Protein AF-0000000067831465 (afdb_homodimer)

InterPro domains:
  IPR004843 Calcineurin-like, phosphoesterase domain [PF00149] (32-230)
  IPR006179 5'-Nucleotidase/apyrase [PR01607] (195-212)
  IPR006179 5'-Nucleotidase/apyrase [PR01607] (361-384)
  IPR006179 5'-Nucleotidase/apyrase [PR01607] (434-453)
  IPR006179 5'-Nucleotidase/apyrase [PTHR11575] (29-497)
  IPR008334 5'-Nucleotidase, C-terminal [PF02872] (304-460)
  IPR029052 Metallo-dependent phosphatase-like [G3DSA:3.60.21.10] (28-299)
  IPR029052 Metallo-dependent phosphatase-like [SSF56300] (26-295)
  IPR036907 5'-Nucleotidase, C-terminal domain superfamily [G3DSA:3.90.780.10] (303-498)
  IPR036907 5'-Nucleotidase, C-terminal domain superfamily [SSF55816] (301-499)

Radius of gyration: 34.37 Å; Cα contacts (8 Å, |Δi|>4): 2474; chains: 2; bounding box: 62×120×132 Å

Organism: Methylorubrum extorquens (strain ATCC 14718 / DSM 1338 / JCM 2805 / NCIMB 9133 / AM1) (NCBI:txid272630)

Solvent-accessible surface area (backbone atoms only — not comparable to full-atom values): 49327 Å² total; per-residue (Å²): 136,79,80,79,82,78,70,81,74,77,77,76,76,76,75,78,75,74,75,71,77,73,67,71,71,56,77,77,47,40,24,36,42,36,37,35,14,35,34,37,50,61,58,52,59,94,63,29,14,10,49,19,22,44,44,28,52,51,53,53,52,59,69,69,70,46,42,71,48,37,37,32,15,18,24,37,35,29,54,38,80,59,25,71,73,57,68,18,48,68,45,42,58,58,41,54,76,61,49,41,68,33,32,16,56,23,43,34,43,18,57,75,21,55,68,50,35,52,52,48,52,71,70,34,80,44,49,37,25,28,55,29,46,22,34,73,84,66,43,76,42,88,83,46,37,40,62,48,79,42,77,51,57,88,37,39,35,20,39,38,18,29,35,35,45,61,26,69,72,47,32,36,35,79,63,52,39,50,40,61,51,69,65,45,48,43,52,52,42,53,52,33,44,76,72,58,32,35,42,36,38,34,33,26,15,42,52,64,73,55,52,52,50,42,56,73,66,57,53,39,41,33,37,39,32,16,70,72,56,29,31,35,41,35,37,67,85,68,37,35,40,37,27,22,21,34,28,31,41,27,41,32,34,40,32,33,36,73,76,42,84,63,100,47,67,52,42,66,50,75,42,52,46,54,42,48,22,63,56,43,66,58,27,68,71,49,41,52,51,45,51,52,51,48,51,52,46,55,55,57,27,65,39,71,46,32,34,27,62,25,56,35,33,35,27,52,85,33,25,11,52,43,82,22,46,38,33,34,49,48,4,39,19,43,10,61,73,68,68,32,60,26,9,43,33,45,20,56,61,46,62,54,49,38,77,42,54,54,65,37,72,40,30,45,47,57,46,40,51,24,36,71,81,74,41,15,30,24,31,21,40,30,35,27,49,53,50,48,51,49,51,24,53,21,50,42,50,66,89,41,78,30,46,33,16,59,19,56,22,55,44,35,37,34,30,34,83,84,44,56,68,71,60,23,66,74,44,44,26,45,87,80,37,68,70,44,52,79,43,76,40,42,39,14,34,38,27,55,33,45,72,25,43,76,72,30,41,62,58,54,75,36,49,71,63,26,41,55,83,49,29,50,41,39,49,51,39,37,52,52,42,40,48,74,46,43,61,31,70,54,69,83,74,71,40,66,38,70,56,134,137,83,81,80,80,80,75,78,77,78,78,76,76,76,75,78,74,76,75,72,77,75,66,71,73,56,76,76,48,39,24,34,40,34,38,36,15,35,36,38,51,60,58,52,58,94,63,28,15,9,49,18,23,42,43,28,53,52,53,54,54,61,68,69,70,46,42,71,45,38,37,31,14,18,25,37,36,30,53,38,82,59,23,69,73,56,70,18,49,69,47,42,57,58,41,54,77,60,48,43,68,33,32,20,54,23,43,35,43,19,56,75,21,55,68,50,35,53,52,48,53,70,70,35,78,45,50,36,26,27,53,30,47,24,35,74,84,64,42,74,42,89,81,46,37,41,62,47,81,43,77,51,58,89,38,39,36,20,37,38,19,29,34,35,47,62,24,69,72,45,30,37,34,79,64,53,38,50,41,62,53,68,64,46,49,44,53,53,42,52,53,34,43,74,72,58,32,35,42,37,37,34,34,26,14,42,53,64,74,55,51,52,48,42,55,74,64,57,52,41,41,32,37,38,31,16,71,72,56,28,31,35,40,36,38,66,86,69,36,36,42,37,27,23,21,34,28,32,40,28,40,33,33,40,33,32,35,71,77,40,86,63,100,47,68,51,41,65,50,76,43,54,48,55,41,46,22,63,55,44,66,56,26,66,72,47,41,52,50,46,51,51,50,48,53,52,44,56,56,55,28,66,38,69,48,34,34,26,62,25,56,35,32,35,26,51,85,34,24,12,51,42,82,21,45,39,33,34,49,49,2,39,19,44,10,62,73,66,70,32,59,28,8,42,31,46,21,56,62,45,62,53,51,40,74,42,53,54,65,38,73,40,29,46,46,57,47,39,51,23,35,71,82,73,42,16,29,24,32,24,40,33,35,28,49,51,51,49,50,50,51,23,53,21,48,42,52,65,87,40,77,31,47,33,16,59,17,55,23,56,42,35,35,33,30,34,81,83,42,58,68,71,60,22,68,73,44,43,25,45,88,80,39,68,71,43,53,80,43,75,41,42,38,14,33,38,27,56,34,46,72,24,43,77,73,31,40,63,58,55,74,37,49,72,63,26,42,56,83,49,28,50,40,40,49,51,39,36,52,52,41,40,48,73,46,43,62,30,70,55,70,84,73,71,40,65,37,70,56,134

Sequence (1000 aa):
MRPSRRETVVGLGAGLLAAGSSGALAGTPTFTLLLVNDIYAMDAVEGRGGFARLNAVVKAERARGVPLLYAHAGDSFSPSLMSGFDRGAHIVELLNLAPPDVFVPGNHEFDFGPAVFAERRREARFPFLAANLRGADGRQLPGIEDTRLIELGGIRVGLVGIALQATPEKSQSGTLRFGPEIETLAREADALRKAGAQMIVGIAHTARVTDDAIVRARLVDILLSGHDHDLVVRDDGQTVMVESSHDAHYVTAVDVFVTGTGDGPVRWRAAFRIHDTAEVTPDPDTLAVVRRLGGELSRELDVVIGTTQGALDSRIASVRVREASFGDLVADAVRVGTEAEIGLMNGGGIRGDRLYPAGTSLTRRDILSELPFGNTTVLVAIDGATLREALENGFRDLGRPSGRFLQLSGMVVTLDPNAPPGRRVVSATIDGAPLDDARIYRVAANDFMLRGGNDYGMLAKGHVLIGGTDGRLLANEVMAYIRTHAPLPAETGGRIRLLPMRPSRRETVVGLGAGLLAAGSSGALAGTPTFTLLLVNDIYAMDAVEGRGGFARLNAVVKAERARGVPLLYAHAGDSFSPSLMSGFDRGAHIVELLNLAPPDVFVPGNHEFDFGPAVFAERRREARFPFLAANLRGADGRQLPGIEDTRLIELGGIRVGLVGIALQATPEKSQSGTLRFGPEIETLAREADALRKAGAQMIVGIAHTARVTDDAIVRARLVDILLSGHDHDLVVRDDGQTVMVESSHDAHYVTAVDVFVTGTGDGPVRWRAAFRIHDTAEVTPDPDTLAVVRRLGGELSRELDVVIGTTQGALDSRIASVRVREASFGDLVADAVRVGTEAEIGLMNGGGIRGDRLYPAGTSLTRRDILSELPFGNTTVLVAIDGATLREALENGFRDLGRPSGRFLQLSGMVVTLDPNAPPGRRVVSATIDGAPLDDARIYRVAANDFMLRGGNDYGMLAKGHVLIGGTDGRLLANEVMAYIRTHAPLPAETGGRIRLLP

Foldseek 3Di:
DDDDPDPPPPPPPPPPPPPPPPPPPPDAFLAKEKEAEAAADQDDDPLFFHLQLVLLVLVVRVVVVAFYAYEYLEHYQDDDLLCLPVVRLLVQVSCQVPPGQEYEYELSCAQPEPVVNVVSLVSHPHAYEALQKAALVRHDDPRYHAKDFDAGSNFTEIEGEHYEQLSVLQHHHDSMHGHDGQVSLLVSLVVVQVVQHLFYEYRYAYDPVVVVVCVVVLSGQEYEYYQPQDFDWDDPLRHTYTHQHHSPQKMKMKRKHFDADDSHHTRIDIDIDIDGSSPGDGNPVSVVSSVVSVVVSVVQQQDFQFFAQAKFFLALQDLQAHATRVLQLLQVLLCVVSVFLKGKEFSLQFAQRDIGGGGDGDGLNSLCSGHVPQWFKWKFKDFLQLVLQLQLLLCQPHPDGDRSNIHMDQKAWEFEPPDHRPPTTPWMDGVRHTRDRGDIGIYMYIQCLCVQNSHNVSRVVGGTSHHRSSGHGSSSSSSVSNNVCHVHYDDPDRRYHYDD/DDDDPPPPPPPPPPPPPPPPPPPPPPDAFLAKEKEAEAAADQDDDPLFFHLQLVLLVLVVRVVVVAFYAYEYLEHYQDDDLLCLPVVRLLVQVSCQVPPGQEYEYELSCAQPHPVVNVVSLVSHPHAYEALQKAALVRHDDPRYHAKDFDAGSNFTEIEGEHYEQLSVLQHHHDSMHGHDGQVSLLVSLVVSQVVQHLFYEYRYAYDPVVVVVCVVVLSGQEYEYYQPQDFDWDDPLRHTYTHQHHSPQKMKMKRKHFDADDSHHTRIDIDIDIDGSSPGDGNPVSVVSSVVSVVVSVVQQADFQFFAQAKFFLALQDLQAHATRVLQLLQVLLCVVSVFLKGKEFSLQFALRDIGGGGDGDGLNSLCSRHVPQWFKWKFKDFLQLVLQLQLLLCQPHPDGDRSNIHMDQKAWEFEPPDHRPPGTPWMDGVRHTRDRGDIGIYMYIQCLCVQNSHNVSRVVGGTSHHRSSGHGSSSSSSVSNNVCHVHYHDPDRSYHYDD

pLDDT: mean 91.89, std 15.06, range [23.14, 98.94]

Secondary structure (DSSP, 8-state):
--------------------------PPPSEEEEEE-----SS-BTTB-SHHHHHHHHHHHHHT-S-EEEEE-S--SSSSTTHHHHTTHHHHHHHTTS--SEE---GGGGTT-HHHHHHHHHH-SS-EE-TTEE-TTSPBPTTEESEEEEEETTEEEEEEEE--TTHHHHS--TT-EE--HHHHHHHHHHHHHHTT-SEEEEEEE--HHHHHHHHHTT--SEEEEESS-SEEEEE-SS-EEEEE-STTSEEEEEEEEEEE--SSPPEEEEEEEEEEGGGSPPPHHHHHHHHHHHHHHHHHHTSEEEEBSS-EE--HHHHTTS--HHHHHHHHHHHHHTT-SEEEEEGGG-----EE-TT-EEEHHHHHHH-TT--BEEEEEEEHHHHHHHHHHHTTTTTS--TTPEEEES-EEEE-TTSPTT--EEEEEETTEEPPTTSEEEEEEEHHHHTTGGG-GGGGSSEEEE-TTTSPBHHHHHHHHHHHHPSBPPP---SEEE--/--------------------------PPPSEEEEEE-----SS-BTTB-SHHHHHHHHHHHHHT-S-EEEEE-S--SSSSTTHHHHTTHHHHHHHTTS--SEE---GGGGTT-HHHHHHHHHH-SS-EE-TTEE-TTSPBPTTEESEEEEEETTEEEEEEEE--TTHHHHS--TT-EE--HHHHHHHHHHHHHHTT-SEEEEEEE--HHHHHHHHHTT--SEEEEESS-SEEEEE-SS-EEEEE-STTSEEEEEEEEEEE--SSPPEEEEEEEEEEGGGSPPPHHHHHHHHHHHHHHHHHHTSEEEEBSS-EE--HHHHTTS--HHHHHHHHHHHHHTT-SEEEEEGGG-----EE-TT-EEEHHHHHHH-TT--BEEEEEEEHHHHHHHHHHHTTTTTS--TTPEEEES-EEEE-TTSPTT--EEEEEETTEEPPTTSEEEEEEEHHHHTTGGG-GGGGSSEEEE-TTTSPBHHHHHHHHHHHHPSBPPP---SEEE--

Nearest PDB structures (foldseek):
  2z1a-assembly1_A  TM=5.876E-01  e=2.083E-44  Thermus thermophilus HB8
  6ye2-assembly1_A  TM=5.876E-01  e=1.910E-43  Homo sapiens
  6xug-assembly1_A  TM=5.907E-01  e=1.222E-42  Homo sapiens
  6xuq-assembly1_A  TM=5.946E-01  e=5.145E-42  Homo sapiens
  6xue-assembly1_A  TM=5.791E-01  e=1.084E-42  Homo sapiens

Structure (mmCIF, N/CA/C/O backbone):
data_AF-0000000067831465-model_v1
#
loop_
_entity.id
_entity.type
_entity.pdbx_description
1 polymer "5'-nucleotidase, 2'3'-cyclic-nucleotide 2'-phosphodiesterase"
#
loop_
_atom_site.group_PDB
_atom_site.id
_atom_site.type_symbol
_atom_site.label_atom_id
_atom_site.label_alt_id
_atom_site.label_comp_id
_atom_site.label_asym_id
_atom_site.label_entity_id
_atom_site.label_seq_id
_atom_site.pdbx_PDB_ins_code
_atom_site.Cartn_x
_atom_site.Cartn_y
_atom_site.Cartn_z
_atom_site.occupancy
_atom_site.B_iso_or_equiv
_atom_site.auth_seq_id
_atom_site.auth_comp_id
_atom_site.auth_asym_id
_atom_site.auth_atom_id
_atom_site.pdbx_PDB_model_num
ATOM 1 N N . MET A 1 1 ? 26.688 0.378 88.562 1 24.28 1 MET A N 1
ATOM 2 C CA . MET A 1 1 ? 25.875 -0.799 88.25 1 24.28 1 MET A CA 1
ATOM 3 C C . MET A 1 1 ? 25.016 -0.567 87.062 1 24.28 1 MET A C 1
ATOM 5 O O . MET A 1 1 ? 24.125 0.283 87.062 1 24.28 1 MET A O 1
ATOM 9 N N . ARG A 1 2 ? 25.641 -0.663 85.875 1 27.41 2 ARG A N 1
ATOM 10 C CA . ARG A 1 2 ? 25.609 -0.023 84.562 1 27.41 2 ARG A CA 1
ATOM 11 C C . ARG A 1 2 ? 24.484 -0.593 83.688 1 27.41 2 ARG A C 1
ATOM 13 O O . ARG A 1 2 ? 24.422 -1.801 83.438 1 27.41 2 ARG A O 1
ATOM 20 N N . PRO A 1 3 ? 23.25 0.035 83.875 1 27.27 3 PRO A N 1
ATOM 21 C CA . PRO A 1 3 ? 21.984 -0.48 83.375 1 27.27 3 PRO A CA 1
ATOM 22 C C . PRO A 1 3 ? 22.047 -0.851 81.938 1 27.27 3 PRO A C 1
ATOM 24 O O . PRO A 1 3 ? 22.875 -0.316 81.188 1 27.27 3 PRO A O 1
ATOM 27 N N . SER A 1 4 ? 21.734 -2.154 81.688 1 24.89 4 SER A N 1
ATOM 28 C CA . SER A 1 4 ? 21.703 -3.064 80.562 1 24.89 4 SER A CA 1
ATOM 29 C C . SER A 1 4 ? 20.734 -2.574 79.5 1 24.89 4 SER A C 1
ATOM 31 O O . SER A 1 4 ? 19.562 -2.318 79.75 1 24.89 4 SER A O 1
ATOM 33 N N . ARG A 1 5 ? 21.234 -1.821 78.438 1 26.69 5 ARG A N 1
ATOM 34 C CA . ARG A 1 5 ? 20.703 -1.094 77.25 1 26.69 5 ARG A CA 1
ATOM 35 C C . ARG A 1 5 ? 19.953 -2.025 76.312 1 26.69 5 ARG A C 1
ATOM 37 O O . ARG A 1 5 ? 20.547 -2.846 75.625 1 26.69 5 ARG A O 1
ATOM 44 N N . ARG A 1 6 ? 18.734 -2.574 76.875 1 23.39 6 ARG A N 1
ATOM 45 C CA . ARG A 1 6 ? 17.953 -3.555 76.125 1 23.39 6 ARG A CA 1
ATOM 46 C C . ARG A 1 6 ? 17.656 -3.076 74.75 1 23.39 6 ARG A C 1
ATOM 48 O O . ARG A 1 6 ? 17.422 -1.887 74.5 1 23.39 6 ARG A O 1
ATOM 55 N N . GLU A 1 7 ? 17.984 -3.949 73.688 1 23.14 7 GLU A N 1
ATOM 56 C CA . GLU A 1 7 ? 18.125 -4.176 72.25 1 23.14 7 GLU A CA 1
ATOM 57 C C . GLU A 1 7 ? 16.766 -4.184 71.562 1 23.14 7 GLU A C 1
ATOM 59 O O . GLU A 1 7 ? 16.656 -4.551 70.438 1 23.14 7 GLU A O 1
ATOM 64 N N . THR A 1 8 ? 15.742 -3.469 72.062 1 24.7 8 THR A N 1
ATOM 65 C CA . THR A 1 8 ? 14.484 -3.83 71.438 1 24.7 8 THR A CA 1
ATOM 66 C C . THR A 1 8 ? 14.539 -3.535 69.938 1 24.7 8 THR A C 1
ATOM 68 O O . THR A 1 8 ? 14.688 -2.381 69.562 1 24.7 8 THR A O 1
ATOM 71 N N . VAL A 1 9 ? 15.094 -4.504 69.188 1 25.42 9 VAL A N 1
ATOM 72 C CA . VAL A 1 9 ? 15.18 -4.434 67.75 1 25.42 9 VAL A CA 1
ATOM 73 C C . VAL A 1 9 ? 13.773 -4.355 67.125 1 25.42 9 VAL A C 1
ATOM 75 O O . VAL A 1 9 ? 12.961 -5.27 67.312 1 25.42 9 VAL A O 1
ATOM 78 N N . VAL A 1 10 ? 13.148 -3.166 67.188 1 27.16 10 VAL A N 1
ATOM 79 C CA . VAL A 1 10 ? 11.891 -2.883 66.5 1 27.16 10 VAL A CA 1
ATOM 80 C C . VAL A 1 10 ? 11.992 -3.297 65 1 27.16 10 VAL A C 1
ATOM 82 O O . VAL A 1 10 ? 12.852 -2.807 64.312 1 27.16 10 VAL A O 1
ATOM 85 N N . GLY A 1 11 ? 11.734 -4.625 64.75 1 25.2 11 GLY A N 1
ATOM 86 C CA . GLY A 1 11 ? 11.602 -5.227 63.438 1 25.2 11 GLY A CA 1
ATOM 87 C C . GLY A 1 11 ? 10.648 -4.469 62.531 1 25.2 11 GLY A C 1
ATOM 88 O O . GLY A 1 11 ? 9.445 -4.395 62.812 1 25.2 11 GLY A O 1
ATOM 89 N N . LEU A 1 12 ? 11.102 -3.232 62.031 1 27.89 12 LEU A N 1
ATOM 90 C CA . LEU A 1 12 ? 10.336 -2.482 61.062 1 27.89 12 LEU A CA 1
ATOM 91 C C . LEU A 1 12 ? 9.984 -3.363 59.875 1 27.89 12 LEU A C 1
ATOM 93 O O . LEU A 1 12 ? 10.867 -3.873 59.188 1 27.89 12 LEU A O 1
ATOM 97 N N . GLY A 1 13 ? 8.891 -4.133 59.969 1 25.44 13 GLY A N 1
ATOM 98 C CA . GLY A 1 13 ? 8.25 -4.809 58.875 1 25.44 13 GLY A CA 1
ATOM 99 C C . GLY A 1 13 ? 8.055 -3.912 57.656 1 25.44 13 GLY A C 1
ATOM 100 O O . GLY A 1 13 ? 7.352 -2.902 57.719 1 25.44 13 GLY A O 1
ATOM 101 N N . ALA A 1 14 ? 9.094 -3.74 56.812 1 28.98 14 ALA A N 1
ATOM 102 C CA . ALA A 1 14 ? 9 -3.082 55.5 1 28.98 14 ALA A CA 1
ATOM 103 C C . ALA A 1 14 ? 7.875 -3.676 54.656 1 28.98 14 ALA A C 1
ATOM 105 O O . ALA A 1 14 ? 7.891 -4.867 54.344 1 28.98 14 ALA A O 1
ATOM 106 N N . GLY A 1 15 ? 6.691 -3.162 54.812 1 26.91 15 GLY A N 1
ATOM 107 C CA . GLY A 1 15 ? 5.59 -3.479 53.938 1 26.91 15 GLY A CA 1
ATOM 108 C C . GLY A 1 15 ? 5.957 -3.352 52.469 1 26.91 15 GLY A C 1
ATOM 109 O O . GLY A 1 15 ? 6.512 -2.336 52.031 1 26.91 15 GLY A O 1
ATOM 110 N N . LEU A 1 16 ? 6.25 -4.453 51.781 1 32.62 16 LEU A N 1
ATOM 111 C CA . LEU A 1 16 ? 6.379 -4.617 50.344 1 32.62 16 LEU A CA 1
ATOM 112 C C . LEU A 1 16 ? 5.215 -3.959 49.625 1 32.62 16 LEU A C 1
ATOM 114 O O . LEU A 1 16 ? 4.082 -4.445 49.688 1 32.62 16 LEU A O 1
ATOM 118 N N . LEU A 1 17 ? 5.195 -2.619 49.562 1 30.14 17 LEU A N 1
ATOM 119 C CA . LEU A 1 17 ? 4.258 -2.035 48.594 1 30.14 17 LEU A CA 1
ATOM 120 C C . LEU A 1 17 ? 4.453 -2.623 47.219 1 30.14 17 LEU A C 1
ATOM 122 O O . LEU A 1 17 ? 5.527 -2.49 46.625 1 30.14 17 LEU A O 1
ATOM 126 N N . ALA A 1 18 ? 3.822 -3.691 46.938 1 30.61 18 ALA A N 1
ATOM 127 C CA . ALA A 1 18 ? 3.641 -4.141 45.562 1 30.61 18 ALA A CA 1
ATOM 128 C C . ALA A 1 18 ? 3.113 -3.01 44.656 1 30.61 18 ALA A C 1
ATOM 130 O O . ALA A 1 18 ? 1.967 -2.582 44.812 1 30.61 18 ALA A O 1
ATOM 131 N N . ALA A 1 19 ? 4.008 -2.172 44.188 1 33 19 ALA A N 1
ATOM 132 C CA . ALA A 1 19 ? 3.664 -1.301 43.062 1 33 19 ALA A CA 1
ATOM 133 C C . ALA A 1 19 ? 2.971 -2.086 41.969 1 33 19 ALA A C 1
ATOM 135 O O . ALA A 1 19 ? 3.58 -2.953 41.344 1 33 19 ALA A O 1
ATOM 136 N N . GLY A 1 20 ? 1.625 -2.199 42.094 1 30.33 20 GLY A N 1
ATOM 137 C CA . GLY A 1 20 ? 0.827 -2.674 41 1 30.33 20 GLY A CA 1
ATOM 138 C C . GLY A 1 20 ? 1.216 -2.037 39.656 1 30.33 20 GLY A C 1
ATOM 139 O O . GLY A 1 20 ? 1.216 -0.811 39.531 1 30.33 20 GLY A O 1
ATOM 140 N N . SER A 1 21 ? 2.057 -2.633 38.906 1 32.25 21 SER A N 1
ATOM 141 C CA . SER A 1 21 ? 2.285 -2.297 37.5 1 32.25 21 SER A CA 1
ATOM 142 C C . SER A 1 21 ? 0.968 -2.055 36.781 1 32.25 21 SER A C 1
ATOM 144 O O . SER A 1 21 ? 0.197 -2.99 36.562 1 32.25 21 SER A O 1
ATOM 146 N N . SER A 1 22 ? 0.293 -0.974 37.062 1 31.83 22 SER A N 1
ATOM 147 C CA . SER A 1 22 ? -0.829 -0.625 36.188 1 31.83 22 SER A CA 1
ATOM 148 C C . SER A 1 22 ? -0.444 -0.727 34.719 1 31.83 22 SER A C 1
ATOM 150 O O . SER A 1 22 ? 0.299 0.113 34.219 1 31.83 22 SER A O 1
ATOM 152 N N . GLY A 1 23 ? -0.206 -1.856 34.188 1 36.5 23 GLY A N 1
ATOM 153 C CA . GLY A 1 23 ? -0.152 -1.996 32.75 1 36.5 23 GLY A CA 1
ATOM 154 C C . GLY A 1 23 ? -1.131 -1.092 32.031 1 36.5 23 GLY A C 1
ATOM 155 O O . GLY A 1 23 ? -2.318 -1.061 32.375 1 36.5 23 GLY A O 1
ATOM 156 N N . ALA A 1 24 ? -0.792 -0.003 31.688 1 40.31 24 ALA A N 1
ATOM 157 C CA . ALA A 1 24 ? -1.606 0.804 30.781 1 40.31 24 ALA A CA 1
ATOM 158 C C . ALA A 1 24 ? -2.467 -0.079 29.875 1 40.31 24 ALA A C 1
ATOM 160 O O . ALA A 1 24 ? -1.944 -0.882 29.094 1 40.31 24 ALA A O 1
ATOM 161 N N . LEU A 1 25 ? -3.668 -0.594 30.094 1 44.16 25 LEU A N 1
ATOM 162 C CA . LEU A 1 25 ? -4.668 -1.44 29.453 1 44.16 25 LEU A CA 1
ATOM 163 C C . LEU A 1 25 ? -4.867 -1.033 28 1 44.16 25 LEU A C 1
ATOM 165 O O . LEU A 1 25 ? -5.27 0.096 27.719 1 44.16 25 LEU A O 1
ATOM 169 N N . ALA A 1 26 ? -4.047 -1.521 27.109 1 57.03 26 ALA A N 1
ATOM 170 C CA . ALA A 1 26 ? -4.41 -1.515 25.703 1 57.03 26 ALA A CA 1
ATOM 171 C C . ALA A 1 26 ? -5.922 -1.607 25.516 1 57.03 26 ALA A C 1
ATOM 173 O O . ALA A 1 26 ? -6.566 -2.49 26.094 1 57.03 26 ALA A O 1
ATOM 174 N N . GLY A 1 27 ? -6.555 -0.447 25.047 1 77.56 27 GLY A N 1
ATOM 175 C CA . GLY A 1 27 ? -8 -0.502 24.906 1 77.56 27 GLY A CA 1
ATOM 176 C C . GLY A 1 27 ? -8.477 -1.671 24.062 1 77.56 27 GLY A C 1
ATOM 177 O O . GLY A 1 27 ? -7.719 -2.197 23.234 1 77.56 27 GLY A O 1
ATOM 178 N N . THR A 1 28 ? -9.383 -2.434 24.5 1 91.31 28 THR A N 1
ATOM 179 C CA . THR A 1 28 ? -10.047 -3.484 23.734 1 91.31 28 THR A CA 1
ATOM 180 C C . THR A 1 28 ? -10.719 -2.912 22.484 1 91.31 28 THR A C 1
ATOM 182 O O . THR A 1 28 ? -11.484 -1.949 22.578 1 91.31 28 THR A O 1
ATOM 185 N N . PRO A 1 29 ? -10.289 -3.463 21.297 1 97 29 PRO A N 1
ATOM 186 C CA . PRO A 1 29 ? -10.969 -2.977 20.094 1 97 29 PRO A CA 1
ATOM 187 C C . PRO A 1 29 ? -12.484 -3.162 20.156 1 97 29 PRO A C 1
ATOM 189 O O . PRO A 1 29 ? -12.969 -4.098 20.797 1 97 29 PRO A O 1
ATOM 192 N N . THR A 1 30 ? -13.219 -2.244 19.5 1 97.56 30 THR A N 1
ATOM 193 C CA . THR A 1 30 ? -14.664 -2.387 19.344 1 97.56 30 THR A CA 1
ATOM 194 C C . THR A 1 30 ? -15 -3.664 18.594 1 97.56 30 THR A C 1
ATOM 196 O O . THR A 1 30 ? -15.898 -4.41 18.984 1 97.56 30 THR A O 1
ATOM 199 N N . PHE A 1 31 ? -14.312 -3.922 17.516 1 98.38 31 PHE A N 1
ATOM 200 C CA . PHE A 1 31 ? -14.383 -5.188 16.797 1 98.38 31 PHE A CA 1
ATOM 201 C C . PHE A 1 31 ? -13.125 -5.406 15.961 1 98.38 31 PHE A C 1
ATOM 203 O O . PHE A 1 31 ? -12.297 -4.504 15.82 1 98.38 31 PHE A O 1
ATOM 210 N N . THR A 1 32 ? -12.938 -6.645 15.508 1 98.75 32 THR A N 1
ATOM 211 C CA . THR A 1 32 ? -11.812 -7.02 14.664 1 98.75 32 THR A CA 1
ATOM 212 C C . THR A 1 32 ? -12.305 -7.602 13.336 1 98.75 32 THR A C 1
ATOM 214 O O . THR A 1 32 ? -13.266 -8.367 13.305 1 98.75 32 THR A O 1
ATOM 217 N N . LEU A 1 33 ? -11.719 -7.16 12.234 1 98.94 33 LEU A N 1
ATOM 218 C CA . LEU A 1 33 ? -11.859 -7.809 10.93 1 98.94 33 LEU A CA 1
ATOM 219 C C . LEU A 1 33 ? -10.641 -8.68 10.625 1 98.94 33 LEU A C 1
ATOM 221 O O . LEU A 1 33 ? -9.5 -8.219 10.734 1 98.94 33 LEU A O 1
ATOM 225 N N . LEU A 1 34 ? -10.828 -9.914 10.352 1 98.94 34 LEU A N 1
ATOM 226 C CA . LEU A 1 34 ? -9.766 -10.844 9.984 1 98.94 34 LEU A CA 1
ATOM 227 C C . LEU A 1 34 ? -9.852 -11.203 8.5 1 98.94 34 LEU A C 1
ATOM 229 O O . LEU A 1 34 ? -10.922 -11.57 8.008 1 98.94 34 LEU A O 1
ATOM 233 N N . LEU A 1 35 ? -8.711 -11.016 7.797 1 98.94 35 LEU A N 1
ATOM 234 C CA . LEU A 1 35 ? -8.75 -11.203 6.348 1 98.94 35 LEU A CA 1
ATOM 235 C C . LEU A 1 35 ? -7.754 -12.273 5.91 1 98.94 35 LEU A C 1
ATOM 237 O O . LEU A 1 35 ? -6.602 -12.273 6.348 1 98.94 35 LEU A O 1
ATOM 241 N N . VAL A 1 36 ? -8.234 -13.164 5.059 1 98.75 36 VAL A N 1
ATOM 242 C CA . VAL A 1 36 ? -7.391 -13.984 4.195 1 98.75 36 VAL A CA 1
ATOM 243 C C . VAL A 1 36 ? -7.926 -13.945 2.764 1 98.75 36 VAL A C 1
ATOM 245 O O . VAL A 1 36 ? -9.086 -13.594 2.537 1 98.75 36 VAL A O 1
ATOM 248 N N . ASN A 1 37 ? -7.105 -14.188 1.84 1 98.25 37 ASN A N 1
ATOM 249 C CA . ASN A 1 37 ? -7.449 -14.281 0.425 1 98.25 37 ASN A CA 1
ATOM 250 C C . ASN A 1 37 ? -6.48 -15.188 -0.33 1 98.25 37 ASN A C 1
ATOM 252 O O . ASN A 1 37 ? -5.359 -15.414 0.125 1 98.25 37 ASN A O 1
ATOM 256 N N . ASP A 1 38 ? -6.895 -15.758 -1.449 1 96.62 38 ASP A N 1
ATOM 257 C CA . ASP A 1 38 ? -6.062 -16.453 -2.426 1 96.62 38 ASP A CA 1
ATOM 258 C C . ASP A 1 38 ? -5.254 -17.562 -1.766 1 96.62 38 ASP A C 1
ATOM 260 O O . ASP A 1 38 ? -4.023 -17.578 -1.847 1 96.62 38 ASP A O 1
ATOM 264 N N . ILE A 1 39 ? -5.918 -18.516 -1.165 1 97.44 39 ILE A N 1
ATOM 265 C CA . ILE A 1 39 ? -5.227 -19.672 -0.59 1 97.44 39 ILE A CA 1
ATOM 266 C C . ILE A 1 39 ? -5.523 -20.906 -1.419 1 97.44 39 ILE A C 1
ATOM 268 O O . ILE A 1 39 ? -6.68 -21.328 -1.547 1 97.44 39 ILE A O 1
ATOM 272 N N . TYR A 1 40 ? -4.508 -21.516 -1.931 1 92.56 40 TYR A N 1
ATOM 273 C CA . TYR A 1 40 ? -4.629 -22.641 -2.865 1 92.56 40 TYR A CA 1
ATOM 274 C C . TYR A 1 40 ? -4.051 -23.906 -2.271 1 92.56 40 TYR A C 1
ATOM 276 O O . TYR A 1 40 ? -4.633 -24.984 -2.416 1 92.56 40 TYR A O 1
ATOM 284 N N . ALA A 1 41 ? -2.914 -23.766 -1.59 1 92.25 41 ALA A N 1
ATOM 285 C CA . ALA A 1 41 ? -2.213 -24.922 -1.027 1 92.25 41 ALA A CA 1
ATOM 286 C C . ALA A 1 41 ? -2.863 -25.375 0.275 1 92.25 41 ALA A C 1
ATOM 288 O O . ALA A 1 41 ? -3.051 -24.578 1.196 1 92.25 41 ALA A O 1
ATOM 289 N N . MET A 1 42 ? -3.195 -26.641 0.322 1 96.06 42 MET A N 1
ATOM 290 C CA . MET A 1 42 ? -3.84 -27.125 1.537 1 96.06 42 MET A CA 1
ATOM 291 C C . MET A 1 42 ? -2.828 -27.281 2.668 1 96.06 42 MET A C 1
ATOM 293 O O . MET A 1 42 ? -3.16 -27.062 3.836 1 96.06 42 MET A O 1
ATOM 297 N N . ASP A 1 43 ? -1.571 -27.594 2.271 1 95.06 43 ASP A N 1
ATOM 298 C CA . ASP A 1 43 ? -0.521 -27.797 3.262 1 95.06 43 ASP A CA 1
ATOM 299 C C . ASP A 1 43 ? 0.495 -26.672 3.24 1 95.06 43 ASP A C 1
ATOM 301 O O . ASP A 1 43 ? 0.539 -25.875 2.289 1 95.06 43 ASP A O 1
ATOM 305 N N . ALA A 1 44 ? 1.227 -26.562 4.367 1 94.88 44 ALA A N 1
ATOM 306 C CA . ALA A 1 44 ? 2.305 -25.594 4.465 1 94.88 44 ALA A CA 1
ATOM 307 C C . ALA A 1 44 ? 3.461 -25.953 3.539 1 94.88 44 ALA A C 1
ATOM 309 O O . ALA A 1 44 ? 3.699 -27.125 3.262 1 94.88 44 ALA A O 1
ATOM 310 N N . VAL A 1 45 ? 4.074 -24.969 2.988 1 88.94 45 VAL A N 1
ATOM 311 C CA . VAL A 1 45 ? 5.316 -25.109 2.242 1 88.94 45 VAL A CA 1
ATOM 312 C C . VAL A 1 45 ? 6.469 -24.5 3.031 1 88.94 45 VAL A C 1
ATOM 314 O O . VAL A 1 45 ? 6.426 -23.312 3.373 1 88.94 45 VAL A O 1
ATOM 317 N N . GLU A 1 46 ? 7.422 -25.25 3.361 1 87.31 46 GLU A N 1
ATOM 318 C CA . GLU A 1 46 ? 8.57 -24.828 4.16 1 87.31 46 GLU A CA 1
ATOM 319 C C . GLU A 1 46 ? 8.117 -24.188 5.469 1 87.31 46 GLU A C 1
ATOM 321 O O . GLU A 1 46 ? 8.594 -23.094 5.824 1 87.31 46 GLU A O 1
ATOM 326 N N . GLY A 1 47 ? 7.078 -24.766 6.031 1 91.56 47 GLY A N 1
ATOM 327 C CA . GLY A 1 47 ? 6.637 -24.375 7.359 1 91.56 47 GLY A CA 1
ATOM 328 C C . GLY A 1 47 ? 5.801 -23.109 7.355 1 91.56 47 GLY A C 1
ATOM 329 O O . GLY A 1 47 ? 5.641 -22.453 8.398 1 91.56 47 GLY A O 1
ATOM 330 N N . ARG A 1 48 ? 5.309 -22.734 6.254 1 95.12 48 ARG A N 1
ATOM 331 C CA . ARG A 1 48 ? 4.566 -21.484 6.145 1 95.12 48 ARG A CA 1
ATOM 332 C C . ARG A 1 48 ? 3.328 -21.672 5.27 1 95.12 48 ARG A C 1
ATOM 334 O O . ARG A 1 48 ? 3.375 -22.344 4.246 1 95.12 48 ARG A O 1
ATOM 341 N N . GLY A 1 49 ? 2.209 -21.062 5.742 1 97.31 49 GLY A N 1
ATOM 342 C CA . GLY A 1 49 ? 0.97 -21.141 4.984 1 97.31 49 GLY A CA 1
ATOM 343 C C . GLY A 1 49 ? 0.166 -22.391 5.281 1 97.31 49 GLY A C 1
ATOM 344 O O . GLY A 1 49 ? 0.386 -23.047 6.301 1 97.31 49 GLY A O 1
ATOM 345 N N . GLY A 1 50 ? -0.887 -22.641 4.438 1 97.5 50 GLY A N 1
ATOM 346 C CA . GLY A 1 50 ? -1.747 -23.797 4.551 1 97.5 50 GLY A CA 1
ATOM 347 C C . GLY A 1 50 ? -2.916 -23.594 5.496 1 97.5 50 GLY A C 1
ATOM 348 O O . GLY A 1 50 ? -2.922 -22.641 6.281 1 97.5 50 GLY A O 1
ATOM 349 N N . PHE A 1 51 ? -3.805 -24.469 5.457 1 98.75 51 PHE A N 1
ATOM 350 C CA . PHE A 1 51 ? -5.078 -24.297 6.145 1 98.75 51 PHE A CA 1
ATOM 351 C C . PHE A 1 51 ? -4.93 -24.594 7.633 1 98.75 51 PHE A C 1
ATOM 353 O O . PHE A 1 51 ? -5.652 -24.031 8.461 1 98.75 51 PHE A O 1
ATOM 360 N N . ALA A 1 52 ? -3.977 -25.516 8 1 98.81 52 ALA A N 1
ATOM 361 C CA . ALA A 1 52 ? -3.818 -25.828 9.414 1 98.81 52 ALA A CA 1
ATOM 362 C C . ALA A 1 52 ? -3.348 -24.609 10.195 1 98.81 52 ALA A C 1
ATOM 364 O O . ALA A 1 52 ? -3.842 -24.328 11.297 1 98.81 52 ALA A O 1
ATOM 365 N N . ARG A 1 53 ? -2.43 -23.891 9.641 1 98.69 53 ARG A N 1
ATOM 366 C CA . ARG A 1 53 ? -1.925 -22.703 10.305 1 98.69 53 ARG A CA 1
ATOM 367 C C . ARG A 1 53 ? -2.92 -21.547 10.195 1 98.69 53 ARG A C 1
ATOM 369 O O . ARG A 1 53 ? -3.08 -20.766 11.133 1 98.69 53 ARG A O 1
ATOM 376 N N . LEU A 1 54 ? -3.631 -21.406 9.078 1 98.81 54 LEU A N 1
ATOM 377 C CA . LEU A 1 54 ? -4.711 -20.438 8.938 1 98.81 54 LEU A CA 1
ATOM 378 C C . LEU A 1 54 ? -5.758 -20.641 10.031 1 98.81 54 LEU A C 1
ATOM 380 O O . LEU A 1 54 ? -6.098 -19.688 10.75 1 98.81 54 LEU A O 1
ATOM 384 N N . ASN A 1 55 ? -6.234 -21.875 10.109 1 98.88 55 ASN A N 1
ATOM 385 C CA . ASN A 1 55 ? -7.316 -22.141 11.055 1 98.88 55 ASN A CA 1
ATOM 386 C C . ASN A 1 55 ? -6.855 -21.969 12.5 1 98.88 55 ASN A C 1
ATOM 388 O O . ASN A 1 55 ? -7.652 -21.625 13.375 1 98.88 55 ASN A O 1
ATOM 392 N N . ALA A 1 56 ? -5.531 -22.188 12.75 1 98.81 56 ALA A N 1
ATOM 393 C CA . ALA A 1 56 ? -4.988 -21.859 14.062 1 98.81 56 ALA A CA 1
ATOM 394 C C . ALA A 1 56 ? -5.145 -20.375 14.375 1 98.81 56 ALA A C 1
ATOM 396 O O . ALA A 1 56 ? -5.551 -20 15.477 1 98.81 56 ALA A O 1
ATOM 397 N N . VAL A 1 57 ? -4.828 -19.5 13.445 1 98.81 57 VAL A N 1
ATOM 398 C CA . VAL A 1 57 ? -4.961 -18.047 13.625 1 98.81 57 VAL A CA 1
ATOM 399 C C . VAL A 1 57 ? -6.426 -17.688 13.844 1 98.81 57 VAL A C 1
ATOM 401 O O . VAL A 1 57 ? -6.75 -16.906 14.75 1 98.81 57 VAL A O 1
ATOM 404 N N . VAL A 1 58 ? -7.324 -18.25 13.023 1 98.88 58 VAL A N 1
ATOM 405 C CA . VAL A 1 58 ? -8.75 -17.953 13.117 1 98.88 58 VAL A CA 1
ATOM 406 C C . VAL A 1 58 ? -9.266 -18.328 14.508 1 98.88 58 VAL A C 1
ATOM 408 O O . VAL A 1 58 ? -9.953 -17.516 15.148 1 98.88 58 VAL A O 1
ATOM 411 N N . LYS A 1 59 ? -8.977 -19.516 14.938 1 98.75 59 LYS A N 1
ATOM 412 C CA . LYS A 1 59 ? -9.438 -19.984 16.25 1 98.75 59 LYS A CA 1
ATOM 413 C C . LYS A 1 59 ? -8.867 -19.125 17.375 1 98.75 59 LYS A C 1
ATOM 415 O O . LYS A 1 59 ? -9.562 -18.797 18.328 1 98.75 59 LYS A O 1
ATOM 420 N N . ALA A 1 60 ? -7.59 -18.797 17.281 1 98.62 60 ALA A N 1
ATOM 421 C CA . ALA A 1 60 ? -6.973 -17.922 18.266 1 98.62 60 ALA A CA 1
ATOM 422 C C . ALA A 1 60 ? -7.664 -16.562 18.312 1 98.62 60 ALA A C 1
ATOM 424 O O . ALA A 1 60 ? -7.906 -16.016 19.391 1 98.62 60 ALA A O 1
ATOM 425 N N . GLU A 1 61 ? -7.957 -15.977 17.188 1 98.56 61 GLU A N 1
ATOM 426 C CA . GLU A 1 61 ? -8.633 -14.688 17.109 1 98.56 61 GLU A CA 1
ATOM 427 C C . GLU A 1 61 ? -10.031 -14.758 17.703 1 98.56 61 GLU A C 1
ATOM 429 O O . GLU A 1 61 ? -10.469 -13.836 18.391 1 98.56 61 GLU A O 1
ATOM 434 N N . ARG A 1 62 ? -10.758 -15.812 17.391 1 98.5 62 ARG A N 1
ATOM 435 C CA . ARG A 1 62 ? -12.086 -16 17.969 1 98.5 62 ARG A CA 1
ATOM 436 C C . ARG A 1 62 ? -12.008 -16.125 19.484 1 98.5 62 ARG A C 1
ATOM 438 O O . ARG A 1 62 ? -12.875 -15.617 20.203 1 98.5 62 ARG A O 1
ATOM 445 N N . ALA A 1 63 ? -10.984 -16.688 20 1 98.06 63 ALA A N 1
ATOM 446 C CA . ALA A 1 63 ? -10.812 -16.938 21.438 1 98.06 63 ALA A CA 1
ATOM 447 C C . ALA A 1 63 ? -10.516 -15.656 22.188 1 98.06 63 ALA A C 1
ATOM 449 O O . ALA A 1 63 ? -10.641 -15.602 23.422 1 98.06 63 ALA A O 1
ATOM 450 N N . ARG A 1 64 ? -10.133 -14.586 21.516 1 96.62 64 ARG A N 1
ATOM 451 C CA . ARG A 1 64 ? -9.82 -13.312 22.141 1 96.62 64 ARG A CA 1
ATOM 452 C C . ARG A 1 64 ? -11.062 -12.703 22.781 1 96.62 64 ARG A C 1
ATOM 454 O O . ARG A 1 64 ? -10.961 -11.844 23.672 1 96.62 64 ARG A O 1
ATOM 461 N N . GLY A 1 65 ? -12.25 -13.055 22.266 1 96.5 65 GLY A N 1
ATOM 462 C CA . GLY A 1 65 ? -13.492 -12.539 22.812 1 96.5 65 GLY A CA 1
ATOM 463 C C . GLY A 1 65 ? -13.891 -11.195 22.234 1 96.5 65 GLY A C 1
ATOM 464 O O . GLY A 1 65 ? -14.891 -10.609 22.656 1 96.5 65 GLY A O 1
ATOM 465 N N . VAL A 1 66 ? -13.125 -10.609 21.391 1 97.81 66 VAL A N 1
ATOM 466 C CA . VAL A 1 66 ? -13.477 -9.406 20.641 1 97.81 66 VAL A CA 1
ATOM 467 C C . VAL A 1 66 ? -14.445 -9.758 19.516 1 97.81 66 VAL A C 1
ATOM 469 O O . VAL A 1 66 ? -14.258 -10.766 18.828 1 97.81 66 VAL A O 1
ATOM 472 N N . PRO A 1 67 ? -15.609 -9.023 19.391 1 98.38 67 PRO A N 1
ATOM 473 C CA . PRO A 1 67 ? -16.438 -9.281 18.219 1 98.38 67 PRO A CA 1
ATOM 474 C C . PRO A 1 67 ? -15.617 -9.367 16.922 1 98.38 67 PRO A C 1
ATOM 476 O O . PRO A 1 67 ? -14.789 -8.492 16.656 1 98.38 67 PRO A O 1
ATOM 479 N N . LEU A 1 68 ? -15.82 -10.477 16.188 1 98.62 68 LEU A N 1
ATOM 480 C CA . LEU A 1 68 ? -14.938 -10.773 15.062 1 98.62 68 LEU A CA 1
ATOM 481 C C . LEU A 1 68 ? -15.742 -11.039 13.797 1 98.62 68 LEU A C 1
ATOM 483 O O . LEU A 1 68 ? -16.781 -11.703 13.844 1 98.62 68 LEU A O 1
ATOM 487 N N . LEU A 1 69 ? -15.312 -10.43 12.695 1 98.81 69 LEU A N 1
ATOM 488 C CA . LEU A 1 69 ? -15.758 -10.828 11.359 1 98.81 69 LEU A CA 1
ATOM 489 C C . LEU A 1 69 ? -14.594 -11.406 10.555 1 98.81 69 LEU A C 1
ATOM 491 O O . LEU A 1 69 ? -13.633 -10.703 10.258 1 98.81 69 LEU A O 1
ATOM 495 N N . TYR A 1 70 ? -14.633 -12.68 10.305 1 98.88 70 TYR A N 1
ATOM 496 C CA . TYR A 1 70 ? -13.648 -13.367 9.477 1 98.88 70 TYR A CA 1
ATOM 497 C C . TYR A 1 70 ? -14.086 -13.398 8.023 1 98.88 70 TYR A C 1
ATOM 499 O O . TYR A 1 70 ? -15.062 -14.07 7.672 1 98.88 70 TYR A O 1
ATOM 507 N N . ALA A 1 71 ? -13.336 -12.617 7.168 1 98.88 71 ALA A N 1
ATOM 508 C CA . ALA A 1 71 ? -13.672 -12.5 5.75 1 98.88 71 ALA A CA 1
ATOM 509 C C . ALA A 1 71 ? -12.648 -13.227 4.887 1 98.88 71 ALA A C 1
ATOM 511 O O . ALA A 1 71 ? -11.445 -13.148 5.137 1 98.88 71 ALA A O 1
ATOM 512 N N . HIS A 1 72 ? -13.07 -13.984 3.947 1 98.88 72 HIS A N 1
ATOM 513 C CA . HIS A 1 72 ? -12.266 -14.547 2.869 1 98.88 72 HIS A CA 1
ATOM 514 C C . HIS A 1 72 ? -12.547 -13.836 1.547 1 98.88 72 HIS A C 1
ATOM 516 O O . HIS A 1 72 ? -13.648 -13.953 1 1 98.88 72 HIS A O 1
ATOM 522 N N . ALA A 1 73 ? -11.57 -13.172 1.005 1 98.69 73 ALA A N 1
ATOM 523 C CA . ALA A 1 73 ? -11.789 -12.312 -0.156 1 98.69 73 ALA A CA 1
ATOM 524 C C . ALA A 1 73 ? -11.539 -13.07 -1.455 1 98.69 73 ALA A C 1
ATOM 526 O O . ALA A 1 73 ? -11.07 -12.5 -2.438 1 98.69 73 ALA A O 1
ATOM 527 N N . GLY A 1 74 ? -11.734 -14.352 -1.43 1 97.44 74 GLY A N 1
ATOM 528 C CA . GLY A 1 74 ? -11.906 -15.125 -2.65 1 97.44 74 GLY A CA 1
ATOM 529 C C . GLY A 1 74 ? -10.633 -15.82 -3.102 1 97.44 74 GLY A C 1
ATOM 530 O O . GLY A 1 74 ? -9.555 -15.547 -2.572 1 97.44 74 GLY A O 1
ATOM 531 N N . ASP A 1 75 ? -10.781 -16.734 -4.109 1 95.69 75 ASP A N 1
ATOM 532 C CA . ASP A 1 75 ? -9.766 -17.562 -4.762 1 95.69 75 ASP A CA 1
ATOM 533 C C . ASP A 1 75 ? -9.195 -18.609 -3.795 1 95.69 75 ASP A C 1
ATOM 535 O O . ASP A 1 75 ? -8.156 -18.375 -3.174 1 95.69 75 ASP A O 1
ATOM 539 N N . SER A 1 76 ? -9.828 -19.734 -3.82 1 96.69 76 SER A N 1
ATOM 540 C CA . SER A 1 76 ? -9.336 -20.812 -2.975 1 96.69 76 SER A CA 1
ATOM 541 C C . SER A 1 76 ? -9.688 -22.172 -3.557 1 96.69 76 SER A C 1
ATOM 543 O O . SER A 1 76 ? -9.016 -23.172 -3.266 1 96.69 76 SER A O 1
ATOM 545 N N . PHE A 1 77 ? -10.688 -22.312 -4.422 1 95.62 77 PHE A N 1
ATOM 546 C CA . PHE A 1 77 ? -11.125 -23.609 -4.938 1 95.62 77 PHE A CA 1
ATOM 547 C C . PHE A 1 77 ? -10.078 -24.203 -5.863 1 95.62 77 PHE A C 1
ATOM 549 O O . PHE A 1 77 ? -9.945 -25.422 -5.953 1 95.62 77 PHE A O 1
ATOM 556 N N . SER A 1 78 ? -9.445 -23.391 -6.516 1 92 78 SER A N 1
ATOM 557 C CA . SER A 1 78 ? -8.383 -23.672 -7.469 1 92 78 SER A CA 1
ATOM 558 C C . SER A 1 78 ? -7.438 -22.484 -7.617 1 92 78 SER A C 1
ATOM 560 O O . SER A 1 78 ? -7.738 -21.375 -7.156 1 92 78 SER A O 1
ATOM 562 N N . PRO A 1 79 ? -6.242 -22.688 -8.078 1 88.5 79 PRO A N 1
ATOM 563 C CA . PRO A 1 79 ? -5.648 -23.922 -8.602 1 88.5 79 PRO A CA 1
ATOM 564 C C . PRO A 1 79 ? -4.848 -24.688 -7.551 1 88.5 79 PRO A C 1
ATOM 566 O O . PRO A 1 79 ? -4.191 -24.062 -6.703 1 88.5 79 PRO A O 1
ATOM 569 N N . SER A 1 80 ? -4.918 -25.906 -7.48 1 88.62 80 SER A N 1
ATOM 570 C CA . SER A 1 80 ? -4.062 -26.828 -6.75 1 88.62 80 SER A CA 1
ATOM 571 C C . SER A 1 80 ? -4.07 -28.219 -7.391 1 88.62 80 SER A C 1
ATOM 573 O O . SER A 1 80 ? -4.918 -28.5 -8.242 1 88.62 80 SER A O 1
ATOM 575 N N . LEU A 1 81 ? -3.031 -29.031 -7.055 1 85.62 81 LEU A N 1
ATOM 576 C CA . LEU A 1 81 ? -3.027 -30.391 -7.59 1 85.62 81 LEU A CA 1
ATOM 577 C C . LEU A 1 81 ? -4.324 -31.109 -7.246 1 85.62 81 LEU A C 1
ATOM 579 O O . LEU A 1 81 ? -4.953 -31.719 -8.117 1 85.62 81 LEU A O 1
ATOM 583 N N . MET A 1 82 ? -4.77 -30.969 -6.051 1 90.5 82 MET A N 1
ATOM 584 C CA . MET A 1 82 ? -5.961 -31.672 -5.57 1 90.5 82 MET A CA 1
ATOM 585 C C . MET A 1 82 ? -7.211 -31.156 -6.273 1 90.5 82 MET A C 1
ATOM 587 O O . MET A 1 82 ? -8.148 -31.922 -6.523 1 90.5 82 MET A O 1
ATOM 591 N N . SER A 1 83 ? -7.352 -29.891 -6.566 1 91.62 83 SER A N 1
ATOM 592 C CA . SER A 1 83 ? -8.539 -29.312 -7.199 1 91.62 83 SER A CA 1
ATOM 593 C C . SER A 1 83 ? -8.758 -29.906 -8.586 1 91.62 83 SER A C 1
ATOM 595 O O . SER A 1 83 ? -9.883 -29.922 -9.094 1 91.62 83 SER A O 1
ATOM 597 N N . GLY A 1 84 ? -7.707 -30.391 -9.195 1 86.25 84 GLY A N 1
ATOM 598 C CA . GLY A 1 84 ? -7.848 -31.062 -10.469 1 86.25 84 GLY A CA 1
ATOM 599 C C . GLY A 1 84 ? -8.617 -32.375 -10.367 1 86.25 84 GLY A C 1
ATOM 600 O O . GLY A 1 84 ? -9.102 -32.906 -11.367 1 86.25 84 GLY A O 1
ATOM 601 N N . PHE A 1 85 ? -8.719 -32.844 -9.133 1 88.06 85 PHE A N 1
ATOM 602 C CA . PHE A 1 85 ? -9.367 -34.125 -8.914 1 88.06 85 PHE A CA 1
ATOM 603 C C . PHE A 1 85 ? -10.742 -33.938 -8.273 1 88.06 85 PHE A C 1
ATOM 605 O O . PHE A 1 85 ? -11.734 -34.5 -8.734 1 88.06 85 PHE A O 1
ATOM 612 N N . ASP A 1 86 ? -10.773 -33.156 -7.27 1 92.69 86 ASP A N 1
ATOM 613 C CA . ASP A 1 86 ? -12.023 -33.062 -6.523 1 92.69 86 ASP A CA 1
ATOM 614 C C . ASP A 1 86 ? -12.734 -31.75 -6.789 1 92.69 86 ASP A C 1
ATOM 616 O O . ASP A 1 86 ? -13.758 -31.453 -6.164 1 92.69 86 ASP A O 1
ATOM 620 N N . ARG A 1 87 ? -12.117 -30.875 -7.68 1 93.75 87 ARG A N 1
ATOM 621 C CA . ARG A 1 87 ? -12.695 -29.625 -8.156 1 93.75 87 ARG A CA 1
ATOM 622 C C . ARG A 1 87 ? -13.016 -28.688 -7 1 93.75 87 ARG A C 1
ATOM 624 O O . ARG A 1 87 ? -14.094 -28.094 -6.953 1 93.75 87 ARG A O 1
ATOM 631 N N . GLY A 1 88 ? -12.211 -28.703 -5.973 1 96.12 88 GLY A N 1
ATOM 632 C CA . GLY A 1 88 ? -12.305 -27.719 -4.902 1 96.12 88 GLY A CA 1
ATOM 633 C C . GLY A 1 88 ? -13 -28.25 -3.664 1 96.12 88 GLY A C 1
ATOM 634 O O . GLY A 1 88 ? -13.086 -27.562 -2.645 1 96.12 88 GLY A O 1
ATOM 635 N N . ALA A 1 89 ? -13.492 -29.484 -3.645 1 97.75 89 ALA A N 1
ATOM 636 C CA . ALA A 1 89 ? -14.227 -30.047 -2.51 1 97.75 89 ALA A CA 1
ATOM 637 C C . ALA A 1 89 ? -13.352 -30.062 -1.255 1 97.75 89 ALA A C 1
ATOM 639 O O . ALA A 1 89 ? -13.852 -29.828 -0.148 1 97.75 89 ALA A O 1
ATOM 640 N N . HIS A 1 90 ? -12.062 -30.344 -1.388 1 97.62 90 HIS A N 1
ATOM 641 C CA . HIS A 1 90 ? -11.164 -30.406 -0.235 1 97.62 90 HIS A CA 1
ATOM 642 C C . HIS A 1 90 ? -11.055 -29.031 0.435 1 97.62 90 HIS A C 1
ATOM 644 O O . HIS A 1 90 ? -10.945 -28.953 1.66 1 97.62 90 HIS A O 1
ATOM 650 N N . ILE A 1 91 ? -11.109 -27.953 -0.335 1 98.44 91 ILE A N 1
ATOM 651 C CA . ILE A 1 91 ? -11.023 -26.594 0.195 1 98.44 91 ILE A CA 1
ATOM 652 C C . ILE A 1 91 ? -12.25 -26.297 1.064 1 98.44 91 ILE A C 1
ATOM 654 O O . ILE A 1 91 ? -12.117 -25.75 2.166 1 98.44 91 ILE A O 1
ATOM 658 N N . VAL A 1 92 ? -13.422 -26.641 0.54 1 98.62 92 VAL A N 1
ATOM 659 C CA . VAL A 1 92 ? -14.648 -26.422 1.288 1 98.62 92 VAL A CA 1
ATOM 660 C C . VAL A 1 92 ? -14.594 -27.172 2.613 1 98.62 92 VAL A C 1
ATOM 662 O O . VAL A 1 92 ? -14.961 -26.641 3.66 1 98.62 92 VAL A O 1
ATOM 665 N N . GLU A 1 93 ? -14.141 -28.438 2.529 1 98.44 93 GLU A N 1
ATOM 666 C CA . GLU A 1 93 ? -14 -29.234 3.742 1 98.44 93 GLU A CA 1
ATOM 667 C C . GLU A 1 93 ? -13.102 -28.531 4.758 1 98.44 93 GLU A C 1
ATOM 669 O O . GLU A 1 93 ? -13.422 -28.484 5.945 1 98.44 93 GLU A O 1
ATOM 674 N N . LEU A 1 94 ? -12.008 -28.016 4.336 1 98.75 94 LEU A N 1
ATOM 675 C CA . LEU A 1 94 ? -11.016 -27.391 5.207 1 98.75 94 LEU A CA 1
ATOM 676 C C . LEU A 1 94 ? -11.547 -26.078 5.766 1 98.75 94 LEU A C 1
ATOM 678 O O . LEU A 1 94 ? -11.375 -25.781 6.953 1 98.75 94 LEU A O 1
ATOM 682 N N . LEU A 1 95 ? -12.211 -25.203 4.934 1 98.75 95 LEU A N 1
ATOM 683 C CA . LEU A 1 95 ? -12.789 -23.953 5.387 1 98.75 95 LEU A CA 1
ATOM 684 C C . LEU A 1 95 ? -13.914 -24.188 6.383 1 98.75 95 LEU A C 1
ATOM 686 O O . LEU A 1 95 ? -14.117 -23.406 7.309 1 98.75 95 LEU A O 1
ATOM 690 N N . ASN A 1 96 ? -14.648 -25.328 6.254 1 98.75 96 ASN A N 1
ATOM 691 C CA . ASN A 1 96 ? -15.758 -25.656 7.137 1 98.75 96 ASN A CA 1
ATOM 692 C C . ASN A 1 96 ? -15.281 -25.922 8.562 1 98.75 96 ASN A C 1
ATOM 694 O O . ASN A 1 96 ? -16.078 -25.891 9.5 1 98.75 96 ASN A O 1
ATOM 698 N N . LEU A 1 97 ? -14.008 -26.219 8.766 1 98.62 97 LEU A N 1
ATOM 699 C CA . LEU A 1 97 ? -13.477 -26.484 10.094 1 98.62 97 LEU A CA 1
ATOM 700 C C . LEU A 1 97 ? -13.375 -25.219 10.922 1 98.62 97 LEU A C 1
ATOM 702 O O . LEU A 1 97 ? -13.445 -25.25 12.148 1 98.62 97 LEU A O 1
ATOM 706 N N . ALA A 1 98 ? -13.172 -24.109 10.305 1 98.69 98 ALA A N 1
ATOM 707 C CA . ALA A 1 98 ? -13.219 -22.734 10.836 1 98.69 98 ALA A CA 1
ATOM 708 C C . ALA A 1 98 ? -13.781 -21.766 9.797 1 98.69 98 ALA A C 1
ATOM 710 O O . ALA A 1 98 ? -13.047 -20.938 9.25 1 98.69 98 ALA A O 1
ATOM 711 N N . PRO A 1 99 ? -15.055 -21.812 9.633 1 98.81 99 PRO A N 1
ATOM 712 C CA . PRO A 1 99 ? -15.68 -21.156 8.484 1 98.81 99 PRO A CA 1
ATOM 713 C C . PRO A 1 99 ? -15.578 -19.641 8.547 1 98.81 99 PRO A C 1
ATOM 715 O O . PRO A 1 99 ? -15.703 -19.047 9.625 1 98.81 99 PRO A O 1
ATOM 718 N N . PRO A 1 100 ? -15.289 -19 7.402 1 98.81 100 PRO A N 1
ATOM 719 C CA . PRO A 1 100 ? -15.422 -17.547 7.371 1 98.81 100 PRO A CA 1
ATOM 720 C C . PRO A 1 100 ? -16.859 -17.078 7.598 1 98.81 100 PRO A C 1
ATOM 722 O O . PRO A 1 100 ? -17.797 -17.812 7.328 1 98.81 100 PRO A O 1
ATOM 725 N N . ASP A 1 101 ? -16.984 -15.875 8.109 1 98.69 101 ASP A N 1
ATOM 726 C CA . ASP A 1 101 ? -18.297 -15.258 8.281 1 98.69 101 ASP A CA 1
ATOM 727 C C . ASP A 1 101 ? -18.828 -14.719 6.953 1 98.69 101 ASP A C 1
ATOM 729 O O . ASP A 1 101 ? -20.031 -14.523 6.797 1 98.69 101 ASP A O 1
ATOM 733 N N . VAL A 1 102 ? -17.906 -14.453 6.027 1 98.56 102 VAL A N 1
ATOM 734 C CA . VAL A 1 102 ? -18.266 -14.016 4.68 1 98.56 102 VAL A CA 1
ATOM 735 C C . VAL A 1 102 ? -17.219 -14.5 3.686 1 98.56 102 VAL A C 1
ATOM 737 O O . VAL A 1 102 ? -16.016 -14.445 3.971 1 98.56 102 VAL A O 1
ATOM 740 N N . PHE A 1 103 ? -17.656 -15.023 2.576 1 98.75 103 PHE A N 1
ATOM 741 C CA . PHE A 1 103 ? -16.797 -15.43 1.467 1 98.75 103 PHE A CA 1
ATOM 742 C C . PHE A 1 103 ? -17.219 -14.734 0.176 1 98.75 103 PHE A C 1
ATOM 744 O O . PHE A 1 103 ? -18.391 -14.766 -0.203 1 98.75 103 PHE A O 1
ATOM 751 N N . VAL A 1 104 ? -16.312 -14.07 -0.432 1 98.75 104 VAL A N 1
ATOM 752 C CA . VAL A 1 104 ? -16.531 -13.484 -1.75 1 98.75 104 VAL A CA 1
ATOM 753 C C . VAL A 1 104 ? -15.805 -14.312 -2.811 1 98.75 104 VAL A C 1
ATOM 755 O O . VAL A 1 104 ? -14.578 -14.453 -2.762 1 98.75 104 VAL A O 1
ATOM 758 N N . PRO A 1 105 ? -16.531 -14.859 -3.77 1 98.38 105 PRO A N 1
ATOM 759 C CA . PRO A 1 105 ? -15.852 -15.688 -4.77 1 98.38 105 PRO A CA 1
ATOM 760 C C . PRO A 1 105 ? -14.93 -14.867 -5.676 1 98.38 105 PRO A C 1
ATOM 762 O O . PRO A 1 105 ? -15.289 -13.773 -6.102 1 98.38 105 PRO A O 1
ATOM 765 N N . GLY A 1 106 ? -13.734 -15.336 -5.848 1 97.38 106 GLY A N 1
ATOM 766 C CA . GLY A 1 106 ? -12.867 -14.844 -6.902 1 97.38 106 GLY A CA 1
ATOM 767 C C . GLY A 1 106 ? -13.039 -15.586 -8.219 1 97.38 106 GLY A C 1
ATOM 768 O O . GLY A 1 106 ? -14 -16.344 -8.383 1 97.38 106 GLY A O 1
ATOM 769 N N . ASN A 1 107 ? -12.203 -15.336 -9.203 1 94 107 ASN A N 1
ATOM 770 C CA . ASN A 1 107 ? -12.336 -15.961 -10.523 1 94 107 ASN A CA 1
ATOM 771 C C . ASN A 1 107 ? -12.062 -17.453 -10.461 1 94 107 ASN A C 1
ATOM 773 O O . ASN A 1 107 ? -12.695 -18.234 -11.18 1 94 107 ASN A O 1
ATOM 777 N N . HIS A 1 108 ? -11.258 -17.922 -9.531 1 94.19 108 HIS A N 1
ATOM 778 C CA . HIS A 1 108 ? -10.844 -19.328 -9.492 1 94.19 108 HIS A CA 1
ATOM 779 C C . HIS A 1 108 ? -11.938 -20.203 -8.914 1 94.19 108 HIS A C 1
ATOM 781 O O . HIS A 1 108 ? -11.883 -21.438 -9.039 1 94.19 108 HIS A O 1
ATOM 787 N N . GLU A 1 109 ? -12.938 -19.625 -8.312 1 97.56 109 GLU A N 1
ATOM 788 C CA . GLU A 1 109 ? -14.094 -20.391 -7.859 1 97.56 109 GLU A CA 1
ATOM 789 C C . GLU A 1 109 ? -14.906 -20.906 -9.039 1 97.56 109 GLU A C 1
ATOM 791 O O . GLU A 1 109 ? -15.711 -21.828 -8.891 1 97.56 109 GLU A O 1
ATOM 796 N N . PHE A 1 110 ? -14.625 -20.375 -10.266 1 95.12 110 PHE A N 1
ATOM 797 C CA . PHE A 1 110 ? -15.43 -20.719 -11.43 1 95.12 110 PHE A CA 1
ATOM 798 C C . PHE A 1 110 ? -14.609 -21.531 -12.43 1 95.12 110 PHE A C 1
ATOM 800 O O . PHE A 1 110 ? -15.062 -21.781 -13.555 1 95.12 110 PHE A O 1
ATOM 807 N N . ASP A 1 111 ? -13.461 -21.953 -12.039 1 90.38 111 ASP A N 1
ATOM 808 C CA . ASP A 1 111 ? -12.539 -22.641 -12.938 1 90.38 111 ASP A CA 1
ATOM 809 C C . ASP A 1 111 ? -13.164 -23.922 -13.477 1 90.38 111 ASP A C 1
ATOM 811 O O . ASP A 1 111 ? -12.852 -24.344 -14.594 1 90.38 111 ASP A O 1
ATOM 815 N N . PHE A 1 112 ? -14.102 -24.531 -12.703 1 91.88 112 PHE A N 1
ATOM 816 C CA . PHE A 1 112 ? -14.664 -25.828 -13.086 1 91.88 112 PHE A CA 1
ATOM 817 C C . PHE A 1 112 ? -16.125 -25.672 -13.5 1 91.88 112 PHE A C 1
ATOM 819 O O . PHE A 1 112 ? -16.875 -26.656 -13.523 1 91.88 112 PHE A O 1
ATOM 826 N N . GLY A 1 113 ? -16.594 -24.422 -13.648 1 92.94 113 GLY A N 1
ATOM 827 C CA . GLY A 1 113 ? -17.922 -24.141 -14.188 1 92.94 113 GLY A CA 1
ATOM 828 C C . GLY A 1 113 ? -18.938 -23.781 -13.125 1 92.94 113 GLY A C 1
ATOM 829 O O . GLY A 1 113 ? -18.703 -24.016 -11.938 1 92.94 113 GLY A O 1
ATOM 830 N N . PRO A 1 114 ? -20.078 -23.234 -13.555 1 94.88 114 PRO A N 1
ATOM 831 C CA . PRO A 1 114 ? -21.078 -22.75 -12.609 1 94.88 114 PRO A CA 1
ATOM 832 C C . PRO A 1 114 ? -21.75 -23.875 -11.82 1 94.88 114 PRO A C 1
ATOM 834 O O . PRO A 1 114 ? -22.141 -23.688 -10.664 1 94.88 114 PRO A O 1
ATOM 837 N N . ALA A 1 115 ? -21.859 -25.031 -12.469 1 95.44 115 ALA A N 1
ATOM 838 C CA . ALA A 1 115 ? -22.484 -26.156 -11.781 1 95.44 115 ALA A CA 1
ATOM 839 C C . ALA A 1 115 ? -21.641 -26.609 -10.594 1 95.44 115 ALA A C 1
ATOM 841 O O . ALA A 1 115 ? -22.172 -26.891 -9.516 1 95.44 115 ALA A O 1
ATOM 842 N N . VAL A 1 116 ? -20.344 -26.719 -10.82 1 96.69 116 VAL A N 1
ATOM 843 C CA . VAL A 1 116 ? -19.422 -27.109 -9.758 1 96.69 116 VAL A CA 1
ATOM 844 C C . VAL A 1 116 ? -19.406 -26.047 -8.664 1 96.69 116 VAL A C 1
ATOM 846 O O . VAL A 1 116 ? -19.406 -26.375 -7.473 1 96.69 116 VAL A O 1
ATOM 849 N N . PHE A 1 117 ? -19.422 -24.797 -9.008 1 97.25 117 PHE A N 1
ATOM 850 C CA . PHE A 1 117 ? -19.5 -23.719 -8.039 1 97.25 117 PHE A CA 1
ATOM 851 C C . PHE A 1 117 ? -20.734 -23.859 -7.152 1 97.25 117 PHE A C 1
ATOM 853 O O . PHE A 1 117 ? -20.641 -23.734 -5.93 1 97.25 117 PHE A O 1
ATOM 860 N N . ALA A 1 118 ? -21.844 -24.109 -7.793 1 96.81 118 ALA A N 1
ATOM 861 C CA . ALA A 1 118 ? -23.078 -24.281 -7.043 1 96.81 118 ALA A CA 1
ATOM 862 C C . ALA A 1 118 ? -22.984 -25.453 -6.082 1 96.81 118 ALA A C 1
ATOM 864 O O . ALA A 1 118 ? -23.484 -25.406 -4.961 1 96.81 118 ALA A O 1
ATOM 865 N N . GLU A 1 119 ? -22.375 -26.5 -6.566 1 97.56 119 GLU A N 1
ATOM 866 C CA . GLU A 1 119 ? -22.188 -27.672 -5.734 1 97.56 119 GLU A CA 1
ATOM 867 C C . GLU A 1 119 ? -21.328 -27.359 -4.516 1 97.56 119 GLU A C 1
ATOM 869 O O . GLU A 1 119 ? -21.672 -27.734 -3.391 1 97.56 119 GLU A O 1
ATOM 874 N N . ARG A 1 120 ? -20.141 -26.672 -4.703 1 98.06 120 ARG A N 1
ATOM 875 C CA . ARG A 1 120 ? -19.25 -26.297 -3.609 1 98.06 120 ARG A CA 1
ATOM 876 C C . ARG A 1 120 ? -19.969 -25.359 -2.635 1 98.06 120 ARG A C 1
ATOM 878 O O . ARG A 1 120 ? -19.797 -25.469 -1.42 1 98.06 120 ARG A O 1
ATOM 885 N N . ARG A 1 121 ? -20.734 -24.453 -3.137 1 97.56 121 ARG A N 1
ATOM 886 C CA . ARG A 1 121 ? -21.484 -23.516 -2.297 1 97.56 121 ARG A CA 1
ATOM 887 C C . ARG A 1 121 ? -22.453 -24.266 -1.383 1 97.56 121 ARG A C 1
ATOM 889 O O . ARG A 1 121 ? -22.594 -23.922 -0.208 1 97.56 121 ARG A O 1
ATOM 896 N N . ARG A 1 122 ? -23.156 -25.234 -1.918 1 97.25 122 ARG A N 1
ATOM 897 C CA . ARG A 1 122 ? -24.109 -26 -1.127 1 97.25 122 ARG A CA 1
ATOM 898 C C . ARG A 1 122 ? -23.391 -26.766 -0.011 1 97.25 122 ARG A C 1
ATOM 900 O O . ARG A 1 122 ? -23.953 -26.969 1.068 1 97.25 122 ARG A O 1
ATOM 907 N N . GLU A 1 123 ? -22.172 -27.156 -0.265 1 98.19 123 GLU A N 1
ATOM 908 C CA . GLU A 1 123 ? -21.391 -27.906 0.71 1 98.19 123 GLU A CA 1
ATOM 909 C C . GLU A 1 123 ? -20.812 -26.984 1.782 1 98.19 123 GLU A C 1
ATOM 911 O O . GLU A 1 123 ? -20.484 -27.422 2.885 1 98.19 123 GLU A O 1
ATOM 916 N N . ALA A 1 124 ? -20.688 -25.719 1.453 1 98.44 124 ALA A N 1
ATOM 917 C CA . ALA A 1 124 ? -20.078 -24.734 2.336 1 98.44 124 ALA A CA 1
ATOM 918 C C . ALA A 1 124 ? -21 -24.375 3.498 1 98.44 124 ALA A C 1
ATOM 920 O O . ALA A 1 124 ? -22.219 -24.266 3.318 1 98.44 124 ALA A O 1
ATOM 921 N N . ARG A 1 125 ? -20.453 -24.219 4.637 1 98.19 125 ARG A N 1
ATOM 922 C CA . ARG A 1 125 ? -21.203 -23.812 5.82 1 98.19 125 ARG A CA 1
ATOM 923 C C . ARG A 1 125 ? -20.953 -22.344 6.145 1 98.19 125 ARG A C 1
ATOM 925 O O . ARG A 1 125 ? -20.891 -21.953 7.312 1 98.19 125 ARG A O 1
ATOM 932 N N . PHE A 1 126 ? -20.656 -21.594 5.211 1 98 126 PHE A N 1
ATOM 933 C CA . PHE A 1 126 ? -20.422 -20.156 5.328 1 98 126 PHE A CA 1
ATOM 934 C C . PHE A 1 126 ? -21.109 -19.406 4.191 1 98 126 PHE A C 1
ATOM 936 O O . PHE A 1 126 ? -21.312 -19.969 3.107 1 98 126 PHE A O 1
ATOM 943 N N . PRO A 1 127 ? -21.5 -18.188 4.406 1 98.06 127 PRO A N 1
ATOM 944 C CA . PRO A 1 127 ? -22.266 -17.438 3.406 1 98.06 127 PRO A CA 1
ATOM 945 C C . PRO A 1 127 ? -21.375 -16.812 2.332 1 98.06 127 PRO A C 1
ATOM 947 O O . PRO A 1 127 ? -20.203 -16.516 2.594 1 98.06 127 PRO A O 1
ATOM 950 N N . PHE A 1 128 ? -21.953 -16.609 1.132 1 98.5 128 PHE A N 1
ATOM 951 C CA . PHE A 1 128 ? -21.312 -15.977 -0.012 1 98.5 128 PHE A CA 1
ATOM 952 C C . PHE A 1 128 ? -21.938 -14.609 -0.29 1 98.5 128 PHE A C 1
ATOM 954 O O . PHE A 1 128 ? -23.156 -14.453 -0.236 1 98.5 128 PHE A O 1
ATOM 961 N N . LEU A 1 129 ? -21.125 -13.633 -0.469 1 98.5 129 LEU A N 1
ATOM 962 C CA . LEU A 1 129 ? -21.562 -12.305 -0.877 1 98.5 129 LEU A CA 1
ATOM 963 C C . LEU A 1 129 ? -20.938 -11.914 -2.213 1 98.5 129 LEU A C 1
ATOM 965 O O . LEU 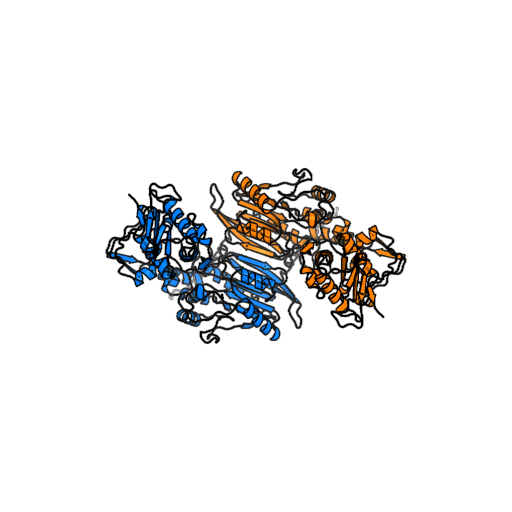A 1 129 ? -19.734 -12.094 -2.42 1 98.5 129 LEU A O 1
ATOM 969 N N . ALA A 1 130 ? -21.688 -11.406 -3.17 1 98.69 130 ALA A N 1
ATOM 970 C CA . ALA A 1 130 ? -21.234 -10.852 -4.445 1 98.69 130 ALA A CA 1
ATOM 971 C C . ALA A 1 130 ? -22.328 -10.023 -5.098 1 98.69 130 ALA A C 1
ATOM 973 O O . ALA A 1 130 ? -23.141 -10.547 -5.871 1 98.69 130 ALA A O 1
ATOM 974 N N . ALA A 1 131 ? -22.266 -8.766 -4.902 1 98.75 131 ALA A N 1
ATOM 975 C CA . ALA A 1 131 ? -23.359 -7.879 -5.297 1 98.75 131 ALA A CA 1
ATOM 976 C C . ALA A 1 131 ? -23.406 -7.711 -6.812 1 98.75 131 ALA A C 1
ATOM 978 O O . ALA A 1 131 ? -24.453 -7.363 -7.367 1 98.75 131 ALA A O 1
ATOM 979 N N . ASN A 1 132 ? -22.266 -7.977 -7.469 1 98.69 132 ASN A N 1
ATOM 980 C CA . ASN A 1 132 ? -22.219 -7.766 -8.914 1 98.69 132 ASN A CA 1
ATOM 981 C C . ASN A 1 132 ? -22.312 -9.086 -9.672 1 98.69 132 ASN A C 1
ATOM 983 O O . ASN A 1 132 ? -22.094 -9.125 -10.891 1 98.69 132 ASN A O 1
ATOM 987 N N . LEU A 1 133 ? -22.547 -10.195 -9.016 1 98.62 133 LEU A N 1
ATOM 988 C CA . LEU A 1 133 ? -22.703 -11.508 -9.641 1 98.62 133 LEU A CA 1
ATOM 989 C C . LEU A 1 133 ? -24.172 -11.844 -9.859 1 98.62 133 LEU A C 1
ATOM 991 O O . LEU A 1 133 ? -24.969 -11.805 -8.922 1 98.62 133 LEU A O 1
ATOM 995 N N . ARG A 1 134 ? -24.531 -12.164 -11.133 1 98.25 134 ARG A N 1
ATOM 996 C CA . ARG A 1 134 ? -25.906 -12.484 -11.508 1 98.25 134 ARG A CA 1
ATOM 997 C C . ARG A 1 134 ? -25.953 -13.703 -12.414 1 98.25 134 ARG A C 1
ATOM 999 O O . ARG A 1 134 ? -24.953 -14.062 -13.039 1 98.25 134 ARG A O 1
ATOM 1006 N N . GLY A 1 135 ? -27.141 -14.359 -12.422 1 96.44 135 GLY A N 1
ATOM 1007 C CA . GLY A 1 135 ? -27.391 -15.398 -13.414 1 96.44 135 GLY A CA 1
ATOM 1008 C C . GLY A 1 135 ? -27.531 -14.859 -14.82 1 96.44 135 GLY A C 1
ATOM 1009 O O . GLY A 1 135 ? -27.484 -13.641 -15.031 1 96.44 135 GLY A O 1
ATOM 1010 N N . ALA A 1 136 ? -27.672 -15.797 -15.727 1 93.44 136 ALA A N 1
ATOM 1011 C CA . ALA A 1 136 ? -27.844 -15.445 -17.141 1 93.44 136 ALA A CA 1
ATOM 1012 C C . ALA A 1 136 ? -29.047 -14.523 -17.328 1 93.44 136 ALA A C 1
ATOM 1014 O O . ALA A 1 136 ? -29.031 -13.648 -18.203 1 93.44 136 ALA A O 1
ATOM 1015 N N . ASP A 1 137 ? -29.969 -14.609 -16.469 1 94.75 137 ASP A N 1
ATOM 1016 C CA . ASP A 1 137 ? -31.203 -13.836 -16.578 1 94.75 137 ASP A CA 1
ATOM 1017 C C . ASP A 1 137 ? -31.062 -12.492 -15.859 1 94.75 137 ASP A C 1
ATOM 1019 O O . ASP A 1 137 ? -32.031 -11.711 -15.82 1 94.75 137 ASP A O 1
ATOM 1023 N N . GLY A 1 138 ? -29.953 -12.266 -15.266 1 94.75 138 GLY A N 1
ATOM 1024 C CA . GLY A 1 138 ? -29.719 -11.008 -14.586 1 94.75 138 GLY A CA 1
ATOM 1025 C C . GLY A 1 138 ? -30.188 -11 -13.148 1 94.75 138 GLY A C 1
ATOM 1026 O O . GLY A 1 138 ? -30.078 -9.984 -12.453 1 94.75 138 GLY A O 1
ATOM 1027 N N . ARG A 1 139 ? -30.703 -12.125 -12.703 1 94.44 139 ARG A N 1
ATOM 1028 C CA . ARG A 1 139 ? -31.234 -12.211 -11.352 1 94.44 139 ARG A CA 1
ATOM 1029 C C . ARG A 1 139 ? -30.172 -12.695 -10.375 1 94.44 139 ARG A C 1
ATOM 1031 O O . ARG A 1 139 ? -29.156 -13.266 -10.781 1 94.44 139 ARG A O 1
ATOM 1038 N N . GLN A 1 140 ? -30.328 -12.367 -9.07 1 95.88 140 GLN A N 1
ATOM 1039 C CA . GLN A 1 140 ? -29.453 -12.836 -8.008 1 95.88 140 GLN A CA 1
ATOM 1040 C C . GLN A 1 140 ? -29.391 -14.359 -7.969 1 95.88 140 GLN A C 1
ATOM 1042 O O . GLN A 1 140 ? -30.422 -15.031 -8.148 1 95.88 140 GLN A O 1
ATOM 1047 N N . LEU A 1 141 ? -28.203 -14.891 -7.75 1 95.19 141 LEU A N 1
ATOM 1048 C CA . LEU A 1 141 ? -28.062 -16.328 -7.648 1 95.19 141 LEU A CA 1
ATOM 1049 C C . LEU A 1 141 ? -28.547 -16.844 -6.297 1 95.19 141 LEU A C 1
ATOM 1051 O O . LEU A 1 141 ? -28.328 -16.188 -5.273 1 95.19 141 LEU A O 1
ATOM 1055 N N . PRO A 1 142 ? -29.172 -18.031 -6.336 1 93.19 142 PRO A N 1
ATOM 1056 C CA . PRO A 1 142 ? -29.578 -18.609 -5.051 1 93.19 142 PRO A CA 1
ATOM 1057 C C . PRO A 1 142 ? -28.391 -18.812 -4.105 1 93.19 142 PRO A C 1
ATOM 1059 O O . PRO A 1 142 ? -27.344 -19.328 -4.52 1 93.19 142 PRO A O 1
ATOM 1062 N N . GLY A 1 143 ? -28.562 -18.375 -2.893 1 94.38 143 GLY A N 1
ATOM 1063 C CA . GLY A 1 143 ? -27.562 -18.625 -1.872 1 94.38 143 GLY A CA 1
ATOM 1064 C C . GLY A 1 143 ? -26.453 -17.578 -1.854 1 94.38 143 GLY A C 1
ATOM 1065 O O . GLY A 1 143 ? -25.531 -17.672 -1.049 1 94.38 143 GLY A O 1
ATOM 1066 N N . ILE A 1 144 ? -26.484 -16.625 -2.705 1 97.38 144 ILE A N 1
ATOM 1067 C CA . ILE A 1 144 ? -25.484 -15.547 -2.729 1 97.38 144 ILE A CA 1
ATOM 1068 C C . ILE A 1 144 ? -26.156 -14.219 -2.381 1 97.38 144 ILE A C 1
ATOM 1070 O O . ILE A 1 144 ? -27.125 -13.82 -3.029 1 97.38 144 ILE A O 1
ATOM 1074 N N . GLU A 1 145 ? -25.734 -13.578 -1.366 1 97.56 145 GLU A N 1
ATOM 1075 C CA . GLU A 1 145 ? -26.25 -12.281 -0.95 1 97.56 145 GLU A CA 1
ATOM 1076 C C . GLU A 1 145 ? -25.453 -11.133 -1.576 1 97.56 145 GLU A C 1
ATOM 1078 O O . GLU A 1 145 ? -24.281 -11.297 -1.907 1 97.56 145 GLU A O 1
ATOM 1083 N N . ASP A 1 146 ? -26.172 -10.031 -1.747 1 97.19 146 ASP A N 1
ATOM 1084 C CA . ASP A 1 146 ? -25.484 -8.844 -2.24 1 97.19 146 ASP A CA 1
ATOM 1085 C C . ASP A 1 146 ? -24.766 -8.109 -1.107 1 97.19 146 ASP A C 1
ATOM 1087 O O . ASP A 1 146 ? -23.562 -7.84 -1.2 1 97.19 146 ASP A O 1
ATOM 1091 N N . THR A 1 147 ? -25.578 -7.836 -0.118 1 98 147 THR A N 1
ATOM 1092 C CA . THR A 1 147 ? -25.125 -7.047 1.024 1 98 147 THR A CA 1
ATOM 1093 C C . THR A 1 147 ? -25.656 -7.633 2.328 1 98 147 THR A C 1
ATOM 1095 O O . THR A 1 147 ? -26.547 -8.492 2.314 1 98 147 THR A O 1
ATOM 1098 N N . ARG A 1 148 ? -25.031 -7.199 3.381 1 97.81 148 ARG A N 1
ATOM 1099 C CA . ARG A 1 148 ? -25.516 -7.5 4.727 1 97.81 148 ARG A CA 1
ATOM 1100 C C . ARG A 1 148 ? -25.328 -6.301 5.652 1 97.81 148 ARG A C 1
ATOM 1102 O O . ARG A 1 148 ? -24.328 -5.59 5.566 1 97.81 148 ARG A O 1
ATOM 1109 N N . LEU A 1 149 ? -26.312 -6.051 6.457 1 98.06 149 LEU A N 1
ATOM 1110 C CA . LEU A 1 149 ? -26.203 -5.121 7.578 1 98.06 149 LEU A CA 1
ATOM 1111 C C . LEU A 1 149 ? -26.156 -5.875 8.906 1 98.06 149 LEU A C 1
ATOM 1113 O O . LEU A 1 149 ? -27.109 -6.551 9.281 1 98.06 149 LEU A O 1
ATOM 1117 N N . ILE A 1 150 ? -25.031 -5.754 9.594 1 98.12 150 ILE A N 1
ATOM 1118 C CA . ILE A 1 150 ? -24.859 -6.543 10.805 1 98.12 150 ILE A CA 1
ATOM 1119 C C . ILE A 1 150 ? -24.484 -5.625 11.969 1 98.12 150 ILE A C 1
ATOM 1121 O O . ILE A 1 150 ? -24.094 -4.473 11.758 1 98.12 150 ILE A O 1
ATOM 1125 N N . GLU A 1 151 ? -24.672 -6.148 13.125 1 97.25 151 GLU A N 1
ATOM 1126 C CA . GLU A 1 151 ? -24.156 -5.496 14.32 1 97.25 151 GLU A CA 1
ATOM 1127 C C . GLU A 1 151 ? -22.828 -6.125 14.773 1 97.25 151 GLU A C 1
ATOM 1129 O O . GLU A 1 151 ? -22.766 -7.336 14.992 1 97.25 151 GLU A O 1
ATOM 1134 N N . LEU A 1 152 ? -21.828 -5.375 14.867 1 97.19 152 LEU A N 1
ATOM 1135 C CA . LEU A 1 152 ? -20.5 -5.812 15.273 1 97.19 152 LEU A CA 1
ATOM 1136 C C . LEU A 1 152 ? -19.922 -4.887 16.344 1 97.19 152 LEU A C 1
ATOM 1138 O O . LEU A 1 152 ? -19.562 -3.746 16.047 1 97.19 152 LEU A O 1
ATOM 1142 N N . GLY A 1 153 ? -19.812 -5.348 17.578 1 96.06 153 GLY A N 1
ATOM 1143 C CA . GLY A 1 153 ? -19.328 -4.512 18.672 1 96.06 153 GLY A CA 1
ATOM 1144 C C . GLY A 1 153 ? -20.234 -3.33 18.953 1 96.06 153 GLY A C 1
ATOM 1145 O O . GLY A 1 153 ? -19.766 -2.232 19.25 1 96.06 153 GLY A O 1
ATOM 1146 N N . GLY A 1 154 ? -21.5 -3.512 18.672 1 95 154 GLY A N 1
ATOM 1147 C CA . GLY A 1 154 ? -22.453 -2.451 18.938 1 95 154 GLY A CA 1
ATOM 1148 C C . GLY A 1 154 ? -22.578 -1.464 17.797 1 95 154 GLY A C 1
ATOM 1149 O O . GLY A 1 154 ? -23.328 -0.489 17.891 1 95 154 GLY A O 1
ATOM 1150 N N . ILE A 1 155 ? -21.828 -1.681 16.719 1 95.69 155 ILE A N 1
ATOM 1151 C CA . ILE A 1 155 ? -21.828 -0.809 15.547 1 95.69 155 ILE A CA 1
ATOM 1152 C C . ILE A 1 155 ? -22.578 -1.489 14.398 1 95.69 155 ILE A C 1
ATOM 1154 O O . ILE A 1 155 ? -22.391 -2.684 14.156 1 95.69 155 ILE A O 1
ATOM 1158 N N . ARG A 1 156 ? -23.422 -0.73 13.727 1 97.06 156 ARG A N 1
ATOM 1159 C CA . ARG A 1 156 ? -24.047 -1.251 12.516 1 97.06 156 ARG A CA 1
ATOM 1160 C C . ARG A 1 156 ? -23.109 -1.176 11.328 1 97.06 156 ARG A C 1
ATOM 1162 O O . ARG A 1 156 ? -22.828 -0.089 10.812 1 97.06 156 ARG A O 1
ATOM 1169 N N . VAL A 1 157 ? -22.688 -2.305 10.898 1 98.12 157 VAL A N 1
ATOM 1170 C CA . VAL A 1 157 ? -21.703 -2.395 9.828 1 98.12 157 VAL A CA 1
ATOM 1171 C C . VAL A 1 157 ? -22.344 -2.957 8.562 1 98.12 157 VAL A C 1
ATOM 1173 O O . VAL A 1 157 ? -22.953 -4.027 8.602 1 98.12 157 VAL A O 1
ATOM 1176 N N . GLY A 1 158 ? -22.281 -2.168 7.465 1 98.75 158 GLY A N 1
ATOM 1177 C CA . GLY A 1 158 ? -22.703 -2.666 6.168 1 98.75 158 GLY A CA 1
ATOM 1178 C C . GLY A 1 158 ? -21.609 -3.393 5.418 1 98.75 158 GLY A C 1
ATOM 1179 O O . GLY A 1 158 ? -20.484 -2.881 5.297 1 98.75 158 GLY A O 1
ATOM 1180 N N . LEU A 1 159 ? -21.906 -4.594 4.957 1 98.88 159 LEU A N 1
ATOM 1181 C CA . LEU A 1 159 ? -20.984 -5.41 4.18 1 98.88 159 LEU A CA 1
ATOM 1182 C C . LEU A 1 159 ? -21.422 -5.48 2.719 1 98.88 159 LEU A C 1
ATOM 1184 O O . LEU A 1 159 ? -22.594 -5.66 2.428 1 98.88 159 LEU A O 1
ATOM 1188 N N . VAL A 1 160 ? -20.469 -5.246 1.806 1 98.88 160 VAL A N 1
ATOM 1189 C CA . VAL A 1 160 ? -20.734 -5.402 0.378 1 98.88 160 VAL A CA 1
ATOM 1190 C C . VAL A 1 160 ? -19.703 -6.344 -0.235 1 98.88 160 VAL A C 1
ATOM 1192 O O . VAL A 1 160 ? -18.5 -6.148 -0.065 1 98.88 160 VAL A O 1
ATOM 1195 N N . GLY A 1 161 ? -20.141 -7.391 -0.915 1 98.75 161 GLY A N 1
ATOM 1196 C CA . GLY A 1 161 ? -19.25 -8.273 -1.647 1 98.75 161 GLY A CA 1
ATOM 1197 C C . GLY A 1 161 ? -19.156 -7.941 -3.123 1 98.75 161 GLY A C 1
ATOM 1198 O O . GLY A 1 161 ? -20.172 -7.664 -3.77 1 98.75 161 GLY A O 1
ATOM 1199 N N . ILE A 1 162 ? -17.906 -7.91 -3.668 1 98.88 162 ILE A N 1
ATOM 1200 C CA . ILE A 1 162 ? -17.703 -7.633 -5.086 1 98.88 162 ILE A CA 1
ATOM 1201 C C . ILE A 1 162 ? -16.781 -8.688 -5.691 1 98.88 162 ILE A C 1
ATOM 1203 O O . ILE A 1 162 ? -15.648 -8.875 -5.234 1 98.88 162 ILE A O 1
ATOM 1207 N N . ALA A 1 163 ? -17.266 -9.367 -6.688 1 98.5 163 ALA A N 1
ATOM 1208 C CA . ALA A 1 163 ? -16.469 -10.328 -7.438 1 98.5 163 ALA A CA 1
ATOM 1209 C C . ALA A 1 163 ? -15.727 -9.648 -8.586 1 98.5 163 ALA A C 1
ATOM 1211 O O . ALA A 1 163 ? -16.062 -8.523 -8.961 1 98.5 163 ALA A O 1
ATOM 1212 N N . LEU A 1 164 ? -14.766 -10.297 -9.117 1 96.69 164 LEU A N 1
ATOM 1213 C CA . LEU A 1 164 ? -13.945 -9.766 -10.203 1 96.69 164 LEU A CA 1
ATOM 1214 C C . LEU A 1 164 ? -14.742 -9.688 -11.5 1 96.69 164 LEU A C 1
ATOM 1216 O O . LEU A 1 164 ? -15.172 -10.719 -12.031 1 96.69 164 LEU A O 1
ATOM 1220 N N . GLN A 1 165 ? -14.898 -8.539 -12.023 1 95.69 165 GLN A N 1
ATOM 1221 C CA . GLN A 1 165 ? -15.688 -8.312 -13.227 1 95.69 165 GLN A CA 1
ATOM 1222 C C . GLN A 1 165 ? -15.117 -9.094 -14.414 1 95.69 165 GLN A C 1
ATOM 1224 O O . GLN A 1 165 ? -15.867 -9.57 -15.266 1 95.69 165 GLN A O 1
ATOM 1229 N N . ALA A 1 166 ? -13.859 -9.328 -14.477 1 90.75 166 ALA A N 1
ATOM 1230 C CA . ALA A 1 166 ? -13.18 -9.922 -15.625 1 90.75 166 ALA A CA 1
ATOM 1231 C C . ALA A 1 166 ? -13.203 -11.445 -15.555 1 90.75 166 ALA A C 1
ATOM 1233 O O . ALA A 1 166 ? -12.602 -12.117 -16.391 1 90.75 166 ALA A O 1
ATOM 1234 N N . THR A 1 167 ? -13.938 -12.023 -14.602 1 91.81 167 THR A N 1
ATOM 1235 C CA . THR A 1 167 ? -13.961 -13.461 -14.359 1 91.81 167 THR A CA 1
ATOM 1236 C C . THR A 1 167 ? -14.305 -14.211 -15.641 1 91.81 167 THR A C 1
ATOM 1238 O O . THR A 1 167 ? -13.664 -15.211 -15.977 1 91.81 167 THR A O 1
ATOM 1241 N N . PRO A 1 168 ? -15.289 -13.773 -16.531 1 90.19 168 PRO A N 1
ATOM 1242 C CA . PRO A 1 168 ? -15.633 -14.531 -17.75 1 90.19 168 PRO A CA 1
ATOM 1243 C C . PRO A 1 168 ? -14.445 -14.672 -18.703 1 90.19 168 PRO A C 1
ATOM 1245 O O . PRO A 1 168 ? -14.375 -15.641 -19.453 1 90.19 168 PRO A O 1
ATOM 1248 N N . GLU A 1 169 ? -13.484 -13.773 -18.609 1 81.62 169 GLU A N 1
ATOM 1249 C CA . GLU A 1 169 ? -12.32 -13.805 -19.484 1 81.62 169 GLU A CA 1
ATOM 1250 C C . GLU A 1 169 ? -11.203 -14.664 -18.891 1 81.62 169 GLU A C 1
ATOM 1252 O O . GLU A 1 169 ? -10.273 -15.062 -19.594 1 81.62 169 GLU A O 1
ATOM 1257 N N . LYS A 1 170 ? -11.312 -14.961 -17.594 1 81.12 170 LYS A N 1
ATOM 1258 C CA . LYS A 1 170 ? -10.18 -15.547 -16.875 1 81.12 170 LYS A CA 1
ATOM 1259 C C . LYS A 1 170 ? -10.484 -16.984 -16.453 1 81.12 170 LYS A C 1
ATOM 1261 O O . LYS A 1 170 ? -9.57 -17.75 -16.141 1 81.12 170 LYS A O 1
ATOM 1266 N N . SER A 1 171 ? -11.781 -17.281 -16.422 1 87.38 171 SER A N 1
ATOM 1267 C CA . SER A 1 171 ? -12.227 -18.578 -15.898 1 87.38 171 SER A CA 1
ATOM 1268 C C . SER A 1 171 ? -13.375 -19.141 -16.734 1 87.38 171 SER A C 1
ATOM 1270 O O . SER A 1 171 ? -13.625 -18.672 -17.844 1 87.38 171 SER A O 1
ATOM 1272 N N . GLN A 1 172 ? -13.945 -20.281 -16.25 1 87.25 172 GLN A N 1
ATOM 1273 C CA . GLN A 1 172 ? -15.07 -20.938 -16.922 1 87.25 172 GLN A CA 1
ATOM 1274 C C . GLN A 1 172 ? -16.391 -20.609 -16.219 1 87.25 172 GLN A C 1
ATOM 1276 O O . GLN A 1 172 ? -17.031 -21.5 -15.672 1 87.25 172 GLN A O 1
ATOM 1281 N N . SER A 1 173 ? -16.859 -19.359 -16.375 1 92.06 173 SER A N 1
ATOM 1282 C CA . SER A 1 173 ? -18.016 -18.906 -15.609 1 92.06 173 SER A CA 1
ATOM 1283 C C . SER A 1 173 ? -19.312 -19.125 -16.375 1 92.06 173 SER A C 1
ATOM 1285 O O . SER A 1 173 ? -20.406 -18.859 -15.867 1 92.06 173 SER A O 1
ATOM 1287 N N . GLY A 1 174 ? -19.219 -19.656 -17.609 1 92.69 174 GLY A N 1
ATOM 1288 C CA . GLY A 1 174 ? -20.422 -19.938 -18.391 1 92.69 174 GLY A CA 1
ATOM 1289 C C . GLY A 1 174 ? -21.219 -18.688 -18.719 1 92.69 174 GLY A C 1
ATOM 1290 O O . GLY A 1 174 ? -20.672 -17.703 -19.219 1 92.69 174 GLY A O 1
ATOM 1291 N N . THR A 1 175 ? -22.531 -18.734 -18.297 1 93.25 175 THR A N 1
ATOM 1292 C CA . THR A 1 175 ? -23.438 -17.641 -18.672 1 93.25 175 THR A CA 1
ATOM 1293 C C . THR A 1 175 ? -23.625 -16.672 -17.516 1 93.25 175 THR A C 1
ATOM 1295 O O . THR A 1 175 ? -24.453 -15.773 -17.578 1 93.25 175 THR A O 1
ATOM 1298 N N . LEU A 1 176 ? -22.891 -16.875 -16.453 1 97 176 LEU A N 1
ATOM 1299 C CA . LEU A 1 176 ? -22.984 -15.969 -15.32 1 97 176 LEU A CA 1
ATOM 1300 C C . LEU A 1 176 ? -22.531 -14.562 -15.711 1 97 176 LEU A C 1
ATOM 1302 O O . LEU A 1 176 ? -21.672 -14.414 -16.594 1 97 176 LEU A O 1
ATOM 1306 N N . ARG A 1 177 ? -23.094 -13.578 -15.078 1 97.19 177 ARG A N 1
ATOM 1307 C CA . ARG A 1 177 ? -22.766 -12.188 -15.375 1 97.19 177 ARG A CA 1
ATOM 1308 C C . ARG A 1 177 ? -22.094 -11.523 -14.188 1 97.19 177 ARG A C 1
ATOM 1310 O O . ARG A 1 177 ? -22.469 -11.75 -13.031 1 97.19 177 ARG A O 1
ATOM 1317 N N . PHE A 1 178 ? -21.125 -10.797 -14.477 1 97.88 178 PHE A N 1
ATOM 1318 C CA . PHE A 1 178 ? -20.375 -10.023 -13.5 1 97.88 178 PHE A CA 1
ATOM 1319 C C . PHE A 1 178 ? -20.438 -8.531 -13.82 1 97.88 178 PHE A C 1
ATOM 1321 O O . PHE A 1 178 ? -19.766 -8.062 -14.742 1 97.88 178 PHE A O 1
ATOM 1328 N N . GLY A 1 179 ? -21.172 -7.781 -13.094 1 97.81 179 GLY A N 1
ATOM 1329 C CA . GLY A 1 179 ? -21.391 -6.367 -13.359 1 97.81 179 GLY A CA 1
ATOM 1330 C C . GLY A 1 179 ? -20.219 -5.496 -12.977 1 97.81 179 GLY A C 1
ATOM 1331 O O . GLY A 1 179 ? -19.203 -5.996 -12.477 1 97.81 179 GLY A O 1
ATOM 1332 N N . PRO A 1 180 ? -20.359 -4.188 -13.211 1 97.94 180 PRO A N 1
ATOM 1333 C CA . PRO A 1 180 ? -19.25 -3.268 -12.914 1 97.94 180 PRO A CA 1
ATOM 1334 C C . PRO A 1 180 ? -18.938 -3.193 -11.43 1 97.94 180 PRO A C 1
ATOM 1336 O O . PRO A 1 180 ? -19.844 -3.102 -10.594 1 97.94 180 PRO A O 1
ATOM 1339 N N . GLU A 1 181 ? -17.688 -3.227 -11.109 1 98.38 181 GLU A N 1
ATOM 1340 C CA . GLU A 1 181 ? -17.219 -3.354 -9.734 1 98.38 181 GLU A CA 1
ATOM 1341 C C . GLU A 1 181 ? -17.453 -2.064 -8.953 1 98.38 181 GLU A C 1
ATOM 1343 O O . GLU A 1 181 ? -18.125 -2.07 -7.922 1 98.38 181 GLU A O 1
ATOM 1348 N N . ILE A 1 182 ? -16.938 -0.915 -9.414 1 98.06 182 ILE A N 1
ATOM 1349 C CA . ILE A 1 182 ? -16.938 0.358 -8.703 1 98.06 182 ILE A CA 1
ATOM 1350 C C . ILE A 1 182 ? -18.359 0.884 -8.57 1 98.06 182 ILE A C 1
ATOM 1352 O O . ILE A 1 182 ? -18.797 1.256 -7.477 1 98.06 182 ILE A O 1
ATOM 1356 N N . GLU A 1 183 ? -19.141 0.869 -9.656 1 98.06 183 GLU A N 1
ATOM 1357 C CA . GLU A 1 183 ? -20.5 1.395 -9.664 1 98.06 183 GLU A CA 1
ATOM 1358 C C . GLU A 1 183 ? -21.406 0.584 -8.742 1 98.06 183 GLU A C 1
ATOM 1360 O O . GLU A 1 183 ? -22.219 1.15 -8.016 1 98.06 183 GLU A O 1
ATOM 1365 N N . THR A 1 184 ? -21.266 -0.712 -8.812 1 98.56 184 THR A N 1
ATOM 1366 C CA . THR A 1 184 ? -22.062 -1.574 -7.961 1 98.56 184 THR A CA 1
ATOM 1367 C C . THR A 1 184 ? -21.75 -1.332 -6.488 1 98.56 184 THR A C 1
ATOM 1369 O O . THR A 1 184 ? -22.656 -1.203 -5.664 1 98.56 184 THR A O 1
ATOM 1372 N N . LEU A 1 185 ? -20.469 -1.288 -6.164 1 98.81 185 LEU A N 1
ATOM 1373 C CA . LEU A 1 185 ? -20.047 -1.033 -4.789 1 98.81 185 LEU A CA 1
ATOM 1374 C C . LEU A 1 185 ? -20.594 0.298 -4.293 1 98.81 185 LEU A C 1
ATOM 1376 O O . LEU A 1 185 ? -21.109 0.384 -3.172 1 98.81 185 LEU A O 1
ATOM 1380 N N . ALA A 1 186 ? -20.453 1.342 -5.086 1 98.38 186 ALA A N 1
ATOM 1381 C CA . ALA A 1 186 ? -20.938 2.672 -4.719 1 98.38 186 ALA A CA 1
ATOM 1382 C C . ALA A 1 186 ? -22.438 2.652 -4.43 1 98.38 186 ALA A C 1
ATOM 1384 O O . ALA A 1 186 ? -22.875 3.203 -3.422 1 98.38 186 ALA A O 1
ATOM 1385 N N . ARG A 1 187 ? -23.172 2.027 -5.316 1 98.44 187 ARG A N 1
ATOM 1386 C CA . ARG A 1 187 ? -24.625 1.949 -5.184 1 98.44 187 ARG A CA 1
ATOM 1387 C C . ARG A 1 187 ? -25.016 1.216 -3.906 1 98.44 187 ARG A C 1
ATOM 1389 O O . ARG A 1 187 ? -25.859 1.692 -3.146 1 98.44 187 ARG A O 1
ATOM 1396 N N . GLU A 1 188 ? -24.422 0.059 -3.705 1 98.69 188 GLU A N 1
ATOM 1397 C CA . GLU A 1 188 ? -24.766 -0.75 -2.541 1 98.69 188 GLU A CA 1
ATOM 1398 C C . GLU A 1 188 ? -24.359 -0.057 -1.245 1 98.69 188 GLU A C 1
ATOM 1400 O O . GLU A 1 188 ? -25.062 -0.133 -0.241 1 98.69 188 GLU A O 1
ATOM 1405 N N . ALA A 1 189 ? -23.188 0.545 -1.195 1 98.5 189 ALA A N 1
ATOM 1406 C CA . ALA A 1 189 ? -22.719 1.289 -0.026 1 98.5 189 ALA A CA 1
ATOM 1407 C C . ALA A 1 189 ? -23.703 2.406 0.332 1 98.5 189 ALA A C 1
ATOM 1409 O O . ALA A 1 189 ? -24.047 2.588 1.503 1 98.5 189 ALA A O 1
ATOM 1410 N N . ASP A 1 190 ? -24.125 3.162 -0.634 1 97.81 190 ASP A N 1
ATOM 1411 C CA . ASP A 1 190 ? -25.094 4.242 -0.42 1 97.81 190 ASP A CA 1
ATOM 1412 C C . ASP A 1 190 ? -26.391 3.711 0.169 1 97.81 190 ASP A C 1
ATOM 1414 O O . ASP A 1 190 ? -26.953 4.312 1.086 1 97.81 190 ASP A O 1
ATOM 1418 N N . ALA A 1 191 ? -26.859 2.611 -0.417 1 98.19 191 ALA A N 1
ATOM 1419 C CA . ALA A 1 191 ? -28.094 2.002 0.07 1 98.19 191 ALA A CA 1
ATOM 1420 C C . ALA A 1 191 ? -27.953 1.578 1.53 1 98.19 191 ALA A C 1
ATOM 1422 O O . ALA A 1 191 ? -28.891 1.737 2.318 1 98.19 191 ALA A O 1
ATOM 1423 N N . LEU A 1 192 ? -26.844 1.035 1.881 1 98.19 192 LEU A N 1
ATOM 1424 C CA . LEU A 1 192 ? -26.609 0.59 3.248 1 98.19 192 LEU A CA 1
ATOM 1425 C C . LEU A 1 192 ? -26.547 1.776 4.203 1 98.19 192 LEU A C 1
ATOM 1427 O O . LEU A 1 192 ? -27.031 1.698 5.332 1 98.19 192 LEU A O 1
ATOM 1431 N N . ARG A 1 193 ? -25.891 2.842 3.809 1 96.81 193 ARG A N 1
ATOM 1432 C CA . ARG A 1 193 ? -25.859 4.043 4.633 1 96.81 193 ARG A CA 1
ATOM 1433 C C . ARG A 1 193 ? -27.266 4.578 4.883 1 96.81 193 ARG A C 1
ATOM 1435 O O . ARG A 1 193 ? -27.594 4.949 6.012 1 96.81 193 ARG A O 1
ATOM 1442 N N . LYS A 1 194 ? -28.078 4.609 3.877 1 96.75 194 LYS A N 1
ATOM 1443 C CA . LYS A 1 194 ? -29.469 5.043 4.012 1 96.75 194 LYS A CA 1
ATOM 1444 C C . LYS A 1 194 ? -30.25 4.113 4.941 1 96.75 194 LYS A C 1
ATOM 1446 O O . LYS A 1 194 ? -31.156 4.555 5.645 1 96.75 194 LYS A O 1
ATOM 1451 N N . ALA A 1 195 ? -29.797 2.91 4.938 1 96.88 195 ALA A N 1
ATOM 1452 C CA . ALA A 1 195 ? -30.469 1.917 5.781 1 96.88 195 ALA A CA 1
ATOM 1453 C C . ALA A 1 195 ? -29.953 1.981 7.215 1 96.88 195 ALA A C 1
ATOM 1455 O O . ALA A 1 195 ? -30.391 1.226 8.078 1 96.88 195 ALA A O 1
ATOM 1456 N N . GLY A 1 196 ? -28.938 2.828 7.434 1 95.5 196 GLY A N 1
ATOM 1457 C CA . GLY A 1 196 ? -28.531 3.084 8.805 1 95.5 196 GLY A CA 1
ATOM 1458 C C . GLY A 1 196 ? -27.156 2.551 9.133 1 95.5 196 GLY A C 1
ATOM 1459 O O . GLY A 1 196 ? -26.734 2.553 10.297 1 95.5 196 GLY A O 1
ATOM 1460 N N . ALA A 1 197 ? -26.391 2.078 8.195 1 97.25 197 ALA A N 1
ATOM 1461 C CA . ALA A 1 197 ? -25.031 1.635 8.461 1 97.25 197 ALA A CA 1
ATOM 1462 C C . ALA A 1 197 ? -24.172 2.783 8.984 1 97.25 197 ALA A C 1
ATOM 1464 O O . ALA A 1 197 ? -24.234 3.898 8.461 1 97.25 197 ALA A O 1
ATOM 1465 N N . GLN A 1 198 ? -23.453 2.518 10.023 1 97.12 198 GLN A N 1
ATOM 1466 C CA . GLN A 1 198 ? -22.562 3.512 10.617 1 97.12 198 GLN A CA 1
ATOM 1467 C C . GLN A 1 198 ? -21.141 3.391 10.055 1 97.12 198 GLN A C 1
ATOM 1469 O O . GLN A 1 198 ? -20.344 4.309 10.195 1 97.12 198 GLN A O 1
ATOM 1474 N N . MET A 1 199 ? -20.859 2.25 9.461 1 97.31 199 MET A N 1
ATOM 1475 C CA . MET A 1 199 ? -19.609 1.948 8.766 1 97.31 199 MET A CA 1
ATOM 1476 C C . MET A 1 199 ? -19.859 1.011 7.59 1 97.31 199 MET A C 1
ATOM 1478 O O . MET A 1 199 ? -20.734 0.153 7.648 1 97.31 199 MET A O 1
ATOM 1482 N N . ILE A 1 200 ? -19.094 1.168 6.52 1 98.62 200 ILE A N 1
ATOM 1483 C CA . ILE A 1 200 ? -19.172 0.286 5.359 1 98.62 200 ILE A CA 1
ATOM 1484 C C . ILE A 1 200 ? -17.875 -0.482 5.195 1 98.62 200 ILE A C 1
ATOM 1486 O O . ILE A 1 200 ? -16.797 0.116 5.164 1 98.62 200 ILE A O 1
ATOM 1490 N N . VAL A 1 201 ? -17.953 -1.782 5.156 1 98.88 201 VAL A N 1
ATOM 1491 C CA . VAL A 1 201 ? -16.828 -2.66 4.84 1 98.88 201 VAL A CA 1
ATOM 1492 C C . VAL A 1 201 ? -17.062 -3.326 3.484 1 98.88 201 VAL A C 1
ATOM 1494 O O . VAL A 1 201 ? -18.047 -4.055 3.301 1 98.88 201 VAL A O 1
ATOM 1497 N N . GLY A 1 202 ? -16.203 -2.992 2.525 1 98.88 202 GLY A N 1
ATOM 1498 C CA . GLY A 1 202 ? -16.203 -3.711 1.262 1 98.88 202 GLY A CA 1
ATOM 1499 C C . GLY A 1 202 ? -15.289 -4.926 1.274 1 98.88 202 GLY A C 1
ATOM 1500 O O . GLY A 1 202 ? -14.148 -4.848 1.722 1 98.88 202 GLY A O 1
ATOM 1501 N N . ILE A 1 203 ? -15.766 -6.039 0.917 1 98.88 203 ILE A N 1
ATOM 1502 C CA . ILE A 1 203 ? -14.984 -7.242 0.667 1 98.88 203 ILE A CA 1
ATOM 1503 C C . ILE A 1 203 ? -14.953 -7.535 -0.831 1 98.88 203 ILE A C 1
ATOM 1505 O O . ILE A 1 203 ? -15.961 -7.934 -1.413 1 98.88 203 ILE A O 1
ATOM 1509 N N . ALA A 1 204 ? -13.766 -7.328 -1.433 1 98.75 204 ALA A N 1
ATOM 1510 C CA . ALA A 1 204 ? -13.734 -7.316 -2.893 1 98.75 204 ALA A CA 1
ATOM 1511 C C . ALA A 1 204 ? -12.594 -8.172 -3.43 1 98.75 204 ALA A C 1
ATOM 1513 O O . ALA A 1 204 ? -11.484 -8.148 -2.891 1 98.75 204 ALA A O 1
ATOM 1514 N N . HIS A 1 205 ? -12.883 -9.047 -4.355 1 98.56 205 HIS A N 1
ATOM 1515 C CA . HIS A 1 205 ? -11.859 -9.68 -5.176 1 98.56 205 HIS A CA 1
ATOM 1516 C C . HIS A 1 205 ? -11.602 -8.883 -6.449 1 98.56 205 HIS A C 1
ATOM 1518 O O . HIS A 1 205 ? -12.211 -9.148 -7.488 1 98.56 205 HIS A O 1
ATOM 1524 N N . THR A 1 206 ? -10.727 -7.875 -6.379 1 97.31 206 THR A N 1
ATOM 1525 C CA . THR A 1 206 ? -10.516 -6.895 -7.438 1 97.31 206 THR A CA 1
ATOM 1526 C C . THR A 1 206 ? -9.031 -6.613 -7.633 1 97.31 206 THR A C 1
ATOM 1528 O O . THR A 1 206 ? -8.227 -6.82 -6.719 1 97.31 206 THR A O 1
ATOM 1531 N N . ALA A 1 207 ? -8.734 -6.18 -8.828 1 92.94 207 ALA A N 1
ATOM 1532 C CA . ALA A 1 207 ? -7.359 -5.805 -9.141 1 92.94 207 ALA A CA 1
ATOM 1533 C C . ALA A 1 207 ? -6.949 -4.543 -8.391 1 92.94 207 ALA A C 1
ATOM 1535 O O . ALA A 1 207 ? -7.797 -3.715 -8.047 1 92.94 207 ALA A O 1
ATOM 1536 N N . ARG A 1 208 ? -5.699 -4.309 -8.211 1 94.19 208 ARG A N 1
ATOM 1537 C CA . ARG A 1 208 ? -5.141 -3.219 -7.422 1 94.19 208 ARG A CA 1
ATOM 1538 C C . ARG A 1 208 ? -5.609 -1.865 -7.945 1 94.19 208 ARG A C 1
ATOM 1540 O O . ARG A 1 208 ? -5.91 -0.961 -7.164 1 94.19 208 ARG A O 1
ATOM 1547 N N . VAL A 1 209 ? -5.621 -1.708 -9.258 1 92.56 209 VAL A N 1
ATOM 1548 C CA . VAL A 1 209 ? -6.039 -0.438 -9.844 1 92.56 209 VAL A CA 1
ATOM 1549 C C . VAL A 1 209 ? -7.465 -0.109 -9.398 1 92.56 209 VAL A C 1
ATOM 1551 O O . VAL A 1 209 ? -7.797 1.057 -9.172 1 92.56 209 VAL A O 1
ATOM 1554 N N . THR A 1 210 ? -8.289 -1.118 -9.328 1 95.88 210 THR A N 1
ATOM 1555 C CA . THR A 1 210 ? -9.664 -0.944 -8.875 1 95.88 210 THR A CA 1
ATOM 1556 C C . THR A 1 210 ? -9.703 -0.646 -7.375 1 95.88 210 THR A C 1
ATOM 1558 O O . THR A 1 210 ? -10.461 0.216 -6.93 1 95.88 210 THR A O 1
ATOM 1561 N N . ASP A 1 211 ? -8.898 -1.36 -6.586 1 97.56 211 ASP A N 1
ATOM 1562 C CA . ASP A 1 211 ? -8.797 -1.078 -5.156 1 97.56 211 ASP A CA 1
ATOM 1563 C C . ASP A 1 211 ? -8.453 0.389 -4.91 1 97.56 211 ASP A C 1
ATOM 1565 O O . ASP A 1 211 ? -9.086 1.05 -4.086 1 97.56 211 ASP A O 1
ATOM 1569 N N . ASP A 1 212 ? -7.43 0.834 -5.629 1 94.56 212 ASP A N 1
ATOM 1570 C CA . ASP A 1 212 ? -6.973 2.213 -5.48 1 94.56 212 ASP A CA 1
ATOM 1571 C C . ASP A 1 212 ? -8.094 3.199 -5.812 1 94.56 212 ASP A C 1
ATOM 1573 O O . ASP A 1 212 ? -8.234 4.227 -5.148 1 94.56 212 ASP A O 1
ATOM 1577 N N . ALA A 1 213 ? -8.82 2.891 -6.836 1 94.38 213 ALA A N 1
ATOM 1578 C CA . ALA A 1 213 ? -9.93 3.75 -7.238 1 94.38 213 ALA A CA 1
ATOM 1579 C C . ALA A 1 213 ? -11.008 3.789 -6.16 1 94.38 213 ALA A C 1
ATOM 1581 O O . ALA A 1 213 ? -11.594 4.844 -5.891 1 94.38 213 ALA A O 1
ATOM 1582 N N . ILE A 1 214 ? -11.297 2.68 -5.562 1 97.38 214 ILE A N 1
ATOM 1583 C CA . ILE A 1 214 ? -12.289 2.582 -4.496 1 97.38 214 ILE A CA 1
ATOM 1584 C C . ILE A 1 214 ? -11.867 3.449 -3.314 1 97.38 214 ILE A C 1
ATOM 1586 O O . ILE A 1 214 ? -12.672 4.203 -2.768 1 97.38 214 ILE A O 1
ATOM 1590 N N . VAL A 1 215 ? -10.602 3.359 -2.967 1 94.88 215 VAL A N 1
ATOM 1591 C CA . VAL A 1 215 ? -10.062 4.109 -1.839 1 94.88 215 VAL A CA 1
ATOM 1592 C C . VAL A 1 215 ? -10.094 5.605 -2.15 1 94.88 215 VAL A C 1
ATOM 1594 O O . VAL A 1 215 ? -10.523 6.41 -1.32 1 94.88 215 VAL A O 1
ATOM 1597 N N . ARG A 1 216 ? -9.648 5.945 -3.301 1 90.75 216 ARG A N 1
ATOM 1598 C CA . ARG A 1 216 ? -9.594 7.344 -3.711 1 90.75 216 ARG A CA 1
ATOM 1599 C C . ARG A 1 216 ? -10.984 7.973 -3.693 1 90.75 216 ARG A C 1
ATOM 1601 O O . ARG A 1 216 ? -11.141 9.141 -3.322 1 90.75 216 ARG A O 1
ATOM 1608 N N . ALA A 1 217 ? -11.977 7.176 -4.094 1 92.56 217 ALA A N 1
ATOM 1609 C CA . ALA A 1 217 ? -13.352 7.672 -4.184 1 92.56 217 ALA A CA 1
ATOM 1610 C C . ALA A 1 217 ? -14.047 7.605 -2.824 1 92.56 217 ALA A C 1
ATOM 1612 O O . ALA A 1 217 ? -15.188 8.039 -2.684 1 92.56 217 ALA A O 1
ATOM 1613 N N . ARG A 1 218 ? -13.422 7.07 -1.849 1 94.38 218 ARG A N 1
ATOM 1614 C CA . ARG A 1 218 ? -13.945 6.961 -0.491 1 94.38 218 ARG A CA 1
ATOM 1615 C C . ARG A 1 218 ? -15.289 6.238 -0.479 1 94.38 218 ARG A C 1
ATOM 1617 O O . ARG A 1 218 ? -16.234 6.695 0.162 1 94.38 218 ARG A O 1
ATOM 1624 N N . LEU A 1 219 ? -15.352 5.148 -1.239 1 97.19 219 LEU A N 1
ATOM 1625 C CA . LEU A 1 219 ? -16.609 4.438 -1.393 1 97.19 219 LEU A CA 1
ATOM 1626 C C . LEU A 1 219 ? -16.953 3.654 -0.129 1 97.19 219 LEU A C 1
ATOM 1628 O O . LEU A 1 219 ? -18.125 3.426 0.168 1 97.19 219 LEU A O 1
ATOM 1632 N N . VAL A 1 220 ? -15.922 3.232 0.598 1 98.5 220 VAL A N 1
ATOM 1633 C CA . VAL A 1 220 ? -16.109 2.451 1.816 1 98.5 220 VAL A CA 1
ATOM 1634 C C . VAL A 1 220 ? -15.156 2.957 2.898 1 98.5 220 VAL A C 1
ATOM 1636 O O . VAL A 1 220 ? -14.242 3.734 2.617 1 98.5 220 VAL A O 1
ATOM 1639 N N . ASP A 1 221 ? -15.398 2.564 4.129 1 98.06 221 ASP A N 1
ATOM 1640 C CA . ASP A 1 221 ? -14.508 2.893 5.234 1 98.06 221 ASP A CA 1
ATOM 1641 C C . ASP A 1 221 ? -13.32 1.937 5.281 1 98.06 221 ASP A C 1
ATOM 1643 O O . ASP A 1 221 ? -12.188 2.357 5.531 1 98.06 221 ASP A O 1
ATOM 1647 N N . ILE A 1 222 ? -13.586 0.659 5.082 1 98.81 222 ILE A N 1
ATOM 1648 C CA . ILE A 1 222 ? -12.555 -0.372 5.07 1 98.81 222 ILE A CA 1
ATOM 1649 C C . ILE A 1 222 ? -12.758 -1.29 3.867 1 98.81 222 ILE A C 1
ATOM 1651 O O . ILE A 1 222 ? -13.875 -1.762 3.619 1 98.81 222 ILE A O 1
ATOM 1655 N N . LEU A 1 223 ? -11.711 -1.467 3.092 1 98.94 223 LEU A N 1
ATOM 1656 C CA . LEU A 1 223 ? -11.711 -2.393 1.965 1 98.94 223 LEU A CA 1
ATOM 1657 C C . LEU A 1 223 ? -10.836 -3.604 2.254 1 98.94 223 LEU A C 1
ATOM 1659 O O . LEU A 1 223 ? -9.633 -3.461 2.484 1 98.94 223 LEU A O 1
ATOM 1663 N N . LEU A 1 224 ? -11.406 -4.762 2.33 1 98.94 224 LEU A N 1
ATOM 1664 C CA . LEU A 1 224 ? -10.711 -6.043 2.389 1 98.94 224 LEU A CA 1
ATOM 1665 C C . LEU A 1 224 ? -10.633 -6.684 1.008 1 98.94 224 LEU A C 1
ATOM 1667 O O . LEU A 1 224 ? -11.656 -7.082 0.446 1 98.94 224 LEU A O 1
ATOM 1671 N N . SER A 1 225 ? -9.43 -6.801 0.462 1 98.56 225 SER A N 1
ATOM 1672 C CA . SER A 1 225 ? -9.297 -7.16 -0.945 1 98.56 225 SER A CA 1
ATOM 1673 C C . SER A 1 225 ? -8.523 -8.469 -1.112 1 98.56 225 SER A C 1
ATOM 1675 O O . SER A 1 225 ? -8.031 -9.031 -0.134 1 98.56 225 SER A O 1
ATOM 1677 N N . GLY A 1 226 ? -8.578 -9.062 -2.291 1 97.5 226 GLY A N 1
ATOM 1678 C CA . GLY A 1 226 ? -7.793 -10.188 -2.777 1 97.5 226 GLY A CA 1
ATOM 1679 C C . GLY A 1 226 ? -7.43 -10.07 -4.246 1 97.5 226 GLY A C 1
ATOM 1680 O O . GLY A 1 226 ? -7.543 -8.992 -4.836 1 97.5 226 GLY A O 1
ATOM 1681 N N . HIS A 1 227 ? -6.84 -11.07 -4.77 1 94 227 HIS A N 1
ATOM 1682 C CA . HIS A 1 227 ? -6.609 -11.203 -6.203 1 94 227 HIS A CA 1
ATOM 1683 C C . HIS A 1 227 ? -5.145 -10.961 -6.555 1 94 227 HIS A C 1
ATOM 1685 O O . HIS A 1 227 ? -4.598 -11.625 -7.441 1 94 227 HIS A O 1
ATOM 1691 N N . ASP A 1 228 ? -4.473 -10.047 -5.906 1 91.44 228 ASP A N 1
ATOM 1692 C CA . ASP A 1 228 ? -3.182 -9.562 -6.383 1 91.44 228 ASP A CA 1
ATOM 1693 C C . ASP A 1 228 ? -2.033 -10.359 -5.77 1 91.44 228 ASP A C 1
ATOM 1695 O O . ASP A 1 228 ? -0.896 -10.281 -6.242 1 91.44 228 ASP A O 1
ATOM 1699 N N . HIS A 1 229 ? -2.207 -11.094 -4.762 1 93.06 229 HIS A N 1
ATOM 1700 C CA . HIS A 1 229 ? -1.278 -12.055 -4.176 1 93.06 229 HIS A CA 1
ATOM 1701 C C . HIS A 1 229 ? -0.137 -11.352 -3.453 1 93.06 229 HIS A C 1
ATOM 1703 O O . HIS A 1 229 ? 0.958 -11.898 -3.326 1 93.06 229 HIS A O 1
ATOM 1709 N N . ASP A 1 230 ? -0.208 -10.078 -3.078 1 93.88 230 ASP A N 1
ATOM 1710 C CA . ASP A 1 230 ? 0.776 -9.375 -2.256 1 93.88 230 ASP A CA 1
ATOM 1711 C C . ASP A 1 230 ? 0.155 -8.898 -0.947 1 93.88 230 ASP A C 1
ATOM 1713 O O . ASP A 1 230 ? -1.068 -8.898 -0.795 1 93.88 230 ASP A O 1
ATOM 1717 N N . LEU A 1 231 ? 1.02 -8.648 0.028 1 98.12 231 LEU A N 1
ATOM 1718 C CA . LEU A 1 231 ? 0.562 -8.016 1.264 1 98.12 231 LEU A CA 1
ATOM 1719 C C . LEU A 1 231 ? 0.477 -6.504 1.104 1 98.12 231 LEU A C 1
ATOM 1721 O O . LEU A 1 231 ? 1.439 -5.863 0.676 1 98.12 231 LEU A O 1
ATOM 1725 N N . VAL A 1 232 ? -0.622 -5.957 1.443 1 98.25 232 VAL A N 1
ATOM 1726 C CA . VAL A 1 232 ? -0.8 -4.508 1.454 1 98.25 232 VAL A CA 1
ATOM 1727 C C . VAL A 1 232 ? -1.637 -4.098 2.664 1 98.25 232 VAL A C 1
ATOM 1729 O O . VAL A 1 232 ? -2.701 -4.668 2.912 1 98.25 232 VAL A O 1
ATOM 1732 N N . VAL A 1 233 ? -1.18 -3.209 3.422 1 98.56 233 VAL A N 1
ATOM 1733 C CA . VAL A 1 233 ? -1.918 -2.488 4.453 1 98.56 233 VAL A CA 1
ATOM 1734 C C . VAL A 1 233 ? -1.783 -0.983 4.23 1 98.56 233 VAL A C 1
ATOM 1736 O O . VAL A 1 233 ? -0.671 -0.455 4.172 1 98.56 233 VAL A O 1
ATOM 1739 N N . ARG A 1 234 ? -2.879 -0.354 4.09 1 97.88 234 ARG A N 1
ATOM 1740 C CA . ARG A 1 234 ? -2.891 1.091 3.883 1 97.88 234 ARG A CA 1
ATOM 1741 C C . ARG A 1 234 ? -3.934 1.762 4.77 1 97.88 234 ARG A C 1
ATOM 1743 O O . ARG A 1 234 ? -5.047 1.254 4.922 1 97.88 234 ARG A O 1
ATOM 1750 N N . ASP A 1 235 ? -3.594 2.799 5.418 1 97.88 235 ASP A N 1
ATOM 1751 C CA . ASP A 1 235 ? -4.484 3.65 6.207 1 97.88 235 ASP A CA 1
ATOM 1752 C C . ASP A 1 235 ? -4.141 5.125 6.016 1 97.88 235 ASP A C 1
ATOM 1754 O O . ASP A 1 235 ? -3.109 5.594 6.504 1 97.88 235 ASP A O 1
ATOM 1758 N N . ASP A 1 236 ? -4.973 5.84 5.383 1 91.56 236 ASP A N 1
ATOM 1759 C CA . ASP A 1 236 ? -4.711 7.258 5.152 1 91.56 236 ASP A CA 1
ATOM 1760 C C . ASP A 1 236 ? -5.516 8.125 6.113 1 91.56 236 ASP A C 1
ATOM 1762 O O . ASP A 1 236 ? -5.707 9.32 5.863 1 91.56 236 ASP A O 1
ATOM 1766 N N . GLY A 1 237 ? -6.098 7.469 7.121 1 89.06 237 GLY A N 1
ATOM 1767 C CA . GLY A 1 237 ? -6.871 8.188 8.125 1 89.06 237 GLY A CA 1
ATOM 1768 C C . GLY A 1 237 ? -8.352 8.25 7.797 1 89.06 237 GLY A C 1
ATOM 1769 O O . GLY A 1 237 ? -9.172 8.57 8.664 1 89.06 237 GLY A O 1
ATOM 1770 N N . GLN A 1 238 ? -8.656 7.977 6.543 1 88.44 238 GLN A N 1
ATOM 1771 C CA . GLN A 1 238 ? -10.047 8.008 6.117 1 88.44 238 GLN A CA 1
ATOM 1772 C C . GLN A 1 238 ? -10.523 6.633 5.672 1 88.44 238 GLN A C 1
ATOM 1774 O O . GLN A 1 238 ? -11.641 6.219 5.996 1 88.44 238 GLN A O 1
ATOM 1779 N N . THR A 1 239 ? -9.742 5.961 4.918 1 95.81 239 THR A N 1
ATOM 1780 C CA . THR A 1 239 ? -10.07 4.637 4.395 1 95.81 239 THR A CA 1
ATOM 1781 C C . THR A 1 239 ? -8.93 3.656 4.664 1 95.81 239 THR A C 1
ATOM 1783 O O . THR A 1 239 ? -7.758 4.004 4.512 1 95.81 239 THR A O 1
ATOM 1786 N N . VAL A 1 240 ? -9.328 2.484 5.094 1 98.31 240 VAL A N 1
ATOM 1787 C CA . VAL A 1 240 ? -8.383 1.392 5.266 1 98.31 240 VAL A CA 1
ATOM 1788 C C . VAL A 1 240 ? -8.508 0.41 4.102 1 98.31 240 VAL A C 1
ATOM 1790 O O . VAL A 1 240 ? -9.617 0.096 3.664 1 98.31 240 VAL A O 1
ATOM 1793 N N . MET A 1 241 ? -7.359 -0.006 3.564 1 98.69 241 MET A N 1
ATOM 1794 C CA . MET A 1 241 ? -7.332 -1.059 2.553 1 98.69 241 MET A CA 1
ATOM 1795 C C . MET A 1 241 ? -6.328 -2.145 2.924 1 98.69 241 MET A C 1
ATOM 1797 O O . MET A 1 241 ? -5.188 -1.843 3.289 1 98.69 241 MET A O 1
ATOM 1801 N N . VAL A 1 242 ? -6.77 -3.424 2.861 1 98.81 242 VAL A N 1
ATOM 1802 C CA . VAL A 1 242 ? -5.895 -4.527 3.238 1 98.81 242 VAL A CA 1
ATOM 1803 C C . VAL A 1 242 ? -5.996 -5.645 2.205 1 98.81 242 VAL A C 1
ATOM 1805 O O . VAL A 1 242 ? -7.09 -5.953 1.719 1 98.81 242 VAL A O 1
ATOM 1808 N N . GLU A 1 243 ? -4.914 -6.203 1.786 1 98.5 243 GLU A N 1
ATOM 1809 C CA . GLU A 1 243 ? -4.773 -7.504 1.138 1 98.5 243 GLU A CA 1
ATOM 1810 C C . GLU A 1 243 ? -3.754 -8.375 1.863 1 98.5 243 GLU A C 1
ATOM 1812 O O . GLU A 1 243 ? -2.715 -7.887 2.309 1 98.5 243 GLU A O 1
ATOM 1817 N N . SER A 1 244 ? -4.059 -9.609 1.997 1 98.31 244 SER A N 1
ATOM 1818 C CA . SER A 1 244 ? -3.297 -10.445 2.92 1 98.31 244 SER A CA 1
ATOM 1819 C C . SER A 1 244 ? -2.443 -11.461 2.17 1 98.31 244 SER A C 1
ATOM 1821 O O . SER A 1 244 ? -2.41 -12.641 2.531 1 98.31 244 SER A O 1
ATOM 1823 N N . SER A 1 245 ? -1.793 -11.008 1.141 1 96.94 245 SER A N 1
ATOM 1824 C CA . SER A 1 245 ? -0.91 -11.867 0.363 1 96.94 245 SER A CA 1
ATOM 1825 C C . SER A 1 245 ? -1.666 -13.062 -0.207 1 96.94 245 SER A C 1
ATOM 1827 O O . SER A 1 245 ? -2.73 -12.906 -0.809 1 96.94 245 SER A O 1
ATOM 1829 N N . HIS A 1 246 ? -1.074 -14.281 -0.133 1 95.62 246 HIS A N 1
ATOM 1830 C CA . HIS A 1 246 ? -1.686 -15.5 -0.656 1 95.62 246 HIS A CA 1
ATOM 1831 C C . HIS A 1 246 ? -1.227 -16.719 0.126 1 95.62 246 HIS A C 1
ATOM 1833 O O . HIS A 1 246 ? -0.283 -16.641 0.916 1 95.62 246 HIS A O 1
ATOM 1839 N N . ASP A 1 247 ? -2.014 -17.781 0.067 1 96.06 247 ASP A N 1
ATOM 1840 C CA . ASP A 1 247 ? -1.732 -19.094 0.624 1 96.06 247 ASP A CA 1
ATOM 1841 C C . ASP A 1 247 ? -1.549 -19.031 2.139 1 96.06 247 ASP A C 1
ATOM 1843 O O . ASP A 1 247 ? -0.771 -19.797 2.711 1 96.06 247 ASP A O 1
ATOM 1847 N N . ALA A 1 248 ? -2.15 -17.953 2.701 1 98.19 248 ALA A N 1
ATOM 1848 C CA . ALA A 1 248 ? -2.135 -17.75 4.148 1 98.19 248 ALA A CA 1
ATOM 1849 C C . ALA A 1 248 ? -0.708 -17.562 4.66 1 98.19 248 ALA A C 1
ATOM 1851 O O . ALA A 1 248 ? -0.392 -17.969 5.785 1 98.19 248 ALA A O 1
ATOM 1852 N N . HIS A 1 249 ? 0.172 -17.094 3.801 1 97.19 249 HIS A N 1
ATOM 1853 C CA . HIS A 1 249 ? 1.46 -16.672 4.344 1 97.19 249 HIS A CA 1
ATOM 1854 C C . HIS A 1 249 ? 1.282 -15.664 5.469 1 97.19 249 HIS A C 1
ATOM 1856 O O . HIS A 1 249 ? 1.972 -15.734 6.488 1 97.19 249 HIS A O 1
ATOM 1862 N N . TYR A 1 250 ? 0.372 -14.742 5.223 1 98.31 250 TYR A N 1
ATOM 1863 C CA . TYR A 1 250 ? -0.095 -13.797 6.23 1 98.31 250 TYR A CA 1
ATOM 1864 C C . TYR A 1 250 ? -1.601 -13.914 6.434 1 98.31 250 TYR A C 1
ATOM 1866 O O . TYR A 1 250 ? -2.33 -14.289 5.508 1 98.31 250 TYR A O 1
ATOM 1874 N N . VAL A 1 251 ? -2.018 -13.719 7.629 1 98.81 251 VAL A N 1
ATOM 1875 C CA . VAL A 1 251 ? -3.404 -13.461 8.008 1 98.81 251 VAL A CA 1
ATOM 1876 C C . VAL A 1 251 ? -3.504 -12.125 8.742 1 98.81 251 VAL A C 1
ATOM 1878 O O . VAL A 1 251 ? -2.887 -11.938 9.789 1 98.81 251 VAL A O 1
ATOM 1881 N N . THR A 1 252 ? -4.281 -11.203 8.195 1 98.88 252 THR A N 1
ATOM 1882 C CA . THR A 1 252 ? -4.203 -9.828 8.68 1 98.88 252 THR A CA 1
ATOM 1883 C C . THR A 1 252 ? -5.434 -9.469 9.508 1 98.88 252 THR A C 1
ATOM 1885 O O . THR A 1 252 ? -6.566 -9.672 9.062 1 98.88 252 THR A O 1
ATOM 1888 N N . ALA A 1 253 ? -5.238 -8.961 10.672 1 98.88 253 ALA A N 1
ATOM 1889 C CA . ALA A 1 253 ? -6.297 -8.477 11.555 1 98.88 253 ALA A CA 1
ATOM 1890 C C . ALA A 1 253 ? -6.32 -6.957 11.586 1 98.88 253 ALA A C 1
ATOM 1892 O O . ALA A 1 253 ? -5.281 -6.312 11.758 1 98.88 253 ALA A O 1
ATOM 1893 N N . VAL A 1 254 ? -7.449 -6.418 11.383 1 98.75 254 VAL A N 1
ATOM 1894 C CA . VAL A 1 254 ? -7.711 -4.992 11.547 1 98.75 254 VAL A CA 1
ATOM 1895 C C . VAL A 1 254 ? -8.531 -4.762 12.82 1 98.75 254 VAL A C 1
ATOM 1897 O O . VAL A 1 254 ? -9.711 -5.094 12.867 1 98.75 254 VAL A O 1
ATOM 1900 N N . ASP A 1 255 ? -7.93 -4.203 13.828 1 98.44 255 ASP A N 1
ATOM 1901 C CA . ASP A 1 255 ? -8.633 -3.824 15.047 1 98.44 255 ASP A CA 1
ATOM 1902 C C . ASP A 1 255 ? -9.234 -2.428 14.93 1 98.44 255 ASP A C 1
ATOM 1904 O O . ASP A 1 255 ? -8.516 -1.446 14.742 1 98.44 255 ASP A O 1
ATOM 1908 N N . VAL A 1 256 ? -10.523 -2.352 15.07 1 98 256 VAL A N 1
ATOM 1909 C CA . VAL A 1 256 ? -11.234 -1.087 14.922 1 98 256 VAL A CA 1
ATOM 1910 C C . VAL A 1 256 ? -11.617 -0.548 16.297 1 98 256 VAL A C 1
ATOM 1912 O O . VAL A 1 256 ? -12.234 -1.256 17.094 1 98 256 VAL A O 1
ATOM 1915 N N . PHE A 1 257 ? -11.242 0.648 16.562 1 95.75 257 PHE A N 1
ATOM 1916 C CA . PHE A 1 257 ? -11.609 1.373 17.766 1 95.75 257 PHE A CA 1
ATOM 1917 C C . PHE A 1 257 ? -12.547 2.531 17.438 1 95.75 257 PHE A C 1
ATOM 1919 O O . PHE A 1 257 ? -12.125 3.518 16.828 1 95.75 257 PHE A O 1
ATOM 1926 N N . VAL A 1 258 ? -13.766 2.434 17.828 1 93.69 258 VAL A N 1
ATOM 1927 C CA . VAL A 1 258 ? -14.703 3.533 17.656 1 93.69 258 VAL A CA 1
ATOM 1928 C C . VAL A 1 258 ? -14.508 4.566 18.766 1 93.69 258 VAL A C 1
ATOM 1930 O O . VAL A 1 258 ? -14.562 4.234 19.953 1 93.69 258 VAL A O 1
ATOM 1933 N N . THR A 1 259 ? -14.242 5.758 18.406 1 87.25 259 THR A N 1
ATOM 1934 C CA . THR A 1 259 ? -13.875 6.805 19.359 1 87.25 259 THR A CA 1
ATOM 1935 C C . THR A 1 259 ? -15.016 7.805 19.516 1 87.25 259 THR A C 1
ATOM 1937 O O . THR A 1 259 ? -15 8.625 20.438 1 87.25 259 THR A O 1
ATOM 1940 N N . GLY A 1 260 ? -15.961 7.801 18.703 1 85.06 260 GLY A N 1
ATOM 1941 C CA . GLY A 1 260 ? -17.109 8.672 18.781 1 85.06 260 GLY A CA 1
ATOM 1942 C C . GLY A 1 260 ? -18.328 8.141 18.047 1 85.06 260 GLY A C 1
ATOM 1943 O O . GLY A 1 260 ? -18.203 7.625 16.938 1 85.06 260 GLY A O 1
ATOM 1944 N N . THR A 1 261 ? -19.453 8.148 18.859 1 79.19 261 THR A N 1
ATOM 1945 C CA . THR A 1 261 ? -20.688 7.652 18.266 1 79.19 261 THR A CA 1
ATOM 1946 C C . THR A 1 261 ? -21.734 8.766 18.188 1 79.19 261 THR A C 1
ATOM 1948 O O . THR A 1 261 ? -21.766 9.664 19.031 1 79.19 261 THR A O 1
ATOM 1951 N N . GLY A 1 262 ? -22.344 8.977 17.016 1 74.81 262 GLY A N 1
ATOM 1952 C CA . GLY A 1 262 ? -23.5 9.82 16.797 1 74.81 262 GLY A CA 1
ATOM 1953 C C . GLY A 1 262 ? -24.547 9.188 15.898 1 74.81 262 GLY A C 1
ATOM 1954 O O . GLY A 1 262 ? -24.625 7.961 15.805 1 74.81 262 GLY A O 1
ATOM 1955 N N . ASP A 1 263 ? -25.453 9.945 15.406 1 73.06 263 ASP A N 1
ATOM 1956 C CA . ASP A 1 263 ? -26.531 9.445 14.555 1 73.06 263 ASP A CA 1
ATOM 1957 C C . ASP A 1 263 ? -26.016 9.141 13.148 1 73.06 263 ASP A C 1
ATOM 1959 O O . ASP A 1 263 ? -26.688 8.461 12.367 1 73.06 263 ASP A O 1
ATOM 1963 N N . GLY A 1 264 ? -24.797 9.375 13.023 1 81.94 264 GLY A N 1
ATOM 1964 C CA . GLY A 1 264 ? -24.219 9.227 11.703 1 81.94 264 GLY A CA 1
ATOM 1965 C C . GLY A 1 264 ? -22.938 8.398 11.703 1 81.94 264 GLY A C 1
ATOM 1966 O O . GLY A 1 264 ? -22.797 7.477 12.508 1 81.94 264 GLY A O 1
ATOM 1967 N N . PRO A 1 265 ? -22.172 8.555 10.695 1 86 265 PRO A N 1
ATOM 1968 C CA . PRO A 1 265 ? -20.906 7.844 10.641 1 86 265 PRO A CA 1
ATOM 1969 C C . PRO A 1 265 ? -20.078 7.992 11.922 1 86 265 PRO A C 1
ATOM 1971 O O . PRO A 1 265 ? -20.094 9.062 12.547 1 86 265 PRO A O 1
ATOM 1974 N N . VAL A 1 266 ? -19.5 6.906 12.312 1 89.88 266 VAL A N 1
ATOM 1975 C CA . VAL A 1 266 ? -18.719 6.906 13.547 1 89.88 266 VAL A CA 1
ATOM 1976 C C . VAL A 1 266 ? -17.328 7.465 13.273 1 89.88 266 VAL A C 1
ATOM 1978 O O . VAL A 1 266 ? -16.828 7.395 12.141 1 89.88 266 VAL A O 1
ATOM 1981 N N . ARG A 1 267 ? -16.75 8.055 14.297 1 91.5 267 ARG A N 1
ATOM 1982 C CA . ARG A 1 267 ? -15.32 8.312 14.297 1 91.5 267 ARG A CA 1
ATOM 1983 C C . ARG A 1 267 ? -14.547 7.086 14.781 1 91.5 267 ARG A C 1
ATOM 1985 O O . ARG A 1 267 ? -14.961 6.418 15.734 1 91.5 267 ARG A O 1
ATOM 1992 N N . TRP A 1 268 ? -13.477 6.715 14.094 1 93.62 268 TRP A N 1
ATOM 1993 C CA . TRP A 1 268 ? -12.789 5.473 14.414 1 93.62 268 TRP A CA 1
ATOM 1994 C C . TRP A 1 268 ? -11.32 5.543 14.008 1 93.62 268 TRP A C 1
ATOM 1996 O O . TRP A 1 268 ? -10.914 6.449 13.281 1 93.62 268 TRP A O 1
ATOM 2006 N N . ARG A 1 269 ? -10.555 4.699 14.641 1 94.12 269 ARG A N 1
ATOM 2007 C CA . ARG A 1 269 ? -9.172 4.441 14.242 1 94.12 269 ARG A CA 1
ATOM 2008 C C . ARG A 1 269 ? -8.906 2.943 14.125 1 94.12 269 ARG A C 1
ATOM 2010 O O . ARG A 1 269 ? -9.617 2.133 14.727 1 94.12 269 ARG A O 1
ATOM 2017 N N . ALA A 1 270 ? -7.906 2.607 13.344 1 96.94 270 ALA A N 1
ATOM 2018 C CA . ALA A 1 270 ? -7.566 1.196 13.172 1 96.94 270 ALA A CA 1
ATOM 2019 C C . ALA A 1 270 ? -6.176 0.896 13.727 1 96.94 270 ALA A C 1
ATOM 2021 O O . ALA A 1 270 ? -5.305 1.77 13.742 1 96.94 270 ALA A O 1
ATOM 2022 N N . ALA A 1 271 ? -6.008 -0.248 14.281 1 97.5 271 ALA A N 1
ATOM 2023 C CA . ALA A 1 271 ? -4.719 -0.889 14.531 1 97.5 271 ALA A CA 1
ATOM 2024 C C . ALA A 1 271 ? -4.598 -2.193 13.75 1 97.5 271 ALA A C 1
ATOM 2026 O O . ALA A 1 271 ? -5.602 -2.77 13.328 1 97.5 271 ALA A O 1
ATOM 2027 N N . PHE A 1 272 ? -3.357 -2.631 13.508 1 98.31 272 PHE A N 1
ATOM 2028 C CA . PHE A 1 272 ? -3.15 -3.748 12.594 1 98.31 272 PHE A CA 1
ATOM 2029 C C . PHE A 1 272 ? -2.258 -4.809 13.219 1 98.31 272 PHE A C 1
ATOM 2031 O O . PHE A 1 272 ? -1.27 -4.484 13.883 1 98.31 272 PHE A O 1
ATOM 2038 N N . ARG A 1 273 ? -2.654 -6.008 13.094 1 97.69 273 ARG A N 1
ATOM 2039 C CA . ARG A 1 273 ? -1.836 -7.176 13.406 1 97.69 273 ARG A CA 1
ATOM 2040 C C . ARG A 1 273 ? -1.702 -8.094 12.195 1 97.69 273 ARG A C 1
ATOM 2042 O O . ARG A 1 273 ? -2.695 -8.648 11.711 1 97.69 273 ARG A O 1
ATOM 2049 N N . ILE A 1 274 ? -0.484 -8.25 11.711 1 98.56 274 ILE A N 1
ATOM 2050 C CA . ILE A 1 274 ? -0.198 -9.117 10.578 1 98.56 274 ILE A CA 1
ATOM 2051 C C . ILE A 1 274 ? 0.406 -10.43 11.078 1 98.56 274 ILE A C 1
ATOM 2053 O O . ILE A 1 274 ? 1.576 -10.477 11.469 1 98.56 274 ILE A O 1
ATOM 2057 N N . HIS A 1 275 ? -0.364 -11.469 11.047 1 98.44 275 HIS A N 1
ATOM 2058 C CA . HIS A 1 275 ? 0.114 -12.773 11.484 1 98.44 275 HIS A CA 1
ATOM 2059 C C . HIS A 1 275 ? 0.93 -13.453 10.391 1 98.44 275 HIS A C 1
ATOM 2061 O O . HIS A 1 275 ? 0.402 -13.773 9.32 1 98.44 275 HIS A O 1
ATOM 2067 N N . ASP A 1 276 ? 2.184 -13.68 10.609 1 97.62 276 ASP A N 1
ATOM 2068 C CA . ASP A 1 276 ? 3.008 -14.547 9.773 1 97.62 276 ASP A CA 1
ATOM 2069 C C . ASP A 1 276 ? 2.854 -16.016 10.188 1 97.62 276 ASP A C 1
ATOM 2071 O O . ASP A 1 276 ? 3.295 -16.406 11.266 1 97.62 276 ASP A O 1
ATOM 2075 N N . THR A 1 277 ? 2.377 -16.766 9.312 1 97.19 277 THR A N 1
ATOM 2076 C CA . THR A 1 277 ? 1.996 -18.109 9.711 1 97.19 277 THR A CA 1
ATOM 2077 C C . THR A 1 277 ? 3.232 -18.984 9.922 1 97.19 277 THR A C 1
ATOM 2079 O O . THR A 1 277 ? 3.139 -20.078 10.484 1 97.19 277 THR A O 1
ATOM 2082 N N . ALA A 1 278 ? 4.363 -18.547 9.438 1 95.19 278 ALA A N 1
ATOM 2083 C CA . ALA A 1 278 ? 5.598 -19.25 9.766 1 95.19 278 ALA A CA 1
ATOM 2084 C C . ALA A 1 278 ? 5.793 -19.359 11.273 1 95.19 278 ALA A C 1
ATOM 2086 O O . ALA A 1 278 ? 6.496 -20.25 11.758 1 95.19 278 ALA A O 1
ATOM 2087 N N . GLU A 1 279 ? 5.117 -18.422 12 1 94.81 279 GLU A N 1
ATOM 2088 C CA . GLU A 1 279 ? 5.289 -18.344 13.453 1 94.81 279 GLU A CA 1
ATOM 2089 C C . GLU A 1 279 ? 4.094 -18.969 14.172 1 94.81 279 GLU A C 1
ATOM 2091 O O . GLU A 1 279 ? 3.932 -18.781 15.383 1 94.81 279 GLU A O 1
ATOM 2096 N N . VAL A 1 280 ? 3.25 -19.672 13.508 1 97.5 280 VAL A N 1
ATOM 2097 C CA . VAL A 1 280 ? 1.995 -20.172 14.055 1 97.5 280 VAL A CA 1
ATOM 2098 C C . VAL A 1 280 ? 2.045 -21.703 14.133 1 97.5 280 VAL A C 1
ATOM 2100 O O . VAL A 1 280 ? 2.42 -22.359 13.164 1 97.5 280 VAL A O 1
ATOM 2103 N N . THR A 1 281 ? 1.779 -22.25 15.281 1 97.38 281 THR A N 1
ATOM 2104 C CA . THR A 1 281 ? 1.621 -23.703 15.422 1 97.38 281 THR A CA 1
ATOM 2105 C C . THR A 1 281 ? 0.338 -24.172 14.742 1 97.38 281 THR A C 1
ATOM 2107 O O . THR A 1 281 ? -0.737 -23.609 14.984 1 97.38 281 THR A O 1
ATOM 2110 N N . PRO A 1 282 ? 0.462 -25.141 13.867 1 98.38 282 PRO A N 1
ATOM 2111 C CA . PRO A 1 282 ? -0.726 -25.578 13.141 1 98.38 282 PRO A CA 1
ATOM 2112 C C . PRO A 1 282 ? -1.827 -26.094 14.062 1 98.38 282 PRO A C 1
ATOM 2114 O O . PRO A 1 282 ? -1.536 -26.719 15.094 1 98.38 282 PRO A O 1
ATOM 2117 N N . ASP A 1 283 ? -3.08 -25.859 13.734 1 98.62 283 ASP A N 1
ATOM 2118 C CA . ASP A 1 283 ? -4.234 -26.453 14.406 1 98.62 283 ASP A CA 1
ATOM 2119 C C . ASP A 1 283 ? -4.27 -27.969 14.227 1 98.62 283 ASP A C 1
ATOM 2121 O O . ASP A 1 283 ? -4.34 -28.453 13.094 1 98.62 283 ASP A O 1
ATOM 2125 N N . PR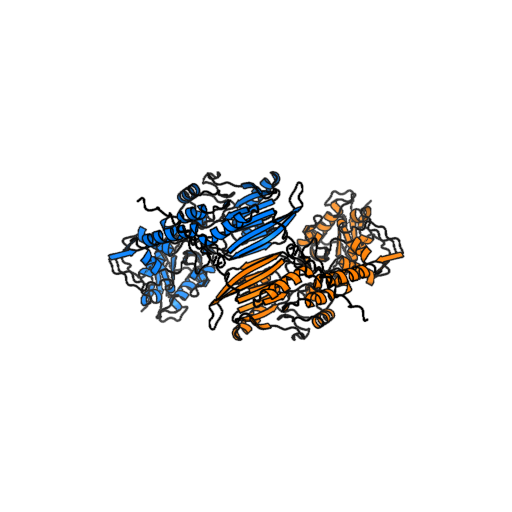O A 1 284 ? -4.273 -28.703 15.273 1 98.19 284 PRO A N 1
ATOM 2126 C CA . PRO A 1 284 ? -4.117 -30.156 15.148 1 98.19 284 PRO A CA 1
ATOM 2127 C C . PRO A 1 284 ? -5.293 -30.812 14.43 1 98.19 284 PRO A C 1
ATOM 2129 O O . PRO A 1 284 ? -5.102 -31.781 13.688 1 98.19 284 PRO A O 1
ATOM 2132 N N . ASP A 1 285 ? -6.512 -30.344 14.625 1 98.38 285 ASP A N 1
ATOM 2133 C CA . ASP A 1 285 ? -7.672 -30.906 13.945 1 98.38 285 ASP A CA 1
ATOM 2134 C C . ASP A 1 285 ? -7.586 -30.703 12.438 1 98.38 285 ASP A C 1
ATOM 2136 O O . ASP A 1 285 ? -7.844 -31.625 11.664 1 98.38 285 ASP A O 1
ATOM 2140 N N . THR A 1 286 ? -7.25 -29.516 12.07 1 98.69 286 THR A N 1
ATOM 2141 C CA . THR A 1 286 ? -7.113 -29.203 10.648 1 98.69 286 THR A CA 1
ATOM 2142 C C . THR A 1 286 ? -5.953 -29.984 10.039 1 98.69 286 THR A C 1
ATOM 2144 O O . THR A 1 286 ? -6.047 -30.469 8.906 1 98.69 286 THR A O 1
ATOM 2147 N N . LEU A 1 287 ? -4.863 -30.078 10.758 1 98.5 287 LEU A N 1
ATOM 2148 C CA . LEU A 1 287 ? -3.688 -30.797 10.281 1 98.5 287 LEU A CA 1
ATOM 2149 C C . LEU A 1 287 ? -4.02 -32.25 9.992 1 98.5 287 LEU A C 1
ATOM 2151 O O . LEU A 1 287 ? -3.518 -32.844 9.023 1 98.5 287 LEU A O 1
ATOM 2155 N N . ALA A 1 288 ? -4.828 -32.844 10.805 1 98.38 288 ALA A N 1
ATOM 2156 C CA . ALA A 1 288 ? -5.246 -34.219 10.594 1 98.38 288 ALA A CA 1
ATOM 2157 C C . ALA A 1 288 ? -5.996 -34.375 9.273 1 98.38 288 ALA A C 1
ATOM 2159 O O . ALA A 1 288 ? -5.801 -35.344 8.539 1 98.38 288 ALA A O 1
ATOM 2160 N N . VAL A 1 289 ? -6.879 -33.406 8.984 1 98.56 289 VAL A N 1
ATOM 2161 C CA . VAL A 1 289 ? -7.629 -33.469 7.734 1 98.56 289 VAL A CA 1
ATOM 2162 C C . VAL A 1 289 ? -6.68 -33.25 6.555 1 98.56 289 VAL A C 1
ATOM 2164 O O . VAL A 1 289 ? -6.789 -33.938 5.531 1 98.56 289 VAL A O 1
ATOM 2167 N N . VAL A 1 290 ? -5.754 -32.312 6.703 1 98.44 290 VAL A N 1
ATOM 2168 C CA . VAL A 1 290 ? -4.773 -32.062 5.656 1 98.44 290 VAL A CA 1
ATOM 2169 C C . VAL A 1 290 ? -3.979 -33.312 5.359 1 98.44 290 VAL A C 1
ATOM 2171 O O . VAL A 1 290 ? -3.73 -33.656 4.199 1 98.44 290 VAL A O 1
ATOM 2174 N N . ARG A 1 291 ? -3.59 -34.094 6.379 1 97.56 291 ARG A N 1
ATOM 2175 C CA . ARG A 1 291 ? -2.836 -35.312 6.207 1 97.56 291 ARG A CA 1
ATOM 2176 C C . ARG A 1 291 ? -3.672 -36.375 5.492 1 97.56 291 ARG A C 1
ATOM 2178 O O . ARG A 1 291 ? -3.172 -37.094 4.613 1 97.56 291 ARG A O 1
ATOM 2185 N N . ARG A 1 292 ? -4.926 -36.469 5.898 1 97.88 292 ARG A N 1
ATOM 2186 C CA . ARG A 1 292 ? -5.82 -37.406 5.227 1 97.88 292 ARG A CA 1
ATOM 2187 C C . ARG A 1 292 ? -5.957 -37.062 3.746 1 97.88 292 ARG A C 1
ATOM 2189 O O . ARG A 1 292 ? -5.832 -37.938 2.889 1 97.88 292 ARG A O 1
ATOM 2196 N N . LEU A 1 293 ? -6.191 -35.812 3.498 1 97.62 293 LEU A N 1
ATOM 2197 C CA . LEU A 1 293 ? -6.324 -35.344 2.123 1 97.62 293 LEU A CA 1
ATOM 2198 C C . LEU A 1 293 ? -5.031 -35.562 1.345 1 97.62 293 LEU A C 1
ATOM 2200 O O . LEU A 1 293 ? -5.066 -35.875 0.151 1 97.62 293 LEU A O 1
ATOM 2204 N N . GLY A 1 294 ? -3.902 -35.375 2.031 1 95.88 294 GLY A N 1
ATOM 2205 C CA . GLY A 1 294 ? -2.619 -35.688 1.422 1 95.88 294 GLY A CA 1
ATOM 2206 C C . GLY A 1 294 ? -2.494 -37.156 1.002 1 95.88 294 GLY A C 1
ATOM 2207 O O . GLY A 1 294 ? -1.942 -37.438 -0.06 1 95.88 294 GLY A O 1
ATOM 2208 N N . GLY A 1 295 ? -2.945 -38.031 1.836 1 94.56 295 GLY A N 1
ATOM 2209 C CA . GLY A 1 295 ? -2.988 -39.438 1.475 1 94.56 295 GLY A CA 1
ATOM 2210 C C . GLY A 1 295 ? -3.869 -39.719 0.272 1 94.56 295 GLY A C 1
ATOM 2211 O O . GLY A 1 295 ? -3.5 -40.5 -0.606 1 94.56 295 GLY A O 1
ATOM 2212 N N . GLU A 1 296 ? -5.027 -39.094 0.241 1 94.12 296 GLU A N 1
ATOM 2213 C CA . GLU A 1 296 ? -5.926 -39.219 -0.902 1 94.12 296 GLU A CA 1
ATOM 2214 C C . GLU A 1 296 ? -5.27 -38.719 -2.182 1 94.12 296 GLU A C 1
ATOM 2216 O O . GLU A 1 296 ? -5.391 -39.344 -3.238 1 94.12 296 GLU A O 1
ATOM 2221 N N . LEU A 1 297 ? -4.66 -37.594 -2.041 1 92.81 297 LEU A N 1
ATOM 2222 C CA . LEU A 1 297 ? -3.945 -37.031 -3.184 1 92.81 297 LEU A CA 1
ATOM 2223 C C . LEU A 1 297 ? -2.881 -38 -3.688 1 92.81 297 LEU A C 1
ATOM 2225 O O . LEU A 1 297 ? -2.754 -38.219 -4.895 1 92.81 297 LEU A O 1
ATOM 2229 N N . SER A 1 298 ? -2.133 -38.594 -2.773 1 92.06 298 SER A N 1
ATOM 2230 C CA . SER A 1 298 ? -1.089 -39.531 -3.141 1 92.06 298 SER A CA 1
ATOM 2231 C C . SER A 1 298 ? -1.663 -40.719 -3.92 1 92.06 298 SER A C 1
ATOM 2233 O O . SER A 1 298 ? -1.077 -41.156 -4.91 1 92.06 298 SER A O 1
ATOM 2235 N N . ARG A 1 299 ? -2.77 -41.188 -3.539 1 92.81 299 ARG A N 1
ATOM 2236 C CA . ARG A 1 299 ? -3.428 -42.281 -4.238 1 92.81 299 ARG A CA 1
ATOM 2237 C C . ARG A 1 299 ? -3.893 -41.844 -5.625 1 92.81 299 ARG A C 1
ATOM 2239 O O . ARG A 1 299 ? -3.74 -42.594 -6.598 1 92.81 299 ARG A O 1
ATOM 2246 N N . GLU A 1 300 ? -4.445 -40.656 -5.609 1 91.38 300 GLU A N 1
ATOM 2247 C CA . GLU A 1 300 ? -4.93 -40.125 -6.883 1 91.38 300 GLU A CA 1
ATOM 2248 C C . GLU A 1 300 ? -3.781 -39.938 -7.875 1 91.38 300 GLU A C 1
ATOM 2250 O O . GLU A 1 300 ? -3.969 -40.094 -9.086 1 91.38 300 GLU A O 1
ATOM 2255 N N . LEU A 1 301 ? -2.607 -39.625 -7.363 1 91.69 301 LEU A N 1
ATOM 2256 C CA . LEU A 1 301 ? -1.456 -39.375 -8.227 1 91.69 301 LEU A CA 1
ATOM 2257 C C . LEU A 1 301 ? -0.993 -40.688 -8.883 1 91.69 301 LEU A C 1
ATOM 2259 O O . LEU A 1 301 ? -0.317 -40.656 -9.914 1 91.69 301 LEU A O 1
ATOM 2263 N N . ASP A 1 302 ? -1.378 -41.812 -8.352 1 92.44 302 ASP A N 1
ATOM 2264 C CA . ASP A 1 302 ? -0.941 -43.094 -8.875 1 92.44 302 ASP A CA 1
ATOM 2265 C C . ASP A 1 302 ? -1.915 -43.625 -9.93 1 92.44 302 ASP A C 1
ATOM 2267 O O . ASP A 1 302 ? -1.663 -44.656 -10.562 1 92.44 302 ASP A O 1
ATOM 2271 N N . VAL A 1 303 ? -2.926 -42.906 -10.172 1 92.94 303 VAL A N 1
ATOM 2272 C CA . VAL A 1 303 ? -3.941 -43.312 -11.141 1 92.94 303 VAL A CA 1
ATOM 2273 C C . VAL A 1 303 ? -3.398 -43.156 -12.555 1 92.94 303 VAL A C 1
ATOM 2275 O O . VAL A 1 303 ? -2.758 -42.156 -12.867 1 92.94 303 VAL A O 1
ATOM 2278 N N . VAL A 1 304 ? -3.609 -44.125 -13.453 1 95.25 304 VAL A N 1
ATOM 2279 C CA . VAL A 1 304 ? -3.244 -44.062 -14.867 1 95.25 304 VAL A CA 1
ATOM 2280 C C . VAL A 1 304 ? -4.211 -43.156 -15.617 1 95.25 304 VAL A C 1
ATOM 2282 O O . VAL A 1 304 ? -5.43 -43.312 -15.5 1 95.25 304 VAL A O 1
ATOM 2285 N N . ILE A 1 305 ? -3.678 -42.219 -16.328 1 95.25 305 ILE A N 1
ATOM 2286 C CA . ILE A 1 305 ? -4.547 -41.219 -16.969 1 95.25 305 ILE A CA 1
ATOM 2287 C C . ILE A 1 305 ? -4.551 -41.438 -18.484 1 95.25 305 ILE A C 1
ATOM 2289 O O . ILE A 1 305 ? -5.352 -40.844 -19.203 1 95.25 305 ILE A O 1
ATOM 2293 N N . GLY A 1 306 ? -3.707 -42.281 -19 1 95.75 306 GLY A N 1
ATOM 2294 C CA . GLY A 1 306 ? -3.652 -42.625 -20.422 1 95.75 306 GLY A CA 1
ATOM 2295 C C . GLY A 1 306 ? -2.412 -43.406 -20.812 1 95.75 306 GLY A C 1
ATOM 2296 O O . GLY A 1 306 ? -1.516 -43.594 -19.984 1 95.75 306 GLY A O 1
ATOM 2297 N N . THR A 1 307 ? -2.535 -43.906 -22.047 1 95.75 307 THR A N 1
ATOM 2298 C CA . THR A 1 307 ? -1.386 -44.594 -22.609 1 95.75 307 THR A CA 1
ATOM 2299 C C . THR A 1 307 ? -0.824 -43.844 -23.812 1 95.75 307 THR A C 1
ATOM 2301 O O . THR A 1 307 ? -1.491 -42.969 -24.375 1 95.75 307 THR A O 1
ATOM 2304 N N . THR A 1 308 ? 0.371 -44.094 -24.078 1 94.5 308 THR A N 1
ATOM 2305 C CA . THR A 1 308 ? 0.988 -43.469 -25.25 1 94.5 308 THR A CA 1
ATOM 2306 C C . THR A 1 308 ? 1.218 -44.531 -26.344 1 94.5 308 THR A C 1
ATOM 2308 O O . THR A 1 308 ? 1.689 -45.625 -26.062 1 94.5 308 THR A O 1
ATOM 2311 N N . GLN A 1 309 ? 0.88 -44.156 -27.609 1 94.12 309 GLN A N 1
ATOM 2312 C CA . GLN A 1 309 ? 1.096 -45.062 -28.734 1 94.12 309 GLN A CA 1
ATOM 2313 C C . GLN A 1 309 ? 2.547 -45 -29.219 1 94.12 309 GLN A C 1
ATOM 2315 O O . GLN A 1 309 ? 3.076 -46 -29.703 1 94.12 309 GLN A O 1
ATOM 2320 N N . GLY A 1 310 ? 3.109 -43.875 -29.156 1 93 310 GLY A N 1
ATOM 2321 C CA . GLY A 1 310 ? 4.527 -43.719 -29.422 1 93 310 GLY A CA 1
ATOM 2322 C C . GLY A 1 310 ? 5.34 -43.375 -28.188 1 93 310 GLY A C 1
ATOM 2323 O O . GLY A 1 310 ? 4.781 -43.094 -27.141 1 93 310 GLY A O 1
ATOM 2324 N N . ALA A 1 311 ? 6.59 -43.406 -28.375 1 94.5 311 ALA A N 1
ATOM 2325 C CA . ALA A 1 311 ? 7.469 -43.062 -27.266 1 94.5 311 ALA A CA 1
ATOM 2326 C C . ALA A 1 311 ? 7.332 -41.562 -26.906 1 94.5 311 ALA A C 1
ATOM 2328 O O . ALA A 1 311 ? 7.152 -40.75 -27.797 1 94.5 311 ALA A O 1
ATOM 2329 N N . LEU A 1 312 ? 7.336 -41.281 -25.656 1 95.5 312 LEU A N 1
ATOM 2330 C CA . LEU A 1 312 ? 7.387 -39.906 -25.156 1 95.5 312 LEU A CA 1
ATOM 2331 C C . LEU A 1 312 ? 8.758 -39.594 -24.562 1 95.5 312 LEU A C 1
ATOM 2333 O O . LEU A 1 312 ? 9.203 -40.281 -23.625 1 95.5 312 LEU A O 1
ATOM 2337 N N . ASP A 1 313 ? 9.422 -38.594 -25.078 1 95.56 313 ASP A N 1
ATOM 2338 C CA . ASP A 1 313 ? 10.789 -38.25 -24.703 1 95.56 313 ASP A CA 1
ATOM 2339 C C . ASP A 1 313 ? 10.836 -36.938 -23.906 1 95.56 313 ASP A C 1
ATOM 2341 O O . ASP A 1 313 ? 10.594 -35.875 -24.469 1 95.56 313 ASP A O 1
ATOM 2345 N N . SER A 1 314 ? 11.117 -37.062 -22.625 1 95.88 314 SER A N 1
ATOM 2346 C CA . SER A 1 314 ? 11.258 -35.906 -21.781 1 95.88 314 SER A CA 1
ATOM 2347 C C . SER A 1 314 ? 12.703 -35.719 -21.312 1 95.88 314 SER A C 1
ATOM 2349 O O . SER A 1 314 ? 12.969 -34.969 -20.391 1 95.88 314 SER A O 1
ATOM 2351 N N . ARG A 1 315 ? 13.633 -36.469 -21.875 1 93.38 315 ARG A N 1
ATOM 2352 C CA . ARG A 1 315 ? 15.023 -36.375 -21.469 1 93.38 315 ARG A CA 1
ATOM 2353 C C . ARG A 1 315 ? 15.547 -34.938 -21.594 1 93.38 315 ARG A C 1
ATOM 2355 O O . ARG A 1 315 ? 15.281 -34.281 -22.594 1 93.38 315 ARG A O 1
ATOM 2362 N N . ILE A 1 316 ? 16.234 -34.531 -20.688 1 89.88 316 ILE A N 1
ATOM 2363 C CA . ILE A 1 316 ? 16.797 -33.188 -20.641 1 89.88 316 ILE A CA 1
ATOM 2364 C C . ILE A 1 316 ? 17.656 -32.938 -21.875 1 89.88 316 ILE A C 1
ATOM 2366 O O . ILE A 1 316 ? 17.625 -31.844 -22.453 1 89.88 316 ILE A O 1
ATOM 2370 N N . ALA A 1 317 ? 18.391 -33.938 -22.297 1 90.62 317 ALA A N 1
ATOM 2371 C CA . ALA A 1 317 ? 19.219 -33.875 -23.5 1 90.62 317 ALA A CA 1
ATOM 2372 C C . ALA A 1 317 ? 18.375 -33.688 -24.75 1 90.62 317 ALA A C 1
ATOM 2374 O O . ALA A 1 317 ? 18.891 -33.312 -25.797 1 90.62 317 ALA A O 1
ATOM 2375 N N . SER A 1 318 ? 17.047 -33.938 -24.656 1 93.75 318 SER A N 1
ATOM 2376 C CA . SER A 1 318 ? 16.141 -33.75 -25.781 1 93.75 318 SER A CA 1
ATOM 2377 C C . SER A 1 318 ? 15.352 -32.469 -25.688 1 93.75 318 SER A C 1
ATOM 2379 O O . SER A 1 318 ? 15.508 -31.578 -26.516 1 93.75 318 SER A O 1
ATOM 2381 N N . VAL A 1 319 ? 14.68 -32.25 -24.578 1 95.44 319 VAL A N 1
ATOM 2382 C CA . VAL A 1 319 ? 13.703 -31.156 -24.469 1 95.44 319 VAL A CA 1
ATOM 2383 C C . VAL A 1 319 ? 14.43 -29.812 -24.438 1 95.44 319 VAL A C 1
ATOM 2385 O O . VAL A 1 319 ? 13.812 -28.766 -24.641 1 95.44 319 VAL A O 1
ATOM 2388 N N . ARG A 1 320 ? 15.773 -29.781 -24.203 1 95.25 320 ARG A N 1
ATOM 2389 C CA . ARG A 1 320 ? 16.5 -28.516 -24.109 1 95.25 320 ARG A CA 1
ATOM 2390 C C . ARG A 1 320 ? 17.375 -28.297 -25.344 1 95.25 320 ARG A C 1
ATOM 2392 O O . ARG A 1 320 ? 18.141 -27.328 -25.391 1 95.25 320 ARG A O 1
ATOM 2399 N N . VAL A 1 321 ? 17.266 -29.234 -26.344 1 93.06 321 VAL A N 1
ATOM 2400 C CA . VAL A 1 321 ? 18.156 -29.125 -27.484 1 93.06 321 VAL A CA 1
ATOM 2401 C C . VAL A 1 321 ? 17.344 -29.266 -28.781 1 93.06 321 VAL A C 1
ATOM 2403 O O . VAL A 1 321 ? 17.703 -28.672 -29.797 1 93.06 321 VAL A O 1
ATOM 2406 N N . ARG A 1 322 ? 16.328 -30.016 -28.734 1 94.69 322 ARG A N 1
ATOM 2407 C CA . ARG A 1 322 ? 15.547 -30.297 -29.938 1 94.69 322 ARG A CA 1
ATOM 2408 C C . ARG A 1 322 ? 14.078 -30.531 -29.594 1 94.69 322 ARG A C 1
ATOM 2410 O O . ARG A 1 322 ? 13.703 -30.578 -28.422 1 94.69 322 ARG A O 1
ATOM 2417 N N . GLU A 1 323 ? 13.289 -30.547 -30.672 1 96.69 323 GLU A N 1
ATOM 2418 C CA . GLU A 1 323 ? 11.891 -30.922 -30.484 1 96.69 323 GLU A CA 1
ATOM 2419 C C . GLU A 1 323 ? 11.766 -32.312 -29.844 1 96.69 323 GLU A C 1
ATOM 2421 O O . GLU A 1 323 ? 12.438 -33.25 -30.25 1 96.69 323 GLU A O 1
ATOM 2426 N N . ALA A 1 324 ? 11.023 -32.344 -28.828 1 96.12 324 ALA A N 1
ATOM 2427 C CA . ALA A 1 324 ? 10.805 -33.594 -28.125 1 96.12 324 ALA A CA 1
ATOM 2428 C C . ALA A 1 324 ? 9.312 -33.875 -27.953 1 96.12 324 ALA A C 1
ATOM 2430 O O . ALA A 1 324 ? 8.523 -32.938 -27.75 1 96.12 324 ALA A O 1
ATOM 2431 N N . SER A 1 325 ? 8.984 -35.125 -27.984 1 96.25 325 SER A N 1
ATOM 2432 C CA . SER A 1 325 ? 7.586 -35.531 -27.984 1 96.25 325 SER A CA 1
ATOM 2433 C C . SER A 1 325 ? 6.883 -35.062 -26.703 1 96.25 325 SER A C 1
ATOM 2435 O O . SER A 1 325 ? 5.723 -34.656 -26.75 1 96.25 325 SER A O 1
ATOM 2437 N N . PHE A 1 326 ? 7.508 -35.156 -25.531 1 96.69 326 PHE A N 1
ATOM 2438 C CA . PHE A 1 326 ? 6.871 -34.688 -24.312 1 96.69 326 PHE A CA 1
ATOM 2439 C C . PHE A 1 326 ? 6.699 -33.188 -24.328 1 96.69 326 PHE A C 1
ATOM 2441 O O . PHE A 1 326 ? 5.711 -32.656 -23.797 1 96.69 326 PHE A O 1
ATOM 2448 N N . GLY A 1 327 ? 7.703 -32.469 -24.859 1 97.31 327 GLY A N 1
ATOM 2449 C CA . GLY A 1 327 ? 7.566 -31.016 -25.031 1 97.31 327 GLY A CA 1
ATOM 2450 C C . GLY A 1 327 ? 6.391 -30.625 -25.906 1 97.31 327 GLY A C 1
ATOM 2451 O O . GLY A 1 327 ? 5.656 -29.688 -25.578 1 97.31 327 GLY A O 1
ATOM 2452 N N . ASP A 1 328 ? 6.238 -31.406 -27 1 97.06 328 ASP A N 1
ATOM 2453 C CA . ASP A 1 328 ? 5.094 -31.203 -27.875 1 97.06 328 ASP A CA 1
ATOM 2454 C C . ASP A 1 328 ? 3.781 -31.406 -27.125 1 97.06 328 ASP A C 1
ATOM 2456 O O . ASP A 1 328 ? 2.83 -30.641 -27.312 1 97.06 328 ASP A O 1
ATOM 2460 N N . LEU A 1 329 ? 3.764 -32.438 -26.328 1 96.62 329 LEU A N 1
ATOM 2461 C CA . LEU A 1 329 ? 2.58 -32.75 -25.531 1 96.62 329 LEU A CA 1
ATOM 2462 C C . LEU A 1 329 ? 2.205 -31.578 -24.625 1 96.62 329 LEU A C 1
ATOM 2464 O O . LEU A 1 329 ? 1.044 -31.172 -24.578 1 96.62 329 LEU A O 1
ATOM 2468 N N . VAL A 1 330 ? 3.178 -31.047 -23.891 1 97.56 330 VAL A N 1
ATOM 2469 C CA . VAL A 1 330 ? 2.928 -29.953 -22.953 1 97.56 330 VAL A CA 1
ATOM 2470 C C . VAL A 1 330 ? 2.48 -28.703 -23.719 1 97.56 330 VAL A C 1
ATOM 2472 O O . VAL A 1 330 ? 1.531 -28.031 -23.328 1 97.56 330 VAL A O 1
ATOM 2475 N N . ALA A 1 331 ? 3.141 -28.406 -24.844 1 97.75 331 ALA A N 1
ATOM 2476 C CA . ALA A 1 331 ? 2.781 -27.25 -25.656 1 97.75 331 ALA A CA 1
ATOM 2477 C C . ALA A 1 331 ? 1.358 -27.375 -26.203 1 97.75 331 ALA A C 1
ATOM 2479 O O . ALA A 1 331 ? 0.615 -26.391 -26.25 1 97.75 331 ALA A O 1
ATOM 2480 N N . ASP A 1 332 ? 0.962 -28.562 -26.609 1 97.31 332 ASP A N 1
ATOM 2481 C CA . ASP A 1 332 ? -0.403 -28.797 -27.078 1 97.31 332 ASP A CA 1
ATOM 2482 C C . ASP A 1 332 ? -1.409 -28.562 -25.953 1 97.31 332 ASP A C 1
ATOM 2484 O O . ASP A 1 332 ? -2.439 -27.922 -26.156 1 97.31 332 ASP A O 1
ATOM 2488 N N . ALA A 1 333 ? -1.093 -29.141 -24.812 1 97.06 333 ALA A N 1
ATOM 2489 C CA . ALA A 1 333 ? -2.004 -29.016 -23.672 1 97.06 333 ALA A CA 1
ATOM 2490 C C . ALA A 1 333 ? -2.238 -27.562 -23.312 1 97.06 333 ALA A C 1
ATOM 2492 O O . ALA A 1 333 ? -3.373 -27.141 -23.047 1 97.06 333 ALA A O 1
ATOM 2493 N N . VAL A 1 334 ? -1.168 -26.781 -23.328 1 96.69 334 VAL A N 1
ATOM 2494 C CA . VAL A 1 334 ? -1.274 -25.359 -22.953 1 96.69 334 VAL A CA 1
ATOM 2495 C C . VAL A 1 334 ? -2.062 -24.609 -24.031 1 96.69 334 VAL A C 1
ATOM 2497 O O . VAL A 1 334 ? -2.91 -23.781 -23.703 1 96.69 334 VAL A O 1
ATOM 2500 N N . ARG A 1 335 ? -1.816 -24.875 -25.281 1 97.25 335 ARG A N 1
ATOM 2501 C CA . ARG A 1 335 ? -2.52 -24.234 -26.375 1 97.25 335 ARG A CA 1
ATOM 2502 C C . ARG A 1 335 ? -4.012 -24.531 -26.328 1 97.25 335 ARG A C 1
ATOM 2504 O O . ARG A 1 335 ? -4.84 -23.625 -26.391 1 97.25 335 ARG A O 1
ATOM 2511 N N . VAL A 1 336 ? -4.355 -25.781 -26.172 1 96.12 336 VAL A N 1
ATOM 2512 C CA . VAL A 1 336 ? -5.746 -26.219 -26.219 1 96.12 336 VAL A CA 1
ATOM 2513 C C . VAL A 1 336 ? -6.469 -25.75 -24.953 1 96.12 336 VAL A C 1
ATOM 2515 O O . VAL A 1 336 ? -7.594 -25.25 -25.031 1 96.12 336 VAL A O 1
ATOM 2518 N N . GLY A 1 337 ? -5.824 -25.859 -23.844 1 93.62 337 GLY A N 1
ATOM 2519 C CA . GLY A 1 337 ? -6.43 -25.516 -22.562 1 93.62 337 GLY A CA 1
ATOM 2520 C C . GLY A 1 337 ? -6.766 -24.047 -22.453 1 93.62 337 GLY A C 1
ATOM 2521 O O . GLY A 1 337 ? -7.684 -23.672 -21.719 1 93.62 337 GLY A O 1
ATOM 2522 N N . THR A 1 338 ? -6.016 -23.188 -23.172 1 94 338 THR A N 1
ATOM 2523 C CA . THR A 1 338 ? -6.242 -21.75 -23.109 1 94 338 THR A CA 1
ATOM 2524 C C . THR A 1 338 ? -6.922 -21.25 -24.375 1 94 338 THR A C 1
ATOM 2526 O O . THR A 1 338 ? -7.125 -20.047 -24.562 1 94 338 THR A O 1
ATOM 2529 N N . GLU A 1 339 ? -7.203 -22.188 -25.297 1 94.62 339 GLU A N 1
ATOM 2530 C CA . GLU A 1 339 ? -7.789 -21.875 -26.594 1 94.62 339 GLU A CA 1
ATOM 2531 C C . GLU A 1 339 ? -6.941 -20.859 -27.359 1 94.62 339 GLU A C 1
ATOM 2533 O O . GLU A 1 339 ? -7.473 -19.922 -27.969 1 94.62 339 GLU A O 1
ATOM 2538 N N . ALA A 1 340 ? -5.688 -20.984 -27.234 1 97.44 340 ALA A N 1
ATOM 2539 C CA . ALA A 1 340 ? -4.738 -20.109 -27.922 1 97.44 340 ALA A CA 1
ATOM 2540 C C . ALA A 1 340 ? -4.484 -20.578 -29.344 1 97.44 340 ALA A C 1
ATOM 2542 O O . ALA A 1 340 ? -4.84 -21.703 -29.703 1 97.44 340 ALA A O 1
ATOM 2543 N N . GLU A 1 341 ? -3.918 -19.672 -30.109 1 97.81 341 GLU A N 1
ATOM 2544 C CA . GLU A 1 341 ? -3.449 -20.031 -31.438 1 97.81 341 GLU A CA 1
ATOM 2545 C C . GLU A 1 341 ? -2.119 -20.781 -31.375 1 97.81 341 GLU A C 1
ATOM 2547 O O . GLU A 1 341 ? -1.873 -21.703 -32.156 1 97.81 341 GLU A O 1
ATOM 2552 N N . ILE A 1 342 ? -1.319 -20.375 -30.469 1 98.19 342 ILE A N 1
ATOM 2553 C CA . ILE A 1 342 ? 0.036 -20.891 -30.344 1 98.19 342 ILE A CA 1
ATOM 2554 C C . ILE A 1 342 ? 0.302 -21.266 -28.891 1 98.19 342 ILE A C 1
ATOM 2556 O O . ILE A 1 342 ? -0.115 -20.562 -27.969 1 98.19 342 ILE A O 1
ATOM 2560 N N . GLY A 1 343 ? 0.912 -22.422 -28.656 1 98.38 343 GLY A N 1
ATOM 2561 C CA . GLY A 1 343 ? 1.395 -22.828 -27.344 1 98.38 343 GLY A CA 1
ATOM 2562 C C . GLY A 1 343 ? 2.908 -22.906 -27.266 1 98.38 343 GLY A C 1
ATOM 2563 O O . GLY A 1 343 ? 3.559 -23.453 -28.156 1 98.38 343 GLY A O 1
ATOM 2564 N N . LEU A 1 344 ? 3.496 -22.281 -26.203 1 98.38 344 LEU A N 1
ATOM 2565 C CA . LEU A 1 344 ? 4.934 -22.297 -25.969 1 98.38 344 LEU A CA 1
ATOM 2566 C C . LEU A 1 344 ? 5.262 -22.984 -24.656 1 98.38 344 LEU A C 1
ATOM 2568 O O . LEU A 1 344 ? 4.547 -22.812 -23.656 1 98.38 344 LEU A O 1
ATOM 2572 N N . MET A 1 345 ? 6.246 -23.797 -24.625 1 98 345 MET A N 1
ATOM 2573 C CA . MET A 1 345 ? 6.797 -24.391 -23.406 1 98 345 MET A CA 1
ATOM 2574 C C . MET A 1 345 ? 8.32 -24.359 -23.438 1 98 345 MET A C 1
ATOM 2576 O O . MET A 1 345 ? 8.938 -24.828 -24.391 1 98 345 MET A O 1
ATOM 2580 N N . ASN A 1 346 ? 8.969 -23.781 -22.406 1 97.06 346 ASN A N 1
ATOM 2581 C CA . ASN A 1 346 ? 10.422 -23.828 -22.297 1 97.06 346 ASN A CA 1
ATOM 2582 C C . ASN A 1 346 ? 10.922 -25.172 -21.812 1 97.06 346 ASN A C 1
ATOM 2584 O O . ASN A 1 346 ? 10.383 -25.734 -20.859 1 97.06 346 ASN A O 1
ATOM 2588 N N . GLY A 1 347 ? 11.953 -25.656 -22.453 1 95.75 347 GLY A N 1
ATOM 2589 C CA . GLY A 1 347 ? 12.508 -26.953 -22.094 1 95.75 347 GLY A CA 1
ATOM 2590 C C . GLY A 1 347 ? 12.938 -27.047 -20.641 1 95.75 347 GLY A C 1
ATOM 2591 O O . GLY A 1 347 ? 12.875 -28.109 -20.031 1 95.75 347 GLY A O 1
ATOM 2592 N N . GLY A 1 348 ? 13.312 -25.922 -20.094 1 93.56 348 GLY A N 1
ATOM 2593 C CA . GLY A 1 348 ? 13.773 -25.875 -18.703 1 93.56 348 GLY A CA 1
ATOM 2594 C C . GLY A 1 348 ? 12.688 -26.203 -17.703 1 93.56 348 GLY A C 1
ATOM 2595 O O . GLY A 1 348 ? 12.984 -26.531 -16.547 1 93.56 348 GLY A O 1
ATOM 2596 N N . GLY A 1 349 ? 11.414 -26.141 -18.078 1 93.94 349 GLY A N 1
ATOM 2597 C CA . GLY A 1 349 ? 10.297 -26.422 -17.188 1 93.94 349 GLY A CA 1
ATOM 2598 C C . GLY A 1 349 ? 9.953 -27.891 -17.109 1 93.94 349 GLY A C 1
ATOM 2599 O O . GLY A 1 349 ? 9.141 -28.297 -16.281 1 93.94 349 GLY A O 1
ATOM 2600 N N . ILE A 1 350 ? 10.547 -28.734 -17.953 1 95 350 ILE A N 1
ATOM 2601 C CA . ILE A 1 350 ? 10.328 -30.172 -17.984 1 95 350 ILE A CA 1
ATOM 2602 C C . ILE A 1 350 ? 11.5 -30.891 -17.328 1 95 350 ILE A C 1
ATOM 2604 O O . ILE A 1 350 ? 12.648 -30.734 -17.734 1 95 350 ILE A O 1
ATOM 2608 N N . ARG A 1 351 ? 11.219 -31.781 -16.312 1 90.44 351 ARG A N 1
ATOM 2609 C CA . ARG A 1 351 ? 12.312 -32.188 -15.438 1 90.44 351 ARG A CA 1
ATOM 2610 C C . ARG A 1 351 ? 12.375 -33.688 -15.281 1 90.44 351 ARG A C 1
ATOM 2612 O O . ARG A 1 351 ? 13.312 -34.219 -14.688 1 90.44 351 ARG A O 1
ATOM 2619 N N . GLY A 1 352 ? 11.562 -34.469 -15.781 1 90.81 352 GLY A N 1
ATOM 2620 C CA . GLY A 1 352 ? 11.477 -35.906 -15.562 1 90.81 352 GLY A CA 1
ATOM 2621 C C . GLY A 1 352 ? 12.664 -36.688 -16.125 1 90.81 352 GLY A C 1
ATOM 2622 O O . GLY A 1 352 ? 13.047 -37.719 -15.602 1 90.81 352 GLY A O 1
ATOM 2623 N N . ASP A 1 353 ? 13.234 -36.188 -17.219 1 93.81 353 ASP A N 1
ATOM 2624 C CA . ASP A 1 353 ? 14.406 -36.781 -17.859 1 93.81 353 ASP A CA 1
ATOM 2625 C C . ASP A 1 353 ? 14.211 -38.25 -18.109 1 93.81 353 ASP A C 1
ATOM 2627 O O . ASP A 1 353 ? 15.047 -39.094 -17.719 1 93.81 353 ASP A O 1
ATOM 2631 N N . ARG A 1 354 ? 13.156 -38.625 -18.812 1 94.69 354 ARG A N 1
ATOM 2632 C CA . ARG A 1 354 ? 12.805 -40.031 -19.047 1 94.69 354 ARG A CA 1
ATOM 2633 C C . ARG A 1 354 ? 12.414 -40.25 -20.5 1 94.69 354 ARG A C 1
ATOM 2635 O O . ARG A 1 354 ? 12.023 -39.312 -21.203 1 94.69 354 ARG A O 1
ATOM 2642 N N . LEU A 1 355 ? 12.648 -41.469 -21 1 94.5 355 LEU A N 1
ATOM 2643 C CA . LEU A 1 355 ? 12.047 -41.969 -22.234 1 94.5 355 LEU A CA 1
ATOM 2644 C C . LEU A 1 355 ? 10.945 -43 -21.922 1 94.5 355 LEU A C 1
ATOM 2646 O O . LEU A 1 355 ? 11.227 -44.094 -21.422 1 94.5 355 LEU A O 1
ATOM 2650 N N . TYR A 1 356 ? 9.688 -42.594 -22.125 1 95.94 356 TYR A N 1
ATOM 2651 C CA . TYR A 1 356 ? 8.547 -43.469 -21.969 1 95.94 356 TYR A CA 1
ATOM 2652 C C . TYR A 1 356 ? 8.352 -44.344 -23.219 1 95.94 356 TYR A C 1
ATOM 2654 O O . TYR A 1 356 ? 8.023 -43.812 -24.281 1 95.94 356 TYR A O 1
ATOM 2662 N N . PRO A 1 357 ? 8.555 -45.594 -23.094 1 94.62 357 PRO A N 1
ATOM 2663 C CA . PRO A 1 357 ? 8.344 -46.406 -24.281 1 94.62 357 PRO A CA 1
ATOM 2664 C C . PRO A 1 357 ? 6.898 -46.406 -24.766 1 94.62 357 PRO A C 1
ATOM 2666 O O . PRO A 1 357 ? 5.984 -46.125 -23.984 1 94.62 357 PRO A O 1
ATOM 2669 N N . ALA A 1 358 ? 6.766 -46.688 -26.094 1 94.5 358 ALA A N 1
ATOM 2670 C CA . ALA A 1 358 ? 5.418 -46.875 -26.625 1 94.5 358 ALA A CA 1
ATOM 2671 C C . ALA A 1 358 ? 4.633 -47.875 -25.781 1 94.5 358 ALA A C 1
ATOM 2673 O O . ALA A 1 358 ? 5.18 -48.906 -25.359 1 94.5 358 ALA A O 1
ATOM 2674 N N . GLY A 1 359 ? 3.393 -47.562 -25.469 1 94.25 359 GLY A N 1
ATOM 2675 C CA . GLY A 1 359 ? 2.531 -48.438 -24.703 1 94.25 359 GLY A CA 1
ATOM 2676 C C . GLY A 1 359 ? 2.557 -48.156 -23.219 1 94.25 359 GLY A C 1
ATOM 2677 O O . GLY A 1 359 ? 1.831 -48.781 -22.438 1 94.25 359 GLY A O 1
ATOM 2678 N N . THR A 1 360 ? 3.346 -47.156 -22.844 1 95.88 360 THR A N 1
ATOM 2679 C CA . THR A 1 360 ? 3.459 -46.844 -21.422 1 95.88 360 THR A CA 1
ATOM 2680 C C . THR A 1 360 ? 2.139 -46.281 -20.891 1 95.88 360 THR A C 1
ATOM 2682 O O . THR A 1 360 ? 1.487 -45.469 -21.547 1 95.88 360 THR A O 1
ATOM 2685 N N . SER A 1 361 ? 1.76 -46.812 -19.75 1 96.81 361 SER A N 1
ATOM 2686 C CA . SER A 1 361 ? 0.681 -46.219 -18.984 1 96.81 361 SER A CA 1
ATOM 2687 C C . SER A 1 361 ? 1.188 -45.031 -18.172 1 96.81 361 SER A C 1
ATOM 2689 O O . SER A 1 361 ? 2.043 -45.188 -17.297 1 96.81 361 SER A O 1
ATOM 2691 N N . LEU A 1 362 ? 0.695 -43.875 -18.516 1 96.69 362 LEU A N 1
ATOM 2692 C CA . LEU A 1 362 ? 1.112 -42.656 -17.828 1 96.69 362 LEU A CA 1
ATOM 2693 C C . LEU A 1 362 ? 0.236 -42.375 -16.609 1 96.69 362 LEU A C 1
ATOM 2695 O O . LEU A 1 362 ? -0.993 -42.438 -16.703 1 96.69 362 LEU A O 1
ATOM 2699 N N . THR A 1 363 ? 0.878 -42.094 -15.453 1 95.62 363 THR A N 1
ATOM 2700 C CA . THR A 1 363 ? 0.162 -41.719 -14.242 1 95.62 363 THR A CA 1
ATOM 2701 C C . THR A 1 363 ? 0.234 -40.188 -14.016 1 95.62 363 THR A C 1
ATOM 2703 O O . THR A 1 363 ? 1.02 -39.5 -14.664 1 95.62 363 THR A O 1
ATOM 2706 N N . ARG A 1 364 ? -0.661 -39.75 -13.117 1 94.94 364 ARG A N 1
ATOM 2707 C CA . ARG A 1 364 ? -0.589 -38.375 -12.711 1 94.94 364 ARG A CA 1
ATOM 2708 C C . ARG A 1 364 ? 0.762 -38.031 -12.078 1 94.94 364 ARG A C 1
ATOM 2710 O O . ARG A 1 364 ? 1.29 -36.938 -12.258 1 94.94 364 ARG A O 1
ATOM 2717 N N . ARG A 1 365 ? 1.3 -38.938 -11.32 1 92.5 365 ARG A N 1
ATOM 2718 C CA . ARG A 1 365 ? 2.598 -38.75 -10.68 1 92.5 365 ARG A CA 1
ATOM 2719 C C . ARG A 1 365 ? 3.703 -38.562 -11.711 1 92.5 365 ARG A C 1
ATOM 2721 O O . ARG A 1 365 ? 4.648 -37.812 -11.477 1 92.5 365 ARG A O 1
ATOM 2728 N N . ASP A 1 366 ? 3.574 -39.281 -12.812 1 94.5 366 ASP A N 1
ATOM 2729 C CA . ASP A 1 366 ? 4.527 -39.094 -13.898 1 94.5 366 ASP A CA 1
ATOM 2730 C C . ASP A 1 366 ? 4.523 -37.625 -14.383 1 94.5 366 ASP A C 1
ATOM 2732 O O . ASP A 1 366 ? 5.582 -37.031 -14.57 1 94.5 366 ASP A O 1
ATOM 2736 N N . ILE A 1 367 ? 3.359 -37.125 -14.523 1 95.56 367 ILE A N 1
ATOM 2737 C CA . ILE A 1 367 ? 3.219 -35.75 -15.047 1 95.56 367 ILE A CA 1
ATOM 2738 C C . ILE A 1 367 ? 3.738 -34.75 -14.023 1 95.56 367 ILE A C 1
ATOM 2740 O O . ILE A 1 367 ? 4.43 -33.781 -14.375 1 95.56 367 ILE A O 1
ATOM 2744 N N . LEU A 1 368 ? 3.422 -34.969 -12.789 1 92.69 368 LEU A N 1
ATOM 2745 C CA . LEU A 1 368 ? 3.896 -34.031 -11.75 1 92.69 368 LEU A CA 1
ATOM 2746 C C . LEU A 1 368 ? 5.418 -34.094 -11.648 1 92.69 368 LEU A C 1
ATOM 2748 O O . LEU A 1 368 ? 6.051 -33.062 -11.375 1 92.69 368 LEU A O 1
ATOM 2752 N N . SER A 1 369 ? 5.977 -35.25 -11.852 1 90.62 369 SER A N 1
ATOM 2753 C CA . SER A 1 369 ? 7.43 -35.375 -11.859 1 90.62 369 SER A CA 1
ATOM 2754 C C . SER A 1 369 ? 8.047 -34.594 -13.016 1 90.62 369 SER A C 1
ATOM 2756 O O . SER A 1 369 ? 9.148 -34.062 -12.883 1 90.62 369 SER A O 1
ATOM 2758 N N . GLU A 1 370 ? 7.336 -34.531 -14.062 1 94.56 370 GLU A N 1
ATOM 2759 C CA . GLU A 1 370 ? 7.809 -33.812 -15.242 1 94.56 370 GLU A CA 1
ATOM 2760 C C . GLU A 1 370 ? 7.66 -32.312 -15.078 1 94.56 370 GLU A C 1
ATOM 2762 O O . GLU A 1 370 ? 8.445 -31.531 -15.633 1 94.56 370 GLU A O 1
ATOM 2767 N N . LEU A 1 371 ? 6.625 -31.891 -14.328 1 95.25 371 LEU A N 1
ATOM 2768 C CA . LEU A 1 371 ? 6.273 -30.484 -14.18 1 95.25 371 LEU A CA 1
ATOM 2769 C C . LEU A 1 371 ? 6.148 -30.109 -12.711 1 95.25 371 LEU A C 1
ATOM 2771 O O . LEU A 1 371 ? 5.066 -29.719 -12.25 1 95.25 371 LEU A O 1
ATOM 2775 N N . PRO A 1 372 ? 7.309 -30.016 -12.047 1 86.56 372 PRO A N 1
ATOM 2776 C CA . PRO A 1 372 ? 7.27 -29.953 -10.578 1 86.56 372 PRO A CA 1
ATOM 2777 C C . PRO A 1 372 ? 7.141 -28.531 -10.055 1 86.56 372 PRO A C 1
ATOM 2779 O O . PRO A 1 372 ? 7.023 -28.312 -8.844 1 86.56 372 PRO A O 1
ATOM 2782 N N . PHE A 1 373 ? 7.059 -27.469 -10.867 1 82.5 373 PHE A N 1
ATOM 2783 C CA . PHE A 1 373 ? 7.309 -26.109 -10.406 1 82.5 373 PHE A CA 1
ATOM 2784 C C . PHE A 1 373 ? 6.004 -25.422 -10.016 1 82.5 373 PHE A C 1
ATOM 2786 O O . PHE A 1 373 ? 6.016 -24.297 -9.508 1 82.5 373 PHE A O 1
ATOM 2793 N N . GLY A 1 374 ? 4.855 -26.078 -10.305 1 87.25 374 GLY A N 1
ATOM 2794 C CA . GLY A 1 374 ? 3.58 -25.484 -9.938 1 87.25 374 GLY A CA 1
ATOM 2795 C C . GLY A 1 374 ? 3.219 -24.281 -10.797 1 87.25 374 GLY A C 1
ATOM 2796 O O . GLY A 1 374 ? 2.473 -23.406 -10.359 1 87.25 374 GLY A O 1
ATOM 2797 N N . ASN A 1 375 ? 3.77 -24.25 -11.992 1 91 375 ASN A N 1
ATOM 2798 C CA . ASN A 1 375 ? 3.459 -23.141 -12.906 1 91 375 ASN A CA 1
ATOM 2799 C C . ASN A 1 375 ? 1.989 -23.156 -13.312 1 91 375 ASN A C 1
ATOM 2801 O O . ASN A 1 375 ? 1.332 -24.203 -13.258 1 91 375 ASN A O 1
ATOM 2805 N N . THR A 1 376 ? 1.523 -21.984 -13.617 1 94.19 376 THR A N 1
ATOM 2806 C CA . THR A 1 376 ? 0.186 -21.828 -14.18 1 94.19 376 THR A CA 1
ATOM 2807 C C . THR A 1 376 ? 0.259 -21.438 -15.648 1 94.19 376 THR A C 1
ATOM 2809 O O . THR A 1 376 ? 1.3 -20.969 -16.125 1 94.19 376 THR A O 1
ATOM 2812 N N . THR A 1 377 ? -0.784 -21.734 -16.344 1 95.31 377 THR A N 1
ATOM 2813 C CA . THR A 1 377 ? -0.86 -21.328 -17.75 1 95.31 377 THR A CA 1
ATOM 2814 C C . THR A 1 377 ? -1.139 -19.828 -17.859 1 95.31 377 THR A C 1
ATOM 2816 O O . THR A 1 377 ? -1.776 -19.25 -16.984 1 95.31 377 THR A O 1
ATOM 2819 N N . VAL A 1 378 ? -0.57 -19.25 -18.906 1 96.38 378 VAL A N 1
ATOM 2820 C CA . VAL A 1 378 ? -0.84 -17.844 -19.203 1 96.38 378 VAL A CA 1
ATOM 2821 C C . VAL A 1 378 ? -1.263 -17.703 -20.672 1 96.38 378 VAL A C 1
ATOM 2823 O O . VAL A 1 378 ? -1.031 -18.609 -21.484 1 96.38 378 VAL A O 1
ATOM 2826 N N . LEU A 1 379 ? -1.953 -16.672 -20.969 1 97.19 379 LEU A N 1
ATOM 2827 C CA . LEU A 1 379 ? -2.379 -16.297 -22.312 1 97.19 379 LEU A CA 1
ATOM 2828 C C . LEU A 1 379 ? -2.105 -14.828 -22.578 1 97.19 379 LEU A C 1
ATOM 2830 O O . LEU A 1 379 ? -2.51 -13.961 -21.812 1 97.19 379 LEU A O 1
ATOM 2834 N N . VAL A 1 380 ? -1.377 -14.562 -23.672 1 97.38 380 VAL A N 1
ATOM 2835 C CA . VAL A 1 380 ? -1.061 -13.172 -24 1 97.38 380 VAL A CA 1
ATOM 2836 C C . VAL A 1 380 ? -1.428 -12.898 -25.453 1 97.38 380 VAL A C 1
ATOM 2838 O O . VAL A 1 380 ? -1.446 -13.82 -26.281 1 97.38 380 VAL A O 1
ATOM 2841 N N . ALA A 1 381 ? -1.843 -11.688 -25.719 1 97.94 381 ALA A N 1
ATOM 2842 C CA . ALA A 1 381 ? -1.998 -11.172 -27.078 1 97.94 381 ALA A CA 1
ATOM 2843 C C . ALA A 1 381 ? -0.806 -10.305 -27.469 1 97.94 381 ALA A C 1
ATOM 2845 O O . ALA A 1 381 ? -0.629 -9.203 -26.953 1 97.94 381 ALA A O 1
ATOM 2846 N N . ILE A 1 382 ? 0.008 -10.828 -28.375 1 97.62 382 ILE A N 1
ATOM 2847 C CA . ILE A 1 382 ? 1.225 -10.125 -28.75 1 97.62 382 ILE A CA 1
ATOM 2848 C C . ILE A 1 382 ? 1.322 -10.055 -30.281 1 97.62 382 ILE A C 1
ATOM 2850 O O . ILE A 1 382 ? 0.705 -10.852 -30.984 1 97.62 382 ILE A O 1
ATOM 2854 N N . ASP A 1 383 ? 2.055 -9.039 -30.719 1 97.69 383 ASP A N 1
ATOM 2855 C CA . ASP A 1 383 ? 2.234 -8.93 -32.156 1 97.69 383 ASP A CA 1
ATOM 2856 C C . ASP A 1 383 ? 3.277 -9.922 -32.656 1 97.69 383 ASP A C 1
ATOM 2858 O O . ASP A 1 383 ? 4.008 -10.516 -31.875 1 97.69 383 ASP A O 1
ATOM 2862 N N . GLY A 1 384 ? 3.244 -10.125 -34 1 98.06 384 GLY A N 1
ATOM 2863 C CA . GLY A 1 384 ? 4.137 -11.094 -34.594 1 98.06 384 GLY A CA 1
ATOM 2864 C C . GLY A 1 384 ? 5.605 -10.773 -34.375 1 98.06 384 GLY A C 1
ATOM 2865 O O . GLY A 1 384 ? 6.434 -11.68 -34.281 1 98.06 384 GLY A O 1
ATOM 2866 N N . ALA A 1 385 ? 5.863 -9.5 -34.25 1 97.81 385 ALA A N 1
ATOM 2867 C CA . ALA A 1 385 ? 7.246 -9.109 -34 1 97.81 385 ALA A CA 1
ATOM 2868 C C . ALA A 1 385 ? 7.707 -9.594 -32.625 1 97.81 385 ALA A C 1
ATOM 2870 O O . ALA A 1 385 ? 8.828 -10.078 -32.469 1 97.81 385 ALA A O 1
ATOM 2871 N N . THR A 1 386 ? 6.844 -9.438 -31.672 1 98 386 THR A N 1
ATOM 2872 C CA . THR A 1 386 ? 7.145 -9.906 -30.328 1 98 386 THR A CA 1
ATOM 2873 C C . THR A 1 386 ? 7.25 -11.43 -30.297 1 98 386 THR A C 1
ATOM 2875 O O . THR A 1 386 ? 8.117 -11.984 -29.609 1 98 386 THR A O 1
ATOM 2878 N N . LEU A 1 387 ? 6.395 -12.102 -31.016 1 98.25 387 LEU A N 1
ATOM 2879 C CA . LEU A 1 387 ? 6.449 -13.555 -31.109 1 98.25 387 LEU A CA 1
ATOM 2880 C C . LEU A 1 387 ? 7.766 -14.008 -31.734 1 98.25 387 LEU A C 1
ATOM 2882 O O . LEU A 1 387 ? 8.375 -14.969 -31.266 1 98.25 387 LEU A O 1
ATOM 2886 N N . ARG A 1 388 ? 8.188 -13.289 -32.75 1 97.69 388 ARG A N 1
ATOM 2887 C CA . ARG A 1 388 ? 9.477 -13.602 -33.375 1 97.69 388 ARG A CA 1
ATOM 2888 C C . ARG A 1 388 ? 10.617 -13.43 -32.375 1 97.69 388 ARG A C 1
ATOM 2890 O O . ARG A 1 388 ? 11.539 -14.25 -32.312 1 97.69 388 ARG A O 1
ATOM 2897 N N . GLU A 1 389 ? 10.508 -12.398 -31.609 1 97.88 389 GLU A N 1
ATOM 2898 C CA . GLU A 1 389 ? 11.5 -12.195 -30.562 1 97.88 389 GLU A CA 1
ATOM 2899 C C . GLU A 1 389 ? 11.539 -13.375 -29.594 1 97.88 389 GLU A C 1
ATOM 2901 O O . GLU A 1 389 ? 12.617 -13.812 -29.188 1 97.88 389 GLU A O 1
ATOM 2906 N N . ALA A 1 390 ? 10.375 -13.867 -29.219 1 98.12 390 ALA A N 1
ATOM 2907 C CA . ALA A 1 390 ? 10.289 -15.016 -28.312 1 98.12 390 ALA A CA 1
ATOM 2908 C C . ALA A 1 390 ? 10.906 -16.25 -28.953 1 98.12 390 ALA A C 1
ATOM 2910 O O . ALA A 1 390 ? 11.617 -17.016 -28.297 1 98.12 390 ALA A O 1
ATOM 2911 N N . LEU A 1 391 ? 10.672 -16.469 -30.219 1 98.38 391 LEU A N 1
ATOM 2912 C CA . LEU A 1 391 ? 11.242 -17.594 -30.938 1 98.38 391 LEU A CA 1
ATOM 2913 C C . LEU A 1 391 ? 12.766 -17.5 -30.984 1 98.38 391 LEU A C 1
ATOM 2915 O O . LEU A 1 391 ? 13.461 -18.469 -30.703 1 98.38 391 LEU A O 1
ATOM 2919 N N . GLU A 1 392 ? 13.188 -16.297 -31.328 1 97.88 392 GLU A N 1
ATOM 2920 C CA . GLU A 1 392 ? 14.633 -16.109 -31.391 1 97.88 392 GLU A CA 1
ATOM 2921 C C . GLU A 1 392 ? 15.289 -16.359 -30.031 1 97.88 392 GLU A C 1
ATOM 2923 O O . GLU A 1 392 ? 16.375 -16.906 -29.953 1 97.88 392 GLU A O 1
ATOM 2928 N N . ASN A 1 393 ? 14.633 -15.898 -29.031 1 97.56 393 ASN A N 1
ATOM 2929 C CA . ASN A 1 393 ? 15.125 -16.172 -27.672 1 97.56 393 ASN A CA 1
ATOM 2930 C C . ASN A 1 393 ? 15.18 -17.672 -27.406 1 97.56 393 ASN A C 1
ATOM 2932 O O . ASN A 1 393 ? 16.172 -18.172 -26.844 1 97.56 393 ASN A O 1
ATOM 2936 N N . GLY A 1 394 ? 14.203 -18.422 -27.766 1 97.62 394 GLY A N 1
ATOM 2937 C CA . GLY A 1 394 ? 14.102 -19.844 -27.516 1 97.62 394 GLY A CA 1
ATOM 2938 C C . GLY A 1 394 ? 15.172 -20.656 -28.219 1 97.62 394 GLY A C 1
ATOM 2939 O O . GLY A 1 394 ? 15.578 -21.719 -27.734 1 97.62 394 GLY A O 1
ATOM 2940 N N . PHE A 1 395 ? 15.68 -20.094 -29.312 1 97.31 395 PHE A N 1
ATOM 2941 C CA . PHE A 1 395 ? 16.625 -20.859 -30.125 1 97.31 395 PHE A CA 1
ATOM 2942 C C . PHE A 1 395 ? 18 -20.203 -30.125 1 97.31 395 PHE A C 1
ATOM 2944 O O . PHE A 1 395 ? 18.844 -20.5 -30.969 1 97.31 395 PHE A O 1
ATOM 2951 N N . ARG A 1 396 ? 18.141 -19.328 -29.188 1 95.69 396 ARG A N 1
ATOM 2952 C CA . ARG A 1 396 ? 19.391 -18.562 -29.078 1 95.69 396 ARG A CA 1
ATOM 2953 C C . ARG A 1 396 ? 20.578 -19.5 -28.875 1 95.69 396 ARG A C 1
ATOM 2955 O O . ARG A 1 396 ? 21.672 -19.25 -29.391 1 95.69 396 ARG A O 1
ATOM 2962 N N . ASP A 1 397 ? 20.406 -20.594 -28.156 1 93.75 397 ASP A N 1
ATOM 2963 C CA . ASP A 1 397 ? 21.484 -21.5 -27.781 1 93.75 397 ASP A CA 1
ATOM 2964 C C . ASP A 1 397 ? 21.406 -22.797 -28.594 1 93.75 397 ASP A C 1
ATOM 2966 O O . ASP A 1 397 ? 21.812 -23.859 -28.109 1 93.75 397 ASP A O 1
ATOM 2970 N N . LEU A 1 398 ? 20.906 -22.734 -29.75 1 93.38 398 LEU A N 1
ATOM 2971 C CA . LEU A 1 398 ? 20.75 -23.906 -30.594 1 93.38 398 LEU A CA 1
ATOM 2972 C C . LEU A 1 398 ? 22.062 -24.672 -30.703 1 93.38 398 LEU A C 1
ATOM 2974 O O . LEU A 1 398 ? 23.109 -24.094 -30.953 1 93.38 398 LEU A O 1
ATOM 2978 N N . GLY A 1 399 ? 22.016 -25.922 -30.469 1 87.56 399 GLY A N 1
ATOM 2979 C CA . GLY A 1 399 ? 23.203 -26.75 -30.484 1 87.56 399 GLY A CA 1
ATOM 2980 C C . GLY A 1 399 ? 23.734 -27.078 -29.094 1 87.56 399 GLY A C 1
ATOM 2981 O O . GLY A 1 399 ? 24.531 -28 -28.938 1 87.56 399 GLY A O 1
ATOM 2982 N N . ARG A 1 400 ? 23.281 -26.375 -28.125 1 90.56 400 ARG A N 1
ATOM 2983 C CA . ARG A 1 400 ? 23.625 -26.672 -26.734 1 90.56 400 ARG A CA 1
ATOM 2984 C C . ARG A 1 400 ? 22.359 -26.734 -25.875 1 90.56 400 ARG A C 1
ATOM 2986 O O . ARG A 1 400 ? 21.375 -26.031 -26.141 1 90.56 400 ARG A O 1
ATOM 2993 N N . PRO A 1 401 ? 22.422 -27.578 -24.875 1 89.88 401 PRO A N 1
ATOM 2994 C CA . PRO A 1 401 ? 21.25 -27.641 -23.984 1 89.88 401 PRO A CA 1
ATOM 2995 C C . PRO A 1 401 ? 20.969 -26.312 -23.297 1 89.88 401 PRO A C 1
ATOM 2997 O O . PRO A 1 401 ? 21.891 -25.672 -22.781 1 89.88 401 PRO A O 1
ATOM 3000 N N . SER A 1 402 ? 19.75 -25.906 -23.375 1 93.81 402 SER A N 1
ATOM 3001 C CA . SER A 1 402 ? 19.344 -24.641 -22.781 1 93.81 402 SER A CA 1
ATOM 3002 C C . SER A 1 402 ? 17.922 -24.703 -22.266 1 93.81 402 SER A C 1
ATOM 3004 O O . SER A 1 402 ? 17.031 -25.234 -22.938 1 93.81 402 SER A O 1
ATOM 3006 N N . GLY A 1 403 ? 17.719 -24.172 -21.078 1 93.5 403 GLY A N 1
ATOM 3007 C CA . GLY A 1 403 ? 16.375 -24.125 -20.5 1 93.5 403 GLY A CA 1
ATOM 3008 C C . GLY A 1 403 ? 15.406 -23.281 -21.312 1 93.5 403 GLY A C 1
ATOM 3009 O O . GLY A 1 403 ? 14.195 -23.484 -21.25 1 93.5 403 GLY A O 1
ATOM 3010 N N . ARG A 1 404 ? 15.938 -22.359 -22.047 1 95.62 404 ARG A N 1
ATOM 3011 C CA . ARG A 1 404 ? 15.078 -21.453 -22.812 1 95.62 404 ARG A CA 1
ATOM 3012 C C . ARG A 1 404 ? 14.609 -22.109 -24.094 1 95.62 404 ARG A C 1
ATOM 3014 O O . ARG A 1 404 ? 13.703 -21.594 -24.766 1 95.62 404 ARG A O 1
ATOM 3021 N N . PHE A 1 405 ? 15.133 -23.344 -24.5 1 96.88 405 PHE A N 1
ATOM 3022 C CA . PHE A 1 405 ? 14.727 -23.969 -25.75 1 96.88 405 PHE A CA 1
ATOM 3023 C C . PHE A 1 405 ? 13.211 -24.156 -25.797 1 96.88 405 PHE A C 1
ATOM 3025 O O . PHE A 1 405 ? 12.609 -24.656 -24.844 1 96.88 405 PHE A O 1
ATOM 3032 N N . LEU A 1 406 ? 12.633 -23.812 -26.906 1 97.62 406 LEU A N 1
ATOM 3033 C CA . LEU A 1 406 ? 11.18 -23.781 -27 1 97.62 406 LEU A CA 1
ATOM 3034 C C . LEU A 1 406 ? 10.648 -25.078 -27.594 1 97.62 406 LEU A C 1
ATOM 3036 O O . LEU A 1 406 ? 11.219 -25.625 -28.547 1 97.62 406 LEU A O 1
ATOM 3040 N N . GLN A 1 407 ? 9.664 -25.562 -26.953 1 97.62 407 GLN A N 1
ATOM 3041 C CA . GLN A 1 407 ? 8.727 -26.531 -27.531 1 97.62 407 GLN A CA 1
ATOM 3042 C C . GLN A 1 407 ? 7.449 -25.844 -28 1 97.62 407 GLN A C 1
ATOM 3044 O O . GLN A 1 407 ? 6.957 -24.922 -27.328 1 97.62 407 GLN A O 1
ATOM 3049 N N . LEU A 1 408 ? 6.918 -26.281 -29.188 1 97.5 408 LEU A N 1
ATOM 3050 C CA . LEU A 1 408 ? 5.93 -25.438 -29.859 1 97.5 408 LEU A CA 1
ATOM 3051 C C . LEU A 1 408 ? 4.668 -26.234 -30.172 1 97.5 408 LEU A C 1
ATOM 3053 O O . LEU A 1 408 ? 4.734 -27.453 -30.406 1 97.5 408 LEU A O 1
ATOM 3057 N N . SER A 1 409 ? 3.57 -25.609 -30.203 1 97.62 409 SER A N 1
ATOM 3058 C CA . SER A 1 409 ? 2.299 -26.109 -30.71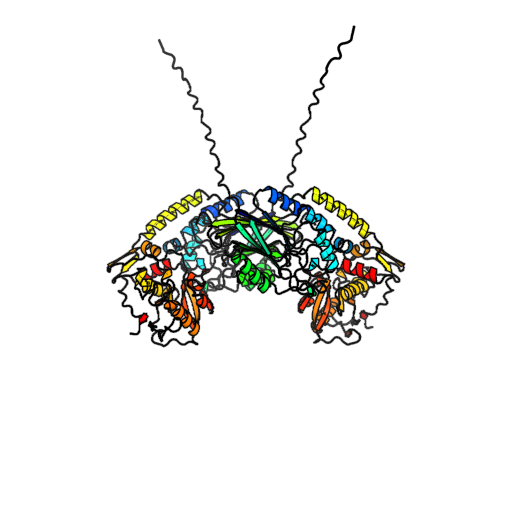9 1 97.62 409 SER A CA 1
ATOM 3059 C C . SER A 1 409 ? 1.582 -25.031 -31.547 1 97.62 409 SER A C 1
ATOM 3061 O O . SER A 1 409 ? 1.61 -23.859 -31.188 1 97.62 409 SER A O 1
ATOM 3063 N N . GLY A 1 410 ? 0.975 -25.391 -32.656 1 97.06 410 GLY A N 1
ATOM 3064 C CA . GLY A 1 410 ? 0.186 -24.484 -33.469 1 97.06 410 GLY A CA 1
ATOM 3065 C C . GLY A 1 410 ? 1.021 -23.719 -34.5 1 97.06 410 GLY A C 1
ATOM 3066 O O . GLY A 1 410 ? 0.525 -22.797 -35.156 1 97.06 410 GLY A O 1
ATOM 3067 N N . MET A 1 411 ? 2.283 -24.141 -34.594 1 97.5 411 MET A N 1
ATOM 3068 C CA . MET A 1 411 ? 3.148 -23.453 -35.562 1 97.5 411 MET A CA 1
ATOM 3069 C C . MET A 1 411 ? 4.305 -24.359 -35.969 1 97.5 411 MET A C 1
ATOM 3071 O O . MET A 1 411 ? 4.562 -25.391 -35.344 1 97.5 411 MET A O 1
ATOM 3075 N N . VAL A 1 412 ? 4.914 -24.031 -37.094 1 97.56 412 VAL A N 1
ATOM 3076 C CA . VAL A 1 412 ? 6.121 -24.672 -37.594 1 97.56 412 VAL A CA 1
ATOM 3077 C C . VAL A 1 412 ? 7.223 -23.641 -37.812 1 97.56 412 VAL A C 1
ATOM 3079 O O . VAL A 1 412 ? 6.988 -22.578 -38.375 1 97.56 412 VAL A O 1
ATOM 3082 N N . VAL A 1 413 ? 8.336 -23.969 -37.25 1 98.06 413 VAL A N 1
ATOM 3083 C CA . VAL A 1 413 ? 9.453 -23.031 -37.344 1 98.06 413 VAL A CA 1
ATOM 3084 C C . VAL A 1 413 ? 10.641 -23.688 -38.031 1 98.06 413 VAL A C 1
ATOM 3086 O O . VAL A 1 413 ? 10.93 -24.859 -37.781 1 98.06 413 VAL A O 1
ATOM 3089 N N . THR A 1 414 ? 11.266 -23 -38.938 1 97.88 414 THR A N 1
ATOM 3090 C CA . THR A 1 414 ? 12.5 -23.438 -39.594 1 97.88 414 THR A CA 1
ATOM 3091 C C . THR A 1 414 ? 13.688 -22.625 -39.094 1 97.88 414 THR A C 1
ATOM 3093 O O . THR A 1 414 ? 13.648 -21.391 -39.094 1 97.88 414 THR A O 1
ATOM 3096 N N . LEU A 1 415 ? 14.672 -23.328 -38.688 1 97.69 415 LEU A N 1
ATOM 3097 C CA . LEU A 1 415 ? 15.828 -22.688 -38.094 1 97.69 415 LEU A CA 1
ATOM 3098 C C . LEU A 1 415 ? 17.062 -22.859 -38.969 1 97.69 415 LEU A C 1
ATOM 3100 O O . LEU A 1 415 ? 17.219 -23.891 -39.625 1 97.69 415 LEU A O 1
ATOM 3104 N N . ASP A 1 416 ? 17.969 -21.875 -38.906 1 97 416 ASP A N 1
ATOM 3105 C CA . ASP A 1 416 ? 19.328 -21.984 -39.438 1 97 416 ASP A CA 1
ATOM 3106 C C . ASP A 1 416 ? 20.344 -22.109 -38.312 1 97 416 ASP A C 1
ATOM 3108 O O . ASP A 1 416 ? 20.656 -21.125 -37.625 1 97 416 ASP A O 1
ATOM 3112 N N . PRO A 1 417 ? 20.828 -23.344 -38.125 1 93.69 417 PRO A N 1
ATOM 3113 C CA . PRO A 1 417 ? 21.75 -23.547 -37 1 93.69 417 PRO A CA 1
ATOM 3114 C C . PRO A 1 417 ? 23.062 -22.797 -37.156 1 93.69 417 PRO A C 1
ATOM 3116 O O . PRO A 1 417 ? 23.797 -22.625 -36.188 1 93.69 417 PRO A O 1
ATOM 3119 N N . ASN A 1 418 ? 23.328 -22.312 -38.406 1 93.38 418 ASN A N 1
ATOM 3120 C CA . ASN A 1 418 ? 24.594 -21.625 -38.656 1 93.38 418 ASN A CA 1
ATOM 3121 C C . ASN A 1 418 ? 24.453 -20.125 -38.531 1 93.38 418 ASN A C 1
ATOM 3123 O O . ASN A 1 418 ? 25.438 -19.391 -38.531 1 93.38 418 ASN A O 1
ATOM 3127 N N . ALA A 1 419 ? 23.266 -19.656 -38.438 1 95.69 419 ALA A N 1
ATOM 3128 C CA . ALA A 1 419 ? 23.047 -18.219 -38.219 1 95.69 419 ALA A CA 1
ATOM 3129 C C . ALA A 1 419 ? 23.375 -17.812 -36.781 1 95.69 419 ALA A C 1
ATOM 3131 O O . ALA A 1 419 ? 23.312 -18.641 -35.875 1 95.69 419 ALA A O 1
ATOM 3132 N N . PRO A 1 420 ? 23.797 -16.609 -36.531 1 94.88 420 PRO A N 1
ATOM 3133 C CA . PRO A 1 420 ? 24.078 -16.156 -35.188 1 94.88 420 PRO A CA 1
ATOM 3134 C C . PRO A 1 420 ? 22.828 -16.062 -34.312 1 94.88 420 PRO A C 1
ATOM 3136 O O . PRO A 1 420 ? 21.719 -15.938 -34.844 1 94.88 420 PRO A O 1
ATOM 3139 N N . PRO A 1 421 ? 23.047 -16.125 -33.031 1 94.12 421 PRO A N 1
ATOM 3140 C CA . PRO A 1 421 ? 21.922 -15.93 -32.125 1 94.12 421 PRO A CA 1
ATOM 3141 C C . PRO A 1 421 ? 21.125 -14.672 -32.438 1 94.12 421 PRO A C 1
ATOM 3143 O O . PRO A 1 421 ? 21.703 -13.617 -32.719 1 94.12 421 PRO A O 1
ATOM 3146 N N . GLY A 1 422 ? 19.844 -14.758 -32.5 1 94.56 422 GLY A N 1
ATOM 3147 C CA . GLY A 1 422 ? 18.953 -13.641 -32.781 1 94.56 422 GLY A CA 1
ATOM 3148 C C . GLY A 1 422 ? 18.516 -13.586 -34.25 1 94.56 422 GLY A C 1
ATOM 3149 O O . GLY A 1 422 ? 17.641 -12.789 -34.594 1 94.56 422 GLY A O 1
ATOM 3150 N N . ARG A 1 423 ? 19.078 -14.43 -35.031 1 94.88 423 ARG A N 1
ATOM 3151 C CA . ARG A 1 423 ? 18.75 -14.445 -36.438 1 94.88 423 ARG A CA 1
ATOM 3152 C C . ARG A 1 423 ? 18.594 -15.867 -36.969 1 94.88 423 ARG A C 1
ATOM 3154 O O . ARG A 1 423 ? 18.797 -16.141 -38.156 1 94.88 423 ARG A O 1
ATOM 3161 N N . ARG A 1 424 ? 18.188 -16.797 -36.125 1 96.69 424 ARG A N 1
ATOM 3162 C CA . ARG A 1 424 ? 18.172 -18.203 -36.469 1 96.69 424 ARG A CA 1
ATOM 3163 C C . ARG A 1 424 ? 16.828 -18.609 -37.094 1 96.69 424 ARG A C 1
ATOM 3165 O O . ARG A 1 424 ? 16.734 -19.625 -37.781 1 96.69 424 ARG A O 1
ATOM 3172 N N . VAL A 1 425 ? 15.773 -17.859 -36.812 1 97.94 425 VAL A N 1
ATOM 3173 C CA . VAL A 1 425 ? 14.445 -18.203 -37.312 1 97.94 425 VAL A CA 1
ATOM 3174 C C . VAL A 1 425 ? 14.336 -17.781 -38.781 1 97.94 425 VAL A C 1
ATOM 3176 O O . VAL A 1 425 ? 14.203 -16.594 -39.062 1 97.94 425 VAL A O 1
ATOM 3179 N N . VAL A 1 426 ? 14.328 -18.75 -39.594 1 96.88 426 VAL A N 1
ATOM 3180 C CA . VAL A 1 426 ? 14.25 -18.5 -41.031 1 96.88 426 VAL A CA 1
ATOM 3181 C C . VAL A 1 426 ? 12.797 -18.281 -41.438 1 96.88 426 VAL A C 1
ATOM 3183 O O . VAL A 1 426 ? 12.5 -17.375 -42.219 1 96.88 426 VAL A O 1
ATOM 3186 N N . SER A 1 427 ? 12.008 -19.141 -40.938 1 96.5 427 SER A N 1
ATOM 3187 C CA . SER A 1 427 ? 10.578 -19.016 -41.219 1 96.5 427 SER A CA 1
ATOM 3188 C C . SER A 1 427 ? 9.75 -19.609 -40.094 1 96.5 427 SER A C 1
ATOM 3190 O O . SER A 1 427 ? 10.234 -20.438 -39.312 1 96.5 427 SER A O 1
ATOM 3192 N N . ALA A 1 428 ? 8.562 -19.047 -39.969 1 97.81 428 ALA A N 1
ATOM 3193 C CA . ALA A 1 428 ? 7.543 -19.531 -39.031 1 97.81 428 ALA A CA 1
ATOM 3194 C C . ALA A 1 428 ? 6.152 -19.469 -39.656 1 97.81 428 ALA A C 1
ATOM 3196 O O . ALA A 1 428 ? 5.801 -18.453 -40.281 1 97.81 428 ALA A O 1
ATOM 3197 N N . THR A 1 429 ? 5.461 -20.531 -39.531 1 97.31 429 THR A N 1
ATOM 3198 C CA . THR A 1 429 ? 4.113 -20.547 -40.094 1 97.31 429 THR A CA 1
ATOM 3199 C C . THR A 1 429 ? 3.098 -20.938 -39 1 97.31 429 THR A C 1
ATOM 3201 O O . THR A 1 429 ? 3.383 -21.781 -38.156 1 97.31 429 THR A O 1
ATOM 3204 N N . ILE A 1 430 ? 1.988 -20.344 -39.062 1 96.56 430 ILE A N 1
ATOM 3205 C CA . ILE A 1 430 ? 0.839 -20.625 -38.219 1 96.56 430 ILE A CA 1
ATOM 3206 C C . ILE A 1 430 ? -0.346 -21.062 -39.062 1 96.56 430 ILE A C 1
ATOM 3208 O O . ILE A 1 430 ? -0.863 -20.281 -39.875 1 96.56 430 ILE A O 1
ATOM 3212 N N . ASP A 1 431 ? -0.749 -22.266 -38.969 1 91.25 431 ASP A N 1
ATOM 3213 C CA . ASP A 1 431 ? -1.789 -22.844 -39.812 1 91.25 431 ASP A CA 1
ATOM 3214 C C . ASP A 1 431 ? -1.467 -22.656 -41.281 1 91.25 431 ASP A C 1
ATOM 3216 O O . ASP A 1 431 ? -2.324 -22.234 -42.062 1 91.25 431 ASP A O 1
ATOM 3220 N N . GLY A 1 432 ? -0.229 -22.766 -41.531 1 92 432 GLY A N 1
ATOM 3221 C CA . GLY A 1 432 ? 0.204 -22.719 -42.906 1 92 432 GLY A CA 1
ATOM 3222 C C . GLY A 1 432 ? 0.537 -21.312 -43.375 1 92 432 GLY A C 1
ATOM 3223 O O . GLY A 1 432 ? 1.181 -21.141 -44.406 1 92 432 GLY A O 1
ATOM 3224 N N . ALA A 1 433 ? 0.085 -20.312 -42.719 1 96.69 433 ALA A N 1
ATOM 3225 C CA . ALA A 1 433 ? 0.345 -18.922 -43.094 1 96.69 433 ALA A CA 1
ATOM 3226 C C . ALA A 1 433 ? 1.615 -18.406 -42.438 1 96.69 433 ALA A C 1
ATOM 3228 O O . ALA A 1 433 ? 1.885 -18.719 -41.281 1 96.69 433 ALA A O 1
ATOM 3229 N N . PRO A 1 434 ? 2.332 -17.641 -43.156 1 97.5 434 PRO A N 1
ATOM 3230 C CA . PRO A 1 434 ? 3.562 -17.094 -42.594 1 97.5 434 PRO A CA 1
ATOM 3231 C C . PRO A 1 434 ? 3.299 -16.156 -41.406 1 97.5 434 PRO A C 1
ATOM 3233 O O . PRO A 1 434 ? 2.301 -15.422 -41.406 1 97.5 434 PRO A O 1
ATOM 3236 N N . LEU A 1 435 ? 4.219 -16.172 -40.469 1 97.75 435 LEU A N 1
ATOM 3237 C CA . LEU A 1 435 ? 4.176 -15.227 -39.375 1 97.75 435 LEU A CA 1
ATOM 3238 C C . LEU A 1 435 ? 4.176 -13.789 -39.875 1 97.75 435 LEU A C 1
ATOM 3240 O O . LEU A 1 435 ? 5.023 -13.406 -40.688 1 97.75 435 LEU A O 1
ATOM 3244 N N . ASP A 1 436 ? 3.158 -13.008 -39.438 1 97.75 436 ASP A N 1
ATOM 3245 C CA . ASP A 1 436 ? 3.025 -11.594 -39.75 1 97.75 436 ASP A CA 1
ATOM 3246 C C . ASP A 1 436 ? 3.424 -10.727 -38.531 1 97.75 436 ASP A C 1
ATOM 3248 O O . ASP A 1 436 ? 2.744 -10.727 -37.531 1 97.75 436 ASP A O 1
ATOM 3252 N N . ASP A 1 437 ? 4.418 -9.914 -38.719 1 96.88 437 ASP A N 1
ATOM 3253 C CA . ASP A 1 437 ? 5.008 -9.148 -37.625 1 96.88 437 ASP A CA 1
ATOM 3254 C C . ASP A 1 437 ? 4.004 -8.164 -37.062 1 96.88 437 ASP A C 1
ATOM 3256 O O . ASP A 1 437 ? 4.109 -7.781 -35.875 1 96.88 437 ASP A O 1
ATOM 3260 N N . ALA A 1 438 ? 3.031 -7.805 -37.812 1 96.88 438 ALA A N 1
ATOM 3261 C CA . ALA A 1 438 ? 2.105 -6.758 -37.375 1 96.88 438 ALA A CA 1
ATOM 3262 C C . ALA A 1 438 ? 0.822 -7.359 -36.812 1 96.88 438 ALA A C 1
ATOM 3264 O O . ALA A 1 438 ? 0.055 -6.676 -36.125 1 96.88 438 ALA A O 1
ATOM 3265 N N . ARG A 1 439 ? 0.584 -8.633 -37.094 1 97.12 439 ARG A N 1
ATOM 3266 C CA . ARG A 1 439 ? -0.637 -9.281 -36.625 1 97.12 439 ARG A CA 1
ATOM 3267 C C . ARG A 1 439 ? -0.551 -9.617 -35.156 1 97.12 439 ARG A C 1
ATOM 3269 O O . ARG A 1 439 ? 0.521 -9.961 -34.656 1 97.12 439 ARG A O 1
ATOM 3276 N N . ILE A 1 440 ? -1.726 -9.523 -34.469 1 98.06 440 ILE A N 1
ATOM 3277 C CA . ILE A 1 440 ? -1.806 -9.906 -33.062 1 98.06 440 ILE A CA 1
ATOM 3278 C C . ILE A 1 440 ? -2.15 -11.391 -32.969 1 98.06 440 ILE A C 1
ATOM 3280 O O . ILE A 1 440 ? -3.092 -11.867 -33.625 1 98.06 440 ILE A O 1
ATOM 3284 N N . TYR A 1 441 ? -1.336 -12.117 -32.219 1 98.12 441 TYR A N 1
ATOM 3285 C CA . TYR A 1 441 ? -1.554 -13.539 -31.984 1 98.12 441 TYR A CA 1
ATOM 3286 C C . TYR A 1 441 ? -1.877 -13.812 -30.516 1 98.12 441 TYR A C 1
ATOM 3288 O O . TYR A 1 441 ? -1.353 -13.148 -29.625 1 98.12 441 TYR A O 1
ATOM 3296 N N . ARG A 1 442 ? -2.775 -14.805 -30.266 1 98.19 442 ARG A N 1
ATOM 3297 C CA . ARG A 1 442 ? -3 -15.344 -28.922 1 98.19 442 ARG A CA 1
ATOM 3298 C C . ARG A 1 442 ? -2.023 -16.484 -28.609 1 98.19 442 ARG A C 1
ATOM 3300 O O . ARG A 1 442 ? -2.092 -17.547 -29.219 1 98.19 442 ARG A O 1
ATOM 3307 N N . VAL A 1 443 ? -1.129 -16.203 -27.719 1 98.31 443 VAL A N 1
ATOM 3308 C CA . VAL A 1 443 ? -0.027 -17.109 -27.422 1 98.31 443 VAL A CA 1
ATOM 3309 C C . VAL A 1 443 ? -0.118 -17.562 -25.969 1 98.31 443 VAL A C 1
ATOM 3311 O O . VAL A 1 443 ? -0.191 -16.75 -25.047 1 98.31 443 VAL A O 1
ATOM 3314 N N . ALA A 1 444 ? -0.169 -18.891 -25.781 1 98.31 444 ALA A N 1
ATOM 3315 C CA . ALA A 1 444 ? -0.182 -19.469 -24.438 1 98.31 444 ALA A CA 1
ATOM 3316 C C . ALA A 1 444 ? 1.217 -19.922 -24.016 1 98.31 444 ALA A C 1
ATOM 3318 O O . ALA A 1 444 ? 2.021 -20.328 -24.859 1 98.31 444 ALA A O 1
ATOM 3319 N N . ALA A 1 445 ? 1.519 -19.797 -22.75 1 97.81 445 ALA A N 1
ATOM 3320 C CA . ALA A 1 445 ? 2.775 -20.219 -22.125 1 97.81 445 ALA A CA 1
ATOM 3321 C C . ALA A 1 445 ? 2.59 -20.484 -20.641 1 97.81 445 ALA A C 1
ATOM 3323 O O . ALA A 1 445 ? 1.513 -20.891 -20.203 1 97.81 445 ALA A O 1
ATOM 3324 N N . ASN A 1 446 ? 3.658 -20.484 -19.891 1 95.69 446 ASN A N 1
ATOM 3325 C CA . ASN A 1 446 ? 3.549 -20.609 -18.438 1 95.69 446 ASN A CA 1
ATOM 3326 C C . ASN A 1 446 ? 3.98 -19.344 -17.719 1 95.69 446 ASN A C 1
ATOM 3328 O O . ASN A 1 446 ? 4.602 -18.469 -18.328 1 95.69 446 ASN A O 1
ATOM 3332 N N . ASP A 1 447 ? 3.59 -19.266 -16.422 1 94.5 447 ASP A N 1
ATOM 3333 C CA . ASP A 1 447 ? 3.746 -18.016 -15.672 1 94.5 447 ASP A CA 1
ATOM 3334 C C . ASP A 1 447 ? 5.219 -17.719 -15.406 1 94.5 447 ASP A C 1
ATOM 3336 O O . ASP A 1 447 ? 5.609 -16.547 -15.273 1 94.5 447 ASP A O 1
ATOM 3340 N N . PHE A 1 448 ? 6.078 -18.688 -15.312 1 92.25 448 PHE A N 1
ATOM 3341 C CA . PHE A 1 448 ? 7.516 -18.469 -15.188 1 92.25 448 PHE A CA 1
ATOM 3342 C C . PHE A 1 448 ? 8.055 -17.688 -16.375 1 92.25 448 PHE A C 1
ATOM 3344 O O . PHE A 1 448 ? 8.789 -16.703 -16.203 1 92.25 448 PHE A O 1
ATOM 3351 N N . MET A 1 449 ? 7.633 -18.062 -17.625 1 93.94 449 MET A N 1
ATOM 3352 C CA . MET A 1 449 ? 8.047 -17.375 -18.844 1 93.94 449 MET A CA 1
ATOM 3353 C C . MET A 1 449 ? 7.496 -15.953 -18.891 1 93.94 449 MET A C 1
ATOM 3355 O O . MET A 1 449 ? 8.219 -15.008 -19.219 1 93.94 449 MET A O 1
ATOM 3359 N N . LEU A 1 450 ? 6.305 -15.805 -18.516 1 94.94 450 LEU A N 1
ATOM 3360 C CA . LEU A 1 450 ? 5.664 -14.5 -18.531 1 94.94 450 LEU A CA 1
ATOM 3361 C C . LEU A 1 450 ? 6.41 -13.516 -17.625 1 94.94 450 LEU A C 1
ATOM 3363 O O . LEU A 1 450 ? 6.531 -12.336 -17.953 1 94.94 450 LEU A O 1
ATOM 3367 N N . ARG A 1 451 ? 6.918 -14.062 -16.562 1 89.38 451 ARG A N 1
ATOM 3368 C CA . ARG A 1 451 ? 7.609 -13.195 -15.617 1 89.38 451 ARG A CA 1
ATOM 3369 C C . ARG A 1 451 ? 9.07 -13 -16.016 1 89.38 451 ARG A C 1
ATOM 3371 O O . ARG A 1 451 ? 9.867 -12.477 -15.234 1 89.38 451 ARG A O 1
ATOM 3378 N N . GLY A 1 452 ? 9.414 -13.523 -17.141 1 88.81 452 GLY A N 1
ATOM 3379 C CA . GLY A 1 452 ? 10.742 -13.273 -17.672 1 88.81 452 GLY A CA 1
ATOM 3380 C C . GLY A 1 452 ? 11.688 -14.453 -17.516 1 88.81 452 GLY A C 1
ATOM 3381 O O . GLY A 1 452 ? 12.867 -14.359 -17.844 1 88.81 452 GLY A O 1
ATOM 3382 N N . GLY A 1 453 ? 11.18 -15.523 -16.891 1 87.06 453 GLY A N 1
ATOM 3383 C CA . GLY A 1 453 ? 12.023 -16.703 -16.781 1 87.06 453 GLY A CA 1
ATOM 3384 C C . GLY A 1 453 ? 12.633 -17.141 -18.094 1 87.06 453 GLY A C 1
ATOM 3385 O O . GLY A 1 453 ? 11.961 -17.109 -19.141 1 87.06 453 GLY A O 1
ATOM 3386 N N . ASN A 1 454 ? 13.898 -17.516 -18.078 1 91.12 454 ASN A N 1
ATOM 3387 C CA . ASN A 1 454 ? 14.656 -17.891 -19.266 1 91.12 454 ASN A CA 1
ATOM 3388 C C . ASN A 1 454 ? 14.641 -16.797 -20.328 1 91.12 454 ASN A C 1
ATOM 3390 O O . ASN A 1 454 ? 14.555 -17.094 -21.516 1 91.12 454 ASN A O 1
ATOM 3394 N N . ASP A 1 455 ? 14.469 -15.508 -19.906 1 90.12 455 ASP A N 1
ATOM 3395 C CA . ASP A 1 455 ? 14.539 -14.297 -20.719 1 90.12 455 ASP A CA 1
ATOM 3396 C C . ASP A 1 455 ? 13.32 -14.18 -21.641 1 90.12 455 ASP A C 1
ATOM 3398 O O . ASP A 1 455 ? 13.438 -13.719 -22.766 1 90.12 455 ASP A O 1
ATOM 3402 N N . TYR A 1 456 ? 12.172 -14.648 -21.219 1 95.62 456 TYR A N 1
ATOM 3403 C CA . TYR A 1 456 ? 10.953 -14.562 -22.016 1 95.62 456 TYR A CA 1
ATOM 3404 C C . TYR A 1 456 ? 10.102 -13.375 -21.594 1 95.62 456 TYR A C 1
ATOM 3406 O O . TYR A 1 456 ? 8.906 -13.328 -21.875 1 95.62 456 TYR A O 1
ATOM 3414 N N . GLY A 1 457 ? 10.672 -12.391 -21.016 1 91.56 457 GLY A N 1
ATOM 3415 C CA . GLY A 1 457 ? 9.961 -11.227 -20.531 1 91.56 457 GLY A CA 1
ATOM 3416 C C . GLY A 1 457 ? 9.18 -10.5 -21.609 1 91.56 457 GLY A C 1
ATOM 3417 O O . GLY A 1 457 ? 8.219 -9.789 -21.312 1 91.56 457 GLY A O 1
ATOM 3418 N N . MET A 1 458 ? 9.562 -10.703 -22.875 1 94.44 458 MET A N 1
ATOM 3419 C CA . MET A 1 458 ? 8.891 -10.023 -23.969 1 94.44 458 MET A CA 1
ATOM 3420 C C . MET A 1 458 ? 7.43 -10.453 -24.078 1 94.44 458 MET A C 1
ATOM 3422 O O . MET A 1 458 ? 6.613 -9.758 -24.672 1 94.44 458 MET A O 1
ATOM 3426 N N . LEU A 1 459 ? 7.078 -11.625 -23.5 1 95.38 459 LEU A N 1
ATOM 3427 C CA . LEU A 1 459 ? 5.703 -12.102 -23.531 1 95.38 459 LEU A CA 1
ATOM 3428 C C . LEU A 1 459 ? 4.77 -11.141 -22.812 1 95.38 459 LEU A C 1
ATOM 3430 O O . LEU A 1 459 ? 3.559 -11.141 -23.047 1 95.38 459 LEU A O 1
ATOM 3434 N N . ALA A 1 460 ? 5.352 -10.344 -22 1 93.12 460 ALA A N 1
ATOM 3435 C CA . ALA A 1 460 ? 4.547 -9.414 -21.219 1 93.12 460 ALA A CA 1
ATOM 3436 C C . ALA A 1 460 ? 4.359 -8.086 -21.953 1 93.12 460 ALA A C 1
ATOM 3438 O O . ALA A 1 460 ? 3.627 -7.211 -21.484 1 93.12 460 ALA A O 1
ATOM 3439 N N . LYS A 1 461 ? 5.008 -7.84 -23.125 1 91.62 461 LYS A N 1
ATOM 3440 C CA . LYS A 1 461 ? 4.945 -6.582 -23.875 1 91.62 461 LYS A CA 1
ATOM 3441 C C . LYS A 1 461 ? 3.553 -6.352 -24.438 1 91.62 461 LYS A C 1
ATOM 3443 O O . LYS A 1 461 ? 3.145 -5.207 -24.656 1 91.62 461 LYS A O 1
ATOM 3448 N N . GLY A 1 462 ? 2.779 -7.426 -24.641 1 91.5 462 GLY A N 1
ATOM 3449 C CA . GLY A 1 462 ? 1.431 -7.297 -25.172 1 91.5 462 GLY A CA 1
ATOM 3450 C C . GLY A 1 462 ? 0.367 -7.273 -24.094 1 91.5 462 GLY A C 1
ATOM 3451 O O . GLY A 1 462 ? 0.615 -6.805 -22.984 1 91.5 462 GLY A O 1
ATOM 3452 N N . HIS A 1 463 ? -0.773 -7.559 -24.531 1 94 463 HIS A N 1
ATOM 3453 C CA . HIS A 1 463 ? -1.885 -7.609 -23.578 1 94 463 HIS A CA 1
ATOM 3454 C C . HIS A 1 463 ? -1.961 -8.961 -22.891 1 94 463 HIS A C 1
ATOM 3456 O O . HIS A 1 463 ? -2.115 -9.992 -23.547 1 94 463 HIS A O 1
ATOM 3462 N N . VAL A 1 464 ? -1.822 -8.969 -21.578 1 93.31 464 VAL A N 1
ATOM 3463 C CA . VAL A 1 464 ? -1.96 -10.195 -20.812 1 93.31 464 VAL A CA 1
ATOM 3464 C C . VAL A 1 464 ? -3.439 -10.508 -20.594 1 93.31 464 VAL A C 1
ATOM 3466 O O . VAL A 1 464 ? -4.113 -9.812 -19.828 1 93.31 464 VAL A O 1
ATOM 3469 N N . LEU A 1 465 ? -3.912 -11.508 -21.25 1 91.81 465 LEU A N 1
ATOM 3470 C CA . LEU A 1 465 ? -5.316 -11.898 -21.188 1 91.81 465 LEU A CA 1
ATOM 3471 C C . LEU A 1 465 ? -5.578 -12.773 -19.969 1 91.81 465 LEU A C 1
ATOM 3473 O O . LEU A 1 465 ? -6.574 -12.594 -19.266 1 91.81 465 LEU A O 1
ATOM 3477 N N . ILE A 1 466 ? -4.73 -13.789 -19.734 1 91 466 ILE A N 1
ATOM 3478 C CA . ILE A 1 466 ? -4.684 -14.617 -18.547 1 91 466 ILE A CA 1
ATOM 3479 C C . ILE A 1 466 ? -3.299 -14.523 -17.906 1 91 466 ILE A C 1
ATOM 3481 O O . ILE A 1 466 ? -2.309 -14.977 -18.484 1 91 466 ILE A O 1
ATOM 3485 N N . GLY A 1 467 ? -3.309 -13.93 -16.688 1 91 467 GLY A N 1
ATOM 3486 C CA . GLY A 1 467 ? -2.045 -13.781 -15.992 1 91 467 GLY A CA 1
ATOM 3487 C C . GLY A 1 467 ? -1.713 -14.969 -15.102 1 91 467 GLY A C 1
ATOM 3488 O O . GLY A 1 467 ? -2.49 -15.914 -15.008 1 91 467 GLY A O 1
ATOM 3489 N N . GLY A 1 468 ? -0.505 -14.828 -14.492 1 88.06 468 GLY A N 1
ATOM 3490 C CA . GLY A 1 468 ? -0.03 -15.922 -13.656 1 88.06 468 GLY A CA 1
ATOM 3491 C C . GLY A 1 468 ? -0.96 -16.234 -12.5 1 88.06 468 GLY A C 1
ATOM 3492 O O . GLY A 1 468 ? -1.113 -17.406 -12.125 1 88.06 468 GLY A O 1
ATOM 3493 N N . THR A 1 469 ? -1.609 -15.25 -12.039 1 86.06 469 THR A N 1
ATOM 3494 C CA . THR A 1 469 ? -2.486 -15.43 -10.891 1 86.06 469 THR A CA 1
ATOM 3495 C C . THR A 1 469 ? -3.852 -15.953 -11.328 1 86.06 469 THR A C 1
ATOM 3497 O O . THR A 1 469 ? -4.641 -16.422 -10.5 1 86.06 469 THR A O 1
ATOM 3500 N N . ASP A 1 470 ? -4.113 -15.914 -12.594 1 87.62 470 ASP A N 1
ATOM 3501 C CA . ASP A 1 470 ? -5.445 -16.219 -13.102 1 87.62 470 ASP A CA 1
ATOM 3502 C C . ASP A 1 470 ? -5.469 -17.594 -13.773 1 87.62 470 ASP A C 1
ATOM 3504 O O . ASP A 1 470 ? -6.539 -18.156 -14 1 87.62 470 ASP A O 1
ATOM 3508 N N . GLY A 1 471 ? -4.316 -18.125 -14.07 1 90 471 GLY A N 1
ATOM 3509 C CA . GLY A 1 471 ? -4.254 -19.359 -14.852 1 90 471 GLY A CA 1
ATOM 3510 C C . GLY A 1 471 ? -4.453 -20.609 -14.016 1 90 471 GLY A C 1
ATOM 3511 O O . GLY A 1 471 ? -4.441 -20.547 -12.789 1 90 471 GLY A O 1
ATOM 3512 N N . ARG A 1 472 ? -4.719 -21.703 -14.742 1 89.62 472 ARG A N 1
ATOM 3513 C CA . ARG A 1 472 ? -4.828 -23.016 -14.125 1 89.62 472 ARG A CA 1
ATOM 3514 C C . ARG A 1 472 ? -3.459 -23.688 -14.016 1 89.62 472 ARG A C 1
ATOM 3516 O O . ARG A 1 472 ? -2.504 -23.266 -14.672 1 89.62 472 ARG A O 1
ATOM 3523 N N . LEU A 1 473 ? -3.416 -24.641 -13.117 1 92.25 473 LEU A N 1
ATOM 3524 C CA . LEU A 1 473 ? -2.152 -25.359 -12.93 1 92.25 473 LEU A CA 1
ATOM 3525 C C . LEU A 1 473 ? -1.734 -26.078 -14.203 1 92.25 473 LEU A C 1
ATOM 3527 O O . LEU A 1 473 ? -2.52 -26.828 -14.789 1 92.25 473 LEU A O 1
ATOM 3531 N N . LEU A 1 474 ? -0.526 -25.859 -14.617 1 94.75 474 LEU A N 1
ATOM 3532 C CA . LEU A 1 474 ? 0.004 -26.422 -15.859 1 94.75 474 LEU A CA 1
ATOM 3533 C C . LEU A 1 474 ? -0.075 -27.953 -15.844 1 94.75 474 LEU A C 1
ATOM 3535 O O . LEU A 1 474 ? -0.538 -28.562 -16.812 1 94.75 474 LEU A O 1
ATOM 3539 N N . ALA A 1 475 ? 0.329 -28.562 -14.758 1 94.19 475 ALA A N 1
ATOM 3540 C CA . ALA A 1 475 ? 0.303 -30.016 -14.656 1 94.19 475 ALA A CA 1
ATOM 3541 C C . ALA A 1 475 ? -1.112 -30.547 -14.836 1 94.19 475 ALA A C 1
ATOM 3543 O O . ALA A 1 475 ? -1.319 -31.547 -15.539 1 94.19 475 ALA A O 1
ATOM 3544 N N . ASN A 1 476 ? -2.045 -29.906 -14.242 1 93.69 476 ASN A N 1
ATOM 3545 C CA . ASN A 1 476 ? -3.436 -30.328 -14.367 1 93.69 476 ASN A CA 1
ATOM 3546 C C . ASN A 1 476 ? -3.924 -30.234 -15.812 1 93.69 476 ASN A C 1
ATOM 3548 O O . ASN A 1 476 ? -4.688 -31.078 -16.266 1 93.69 476 ASN A O 1
ATOM 3552 N N . GLU A 1 477 ? -3.514 -29.188 -16.484 1 94.56 477 GLU A N 1
ATOM 3553 C CA . GLU A 1 477 ? -3.896 -29.031 -17.891 1 94.56 477 GLU A CA 1
ATOM 3554 C C . GLU A 1 477 ? -3.34 -30.156 -18.75 1 94.56 477 GLU A C 1
ATOM 3556 O O . GLU A 1 477 ? -4.02 -30.641 -19.656 1 94.56 477 GLU A O 1
ATOM 3561 N N . VAL A 1 478 ? -2.115 -30.531 -18.484 1 96.44 478 VAL A N 1
ATOM 3562 C CA . VAL A 1 478 ? -1.495 -31.625 -19.234 1 96.44 478 VAL A CA 1
ATOM 3563 C C . VAL A 1 478 ? -2.199 -32.938 -18.922 1 96.44 478 VAL A C 1
ATOM 3565 O O . VAL A 1 478 ? -2.496 -33.719 -19.828 1 96.44 478 VAL A O 1
ATOM 3568 N N . MET A 1 479 ? -2.467 -33.156 -17.641 1 95.38 479 MET A N 1
ATOM 3569 C CA . MET A 1 479 ? -3.18 -34.375 -17.234 1 95.38 479 MET A CA 1
ATOM 3570 C C . MET A 1 479 ? -4.539 -34.469 -17.922 1 95.38 479 MET A C 1
ATOM 3572 O O . MET A 1 479 ? -4.926 -35.531 -18.422 1 95.38 479 MET A O 1
ATOM 3576 N N . ALA A 1 480 ? -5.266 -33.375 -17.938 1 94.69 480 ALA A N 1
ATOM 3577 C CA . ALA A 1 480 ? -6.578 -33.312 -18.578 1 94.69 480 ALA A CA 1
ATOM 3578 C C . ALA A 1 480 ? -6.461 -33.594 -20.078 1 94.69 480 ALA A C 1
ATOM 3580 O O . ALA A 1 480 ? -7.301 -34.281 -20.656 1 94.69 480 ALA A O 1
ATOM 3581 N N . TYR A 1 481 ? -5.496 -33.062 -20.719 1 96.62 481 TYR A N 1
ATOM 3582 C CA . TYR A 1 481 ? -5.262 -33.281 -22.141 1 96.62 481 TYR A CA 1
ATOM 3583 C C . TYR A 1 481 ? -5.016 -34.75 -22.438 1 96.62 481 TYR A C 1
ATOM 3585 O O . TYR A 1 481 ? -5.574 -35.312 -23.391 1 96.62 481 TYR A O 1
ATOM 3593 N N . ILE A 1 482 ? -4.148 -35.375 -21.641 1 96.31 482 ILE A N 1
ATOM 3594 C CA . ILE A 1 482 ? -3.824 -36.781 -21.828 1 96.31 482 ILE A CA 1
ATOM 3595 C C . ILE A 1 482 ? -5.094 -37.625 -21.703 1 96.31 482 ILE A C 1
ATOM 3597 O O . ILE A 1 482 ? -5.359 -38.5 -22.547 1 96.31 482 ILE A O 1
ATOM 3601 N N . ARG A 1 483 ? -5.855 -37.344 -20.688 1 95.12 483 ARG A N 1
ATOM 3602 C CA . ARG A 1 483 ? -7.078 -38.094 -20.469 1 95.12 483 ARG A CA 1
ATOM 3603 C C . ARG A 1 483 ? -8.016 -38 -21.672 1 95.12 483 ARG A C 1
ATOM 3605 O O . ARG A 1 483 ? -8.664 -38.969 -22.047 1 95.12 483 ARG A O 1
ATOM 3612 N N . THR A 1 484 ? -8.133 -36.844 -22.234 1 95.62 484 THR A N 1
ATOM 3613 C CA . THR A 1 484 ? -9.055 -36.562 -23.328 1 95.62 484 THR A CA 1
ATOM 3614 C C . THR A 1 484 ? -8.555 -37.188 -24.625 1 95.62 484 THR A C 1
ATOM 3616 O O . THR A 1 484 ? -9.352 -37.531 -25.5 1 95.62 484 THR A O 1
ATOM 3619 N N . HIS A 1 485 ? -7.277 -37.438 -24.781 1 94.44 485 HIS A N 1
ATOM 3620 C CA . HIS A 1 485 ? -6.719 -37.812 -26.078 1 94.44 485 HIS A CA 1
ATOM 3621 C C . HIS A 1 485 ? -6.062 -39.188 -26.016 1 94.44 485 HIS A C 1
ATOM 3623 O O . HIS A 1 485 ? -5.422 -39.625 -26.984 1 94.44 485 HIS A O 1
ATOM 3629 N N . ALA A 1 486 ? -6.188 -39.812 -24.938 1 91.94 486 ALA A N 1
ATOM 3630 C CA . ALA A 1 486 ? -5.598 -41.125 -24.812 1 91.94 486 ALA A CA 1
ATOM 3631 C C . ALA A 1 486 ? -6.316 -42.156 -25.703 1 91.94 486 ALA A C 1
ATOM 3633 O O . ALA A 1 486 ? -7.539 -42.094 -25.844 1 91.94 486 ALA A O 1
ATOM 3634 N N . PRO A 1 487 ? -5.707 -43.125 -26.188 1 93.5 487 PRO A N 1
ATOM 3635 C CA . PRO A 1 487 ? -4.246 -43.219 -26.172 1 93.5 487 PRO A CA 1
ATOM 3636 C C . PRO A 1 487 ? -3.559 -42.125 -26.969 1 93.5 487 PRO A C 1
ATOM 3638 O O . PRO A 1 487 ? -4.008 -41.781 -28.062 1 93.5 487 PRO A O 1
ATOM 3641 N N . LEU A 1 488 ? -2.549 -41.531 -26.453 1 94.44 488 LEU A N 1
ATOM 3642 C CA . LEU A 1 488 ? -1.816 -40.438 -27.109 1 94.44 488 LEU A CA 1
ATOM 3643 C C . LEU A 1 488 ? -1.173 -40.938 -28.406 1 94.44 488 LEU A C 1
ATOM 3645 O O . LEU A 1 488 ? -0.443 -41.938 -28.391 1 94.44 488 LEU A O 1
ATOM 3649 N N . PRO A 1 489 ? -1.418 -40.25 -29.422 1 88.75 489 PRO A N 1
ATOM 3650 C CA . PRO A 1 489 ? -0.798 -40.688 -30.688 1 88.75 489 PRO A CA 1
ATOM 3651 C C . PRO A 1 489 ? 0.71 -40.438 -30.703 1 88.75 489 PRO A C 1
ATOM 3653 O O . PRO A 1 489 ? 1.215 -39.562 -29.969 1 88.75 489 PRO A O 1
ATOM 3656 N N . ALA A 1 490 ? 1.337 -41.281 -31.516 1 83 490 ALA A N 1
ATOM 3657 C CA . ALA A 1 490 ? 2.766 -41.031 -31.719 1 83 490 ALA A CA 1
ATOM 3658 C C . ALA A 1 490 ? 3.02 -39.688 -32.375 1 83 490 ALA A C 1
ATOM 3660 O O . ALA A 1 490 ? 2.342 -39.312 -33.344 1 83 490 ALA A O 1
ATOM 3661 N N . GLU A 1 491 ? 3.846 -38.938 -31.688 1 79.38 491 GLU A N 1
ATOM 3662 C CA . GLU A 1 491 ? 4.188 -37.656 -32.281 1 79.38 491 GLU A CA 1
ATOM 3663 C C . GLU A 1 491 ? 5.168 -37.812 -33.438 1 79.38 491 GLU A C 1
ATOM 3665 O O . GLU A 1 491 ? 6.121 -38.594 -33.344 1 79.38 491 GLU A O 1
ATOM 3670 N N . THR A 1 492 ? 4.816 -37.156 -34.469 1 72.75 492 THR A N 1
ATOM 3671 C CA . THR A 1 492 ? 5.633 -37.281 -35.688 1 72.75 492 THR A CA 1
ATOM 3672 C C . THR A 1 492 ? 6.707 -36.188 -35.719 1 72.75 492 THR A C 1
ATOM 3674 O O . THR A 1 492 ? 7.691 -36.312 -36.438 1 72.75 492 THR A O 1
ATOM 3677 N N . GLY A 1 493 ? 6.656 -35.219 -34.938 1 85.06 493 GLY A N 1
ATOM 3678 C CA . GLY A 1 493 ? 7.582 -34.094 -34.969 1 85.06 493 GLY A CA 1
ATOM 3679 C C . GLY A 1 493 ? 7.336 -33.188 -36.156 1 85.06 493 GLY A C 1
ATOM 3680 O O . GLY A 1 493 ? 6.211 -33.094 -36.656 1 85.06 493 GLY A O 1
ATOM 3681 N N . GLY A 1 494 ? 8.32 -32.344 -36.406 1 92.69 494 GLY A N 1
ATOM 3682 C CA . GLY A 1 494 ? 8.305 -31.5 -37.594 1 92.69 494 GLY A CA 1
ATOM 3683 C C . GLY A 1 494 ? 7.898 -30.062 -37.281 1 92.69 494 GLY A C 1
ATOM 3684 O O . GLY A 1 494 ? 7.812 -29.234 -38.188 1 92.69 494 GLY A O 1
ATOM 3685 N N . ARG A 1 495 ? 7.648 -29.781 -36.062 1 96.31 495 ARG A N 1
ATOM 3686 C CA . ARG A 1 495 ? 7.273 -28.422 -35.719 1 96.31 495 ARG A CA 1
ATOM 3687 C C . ARG A 1 495 ? 8.484 -27.5 -35.688 1 96.31 495 ARG A C 1
ATOM 3689 O O . ARG A 1 495 ? 8.359 -26.281 -35.906 1 96.31 495 ARG A O 1
ATOM 3696 N N . ILE A 1 496 ? 9.609 -28.141 -35.438 1 97.12 496 ILE A N 1
ATOM 3697 C CA . ILE A 1 496 ? 10.883 -27.422 -35.5 1 97.12 496 ILE A CA 1
ATOM 3698 C C . ILE A 1 496 ? 11.797 -28.078 -36.531 1 97.12 496 ILE A C 1
ATOM 3700 O O . ILE A 1 496 ? 12.203 -29.234 -36.375 1 97.12 496 ILE A O 1
ATOM 3704 N N . ARG A 1 497 ? 12.102 -27.359 -37.531 1 96.25 497 ARG A N 1
ATOM 3705 C CA . ARG A 1 497 ? 12.914 -27.875 -38.625 1 96.25 497 ARG A CA 1
ATOM 3706 C C . ARG A 1 497 ? 14.242 -27.125 -38.719 1 96.25 497 ARG A C 1
ATOM 3708 O O . ARG A 1 497 ? 14.305 -25.922 -38.5 1 96.25 497 ARG A O 1
ATOM 3715 N N . LEU A 1 498 ? 15.273 -27.891 -39.031 1 95 498 LEU A N 1
ATOM 3716 C CA . LEU A 1 498 ? 16.594 -27.297 -39.188 1 95 498 LEU A CA 1
ATOM 3717 C C . LEU A 1 498 ? 17.031 -27.297 -40.656 1 95 498 LEU A C 1
ATOM 3719 O O . LEU A 1 498 ? 16.844 -28.297 -41.344 1 95 498 LEU A O 1
ATOM 3723 N N . LEU A 1 499 ? 17.453 -26.266 -41.062 1 93.19 499 LEU A N 1
ATOM 3724 C CA . LEU A 1 499 ? 18.109 -26.25 -42.344 1 93.19 499 LEU A CA 1
ATOM 3725 C C . LEU A 1 499 ? 19.391 -27.062 -42.344 1 93.19 499 LEU A C 1
ATOM 3727 O O . LEU A 1 499 ? 20.031 -27.203 -41.281 1 93.19 499 LEU A O 1
ATOM 3731 N N . PRO A 1 500 ? 19.75 -27.609 -43.594 1 87.69 500 PRO A N 1
ATOM 3732 C CA . PRO A 1 500 ? 20.969 -28.406 -43.656 1 87.69 500 PRO A CA 1
ATOM 3733 C C . PRO A 1 500 ? 22.219 -27.578 -43.344 1 87.69 500 PRO A C 1
ATOM 3735 O O . PRO A 1 500 ? 22.266 -26.391 -43.656 1 87.69 500 PRO A O 1
ATOM 3738 N N . MET B 1 1 ? -8.688 -70.312 61.25 1 23.48 1 MET B N 1
ATOM 3739 C CA . MET B 1 1 ? -8.211 -69 61.656 1 23.48 1 MET B CA 1
ATOM 3740 C C . MET B 1 1 ? -7.973 -68.125 60.406 1 23.48 1 MET B C 1
ATOM 3742 O O . MET B 1 1 ? -7.316 -68.562 59.469 1 23.48 1 MET B O 1
ATOM 3746 N N . ARG B 1 2 ? -8.812 -67.062 60.25 1 26 2 ARG B N 1
ATOM 3747 C CA . ARG B 1 2 ? -9.469 -66.312 59.219 1 26 2 ARG B CA 1
ATOM 3748 C C . ARG B 1 2 ? -8.57 -65.188 58.719 1 26 2 ARG B C 1
ATOM 3750 O O . ARG B 1 2 ? -8.359 -64.188 59.406 1 26 2 ARG B O 1
ATOM 3757 N N . PRO B 1 3 ? -7.418 -65.625 58.062 1 27.56 3 PRO B N 1
ATOM 3758 C CA . PRO B 1 3 ? -6.359 -64.625 57.844 1 27.56 3 PRO B CA 1
ATOM 3759 C C . PRO B 1 3 ? -6.863 -63.344 57.156 1 27.56 3 PRO B C 1
ATOM 3761 O O . PRO B 1 3 ? -7.867 -63.406 56.438 1 27.56 3 PRO B O 1
ATOM 3764 N N . SER B 1 4 ? -6.637 -62.219 57.812 1 24.64 4 SER B N 1
ATOM 3765 C CA . SER B 1 4 ? -6.984 -60.812 57.656 1 24.64 4 SER B CA 1
ATOM 3766 C C . SER B 1 4 ? -6.449 -60.25 56.375 1 24.64 4 SER B C 1
ATOM 3768 O O . SER B 1 4 ? -5.289 -60.469 56 1 24.64 4 SER B O 1
ATOM 3770 N N . ARG B 1 5 ? -7.316 -59.812 55.375 1 25.84 5 ARG B N 1
ATOM 3771 C CA . ARG B 1 5 ? -7.41 -59.344 54 1 25.84 5 ARG B CA 1
ATOM 3772 C C . ARG B 1 5 ? -6.801 -57.969 53.844 1 25.84 5 ARG B C 1
ATOM 3774 O O . ARG B 1 5 ? -7.496 -56.938 54 1 25.84 5 ARG B O 1
ATOM 3781 N N . ARG B 1 6 ? -5.594 -57.656 54.562 1 23.83 6 ARG B N 1
ATOM 3782 C CA . ARG B 1 6 ? -5.285 -56.219 54.562 1 23.83 6 ARG B CA 1
ATOM 3783 C C . ARG B 1 6 ? -5.129 -55.719 53.156 1 23.83 6 ARG B C 1
ATOM 3785 O O . ARG B 1 6 ? -4.402 -56.281 52.344 1 23.83 6 ARG B O 1
ATOM 3792 N N . GLU B 1 7 ? -6.086 -54.875 52.688 1 23.19 7 GLU B N 1
ATOM 3793 C CA . GLU B 1 7 ? -6.441 -54.156 51.469 1 23.19 7 GLU B CA 1
ATOM 3794 C C . GLU B 1 7 ? -5.422 -53.062 51.156 1 23.19 7 GLU B C 1
ATOM 3796 O O . GLU B 1 7 ? -5.371 -52.031 51.844 1 23.19 7 GLU B O 1
ATOM 3801 N N . THR B 1 8 ? -4.094 -53.375 51.25 1 24.72 8 THR B N 1
ATOM 3802 C CA . THR B 1 8 ? -3.193 -52.25 51.062 1 24.72 8 THR B CA 1
ATOM 3803 C C . THR B 1 8 ? -3.465 -51.562 49.719 1 24.72 8 THR B C 1
ATOM 3805 O O . THR B 1 8 ? -3.371 -52.188 48.656 1 24.72 8 THR B O 1
ATOM 3808 N N . VAL B 1 9 ? -4.27 -50.469 49.781 1 26.09 9 VAL B N 1
ATOM 3809 C CA . VAL B 1 9 ? -4.652 -49.562 48.719 1 26.09 9 VAL B CA 1
ATOM 3810 C C . VAL B 1 9 ? -3.406 -48.906 48.125 1 26.09 9 VAL B C 1
ATOM 3812 O O . VAL B 1 9 ? -2.658 -48.219 48.844 1 26.09 9 VAL B O 1
ATOM 3815 N N . VAL B 1 10 ? -2.738 -49.5 47.156 1 26.98 10 VAL B N 1
ATOM 3816 C CA . VAL B 1 10 ? -1.642 -49.031 46.312 1 26.98 10 VAL B CA 1
ATOM 3817 C C . VAL B 1 10 ? -2.025 -47.688 45.688 1 26.98 10 VAL B C 1
ATOM 3819 O O . VAL B 1 10 ? -2.998 -47.625 44.938 1 26.98 10 VAL B O 1
ATOM 3822 N N . GLY B 1 11 ? -1.943 -46.594 46.5 1 25.36 11 GLY B N 1
ATOM 3823 C CA . GLY B 1 11 ? -2.115 -45.219 46 1 25.36 11 GLY B CA 1
ATOM 3824 C C . GLY B 1 11 ? -1.26 -44.906 44.812 1 25.36 11 GLY B C 1
ATOM 3825 O O . GLY B 1 11 ? -0.032 -45 44.875 1 25.36 11 GLY B O 1
ATOM 3826 N N . LEU B 1 12 ? -1.747 -45.312 43.562 1 27.86 12 LEU B N 1
ATOM 3827 C CA . LEU B 1 12 ? -1.177 -44.969 42.25 1 27.86 12 LEU B CA 1
ATOM 3828 C C . LEU B 1 12 ? -0.951 -43.469 42.125 1 27.86 12 LEU B C 1
ATOM 3830 O O . LEU B 1 12 ? -1.902 -42.688 42.156 1 27.86 12 LEU B O 1
ATOM 3834 N N . GLY B 1 13 ? 0.131 -43 42.688 1 25.83 13 GLY B N 1
ATOM 3835 C CA . GLY B 1 13 ? 0.591 -41.656 42.406 1 25.83 13 GLY B CA 1
ATOM 3836 C C . GLY B 1 13 ? 0.64 -41.312 40.938 1 25.83 13 GLY B C 1
ATOM 3837 O O . GLY B 1 13 ? 1.35 -41.969 40.188 1 25.83 13 GLY B O 1
ATOM 3838 N N . ALA B 1 14 ? -0.5 -40.812 40.344 1 29.31 14 ALA B N 1
ATOM 3839 C CA . ALA B 1 14 ? -0.598 -40.25 39 1 29.31 14 ALA B CA 1
ATOM 3840 C C . ALA B 1 14 ? 0.463 -39.188 38.781 1 29.31 14 ALA B C 1
ATOM 3842 O O . ALA B 1 14 ? 0.501 -38.188 39.5 1 29.31 14 ALA B O 1
ATOM 3843 N N . GLY B 1 15 ? 1.626 -39.594 38.312 1 26.83 15 GLY B N 1
ATOM 3844 C CA . GLY B 1 15 ? 2.639 -38.656 37.844 1 26.83 15 GLY B CA 1
ATOM 3845 C C . GLY B 1 15 ? 2.09 -37.625 36.875 1 26.83 15 GLY B C 1
ATOM 3846 O O . GLY B 1 15 ? 1.434 -37.969 35.875 1 26.83 15 GLY B O 1
ATOM 3847 N N . LEU B 1 16 ? 1.78 -36.438 37.344 1 31.64 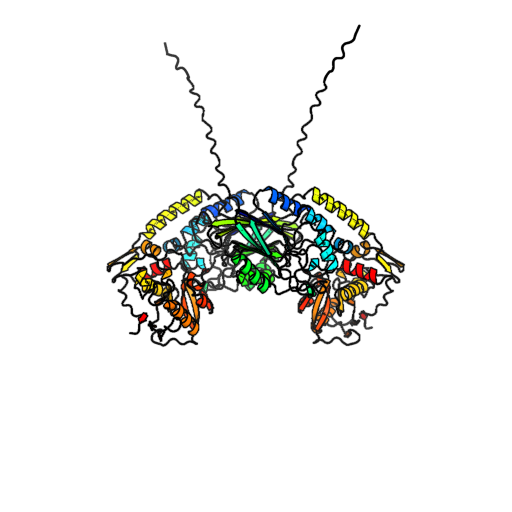16 LEU B N 1
ATOM 3848 C CA . LEU B 1 16 ? 1.5 -35.219 36.562 1 31.64 16 LEU B CA 1
ATOM 3849 C C . LEU B 1 16 ? 2.549 -35.031 35.469 1 31.64 16 LEU B C 1
ATOM 3851 O O . LEU B 1 16 ? 3.707 -34.75 35.781 1 31.64 16 LEU B O 1
ATOM 3855 N N . LEU B 1 17 ? 2.463 -35.844 34.375 1 28.97 17 LEU B N 1
ATOM 3856 C CA . LEU B 1 17 ? 3.244 -35.438 33.219 1 28.97 17 LEU B CA 1
ATOM 3857 C C . LEU B 1 17 ? 2.965 -34 32.844 1 28.97 17 LEU B C 1
ATOM 3859 O O . LEU B 1 17 ? 1.829 -33.656 32.5 1 28.97 17 LEU B O 1
ATOM 3863 N N . ALA B 1 18 ? 3.693 -33.125 33.406 1 30.69 18 ALA B N 1
ATOM 3864 C CA . ALA B 1 18 ? 3.766 -31.766 32.844 1 30.69 18 ALA B CA 1
ATOM 3865 C C . ALA B 1 18 ? 4.07 -31.812 31.344 1 30.69 18 ALA B C 1
ATOM 3867 O O . ALA B 1 18 ? 5.176 -32.188 30.938 1 30.69 18 ALA B O 1
ATOM 3868 N N . ALA B 1 19 ? 3.035 -32.031 30.531 1 33.28 19 ALA B N 1
ATOM 3869 C CA . ALA B 1 19 ? 3.156 -31.719 29.109 1 33.28 19 ALA B CA 1
ATOM 3870 C C . ALA B 1 19 ? 3.779 -30.328 28.906 1 33.28 19 ALA B C 1
ATOM 3872 O O . ALA B 1 19 ? 3.178 -29.312 29.266 1 33.28 19 ALA B O 1
ATOM 3873 N N . GLY B 1 20 ? 5.137 -30.312 28.922 1 30.16 20 GLY B N 1
ATOM 3874 C CA . GLY B 1 20 ? 5.82 -29.125 28.438 1 30.16 20 GLY B CA 1
ATOM 3875 C C . GLY B 1 20 ? 5.211 -28.562 27.172 1 30.16 20 GLY B C 1
ATOM 3876 O O . GLY B 1 20 ? 5.098 -29.266 26.156 1 30.16 20 GLY B O 1
ATOM 3877 N N . SER B 1 21 ? 4.32 -27.656 27.25 1 32.19 21 SER B N 1
ATOM 3878 C CA . SER B 1 21 ? 3.885 -26.828 26.141 1 32.19 21 SER B CA 1
ATOM 3879 C C . SER B 1 21 ? 5.07 -26.359 25.297 1 32.19 21 SER B C 1
ATOM 3881 O O . SER B 1 21 ? 5.855 -25.516 25.734 1 32.19 21 SER B O 1
ATOM 3883 N N . SER B 1 22 ? 5.727 -27.234 24.578 1 31.84 22 SER B N 1
ATOM 3884 C CA . SER B 1 22 ? 6.676 -26.734 23.594 1 31.84 22 SER B CA 1
ATOM 3885 C C . SER B 1 22 ? 6.074 -25.609 22.766 1 31.84 22 SER B C 1
ATOM 3887 O O . SER B 1 22 ? 5.23 -25.844 21.906 1 31.84 22 SER B O 1
ATOM 3889 N N . GLY B 1 23 ? 5.82 -24.484 23.312 1 36.59 23 GLY B N 1
ATOM 3890 C CA . GLY B 1 23 ? 5.562 -23.328 22.484 1 36.59 23 GLY B CA 1
ATOM 3891 C C . GLY B 1 23 ? 6.379 -23.312 21.203 1 36.59 23 GLY B C 1
ATOM 3892 O O . GLY B 1 23 ? 7.598 -23.5 21.234 1 36.59 23 GLY B O 1
ATOM 3893 N N . ALA B 1 24 ? 5.965 -23.797 20.203 1 39.84 24 ALA B N 1
ATOM 3894 C CA . ALA B 1 24 ? 6.594 -23.594 18.891 1 39.84 24 ALA B CA 1
ATOM 3895 C C . ALA B 1 24 ? 7.344 -22.266 18.859 1 39.84 24 ALA B C 1
ATOM 3897 O O . ALA B 1 24 ? 6.75 -21.203 19.047 1 39.84 24 ALA B O 1
ATOM 3898 N N . LEU B 1 25 ? 8.586 -22 19.25 1 43.5 25 LEU B N 1
ATOM 3899 C CA . LEU B 1 25 ? 9.516 -20.875 19.297 1 43.5 25 LEU B CA 1
ATOM 3900 C C . LEU B 1 25 ? 9.453 -20.062 18.016 1 43.5 25 LEU B C 1
ATOM 3902 O O . LEU B 1 25 ? 9.734 -20.578 16.938 1 43.5 25 LEU B O 1
ATOM 3906 N N . ALA B 1 26 ? 8.562 -19.141 17.906 1 57.03 26 ALA B N 1
ATOM 3907 C CA . ALA B 1 26 ? 8.703 -18.078 16.922 1 57.03 26 ALA B CA 1
ATOM 3908 C C . ALA B 1 26 ? 10.172 -17.766 16.656 1 57.03 26 ALA B C 1
ATOM 3910 O O . ALA B 1 26 ? 10.945 -17.562 17.594 1 57.03 26 ALA B O 1
ATOM 3911 N N . GLY B 1 27 ? 10.672 -18.141 15.406 1 77.62 27 GLY B N 1
ATOM 3912 C CA . GLY B 1 27 ? 12.078 -17.891 15.133 1 77.62 27 GLY B CA 1
ATOM 3913 C C . GLY B 1 27 ? 12.5 -16.453 15.383 1 77.62 27 GLY B C 1
ATOM 3914 O O . GLY B 1 27 ? 11.664 -15.547 15.336 1 77.62 27 GLY B O 1
ATOM 3915 N N . THR B 1 28 ? 13.516 -16.219 16.094 1 91.31 28 THR B N 1
ATOM 3916 C CA . THR B 1 28 ? 14.125 -14.906 16.281 1 91.31 28 THR B CA 1
ATOM 3917 C C . THR B 1 28 ? 14.555 -14.312 14.945 1 91.31 28 THR B C 1
ATOM 3919 O O . THR B 1 28 ? 15.258 -14.961 14.172 1 91.31 28 THR B O 1
ATOM 3922 N N . PRO B 1 29 ? 13.992 -13.094 14.648 1 97 29 PRO B N 1
ATOM 3923 C CA . PRO B 1 29 ? 14.43 -12.469 13.398 1 97 29 PRO B CA 1
ATOM 3924 C C . PRO B 1 29 ? 15.945 -12.281 13.336 1 97 29 PRO B C 1
ATOM 3926 O O . PRO B 1 29 ? 16.594 -12.102 14.375 1 97 29 PRO B O 1
ATOM 3929 N N . THR B 1 30 ? 16.5 -12.352 12.109 1 97.56 30 THR B N 1
ATOM 3930 C CA . THR B 1 30 ? 17.922 -12.039 11.898 1 97.56 30 THR B CA 1
ATOM 3931 C C . THR B 1 30 ? 18.219 -10.602 12.305 1 97.56 30 THR B C 1
ATOM 3933 O O . THR B 1 30 ? 19.219 -10.34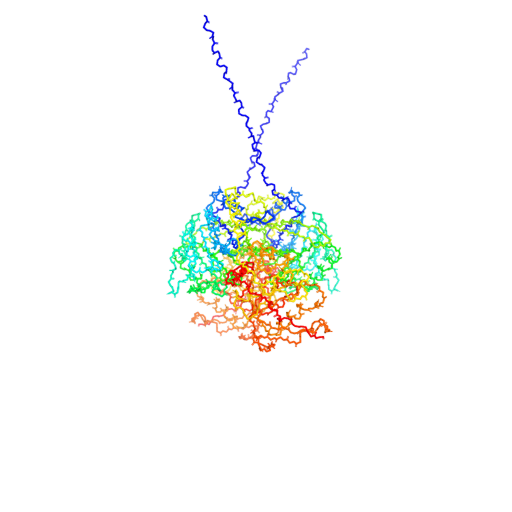4 12.984 1 97.56 30 THR B O 1
ATOM 3936 N N . PHE B 1 31 ? 17.391 -9.672 11.906 1 98.44 31 PHE B N 1
ATOM 3937 C CA . PHE B 1 31 ? 17.422 -8.297 12.375 1 98.44 31 PHE B CA 1
ATOM 3938 C C . PHE B 1 31 ? 16.078 -7.617 12.195 1 98.44 31 PHE B C 1
ATOM 3940 O O . PHE B 1 31 ? 15.18 -8.172 11.562 1 98.44 31 PHE B O 1
ATOM 3947 N N . THR B 1 32 ? 15.914 -6.48 12.852 1 98.75 32 THR B N 1
ATOM 3948 C CA . THR B 1 32 ? 14.695 -5.68 12.758 1 98.75 32 THR B CA 1
ATOM 3949 C C . THR B 1 32 ? 15.016 -4.273 12.258 1 98.75 32 THR B C 1
ATOM 3951 O O . THR B 1 32 ? 16.016 -3.678 12.656 1 98.75 32 THR B O 1
ATOM 3954 N N . LEU B 1 33 ? 14.234 -3.781 11.305 1 98.94 33 LEU B N 1
ATOM 3955 C CA . LEU B 1 33 ? 14.211 -2.373 10.922 1 98.94 33 LEU B CA 1
ATOM 3956 C C . LEU B 1 33 ? 13.031 -1.653 11.562 1 98.94 33 LEU B C 1
ATOM 3958 O O . LEU B 1 33 ? 11.891 -2.121 11.469 1 98.94 33 LEU B O 1
ATOM 3962 N N . LEU B 1 34 ? 13.258 -0.619 12.273 1 98.94 34 LEU B N 1
ATOM 3963 C CA . LEU B 1 34 ? 12.227 0.203 12.891 1 98.94 34 LEU B CA 1
ATOM 3964 C C . LEU B 1 34 ? 12.102 1.547 12.18 1 98.94 34 LEU B C 1
ATOM 3966 O O . LEU B 1 34 ? 13.102 2.236 11.969 1 98.94 34 LEU B O 1
ATOM 3970 N N . LEU B 1 35 ? 10.852 1.875 11.766 1 98.94 35 LEU B N 1
ATOM 3971 C CA . LEU B 1 35 ? 10.68 3.078 10.961 1 98.94 35 LEU B CA 1
ATOM 3972 C C . LEU B 1 35 ? 9.703 4.043 11.625 1 98.94 35 LEU B C 1
ATOM 3974 O O . LEU B 1 35 ? 8.641 3.633 12.094 1 98.94 35 LEU B O 1
ATOM 3978 N N . VAL B 1 36 ? 10.109 5.305 11.672 1 98.75 36 VAL B N 1
ATOM 3979 C CA . VAL B 1 36 ? 9.195 6.43 11.852 1 98.75 36 VAL B CA 1
ATOM 3980 C C . VAL B 1 36 ? 9.5 7.512 10.812 1 98.75 36 VAL B C 1
ATOM 3982 O O . VAL B 1 36 ? 10.586 7.527 10.219 1 98.75 36 VAL B O 1
ATOM 3985 N N . ASN B 1 37 ? 8.57 8.297 10.523 1 98.25 37 ASN B N 1
ATOM 3986 C CA . ASN B 1 37 ? 8.695 9.438 9.625 1 98.25 37 ASN B CA 1
ATOM 3987 C C . ASN B 1 37 ? 7.688 10.531 9.953 1 98.25 37 ASN B C 1
ATOM 3989 O O . ASN B 1 37 ? 6.668 10.273 10.594 1 98.25 37 ASN B O 1
ATOM 3993 N N . ASP B 1 38 ? 7.965 11.781 9.602 1 96.69 38 ASP B N 1
ATOM 3994 C CA . ASP B 1 38 ? 7.039 12.906 9.609 1 96.69 38 ASP B CA 1
ATOM 3995 C C . ASP B 1 38 ? 6.426 13.102 10.992 1 96.69 38 ASP B C 1
ATOM 3997 O O . ASP B 1 38 ? 5.199 13.102 11.133 1 96.69 38 ASP B O 1
ATOM 4001 N N . ILE B 1 39 ? 7.238 13.32 11.977 1 97.44 39 ILE B N 1
ATOM 4002 C CA . ILE B 1 39 ? 6.73 13.609 13.312 1 97.44 39 ILE B CA 1
ATOM 4003 C C . ILE B 1 39 ? 6.984 15.078 13.656 1 97.44 39 ILE B C 1
ATOM 4005 O O . ILE B 1 39 ? 8.133 15.523 13.695 1 97.44 39 ILE B O 1
ATOM 4009 N N . TYR B 1 40 ? 5.945 15.789 13.945 1 92.62 40 TYR B N 1
ATOM 4010 C CA . TYR B 1 40 ? 6.004 17.234 14.148 1 92.62 40 TYR B CA 1
ATOM 4011 C C . TYR B 1 40 ? 5.613 17.594 15.578 1 92.62 40 TYR B C 1
ATOM 4013 O O . TYR B 1 40 ? 6.238 18.469 16.188 1 92.62 40 TYR B O 1
ATOM 4021 N N . ALA B 1 41 ? 4.594 16.906 16.094 1 92.38 41 ALA B N 1
ATOM 4022 C CA . ALA B 1 41 ? 4.07 17.203 17.422 1 92.38 41 ALA B CA 1
ATOM 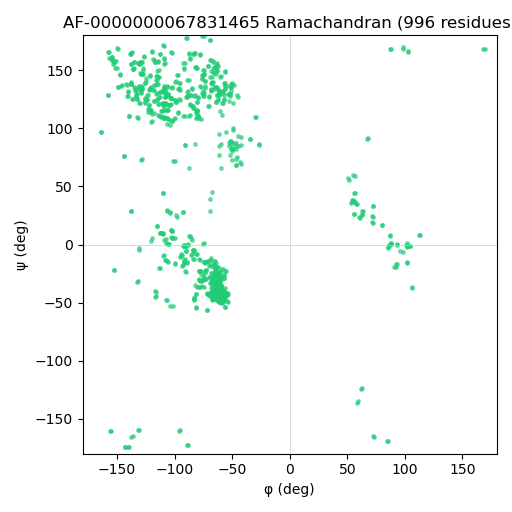4023 C C . ALA B 1 41 ? 4.945 16.578 18.516 1 92.38 41 ALA B C 1
ATOM 4025 O O . ALA B 1 41 ? 5.211 15.375 18.484 1 92.38 41 ALA B O 1
ATOM 4026 N N . MET B 1 42 ? 5.367 17.406 19.422 1 96.06 42 MET B N 1
ATOM 4027 C CA . MET B 1 42 ? 6.227 16.859 20.469 1 96.06 42 MET B CA 1
ATOM 4028 C C . MET B 1 42 ? 5.414 16.047 21.484 1 96.06 42 MET B C 1
ATOM 4030 O O . MET B 1 42 ? 5.906 15.07 22.031 1 96.06 42 MET B O 1
ATOM 4034 N N . ASP B 1 43 ? 4.133 16.469 21.656 1 95.12 43 ASP B N 1
ATOM 4035 C CA . ASP B 1 43 ? 3.266 15.805 22.625 1 95.12 43 ASP B CA 1
ATOM 4036 C C . ASP B 1 43 ? 2.184 14.992 21.922 1 95.12 43 ASP B C 1
ATOM 4038 O O . ASP B 1 43 ? 1.946 15.172 20.719 1 95.12 43 ASP B O 1
ATOM 4042 N N . ALA B 1 44 ? 1.624 14.039 22.703 1 95 44 ALA B N 1
ATOM 4043 C CA . ALA B 1 44 ? 0.508 13.234 22.203 1 95 44 ALA B CA 1
ATOM 4044 C C . ALA B 1 44 ? -0.75 14.086 22.047 1 95 44 ALA B C 1
ATOM 4046 O O . ALA B 1 44 ? -0.94 15.062 22.781 1 95 44 ALA B O 1
ATOM 4047 N N . VAL B 1 45 ? -1.504 13.805 21.062 1 89.06 45 VAL B N 1
ATOM 4048 C CA . VAL B 1 45 ? -2.838 14.367 20.891 1 89.06 45 VAL B CA 1
ATOM 4049 C C . VAL B 1 45 ? -3.891 13.289 21.109 1 89.06 45 VAL B C 1
ATOM 4051 O O . VAL B 1 45 ? -3.883 12.25 20.453 1 89.06 45 VAL B O 1
ATOM 4054 N N . GLU B 1 46 ? -4.723 13.477 22.047 1 87.44 46 GLU B N 1
ATOM 4055 C CA . GLU B 1 46 ? -5.758 12.523 22.422 1 87.44 46 GLU B CA 1
ATOM 4056 C C . GLU B 1 46 ? -5.156 11.148 22.734 1 87.44 46 GLU B C 1
ATOM 4058 O O . GLU B 1 46 ? -5.641 10.133 22.234 1 87.44 46 GLU B O 1
ATOM 4063 N N . GLY B 1 47 ? -4 11.195 23.375 1 91.81 47 GLY B N 1
ATOM 4064 C CA . GLY B 1 47 ? -3.387 9.977 23.875 1 91.81 47 GLY B CA 1
ATOM 4065 C C . GLY B 1 47 ? -2.658 9.195 22.797 1 91.81 47 GLY B C 1
ATOM 4066 O O . GLY B 1 47 ? -2.385 8 22.953 1 91.81 47 GLY B O 1
ATOM 4067 N N . ARG B 1 48 ? -2.369 9.797 21.719 1 95.25 48 ARG B N 1
ATOM 4068 C CA . ARG B 1 48 ? -1.746 9.109 20.594 1 95.25 48 ARG B CA 1
ATOM 4069 C C . ARG B 1 48 ? -0.653 9.961 19.969 1 95.25 48 ARG B C 1
ATOM 4071 O O . ARG B 1 48 ? -0.81 11.172 19.828 1 95.25 48 ARG B O 1
ATOM 4078 N N . GLY B 1 49 ? 0.479 9.281 19.625 1 97.38 49 GLY B N 1
ATOM 4079 C CA . GLY B 1 49 ? 1.586 9.984 19 1 97.38 49 GLY B CA 1
ATOM 4080 C C . GLY B 1 49 ? 2.514 10.648 20 1 97.38 49 GLY B C 1
ATOM 4081 O O . GLY B 1 49 ? 2.504 10.312 21.188 1 97.38 49 GLY B O 1
ATOM 4082 N N . GLY B 1 50 ? 3.443 11.523 19.469 1 97.56 50 GLY B N 1
ATOM 4083 C CA . GLY B 1 50 ? 4.391 12.273 20.281 1 97.56 50 GLY B CA 1
ATOM 4084 C C . GLY B 1 50 ? 5.676 11.516 20.547 1 97.56 50 GLY B C 1
ATOM 4085 O O . GLY B 1 50 ? 5.734 10.297 20.359 1 97.56 50 GLY B O 1
ATOM 4086 N N . PHE B 1 51 ? 6.598 12.188 21.031 1 98.75 51 PHE B N 1
ATOM 4087 C CA . PHE B 1 51 ? 7.949 11.648 21.156 1 98.75 51 PHE B CA 1
ATOM 4088 C C . PHE B 1 51 ? 8.055 10.727 22.359 1 98.75 51 PHE B C 1
ATOM 4090 O O . PHE B 1 51 ? 8.859 9.789 22.359 1 98.75 51 PHE B O 1
ATOM 4097 N N . ALA B 1 52 ? 7.242 11 23.438 1 98.81 52 ALA B N 1
ATOM 4098 C CA . ALA B 1 52 ? 7.328 10.141 24.609 1 98.81 52 ALA B CA 1
ATOM 4099 C C . ALA B 1 52 ? 6.902 8.719 24.281 1 98.81 52 ALA B C 1
ATOM 4101 O O . ALA B 1 52 ? 7.539 7.754 24.719 1 98.81 52 ALA B O 1
ATOM 4102 N N . ARG B 1 53 ? 5.855 8.594 23.547 1 98.69 53 ARG B N 1
ATOM 4103 C CA . ARG B 1 53 ? 5.379 7.27 23.156 1 98.69 53 ARG B CA 1
ATOM 4104 C C . ARG B 1 53 ? 6.262 6.66 22.078 1 98.69 53 ARG B C 1
ATOM 4106 O O . ARG B 1 53 ? 6.508 5.453 22.078 1 98.69 53 ARG B O 1
ATOM 4113 N N . LEU B 1 54 ? 6.781 7.449 21.141 1 98.81 54 LEU B N 1
ATOM 4114 C CA . LEU B 1 54 ? 7.758 6.98 20.156 1 98.81 54 LEU B CA 1
ATOM 4115 C C . LEU B 1 54 ? 8.977 6.371 20.844 1 98.81 54 LEU B C 1
ATOM 4117 O O . LEU B 1 54 ? 9.352 5.238 20.562 1 98.81 54 LEU B O 1
ATOM 4121 N N . ASN B 1 55 ? 9.547 7.168 21.75 1 98.88 55 ASN B N 1
ATOM 4122 C CA . ASN B 1 55 ? 10.773 6.719 22.391 1 98.88 55 ASN B CA 1
ATOM 4123 C C . ASN B 1 55 ? 10.531 5.5 23.266 1 98.88 55 ASN B C 1
ATOM 4125 O O . ASN B 1 55 ? 11.43 4.676 23.453 1 98.88 55 ASN B O 1
ATOM 4129 N N . ALA B 1 56 ? 9.281 5.359 23.797 1 98.81 56 ALA B N 1
ATOM 4130 C CA . ALA B 1 56 ? 8.93 4.125 24.5 1 98.81 56 ALA B CA 1
ATOM 4131 C C . ALA B 1 56 ? 9.023 2.922 23.562 1 98.81 56 ALA B C 1
ATOM 4133 O O . ALA B 1 56 ? 9.57 1.882 23.938 1 98.81 56 ALA B O 1
ATOM 4134 N N . VAL B 1 57 ? 8.508 3.01 22.344 1 98.81 57 VAL B N 1
ATOM 4135 C CA . VAL B 1 57 ? 8.562 1.929 21.375 1 98.81 57 VAL B CA 1
ATOM 4136 C C . VAL B 1 57 ? 10.016 1.622 21.016 1 98.81 57 VAL B C 1
ATOM 4138 O O . VAL B 1 57 ? 10.414 0.457 20.969 1 98.81 57 VAL B O 1
ATOM 4141 N N . VAL B 1 58 ? 10.812 2.676 20.766 1 98.88 58 VAL B N 1
ATOM 4142 C CA . VAL B 1 58 ? 12.211 2.514 20.391 1 98.88 58 VAL B CA 1
ATOM 4143 C C . VAL B 1 58 ? 12.961 1.752 21.484 1 98.88 58 VAL B C 1
ATOM 4145 O O . VAL B 1 58 ? 13.68 0.79 21.203 1 98.88 58 VAL B O 1
ATOM 4148 N N . LYS B 1 59 ? 12.82 2.201 22.703 1 98.75 59 LYS B N 1
ATOM 4149 C CA . LYS B 1 59 ? 13.516 1.567 23.812 1 98.75 59 LYS B CA 1
ATOM 4150 C C . LYS B 1 59 ? 13.062 0.12 24 1 98.75 59 LYS B C 1
ATOM 4152 O O . LYS B 1 59 ? 13.875 -0.76 24.266 1 98.75 59 LYS B O 1
ATOM 4157 N N . ALA B 1 60 ? 11.766 -0.118 23.875 1 98.62 60 ALA B N 1
ATOM 4158 C CA . ALA B 1 60 ? 11.25 -1.482 23.969 1 98.62 60 ALA B CA 1
ATOM 4159 C C . ALA B 1 60 ? 11.844 -2.365 22.875 1 98.62 60 ALA B C 1
ATOM 4161 O O . ALA B 1 60 ? 12.203 -3.516 23.125 1 98.62 60 ALA B O 1
ATOM 4162 N N . GLU B 1 61 ? 11.922 -1.895 21.672 1 98.56 61 GLU B N 1
ATOM 4163 C CA . GLU B 1 61 ? 12.484 -2.645 20.562 1 98.56 61 GLU B CA 1
ATOM 4164 C C . GLU B 1 61 ? 13.961 -2.941 20.781 1 98.56 61 GLU B C 1
ATOM 4166 O O . GLU B 1 61 ? 14.438 -4.035 20.469 1 98.56 61 GLU B O 1
ATOM 4171 N N . ARG B 1 62 ? 14.703 -1.956 21.25 1 98.5 62 ARG B N 1
ATOM 4172 C CA . ARG B 1 62 ? 16.109 -2.168 21.562 1 98.5 62 ARG B CA 1
ATOM 4173 C C . ARG B 1 62 ? 16.281 -3.221 22.656 1 98.5 62 ARG B C 1
ATOM 4175 O O . ARG B 1 62 ? 17.203 -4.031 22.609 1 98.5 62 ARG B O 1
ATOM 4182 N N . ALA B 1 63 ? 15.383 -3.309 23.562 1 98.06 63 ALA B N 1
ATOM 4183 C CA . ALA B 1 63 ? 15.461 -4.215 24.703 1 98.06 63 ALA B CA 1
ATOM 4184 C C . ALA B 1 63 ? 15.195 -5.656 24.281 1 98.06 63 ALA B C 1
ATOM 4186 O O . ALA B 1 63 ? 15.508 -6.594 25.016 1 98.06 63 ALA B O 1
ATOM 4187 N N . ARG B 1 64 ? 14.641 -5.883 23.094 1 96.62 64 ARG B N 1
ATOM 4188 C CA . ARG B 1 64 ? 14.352 -7.227 22.609 1 96.62 64 ARG B CA 1
ATOM 4189 C C . ARG B 1 64 ? 15.633 -8.016 22.375 1 96.62 64 ARG B C 1
ATOM 4191 O O . ARG B 1 64 ? 15.609 -9.25 22.328 1 96.62 64 ARG B O 1
ATOM 4198 N N . GLY B 1 65 ? 16.734 -7.32 22.125 1 96.5 65 GLY B N 1
ATOM 4199 C CA . GLY B 1 65 ? 18.016 -7.977 21.906 1 96.5 65 GLY B CA 1
ATOM 4200 C C . GLY B 1 65 ? 18.219 -8.414 20.469 1 96.5 65 GLY B C 1
ATOM 4201 O O . GLY B 1 65 ? 19.234 -9.039 20.141 1 96.5 65 GLY B O 1
ATOM 4202 N N . VAL B 1 66 ? 17.281 -8.219 19.594 1 97.81 66 VAL B N 1
ATOM 4203 C CA . VAL B 1 66 ? 17.438 -8.438 18.156 1 97.81 66 VAL B CA 1
ATOM 4204 C C . VAL B 1 66 ? 18.234 -7.293 17.547 1 97.81 66 VAL B C 1
ATOM 4206 O O . VAL B 1 66 ? 18.016 -6.125 17.875 1 97.81 66 VAL B O 1
ATOM 4209 N N . PRO B 1 67 ? 19.312 -7.617 16.719 1 98.38 67 PRO B N 1
ATOM 4210 C CA . PRO B 1 67 ? 19.953 -6.504 16.031 1 98.38 67 PRO B CA 1
ATOM 4211 C C . PRO B 1 67 ? 18.953 -5.547 15.383 1 98.38 67 PRO B C 1
ATOM 4213 O O . PRO B 1 67 ? 18.047 -5.984 14.688 1 98.38 67 PRO B O 1
ATOM 4216 N N . LEU B 1 68 ? 19.125 -4.246 15.695 1 98.56 68 LEU B N 1
ATOM 4217 C CA . LEU B 1 68 ? 18.109 -3.271 15.328 1 98.56 68 LEU B CA 1
ATOM 4218 C C . LEU B 1 68 ? 18.719 -2.098 14.578 1 98.56 68 LEU B C 1
ATOM 4220 O O . LEU B 1 68 ? 19.812 -1.623 14.938 1 98.56 68 LEU B O 1
ATOM 4224 N N . LEU B 1 69 ? 18.078 -1.707 13.484 1 98.81 69 LEU B N 1
ATOM 4225 C CA . LEU B 1 69 ? 18.328 -0.417 12.852 1 98.81 69 LEU B CA 1
ATOM 4226 C C . LEU B 1 69 ? 17.094 0.482 12.938 1 98.81 69 LEU B C 1
ATOM 4228 O O . LEU B 1 69 ? 16.047 0.168 12.367 1 98.81 69 LEU B O 1
ATOM 4232 N N . TYR B 1 70 ? 17.203 1.527 13.711 1 98.88 70 TYR B N 1
ATOM 4233 C CA . TYR B 1 70 ? 16.141 2.529 13.844 1 98.88 70 TYR B CA 1
ATOM 4234 C C . TYR B 1 70 ? 16.344 3.67 12.852 1 98.88 70 TYR B C 1
ATOM 4236 O O . TYR B 1 70 ? 17.297 4.441 12.969 1 98.88 70 TYR B O 1
ATOM 4244 N N . ALA B 1 71 ? 15.43 3.73 11.844 1 98.88 71 ALA B N 1
ATOM 4245 C CA . ALA B 1 71 ? 15.523 4.734 10.781 1 98.88 71 ALA B CA 1
ATOM 4246 C C . ALA B 1 71 ? 14.43 5.789 10.93 1 98.88 71 ALA B C 1
ATOM 4248 O O . ALA B 1 71 ? 13.281 5.465 11.227 1 98.88 71 ALA B O 1
ATOM 4249 N N . HIS B 1 72 ? 14.758 7.012 10.805 1 98.88 72 HIS B N 1
ATOM 4250 C CA . HIS B 1 72 ? 13.836 8.133 10.648 1 98.88 72 HIS B CA 1
ATOM 4251 C C . HIS B 1 72 ? 13.859 8.664 9.219 1 98.88 72 HIS B C 1
ATOM 4253 O O . HIS B 1 72 ? 14.867 9.227 8.781 1 98.88 72 HIS B O 1
ATOM 4259 N N . ALA B 1 73 ? 12.766 8.562 8.531 1 98.69 73 ALA B N 1
ATOM 4260 C CA . ALA B 1 73 ? 12.742 8.867 7.102 1 98.69 73 ALA B CA 1
ATOM 4261 C C . ALA B 1 73 ? 12.352 10.328 6.859 1 98.69 73 ALA B C 1
ATOM 4263 O O . ALA B 1 73 ? 11.703 10.641 5.859 1 98.69 73 ALA B O 1
ATOM 4264 N N . GLY B 1 74 ? 12.641 11.172 7.797 1 97.44 74 GLY B N 1
ATOM 4265 C CA . GLY B 1 74 ? 12.664 12.609 7.547 1 97.44 74 GLY B CA 1
ATOM 4266 C C . GLY B 1 74 ? 11.391 13.312 7.973 1 97.44 74 GLY B C 1
ATOM 4267 O O . GLY B 1 74 ? 10.391 12.664 8.281 1 97.44 74 GLY B O 1
ATOM 4268 N N . ASP B 1 75 ? 11.445 14.68 7.992 1 95.75 75 ASP B N 1
ATOM 4269 C CA . ASP B 1 75 ? 10.406 15.648 8.344 1 95.75 75 ASP B CA 1
ATOM 4270 C C . ASP B 1 75 ? 10.07 15.578 9.828 1 95.75 75 ASP B C 1
ATOM 4272 O O . ASP B 1 75 ? 9.125 14.891 10.227 1 95.75 75 ASP B O 1
ATOM 4276 N N . SER B 1 76 ? 10.766 16.391 10.555 1 96.69 76 SER B N 1
ATOM 4277 C CA . SER B 1 76 ? 10.484 16.438 11.984 1 96.69 76 SER B CA 1
ATOM 4278 C C . SER B 1 76 ? 10.828 17.812 12.57 1 96.69 76 SER B C 1
ATOM 4280 O O . SER B 1 76 ? 10.281 18.203 13.594 1 96.69 76 SER B O 1
ATOM 4282 N N . PHE B 1 77 ? 11.695 18.609 11.945 1 95.62 77 PHE B N 1
ATOM 4283 C CA . PHE B 1 77 ? 12.141 19.891 12.508 1 95.62 77 PHE B CA 1
ATOM 4284 C C . PHE B 1 77 ? 11 20.891 12.516 1 95.62 77 PHE B C 1
ATOM 4286 O O . PHE B 1 77 ? 10.945 21.766 13.383 1 95.62 77 PHE B O 1
ATOM 4293 N N . SER B 1 78 ? 10.219 20.781 11.57 1 92.06 78 SER B N 1
ATOM 4294 C CA . SER B 1 78 ? 9.039 21.609 11.336 1 92.06 78 SER B CA 1
ATOM 4295 C C . SER B 1 78 ? 8 20.859 10.5 1 92.06 78 SER B C 1
ATOM 4297 O O . SER B 1 78 ? 8.297 19.812 9.93 1 92.06 78 SER B O 1
ATOM 4299 N N . PRO B 1 79 ? 6.758 21.266 10.547 1 88.56 79 PRO B N 1
ATOM 4300 C CA . PRO B 1 79 ? 6.18 22.438 11.219 1 88.56 79 PRO B CA 1
ATOM 4301 C C . PRO B 1 79 ? 5.605 22.094 12.594 1 88.56 79 PRO B C 1
ATOM 4303 O O . PRO B 1 79 ? 5.051 21.016 12.789 1 88.56 79 PRO B O 1
ATOM 4306 N N . SER B 1 80 ? 5.77 22.859 13.539 1 88.62 80 SER B N 1
ATOM 4307 C CA . SER B 1 80 ? 5.105 22.859 14.836 1 88.62 80 SER B CA 1
ATOM 4308 C C . SER B 1 80 ? 5.113 24.266 15.453 1 88.62 80 SER B C 1
ATOM 4310 O O . SER B 1 80 ? 5.832 25.156 14.977 1 88.62 80 SER B O 1
ATOM 4312 N N . LEU B 1 81 ? 4.199 24.484 16.438 1 85.56 81 LEU B N 1
ATOM 4313 C CA . LEU B 1 81 ? 4.207 25.781 17.109 1 85.56 81 LEU B CA 1
ATOM 4314 C C . LEU B 1 81 ? 5.59 26.094 17.656 1 85.56 81 LEU B C 1
ATOM 4316 O O . LEU B 1 81 ? 6.113 27.188 17.453 1 85.56 81 LEU B O 1
ATOM 4320 N N . MET B 1 82 ? 6.211 25.141 18.25 1 90.56 82 MET B N 1
ATOM 4321 C CA . MET B 1 82 ? 7.504 25.328 18.906 1 90.56 82 MET B CA 1
ATOM 4322 C C . MET B 1 82 ? 8.594 25.609 17.875 1 90.56 82 MET B C 1
ATOM 4324 O O . MET B 1 82 ? 9.531 26.359 18.141 1 90.56 82 MET B O 1
ATOM 4328 N N . SER B 1 83 ? 8.586 25 16.703 1 91.69 83 SER B N 1
ATOM 4329 C CA . SER B 1 83 ? 9.617 25.172 15.695 1 91.69 83 SER B CA 1
ATOM 4330 C C . SER B 1 83 ? 9.664 26.609 15.195 1 91.69 83 SER B C 1
ATOM 4332 O O . SER B 1 83 ? 10.695 27.078 14.703 1 91.69 83 SER B O 1
ATOM 4334 N N . GLY B 1 84 ? 8.57 27.312 15.336 1 86.31 84 GLY B N 1
ATOM 4335 C CA . GLY B 1 84 ? 8.562 28.719 15 1 86.31 84 GLY B CA 1
ATOM 4336 C C . GLY B 1 84 ? 9.43 29.562 15.914 1 86.31 84 GLY B C 1
ATOM 4337 O O . GLY B 1 84 ? 9.797 30.688 15.578 1 86.31 84 GLY B O 1
ATOM 4338 N N . PHE B 1 85 ? 9.75 28.969 17.047 1 88 85 PHE B N 1
ATOM 4339 C CA . PHE B 1 85 ? 10.516 29.688 18.047 1 88 85 PHE B CA 1
ATOM 4340 C C . PHE B 1 85 ? 11.953 29.188 18.109 1 88 85 PHE B C 1
ATOM 4342 O O . PHE B 1 85 ? 12.898 29.984 18.094 1 88 85 PHE B O 1
ATOM 4349 N N . ASP B 1 86 ? 12.094 27.922 18.156 1 92.75 86 ASP B N 1
ATOM 4350 C CA . ASP B 1 86 ? 13.438 27.391 18.391 1 92.75 86 ASP B CA 1
ATOM 4351 C C . ASP B 1 86 ? 14 26.766 17.109 1 92.75 86 ASP B C 1
ATOM 4353 O O . ASP B 1 86 ? 15.078 26.172 17.141 1 92.75 86 ASP B O 1
ATOM 4357 N N . ARG B 1 87 ? 13.195 26.828 16 1 93.69 87 ARG B N 1
ATOM 4358 C CA . ARG B 1 87 ? 13.594 26.391 14.664 1 93.69 87 ARG B CA 1
ATOM 4359 C C . ARG B 1 87 ? 14.023 24.922 14.664 1 93.69 87 ARG B C 1
ATOM 4361 O O . ARG B 1 87 ? 15.047 24.578 14.086 1 93.69 87 ARG B O 1
ATOM 4368 N N . GLY B 1 88 ? 13.406 24.109 15.461 1 96.19 88 GLY B N 1
ATOM 4369 C CA . GLY B 1 88 ? 13.586 22.672 15.406 1 96.19 88 GLY B CA 1
ATOM 4370 C C . GLY B 1 88 ? 14.508 22.141 16.5 1 96.19 88 GLY B C 1
ATOM 4371 O O . GLY B 1 88 ? 14.695 20.938 16.625 1 96.19 88 GLY B O 1
ATOM 4372 N N . ALA B 1 89 ? 15.078 22.984 17.359 1 97.69 89 ALA B N 1
ATOM 4373 C CA . ALA B 1 89 ? 16.016 22.562 18.406 1 97.69 89 ALA B CA 1
ATOM 4374 C C . ALA B 1 89 ? 15.352 21.578 19.359 1 97.69 89 ALA B C 1
ATOM 4376 O O . ALA B 1 89 ? 16 20.625 19.828 1 97.69 89 ALA B O 1
ATOM 4377 N N . HIS B 1 90 ? 14.078 21.766 19.688 1 97.56 90 HIS B N 1
ATOM 4378 C CA . HIS B 1 90 ? 13.391 20.875 20.609 1 97.56 90 HIS B CA 1
ATOM 4379 C C . HIS B 1 90 ? 13.289 19.469 20.047 1 97.56 90 HIS B C 1
ATOM 4381 O O . HIS B 1 90 ? 13.359 18.484 20.797 1 97.56 90 HIS B O 1
ATOM 4387 N N . ILE B 1 91 ? 13.148 19.328 18.734 1 98.44 91 ILE B N 1
ATOM 4388 C CA . ILE B 1 91 ? 13.047 18.031 18.078 1 98.44 91 ILE B CA 1
ATOM 4389 C C . ILE B 1 91 ? 14.367 17.266 18.234 1 98.44 91 ILE B C 1
ATOM 4391 O O . ILE B 1 91 ? 14.375 16.078 18.562 1 98.44 91 ILE B O 1
ATOM 4395 N N . VAL B 1 92 ? 15.469 17.984 17.969 1 98.62 92 VAL B N 1
ATOM 4396 C CA . VAL B 1 92 ? 16.781 17.359 18.094 1 98.62 92 VAL B CA 1
ATOM 4397 C C . VAL B 1 92 ? 17 16.875 19.516 1 98.62 92 VAL B C 1
ATOM 4399 O O . VAL B 1 92 ? 17.484 15.758 19.734 1 98.62 92 VAL B O 1
ATOM 4402 N N . GLU B 1 93 ? 16.625 17.734 20.469 1 98.44 93 GLU B N 1
ATOM 4403 C CA . GLU B 1 93 ? 16.734 17.344 21.875 1 98.44 93 GLU B CA 1
ATOM 4404 C C . GLU B 1 93 ? 15.945 16.078 22.156 1 98.44 93 GLU B C 1
ATOM 4406 O O . GLU B 1 93 ? 16.438 15.172 22.844 1 98.44 93 GLU B O 1
ATOM 4411 N N . LEU B 1 94 ? 14.758 15.953 21.672 1 98.75 94 LEU B N 1
ATOM 4412 C CA . LEU B 1 94 ? 13.883 14.82 21.922 1 98.75 94 LEU B CA 1
ATOM 4413 C C . LEU B 1 94 ? 14.398 13.562 21.234 1 98.75 94 LEU B C 1
ATOM 4415 O O . LEU B 1 94 ? 14.391 12.477 21.812 1 98.75 94 LEU B O 1
ATOM 4419 N N . LEU B 1 95 ? 14.852 13.656 19.938 1 98.75 95 LEU B N 1
ATOM 4420 C CA . LEU B 1 95 ? 15.406 12.523 19.203 1 98.75 95 LEU B CA 1
ATOM 4421 C C . LEU B 1 95 ? 16.688 12.023 19.859 1 98.75 95 LEU B C 1
ATOM 4423 O O . LEU B 1 95 ? 16.969 10.828 19.844 1 98.75 95 LEU B O 1
ATOM 4427 N N . ASN B 1 96 ? 17.469 12.938 20.5 1 98.75 96 ASN B N 1
ATOM 4428 C CA . ASN B 1 96 ? 18.719 12.578 21.141 1 98.75 96 ASN B CA 1
ATOM 4429 C C . ASN B 1 96 ? 18.5 11.656 22.344 1 98.75 96 ASN B C 1
ATOM 4431 O O . ASN B 1 96 ? 19.422 10.992 22.797 1 98.75 96 ASN B O 1
ATOM 4435 N N . LEU B 1 97 ? 17.297 11.594 22.891 1 98.62 97 LEU B N 1
ATOM 4436 C CA . LEU B 1 97 ? 17 10.75 24.047 1 98.62 97 LEU B CA 1
ATOM 4437 C C . LEU B 1 97 ? 16.938 9.281 23.641 1 98.62 97 LEU B C 1
ATOM 4439 O O . LEU B 1 97 ? 17.203 8.398 24.453 1 98.62 97 LEU B O 1
ATOM 4443 N N . ALA B 1 98 ? 16.562 9 22.453 1 98.62 98 ALA B N 1
ATOM 4444 C CA . ALA B 1 98 ? 16.594 7.703 21.781 1 98.62 98 ALA B CA 1
ATOM 4445 C C . ALA B 1 98 ? 16.922 7.871 20.297 1 98.62 98 ALA B C 1
ATOM 4447 O O . ALA B 1 98 ? 16.062 7.68 19.438 1 98.62 98 ALA B O 1
ATOM 4448 N N . PRO B 1 99 ? 18.156 8.117 20.016 1 98.81 99 PRO B N 1
ATOM 4449 C CA . PRO B 1 99 ? 18.531 8.586 18.688 1 98.81 99 PRO B CA 1
ATOM 4450 C C . PRO B 1 99 ? 18.344 7.52 17.609 1 98.81 99 PRO B C 1
ATOM 4452 O O . PRO B 1 99 ? 18.594 6.336 17.844 1 98.81 99 PRO B O 1
ATOM 4455 N N . PRO B 1 100 ? 17.828 7.926 16.438 1 98.81 100 PRO B N 1
ATOM 4456 C CA . PRO B 1 100 ? 17.859 6.992 15.312 1 98.81 100 PRO B CA 1
ATOM 4457 C C . PRO B 1 100 ? 19.266 6.613 14.883 1 98.81 100 PRO B C 1
ATOM 4459 O O . PRO B 1 100 ? 20.219 7.379 15.109 1 98.81 100 PRO B O 1
ATOM 4462 N N . ASP B 1 101 ? 19.391 5.445 14.305 1 98.69 101 ASP B N 1
ATOM 4463 C CA . ASP B 1 101 ? 20.672 5 13.75 1 98.69 101 ASP B CA 1
ATOM 4464 C C . ASP B 1 101 ? 20.953 5.668 12.406 1 98.69 101 ASP B C 1
ATOM 4466 O O . ASP B 1 101 ? 22.094 5.738 11.969 1 98.69 101 ASP B O 1
ATOM 4470 N N . VAL B 1 102 ? 19.891 6.109 11.758 1 98.56 102 VAL B N 1
ATOM 4471 C CA . VAL B 1 102 ? 20 6.852 10.5 1 98.56 102 VAL B CA 1
ATOM 4472 C C . VAL B 1 102 ? 18.844 7.836 10.383 1 98.56 102 VAL B C 1
ATOM 4474 O O . VAL B 1 102 ? 17.688 7.504 10.711 1 98.56 102 VAL B O 1
ATOM 4477 N N . PHE B 1 103 ? 19.141 9.047 9.977 1 98.75 103 PHE B N 1
ATOM 4478 C CA . PHE B 1 103 ? 18.156 10.086 9.695 1 98.75 103 PHE B CA 1
ATOM 4479 C C . PHE B 1 103 ? 18.312 10.609 8.273 1 98.75 103 PHE B C 1
ATOM 4481 O O . PHE B 1 103 ? 19.406 11 7.871 1 98.75 103 PHE B O 1
ATOM 4488 N N . VAL B 1 104 ? 17.281 10.57 7.523 1 98.75 104 VAL B N 1
ATOM 4489 C CA . VAL B 1 104 ? 17.25 11.18 6.199 1 98.75 104 VAL B CA 1
ATOM 4490 C C . VAL B 1 104 ? 16.422 12.461 6.234 1 98.75 104 VAL B C 1
ATOM 4492 O O . VAL B 1 104 ? 15.234 12.43 6.562 1 98.75 104 VAL B O 1
ATOM 4495 N N . PRO B 1 105 ? 17.031 13.578 5.91 1 98.38 105 PRO B N 1
ATOM 4496 C CA . PRO B 1 105 ? 16.25 14.82 5.984 1 98.38 105 PRO B CA 1
ATOM 4497 C C . PRO B 1 105 ? 15.148 14.891 4.93 1 98.38 105 PRO B C 1
ATOM 4499 O O . PRO B 1 105 ? 15.359 14.5 3.781 1 98.38 105 PRO B O 1
ATOM 4502 N N . GLY B 1 106 ? 13.984 15.258 5.34 1 97.38 106 GLY B N 1
ATOM 4503 C CA . GLY B 1 106 ? 12.93 15.664 4.426 1 97.38 106 GLY B CA 1
ATOM 4504 C C . GLY B 1 106 ? 12.945 17.141 4.105 1 97.38 106 GLY B C 1
ATOM 4505 O O . GLY B 1 106 ? 13.914 17.844 4.414 1 97.38 106 GLY B O 1
ATOM 4506 N N . ASN B 1 107 ? 11.953 17.656 3.412 1 93.94 107 ASN B N 1
ATOM 4507 C CA . ASN B 1 107 ? 11.914 19.062 3.004 1 93.94 107 ASN B CA 1
ATOM 4508 C C . ASN B 1 107 ? 11.766 19.984 4.203 1 93.94 107 ASN B C 1
ATOM 4510 O O . ASN B 1 107 ? 12.328 21.078 4.219 1 93.94 107 ASN B O 1
ATOM 4514 N N . HIS B 1 108 ? 11.148 19.547 5.281 1 94.12 108 HIS B N 1
ATOM 4515 C CA . HIS B 1 108 ? 10.844 20.406 6.414 1 94.12 108 HIS B CA 1
ATOM 4516 C C . HIS B 1 108 ? 12.078 20.641 7.277 1 94.12 108 HIS B C 1
ATOM 4518 O O . HIS B 1 108 ? 12.094 21.547 8.117 1 94.12 108 HIS B O 1
ATOM 4524 N N . GLU B 1 109 ? 13.117 19.875 7.078 1 97.56 109 GLU B N 1
ATOM 4525 C CA . GLU B 1 109 ? 14.375 20.125 7.762 1 97.56 109 GLU B CA 1
ATOM 4526 C C . GLU B 1 109 ? 15.031 21.406 7.246 1 97.56 109 GLU B C 1
ATOM 4528 O O . GLU B 1 109 ? 15.906 21.969 7.906 1 97.56 109 GLU B O 1
ATOM 4533 N N . PHE B 1 110 ? 14.531 21.938 6.105 1 95.06 110 PHE B N 1
ATOM 4534 C CA . PHE B 1 110 ? 15.164 23.094 5.48 1 95.06 110 PHE B CA 1
ATOM 4535 C C . PHE B 1 110 ? 14.258 24.328 5.559 1 95.06 110 PHE B C 1
ATOM 4537 O O . PHE B 1 110 ? 14.539 25.359 4.949 1 95.06 110 PHE B O 1
ATOM 4544 N N . ASP B 1 111 ? 13.211 24.219 6.309 1 90.31 111 ASP B N 1
ATOM 4545 C CA . ASP B 1 111 ? 12.211 25.281 6.379 1 90.31 111 ASP B CA 1
ATOM 4546 C C . ASP B 1 111 ? 12.82 26.578 6.891 1 90.31 111 ASP B C 1
ATOM 4548 O O . ASP B 1 111 ? 12.367 27.672 6.531 1 90.31 111 ASP B O 1
ATOM 4552 N N . PHE B 1 112 ? 13.914 26.484 7.699 1 91.88 112 PHE B N 1
ATOM 4553 C CA . PHE B 1 112 ? 14.5 27.656 8.32 1 91.88 112 PHE B CA 1
ATOM 4554 C C . PHE B 1 112 ? 15.859 27.984 7.711 1 91.88 112 PHE B C 1
ATOM 4556 O O . PHE B 1 112 ? 16.656 28.703 8.305 1 91.88 112 PHE B O 1
ATOM 4563 N N . GLY B 1 113 ? 16.219 27.297 6.605 1 92.94 113 GLY B N 1
ATOM 4564 C CA . GLY B 1 113 ? 17.406 27.609 5.848 1 92.94 113 GLY B CA 1
ATOM 4565 C C . GLY B 1 113 ? 18.562 26.656 6.109 1 92.94 113 GLY B C 1
ATOM 4566 O O . GLY B 1 113 ? 18.531 25.906 7.094 1 92.94 113 GLY B O 1
ATOM 4567 N N . PRO B 1 114 ? 19.578 26.703 5.254 1 94.81 114 PRO B N 1
ATOM 4568 C CA . PRO B 1 114 ? 20.688 25.75 5.344 1 94.81 114 PRO B CA 1
ATOM 4569 C C . PRO B 1 114 ? 21.547 25.953 6.59 1 94.81 114 PRO B C 1
ATOM 4571 O O . PRO B 1 114 ? 22.094 24.984 7.133 1 94.81 114 PRO B O 1
ATOM 4574 N N . ALA B 1 115 ? 21.641 27.203 7.016 1 95.44 115 ALA B N 1
ATOM 4575 C CA . ALA B 1 115 ? 22.438 27.469 8.203 1 95.44 115 ALA B CA 1
ATOM 4576 C C . ALA B 1 115 ? 21.828 26.828 9.445 1 95.44 115 ALA B C 1
ATOM 4578 O O . ALA B 1 115 ? 22.547 26.25 10.266 1 95.44 115 ALA B O 1
ATOM 4579 N N . VAL B 1 116 ? 20.516 26.969 9.578 1 96.62 116 VAL B N 1
ATOM 4580 C CA . VAL B 1 116 ? 19.812 26.375 10.703 1 96.62 116 VAL B CA 1
ATOM 4581 C C . VAL B 1 116 ? 19.891 24.844 10.625 1 96.62 116 VAL B C 1
ATOM 4583 O O . VAL B 1 116 ? 20.094 24.172 11.633 1 96.62 116 VAL B O 1
ATOM 4586 N N . PHE B 1 117 ? 19.766 24.281 9.461 1 97.25 117 PHE B N 1
ATOM 4587 C CA . PHE B 1 117 ? 19.906 22.844 9.273 1 97.25 117 PHE B CA 1
ATOM 4588 C C . PHE B 1 117 ? 21.266 22.375 9.766 1 97.25 117 PHE B C 1
ATOM 4590 O O . PHE B 1 117 ? 21.359 21.359 10.477 1 97.25 117 PHE B O 1
ATOM 4597 N N . ALA B 1 118 ? 22.281 23.094 9.344 1 96.81 118 ALA B N 1
ATOM 4598 C CA . ALA B 1 118 ? 23.625 22.734 9.766 1 96.81 118 ALA B CA 1
ATOM 4599 C C . ALA B 1 118 ? 23.766 22.797 11.289 1 96.81 118 ALA B C 1
ATOM 4601 O O . ALA B 1 118 ? 24.438 21.953 11.891 1 96.81 118 ALA B O 1
ATOM 4602 N N . GLU B 1 119 ? 23.156 23.812 11.852 1 97.62 119 GLU B N 1
ATOM 4603 C CA . GLU B 1 119 ? 23.188 23.953 13.297 1 97.62 119 GLU B CA 1
ATOM 4604 C C . GLU B 1 119 ? 22.516 22.781 13.992 1 97.62 119 GLU B C 1
ATOM 4606 O O . GLU B 1 119 ? 23.047 22.219 14.945 1 97.62 119 GLU B O 1
ATOM 4611 N N . ARG B 1 120 ? 21.266 22.375 13.539 1 98.06 120 ARG B N 1
ATOM 4612 C CA . ARG B 1 120 ? 20.547 21.25 14.102 1 98.06 120 ARG B CA 1
ATOM 4613 C C . ARG B 1 120 ? 21.328 19.953 13.93 1 98.06 120 ARG B C 1
ATOM 4615 O O . ARG B 1 120 ? 21.344 19.109 14.828 1 98.06 120 ARG B O 1
ATOM 4622 N N . ARG B 1 121 ? 21.938 19.766 12.797 1 97.56 121 ARG B N 1
ATOM 4623 C CA . ARG B 1 121 ? 22.734 18.578 12.531 1 97.56 121 ARG B CA 1
ATOM 4624 C C . ARG B 1 121 ? 23.891 18.453 13.523 1 97.56 121 ARG B C 1
ATOM 4626 O O . ARG B 1 121 ? 24.172 17.359 14.008 1 97.56 121 ARG B O 1
ATOM 4633 N N . ARG B 1 122 ? 24.578 19.547 13.781 1 97.25 122 ARG B N 1
ATOM 4634 C CA . ARG B 1 122 ? 25.688 19.547 14.727 1 97.25 122 ARG B CA 1
ATOM 4635 C C . ARG B 1 122 ? 25.219 19.172 16.125 1 97.25 122 ARG B C 1
ATOM 4637 O O . ARG B 1 122 ? 25.953 18.531 16.891 1 97.25 122 ARG B O 1
ATOM 4644 N N . GLU B 1 123 ? 24 19.531 16.453 1 98.19 123 GLU B N 1
ATOM 4645 C CA . GLU B 1 123 ? 23.438 19.25 17.766 1 98.19 123 GLU B CA 1
ATOM 4646 C C . GLU B 1 123 ? 22.969 17.797 17.859 1 98.19 123 GLU B C 1
ATOM 4648 O O . GLU B 1 123 ? 22.859 17.25 18.953 1 98.19 123 GLU B O 1
ATOM 4653 N N . ALA B 1 124 ? 22.703 17.188 16.734 1 98.44 124 ALA B N 1
ATOM 4654 C CA . ALA B 1 124 ? 22.172 15.836 16.672 1 98.44 124 ALA B CA 1
ATOM 4655 C C . ALA B 1 124 ? 23.234 14.805 17.016 1 98.44 124 ALA B C 1
ATOM 4657 O O . ALA B 1 124 ? 24.406 14.953 16.625 1 98.44 124 ALA B O 1
ATOM 4658 N N . ARG B 1 125 ? 22.859 13.812 17.719 1 98.19 125 ARG B N 1
ATOM 4659 C CA . ARG B 1 125 ? 23.75 12.711 18.062 1 98.19 125 ARG B CA 1
ATOM 4660 C C . ARG B 1 125 ? 23.453 11.477 17.219 1 98.19 125 ARG B C 1
ATOM 4662 O O . ARG B 1 125 ? 23.562 10.352 17.688 1 98.19 125 ARG B O 1
ATOM 4669 N N . PHE B 1 126 ? 22.953 11.641 16.109 1 98 126 PHE B N 1
ATOM 4670 C CA . PHE B 1 126 ? 22.656 10.586 15.148 1 98 126 PHE B CA 1
ATOM 4671 C C . PHE B 1 126 ? 23.094 10.984 13.742 1 98 126 PHE B C 1
ATOM 4673 O O . PHE B 1 126 ? 23.172 12.172 13.422 1 98 126 PHE B O 1
ATOM 4680 N N . PRO B 1 127 ? 23.422 10.047 12.914 1 98.06 127 PRO B N 1
ATOM 4681 C CA . PRO B 1 127 ? 23.969 10.336 11.586 1 98.06 127 PRO B CA 1
ATOM 4682 C C . PRO B 1 127 ? 22.875 10.672 10.57 1 98.06 127 PRO B C 1
ATOM 4684 O O . PRO B 1 127 ? 21.75 10.188 10.688 1 98.06 127 PRO B O 1
ATOM 4687 N N . PHE B 1 128 ? 23.25 11.477 9.555 1 98.5 128 PHE B N 1
ATOM 4688 C CA . PHE B 1 128 ? 22.406 11.859 8.438 1 98.5 128 PHE B CA 1
ATOM 4689 C C . PHE B 1 128 ? 22.875 11.211 7.141 1 98.5 128 PHE B C 1
ATOM 4691 O O . PHE B 1 128 ? 24.078 11.156 6.871 1 98.5 128 PHE B O 1
ATOM 4698 N N . LEU B 1 129 ? 21.984 10.633 6.426 1 98.5 129 LEU B N 1
ATOM 4699 C CA . LEU B 1 129 ? 22.25 10.094 5.098 1 98.5 129 LEU B CA 1
ATOM 4700 C C . LEU B 1 129 ? 21.406 10.789 4.043 1 98.5 129 LEU B C 1
ATOM 4702 O O . LEU B 1 129 ? 20.203 10.977 4.234 1 98.5 129 LEU B O 1
ATOM 4706 N N . ALA B 1 130 ? 21.953 11.219 2.928 1 98.69 130 ALA B N 1
ATOM 4707 C CA . ALA B 1 130 ? 21.266 11.766 1.756 1 98.69 130 ALA B CA 1
ATOM 4708 C C . ALA B 1 130 ? 22.188 11.781 0.542 1 98.69 130 ALA B C 1
ATOM 4710 O O . ALA B 1 130 ? 22.906 12.758 0.304 1 98.69 130 ALA B O 1
ATOM 4711 N N . ALA B 1 131 ? 22.062 10.789 -0.256 1 98.75 131 ALA B N 1
ATOM 4712 C CA . ALA B 1 131 ? 23.016 10.57 -1.339 1 98.75 131 ALA B CA 1
ATOM 4713 C C . ALA B 1 131 ? 22.828 11.594 -2.459 1 98.75 131 ALA B C 1
ATOM 4715 O O . ALA B 1 131 ? 23.75 11.859 -3.236 1 98.75 131 ALA B O 1
ATOM 4716 N N . ASN B 1 132 ? 21.609 12.18 -2.506 1 98.69 132 ASN B N 1
ATOM 4717 C CA . ASN B 1 132 ? 21.328 13.117 -3.592 1 98.69 132 ASN B CA 1
ATOM 4718 C C . ASN B 1 132 ? 21.406 14.562 -3.117 1 98.69 132 ASN B C 1
ATOM 4720 O O . ASN B 1 132 ? 21 15.477 -3.838 1 98.69 132 ASN B O 1
ATOM 4724 N N . LEU B 1 133 ? 21.797 14.828 -1.902 1 98.62 133 LEU B N 1
ATOM 4725 C CA . LEU B 1 133 ? 21.938 16.172 -1.347 1 98.62 133 LEU B CA 1
ATOM 4726 C C . LEU B 1 133 ? 23.391 16.672 -1.473 1 98.62 133 LEU B C 1
ATOM 4728 O O . LEU B 1 133 ? 24.312 15.992 -1.019 1 98.62 133 LEU B O 1
ATOM 4732 N N . ARG B 1 134 ? 23.562 17.844 -2.113 1 98.25 134 ARG B N 1
ATOM 4733 C CA . ARG B 1 134 ? 24.891 18.438 -2.34 1 98.25 134 ARG B CA 1
ATOM 4734 C C . ARG B 1 134 ? 24.875 19.922 -2.025 1 98.25 134 ARG B C 1
ATOM 4736 O O . ARG B 1 134 ? 23.828 20.562 -2.014 1 98.25 134 ARG B O 1
ATOM 4743 N N . GLY B 1 135 ? 26.094 20.453 -1.73 1 96.44 135 GLY B N 1
ATOM 4744 C CA . GLY B 1 135 ? 26.266 21.891 -1.64 1 96.44 135 GLY B CA 1
ATOM 4745 C C . GLY B 1 135 ? 26.141 22.594 -2.98 1 96.44 135 GLY B C 1
ATOM 4746 O O . GLY B 1 135 ? 25.984 21.938 -4.016 1 96.44 135 GLY B O 1
ATOM 4747 N N . ALA B 1 136 ? 26.219 23.906 -2.887 1 93.44 136 ALA B N 1
ATOM 4748 C CA . ALA B 1 136 ? 26.141 24.734 -4.086 1 93.44 136 ALA B CA 1
ATOM 4749 C C . ALA B 1 136 ? 27.219 24.344 -5.09 1 93.44 136 ALA B C 1
ATOM 4751 O O . ALA B 1 136 ? 27.016 24.422 -6.301 1 93.44 136 ALA B O 1
ATOM 4752 N N . ASP B 1 137 ? 28.266 23.812 -4.625 1 94.75 137 ASP B N 1
ATOM 4753 C CA . ASP B 1 137 ? 29.406 23.469 -5.461 1 94.75 137 ASP B CA 1
ATOM 4754 C C . ASP B 1 137 ? 29.297 22.031 -5.969 1 94.75 137 ASP B C 1
ATOM 4756 O O . ASP B 1 137 ? 30.188 21.547 -6.672 1 94.75 137 ASP B O 1
ATOM 4760 N N . GLY B 1 138 ? 28.266 21.359 -5.57 1 94.75 138 GLY B N 1
ATOM 4761 C CA . GLY B 1 138 ? 28.062 20 -6.035 1 94.75 138 GLY B CA 1
ATOM 4762 C C . GLY B 1 138 ? 28.75 18.969 -5.176 1 94.75 138 GLY B C 1
ATOM 4763 O O . GLY B 1 138 ? 28.656 17.766 -5.453 1 94.75 138 GLY B O 1
ATOM 4764 N N . ARG B 1 139 ? 29.422 19.422 -4.133 1 94.31 139 ARG B N 1
ATOM 4765 C CA . ARG B 1 139 ? 30.156 18.5 -3.271 1 94.31 139 ARG B CA 1
ATOM 4766 C C . ARG B 1 139 ? 29.297 18.016 -2.115 1 94.31 139 ARG B C 1
ATOM 4768 O O . ARG B 1 139 ? 28.266 18.625 -1.794 1 94.31 139 ARG B O 1
ATOM 4775 N N . GLN B 1 140 ? 29.625 16.844 -1.542 1 95.81 140 GLN B N 1
ATOM 4776 C CA . GLN B 1 140 ? 28.953 16.297 -0.365 1 95.81 140 GLN B CA 1
ATOM 4777 C C . GLN B 1 140 ? 29.016 17.281 0.803 1 95.81 140 GLN B C 1
ATOM 4779 O O . GLN B 1 140 ? 30.047 17.922 1.03 1 95.81 140 GLN B O 1
ATOM 4784 N N . LEU B 1 141 ? 27.906 17.391 1.523 1 95.19 141 LEU B N 1
ATOM 4785 C CA . LEU B 1 141 ? 27.875 18.266 2.688 1 95.19 141 LEU B CA 1
ATOM 4786 C C . LEU B 1 141 ? 28.609 17.625 3.865 1 95.19 141 LEU B C 1
ATOM 4788 O O . LEU B 1 141 ? 28.516 16.422 4.078 1 95.19 141 LEU B O 1
ATOM 4792 N N . PRO B 1 142 ? 29.312 18.484 4.625 1 93.12 142 PRO B N 1
ATOM 4793 C CA . PRO B 1 142 ? 29.953 17.938 5.824 1 93.12 142 PRO B CA 1
ATOM 4794 C C . PRO B 1 142 ? 28.953 17.281 6.781 1 93.12 142 PRO B C 1
ATOM 4796 O O . PRO B 1 142 ? 27.906 17.859 7.062 1 93.12 142 PRO B O 1
ATOM 4799 N N . GLY B 1 143 ? 29.281 16.109 7.215 1 94.38 143 GLY B N 1
ATOM 4800 C CA . GLY B 1 143 ? 28.469 15.438 8.219 1 94.38 143 GLY B CA 1
ATOM 4801 C C . GLY B 1 143 ? 27.312 14.656 7.633 1 94.38 143 GLY B C 1
ATOM 4802 O O . GLY B 1 143 ? 26.531 14.055 8.367 1 94.38 143 GLY B O 1
ATOM 4803 N N . ILE B 1 144 ? 27.125 14.664 6.355 1 97.38 144 ILE B N 1
ATOM 4804 C CA . ILE B 1 144 ? 26.062 13.906 5.703 1 97.38 144 ILE B CA 1
ATOM 4805 C C . ILE B 1 144 ? 26.672 12.812 4.832 1 97.38 144 ILE B C 1
ATOM 4807 O O . ILE B 1 144 ? 27.5 13.094 3.951 1 97.38 144 ILE B O 1
ATOM 4811 N N . GLU B 1 145 ? 26.359 11.602 5.082 1 97.56 145 GLU B N 1
ATOM 4812 C CA . GLU B 1 145 ? 26.844 10.461 4.305 1 97.56 145 GLU B CA 1
ATOM 4813 C C . GLU B 1 145 ? 25.891 10.117 3.17 1 97.56 145 GLU B C 1
ATOM 4815 O O . GLU B 1 145 ? 24.688 10.398 3.258 1 97.56 145 GLU B O 1
ATOM 4820 N N . ASP B 1 146 ? 26.484 9.555 2.127 1 97.25 146 ASP B N 1
ATOM 4821 C CA . ASP B 1 146 ? 25.656 9.086 1.029 1 97.25 146 ASP B CA 1
ATOM 4822 C C . ASP B 1 146 ? 25.062 7.707 1.336 1 97.25 146 ASP B C 1
ATOM 4824 O O . ASP B 1 146 ? 23.844 7.512 1.263 1 97.25 146 ASP B O 1
ATOM 4828 N N . THR B 1 147 ? 26 6.836 1.643 1 98 147 THR B N 1
ATOM 4829 C CA . THR B 1 147 ? 25.688 5.43 1.867 1 98 147 THR B CA 1
ATOM 4830 C C . THR B 1 147 ? 26.453 4.887 3.07 1 98 147 THR B C 1
ATOM 4832 O O . THR B 1 147 ? 27.375 5.527 3.562 1 98 147 THR B O 1
ATOM 4835 N N . ARG B 1 148 ? 25.984 3.781 3.521 1 97.81 148 ARG B N 1
ATOM 4836 C CA . ARG B 1 148 ? 26.672 3.014 4.547 1 97.81 148 ARG B CA 1
ATOM 4837 C C . ARG B 1 148 ? 26.562 1.516 4.281 1 97.81 148 ARG B C 1
ATOM 4839 O O . ARG B 1 148 ? 25.516 1.036 3.85 1 97.81 148 ARG B O 1
ATOM 4846 N N . LEU B 1 149 ? 27.641 0.808 4.465 1 98.06 149 LEU B N 1
ATOM 4847 C CA . LEU B 1 149 ? 27.641 -0.65 4.516 1 98.06 149 LEU B CA 1
ATOM 4848 C C . LEU B 1 149 ? 27.844 -1.142 5.945 1 98.06 149 LEU B C 1
ATOM 4850 O O . LEU B 1 149 ? 28.891 -0.905 6.547 1 98.06 149 LEU B O 1
ATOM 4854 N N . ILE B 1 150 ? 26.828 -1.809 6.477 1 98.06 150 ILE B N 1
ATOM 4855 C CA . ILE B 1 150 ? 26.906 -2.201 7.879 1 98.06 150 ILE B CA 1
ATOM 4856 C C . ILE B 1 150 ? 26.656 -3.703 8.008 1 98.06 150 ILE B C 1
ATOM 4858 O O . ILE B 1 150 ? 26.156 -4.34 7.078 1 98.06 150 ILE B O 1
ATOM 4862 N N . GLU B 1 151 ? 27.047 -4.211 9.117 1 97.25 151 GLU B N 1
ATOM 4863 C CA . GLU B 1 151 ? 26.688 -5.574 9.492 1 97.25 151 GLU B CA 1
ATOM 4864 C C . GLU B 1 151 ? 25.5 -5.586 10.453 1 97.25 151 GLU B C 1
ATOM 4866 O O . GLU B 1 151 ? 25.547 -4.949 11.508 1 97.25 151 GLU B O 1
ATOM 4871 N N . LEU B 1 152 ? 24.484 -6.227 10.109 1 97.19 152 LEU B N 1
ATOM 4872 C CA . LEU B 1 152 ? 23.266 -6.332 10.906 1 97.19 152 LEU B CA 1
ATOM 4873 C C . LEU B 1 152 ? 22.797 -7.781 10.992 1 97.19 152 LEU B C 1
ATOM 4875 O O . LEU B 1 152 ? 22.312 -8.336 10 1 97.19 152 LEU B O 1
ATOM 4879 N N . GLY B 1 153 ? 22.906 -8.414 12.156 1 96.06 153 GLY B N 1
ATOM 4880 C CA . GLY B 1 153 ? 22.547 -9.812 12.32 1 96.06 153 GLY B CA 1
ATOM 4881 C C . GLY B 1 153 ? 23.406 -10.742 11.484 1 96.06 153 GLY B C 1
ATOM 4882 O O . GLY B 1 153 ? 22.906 -11.727 10.93 1 96.06 153 GLY B O 1
ATOM 4883 N N . GLY B 1 154 ? 24.609 -10.32 11.234 1 94.94 154 GLY B N 1
ATOM 4884 C CA . GLY B 1 154 ? 25.531 -11.156 10.469 1 94.94 154 GLY B CA 1
ATOM 4885 C C . GLY B 1 154 ? 25.406 -10.945 8.969 1 94.94 154 GLY B C 1
ATOM 4886 O O . GLY B 1 154 ? 26.078 -11.617 8.188 1 94.94 154 GLY B O 1
ATOM 4887 N N . ILE B 1 155 ? 24.516 -10.047 8.555 1 95.62 155 ILE B N 1
ATOM 4888 C CA . ILE B 1 155 ? 24.281 -9.75 7.148 1 95.62 155 ILE B CA 1
ATOM 4889 C C . ILE B 1 155 ? 24.875 -8.383 6.801 1 95.62 155 ILE B C 1
ATOM 4891 O O . ILE B 1 155 ? 24.734 -7.426 7.562 1 95.62 155 ILE B O 1
ATOM 4895 N N . ARG B 1 156 ? 25.547 -8.328 5.664 1 96.94 156 ARG B N 1
ATOM 4896 C CA . ARG B 1 156 ? 26.016 -7.031 5.176 1 96.94 156 ARG B CA 1
ATOM 4897 C C . ARG B 1 156 ? 24.891 -6.262 4.492 1 96.94 156 ARG B C 1
ATOM 4899 O O . ARG B 1 156 ? 24.469 -6.621 3.395 1 96.94 156 ARG B O 1
ATOM 4906 N N . VAL B 1 157 ? 24.484 -5.234 5.117 1 98.12 157 VAL B N 1
ATOM 4907 C CA . VAL B 1 157 ? 23.344 -4.449 4.645 1 98.12 157 VAL B CA 1
ATOM 4908 C C . VAL B 1 157 ? 23.828 -3.092 4.145 1 98.12 157 VAL B C 1
ATOM 4910 O O . VAL B 1 157 ? 24.516 -2.361 4.867 1 98.12 157 VAL B O 1
ATOM 4913 N N . GLY B 1 158 ? 23.547 -2.801 2.854 1 98.75 158 GLY B N 1
ATOM 4914 C CA . GLY B 1 158 ? 23.797 -1.474 2.316 1 98.75 158 GLY B CA 1
ATOM 4915 C C . GLY B 1 158 ? 22.656 -0.511 2.541 1 98.75 158 GLY B C 1
ATOM 4916 O O . GLY B 1 158 ? 21.5 -0.837 2.254 1 98.75 158 GLY B O 1
ATOM 4917 N N . LEU B 1 159 ? 22.953 0.656 3.086 1 98.88 159 LEU B N 1
ATOM 4918 C CA . LEU B 1 159 ? 21.984 1.711 3.33 1 98.88 159 LEU B CA 1
ATOM 4919 C C . LEU B 1 159 ? 22.188 2.879 2.371 1 98.88 159 LEU B C 1
ATOM 4921 O O . LEU B 1 159 ? 23.328 3.295 2.131 1 98.88 159 LEU B O 1
ATOM 4925 N N . VAL B 1 160 ? 21.109 3.344 1.752 1 98.88 160 VAL B N 1
ATOM 4926 C CA . VAL B 1 160 ? 21.156 4.527 0.902 1 98.88 160 VAL B CA 1
ATOM 4927 C C . VAL B 1 160 ? 20.109 5.539 1.369 1 98.88 160 VAL B C 1
ATOM 4929 O O . VAL B 1 160 ? 18.922 5.195 1.522 1 98.88 160 VAL B O 1
ATOM 4932 N N . GLY B 1 161 ? 20.516 6.762 1.643 1 98.75 161 GLY B N 1
ATOM 4933 C CA . GLY B 1 161 ? 19.578 7.832 1.965 1 98.75 161 GLY B CA 1
ATOM 4934 C C . GLY B 1 161 ? 19.234 8.695 0.771 1 98.75 161 GLY B C 1
ATOM 4935 O O . GLY B 1 161 ? 20.109 9.062 -0.015 1 98.75 161 GLY B O 1
ATOM 4936 N N . ILE B 1 162 ? 17.922 8.992 0.59 1 98.88 162 ILE B N 1
ATOM 4937 C CA . ILE B 1 162 ? 17.484 9.852 -0.506 1 98.88 162 ILE B CA 1
ATOM 4938 C C . ILE B 1 162 ? 16.547 10.938 0.032 1 98.88 162 ILE B C 1
ATOM 4940 O O . ILE B 1 162 ? 15.523 10.641 0.64 1 98.88 162 ILE B O 1
ATOM 4944 N N . ALA B 1 163 ? 16.922 12.164 -0.182 1 98.5 163 ALA B N 1
ATOM 4945 C CA . ALA B 1 163 ? 16.078 13.305 0.168 1 98.5 163 ALA B CA 1
ATOM 4946 C C . ALA B 1 163 ? 15.117 13.648 -0.968 1 98.5 163 ALA B C 1
ATOM 4948 O O . ALA B 1 163 ? 15.305 13.195 -2.102 1 98.5 163 ALA B O 1
ATOM 4949 N N . LEU B 1 164 ? 14.141 14.414 -0.683 1 96.69 164 LEU B N 1
ATOM 4950 C CA . LEU B 1 164 ? 13.125 14.812 -1.653 1 96.69 164 LEU B CA 1
ATOM 4951 C C . LEU B 1 164 ? 13.703 15.781 -2.678 1 96.69 164 LEU B C 1
ATOM 4953 O O . LEU B 1 164 ? 14.109 16.891 -2.326 1 96.69 164 LEU B O 1
ATOM 4957 N N . GLN B 1 165 ? 13.695 15.422 -3.891 1 95.75 165 GLN B N 1
ATOM 4958 C CA . GLN B 1 165 ? 14.266 16.219 -4.969 1 95.75 165 GLN B CA 1
ATOM 4959 C C . GLN B 1 165 ? 13.57 17.578 -5.066 1 95.75 165 GLN B C 1
ATOM 4961 O O . GLN B 1 165 ? 14.211 18.594 -5.383 1 95.75 165 GLN B O 1
ATOM 4966 N N . ALA B 1 166 ? 12.336 17.703 -4.734 1 90.75 166 ALA B N 1
ATOM 4967 C CA . ALA B 1 166 ? 11.523 18.891 -4.938 1 90.75 166 ALA B CA 1
ATOM 4968 C C . ALA B 1 166 ? 11.664 19.859 -3.764 1 90.75 166 ALA B C 1
ATOM 4970 O O . ALA B 1 166 ? 10.992 20.891 -3.713 1 90.75 166 ALA B O 1
ATOM 4971 N N . THR B 1 167 ? 12.586 19.578 -2.828 1 91.75 167 THR B N 1
ATOM 4972 C CA . THR B 1 167 ? 12.75 20.359 -1.605 1 91.75 167 THR B CA 1
ATOM 4973 C C . THR B 1 167 ? 12.945 21.844 -1.93 1 91.75 167 THR B C 1
ATOM 4975 O O . THR B 1 167 ? 12.336 22.703 -1.298 1 91.75 167 THR B O 1
ATOM 4978 N N . PRO B 1 168 ? 13.75 22.281 -2.984 1 90.12 168 PRO B N 1
ATOM 4979 C CA . PRO B 1 168 ? 13.953 23.703 -3.26 1 90.12 168 PRO B CA 1
ATOM 4980 C C . PRO B 1 168 ? 12.648 24.422 -3.59 1 90.12 168 PRO B C 1
ATOM 4982 O O . PRO B 1 168 ? 12.523 25.625 -3.344 1 90.12 168 PRO B O 1
ATOM 4985 N N . GLU B 1 169 ? 11.641 23.703 -4.051 1 81.56 169 GLU B N 1
ATOM 4986 C CA . GLU B 1 169 ? 10.352 24.297 -4.414 1 81.56 169 GLU B CA 1
ATOM 4987 C C . GLU B 1 169 ? 9.414 24.328 -3.215 1 81.56 169 GLU B C 1
ATOM 4989 O O . GLU B 1 169 ? 8.414 25.062 -3.229 1 81.56 169 GLU B O 1
ATOM 4994 N N . LYS B 1 170 ? 9.742 23.578 -2.164 1 81 170 LYS B N 1
ATOM 4995 C CA . LYS B 1 170 ? 8.781 23.359 -1.088 1 81 170 LYS B CA 1
ATOM 4996 C C . LYS B 1 170 ? 9.242 24.016 0.208 1 81 170 LYS B C 1
ATOM 4998 O O . LYS B 1 170 ? 8.445 24.234 1.12 1 81 170 LYS B O 1
ATOM 5003 N N . SER B 1 171 ? 10.555 24.266 0.252 1 87.31 171 SER B N 1
ATOM 5004 C CA . SER B 1 171 ? 11.156 24.781 1.48 1 87.31 171 SER B CA 1
ATOM 5005 C C . SER B 1 171 ? 12.203 25.844 1.182 1 87.31 171 SER B C 1
ATOM 5007 O O . SER B 1 171 ? 12.258 26.375 0.07 1 87.31 171 SER B O 1
ATOM 5009 N N . GLN B 1 172 ? 12.914 26.312 2.258 1 87.06 172 GLN B N 1
ATOM 5010 C CA . GLN B 1 172 ? 13.969 27.312 2.131 1 87.06 172 GLN B CA 1
ATOM 5011 C C . GLN B 1 172 ? 15.352 26.672 2.143 1 87.06 172 GLN B C 1
ATOM 5013 O O . GLN B 1 172 ? 16.141 26.906 3.055 1 87.06 172 GLN B O 1
ATOM 5018 N N . SER B 1 173 ? 15.711 25.969 1.039 1 92.19 173 SER B N 1
ATOM 5019 C CA . SER B 1 173 ? 16.938 25.188 1.013 1 92.19 173 SER B CA 1
ATOM 5020 C C . SER B 1 173 ? 18.109 26 0.48 1 92.19 173 SER B C 1
ATOM 5022 O O . SER B 1 173 ? 19.234 25.516 0.438 1 92.19 173 SER B O 1
ATOM 5024 N N . GLY B 1 174 ? 17.859 27.266 0.09 1 92.81 174 GLY B N 1
ATOM 5025 C CA . GLY B 1 174 ? 18.938 28.125 -0.402 1 92.81 174 GLY B CA 1
ATOM 5026 C C . GLY B 1 174 ? 19.578 27.578 -1.662 1 92.81 174 GLY B C 1
ATOM 5027 O O . GLY B 1 174 ? 18.906 27.266 -2.635 1 92.81 174 GLY B O 1
ATOM 5028 N N . THR B 1 175 ? 20.953 27.406 -1.568 1 93.25 175 THR B N 1
ATOM 5029 C CA . THR B 1 175 ? 21.703 27.031 -2.76 1 93.25 175 THR B CA 1
ATOM 5030 C C . THR B 1 175 ? 22 25.531 -2.756 1 93.25 175 THR B C 1
ATOM 5032 O O . THR B 1 175 ? 22.75 25.031 -3.609 1 93.25 175 THR B O 1
ATOM 5035 N N . LEU B 1 176 ? 21.469 24.828 -1.801 1 97 176 LEU B N 1
ATOM 5036 C CA . LEU B 1 176 ? 21.672 23.375 -1.764 1 97 176 LEU B CA 1
ATOM 5037 C C . LEU B 1 176 ? 21.062 22.719 -2.99 1 97 176 LEU B C 1
ATOM 5039 O O . LEU B 1 176 ? 20.078 23.203 -3.545 1 97 176 LEU B O 1
ATOM 5043 N N . ARG B 1 177 ? 21.641 21.625 -3.395 1 97.12 177 ARG B N 1
ATOM 5044 C CA . ARG B 1 177 ? 21.172 20.891 -4.57 1 97.12 177 ARG B CA 1
ATOM 5045 C C . ARG B 1 177 ? 20.641 19.516 -4.188 1 97.12 177 ARG B C 1
ATOM 5047 O O . ARG B 1 177 ? 21.203 18.844 -3.324 1 97.12 177 ARG B O 1
ATOM 5054 N N . PHE B 1 178 ? 19.594 19.188 -4.77 1 97.88 178 PHE B N 1
ATOM 5055 C CA . PHE B 1 178 ? 18.953 17.891 -4.594 1 97.88 178 PHE B CA 1
ATOM 5056 C C . PHE B 1 178 ? 18.859 17.141 -5.922 1 97.88 178 PHE B C 1
ATOM 5058 O O . PHE B 1 178 ? 18.016 17.469 -6.766 1 97.88 178 PHE B O 1
ATOM 5065 N N . GLY B 1 179 ? 19.656 16.172 -6.125 1 97.81 179 GLY B N 1
ATOM 5066 C CA . GLY B 1 179 ? 19.734 15.438 -7.383 1 97.81 179 GLY B CA 1
ATOM 5067 C C . GLY B 1 179 ? 18.562 14.5 -7.602 1 97.81 179 GLY B C 1
ATOM 5068 O O . GLY B 1 179 ? 17.688 14.383 -6.746 1 97.81 179 GLY B O 1
ATOM 5069 N N . PRO B 1 180 ? 18.578 13.812 -8.758 1 97.94 180 PRO B N 1
ATOM 5070 C CA . PRO B 1 180 ? 17.469 12.906 -9.078 1 97.94 180 PRO B CA 1
ATOM 5071 C C . PRO B 1 180 ? 17.375 11.727 -8.117 1 97.94 180 PRO B C 1
ATOM 5073 O O . PRO B 1 180 ? 18.406 11.117 -7.777 1 97.94 180 PRO B O 1
ATOM 5076 N N . GLU B 1 181 ? 16.203 11.422 -7.695 1 98.38 181 GLU B N 1
ATOM 5077 C CA . GLU B 1 181 ? 15.969 10.445 -6.633 1 98.38 181 GLU B CA 1
ATOM 5078 C C . GLU B 1 181 ? 16.234 9.023 -7.125 1 98.38 181 GLU B C 1
ATOM 5080 O O . GLU B 1 181 ? 17.047 8.305 -6.555 1 98.38 181 GLU B O 1
ATOM 5085 N N . ILE B 1 182 ? 15.57 8.57 -8.203 1 98.06 182 ILE B N 1
ATOM 5086 C CA . ILE B 1 182 ? 15.578 7.195 -8.688 1 98.06 182 ILE B CA 1
ATOM 5087 C C . ILE B 1 182 ? 16.969 6.844 -9.211 1 98.06 182 ILE B C 1
ATOM 5089 O O . ILE B 1 182 ? 17.531 5.812 -8.852 1 98.06 182 ILE B O 1
ATOM 5093 N N . GLU B 1 183 ? 17.562 7.715 -10.031 1 98.06 183 GLU B N 1
ATOM 5094 C CA . GLU B 1 183 ? 18.859 7.469 -10.641 1 98.06 183 GLU B CA 1
ATOM 5095 C C . GLU B 1 183 ? 19.969 7.387 -9.578 1 98.06 183 GLU B C 1
ATOM 5097 O O . GLU B 1 183 ? 20.844 6.531 -9.656 1 98.06 183 GLU B O 1
ATOM 5102 N N . THR B 1 184 ? 19.906 8.297 -8.641 1 98.62 184 THR B N 1
ATOM 5103 C CA . THR B 1 184 ? 20.891 8.289 -7.57 1 98.62 184 THR B CA 1
ATOM 5104 C C . THR B 1 184 ? 20.797 7.008 -6.746 1 98.62 184 THR B C 1
ATOM 5106 O O . THR B 1 184 ? 21.812 6.375 -6.449 1 98.62 184 THR B O 1
ATOM 5109 N N . LEU B 1 185 ? 19.578 6.645 -6.371 1 98.81 185 LEU B N 1
ATOM 5110 C CA . LEU B 1 185 ? 19.359 5.422 -5.605 1 98.81 185 LEU B CA 1
ATOM 5111 C C . LEU B 1 185 ? 19.891 4.207 -6.359 1 98.81 185 LEU B C 1
ATOM 5113 O O . LEU B 1 185 ? 20.562 3.354 -5.777 1 98.81 185 LEU B O 1
ATOM 5117 N N . ALA B 1 186 ? 19.531 4.098 -7.625 1 98.44 186 ALA B N 1
ATOM 5118 C CA . ALA B 1 186 ? 19.969 2.977 -8.453 1 98.44 186 ALA B CA 1
ATOM 5119 C C . ALA B 1 186 ? 21.5 2.877 -8.484 1 98.44 186 ALA B C 1
ATOM 5121 O O . ALA B 1 186 ? 22.062 1.793 -8.312 1 98.44 186 ALA B O 1
ATOM 5122 N N . ARG B 1 187 ? 22.141 4.008 -8.711 1 98.44 187 ARG B N 1
ATOM 5123 C CA . ARG B 1 187 ? 23.594 4.062 -8.789 1 98.44 187 ARG B CA 1
ATOM 5124 C C . ARG B 1 187 ? 24.234 3.627 -7.477 1 98.44 187 ARG B C 1
ATOM 5126 O O . ARG B 1 187 ? 25.141 2.803 -7.473 1 98.44 187 ARG B O 1
ATOM 5133 N N . GLU B 1 188 ? 23.75 4.203 -6.387 1 98.69 188 GLU B N 1
ATOM 5134 C CA . GLU B 1 188 ? 24.328 3.895 -5.082 1 98.69 188 GLU B CA 1
ATOM 5135 C C . GLU B 1 188 ? 24.078 2.441 -4.695 1 98.69 188 GLU B C 1
ATOM 5137 O O . GLU B 1 188 ? 24.938 1.793 -4.098 1 98.69 188 GLU B O 1
ATOM 5142 N N . ALA B 1 189 ? 22.906 1.92 -4.934 1 98.5 189 ALA B N 1
ATOM 5143 C CA . ALA B 1 189 ? 22.578 0.523 -4.66 1 98.5 189 ALA B CA 1
ATOM 5144 C C . ALA B 1 189 ? 23.516 -0.418 -5.41 1 98.5 189 ALA B C 1
ATOM 5146 O O . ALA B 1 189 ? 24.016 -1.388 -4.84 1 98.5 189 ALA B O 1
ATOM 5147 N N . ASP B 1 190 ? 23.734 -0.169 -6.664 1 97.88 190 ASP B N 1
ATOM 5148 C CA . ASP B 1 190 ? 24.641 -0.979 -7.48 1 97.88 190 ASP B CA 1
ATOM 5149 C C . ASP B 1 190 ? 26.047 -0.974 -6.906 1 97.88 190 ASP B C 1
ATOM 5151 O O . ASP B 1 190 ? 26.703 -2.016 -6.848 1 97.88 190 ASP B O 1
ATOM 5155 N N . ALA B 1 191 ? 26.5 0.233 -6.547 1 98.25 191 ALA B N 1
ATOM 5156 C CA . ALA B 1 191 ? 27.828 0.362 -5.969 1 98.25 191 ALA B CA 1
ATOM 5157 C C . ALA B 1 191 ? 27.953 -0.455 -4.688 1 98.25 191 ALA B C 1
ATOM 5159 O O . ALA B 1 191 ? 28.984 -1.084 -4.438 1 98.25 191 ALA B O 1
ATOM 5160 N N . LEU B 1 192 ? 26.953 -0.441 -3.873 1 98.19 192 LEU B N 1
ATOM 5161 C CA . LEU B 1 192 ? 26.953 -1.182 -2.617 1 98.19 192 LEU B CA 1
ATOM 5162 C C . LEU B 1 192 ? 26.953 -2.686 -2.871 1 98.19 192 LEU B C 1
ATOM 5164 O O . LEU B 1 192 ? 27.625 -3.438 -2.158 1 98.19 192 LEU B O 1
ATOM 5168 N N . ARG B 1 193 ? 26.172 -3.145 -3.814 1 96.88 193 ARG B N 1
ATOM 5169 C CA . ARG B 1 193 ? 26.188 -4.559 -4.168 1 96.88 193 ARG B CA 1
ATOM 5170 C C . ARG B 1 193 ? 27.578 -5 -4.625 1 96.88 193 ARG B C 1
ATOM 5172 O O . ARG B 1 193 ? 28.062 -6.062 -4.223 1 96.88 193 ARG B O 1
ATOM 5179 N N . LYS B 1 194 ? 28.219 -4.207 -5.434 1 96.75 194 LYS B N 1
ATOM 5180 C CA . LYS B 1 194 ? 29.578 -4.496 -5.887 1 96.75 194 LYS B CA 1
ATOM 5181 C C . LYS B 1 194 ? 30.562 -4.52 -4.715 1 96.75 194 LYS B C 1
ATOM 5183 O O . LYS B 1 194 ? 31.531 -5.273 -4.727 1 96.75 194 LYS B O 1
ATOM 5188 N N . ALA B 1 195 ? 30.203 -3.744 -3.744 1 96.88 195 ALA B N 1
ATOM 5189 C CA . ALA B 1 195 ? 31.062 -3.666 -2.561 1 96.88 195 ALA B CA 1
ATOM 5190 C C . ALA B 1 195 ? 30.766 -4.816 -1.599 1 96.88 195 ALA B C 1
ATOM 5192 O O . ALA B 1 195 ? 31.391 -4.926 -0.544 1 96.88 195 ALA B O 1
ATOM 5193 N N . GLY B 1 196 ? 29.75 -5.613 -1.934 1 95.44 196 GLY B N 1
ATOM 5194 C CA . GLY B 1 196 ? 29.547 -6.832 -1.171 1 95.44 196 GLY B CA 1
ATOM 5195 C C . GLY B 1 196 ? 28.281 -6.82 -0.344 1 95.44 196 GLY B C 1
ATOM 5196 O O . GLY B 1 196 ? 28.047 -7.711 0.478 1 95.44 196 GLY B O 1
ATOM 5197 N N . ALA B 1 197 ? 27.422 -5.859 -0.487 1 97.19 197 ALA B N 1
ATOM 5198 C CA . ALA B 1 197 ? 26.141 -5.859 0.227 1 97.19 197 ALA B CA 1
ATOM 5199 C C . ALA B 1 197 ? 25.297 -7.07 -0.156 1 97.19 197 ALA B C 1
ATOM 5201 O O . ALA B 1 197 ? 25.203 -7.414 -1.335 1 97.19 197 ALA B O 1
ATOM 5202 N N . GLN B 1 198 ? 24.781 -7.727 0.835 1 97.06 198 GLN B N 1
ATOM 5203 C CA . GLN B 1 198 ? 23.922 -8.891 0.618 1 97.06 198 GLN B CA 1
ATOM 5204 C C . GLN B 1 198 ? 22.453 -8.492 0.568 1 97.06 198 GLN B C 1
ATOM 5206 O O . GLN B 1 198 ? 21.609 -9.266 0.101 1 97.06 198 GLN B O 1
ATOM 5211 N N . MET B 1 199 ? 22.156 -7.316 1.073 1 97.31 199 MET B N 1
ATOM 5212 C CA . MET B 1 199 ? 20.844 -6.688 1.043 1 97.31 199 MET B CA 1
ATOM 5213 C C . MET B 1 199 ? 20.969 -5.172 0.938 1 97.31 199 MET B C 1
ATOM 5215 O O . MET B 1 199 ? 21.906 -4.582 1.473 1 97.31 199 MET B O 1
ATOM 5219 N N . ILE B 1 200 ? 20.031 -4.531 0.246 1 98.62 200 ILE B N 1
ATOM 5220 C CA . ILE B 1 200 ? 20 -3.076 0.136 1 98.62 200 ILE B CA 1
ATOM 5221 C C . ILE B 1 200 ? 18.734 -2.537 0.807 1 98.62 200 ILE B C 1
ATOM 5223 O O . ILE B 1 200 ? 17.625 -2.982 0.505 1 98.62 200 ILE B O 1
ATOM 5227 N N . VAL B 1 201 ? 18.906 -1.641 1.731 1 98.88 201 VAL B N 1
ATOM 5228 C CA . VAL B 1 201 ? 17.812 -0.902 2.355 1 98.88 201 VAL B CA 1
ATOM 5229 C C . VAL B 1 201 ? 17.875 0.566 1.938 1 98.88 201 VAL B C 1
ATOM 5231 O O . VAL B 1 201 ? 18.875 1.252 2.209 1 98.88 201 VAL B O 1
ATOM 5234 N N . GLY B 1 202 ? 16.859 0.998 1.205 1 98.88 202 GLY B N 1
ATOM 5235 C CA . GLY B 1 202 ? 16.703 2.416 0.924 1 98.88 202 GLY B CA 1
ATOM 5236 C C . GLY B 1 202 ? 15.898 3.15 1.979 1 98.88 202 GLY B C 1
ATOM 5237 O O . GLY B 1 202 ? 14.836 2.684 2.389 1 98.88 202 GLY B O 1
ATOM 5238 N N . ILE B 1 203 ? 16.391 4.191 2.502 1 98.88 203 ILE B N 1
ATOM 5239 C CA . ILE B 1 203 ? 15.656 5.121 3.359 1 98.88 203 ILE B CA 1
ATOM 5240 C C . ILE B 1 203 ? 15.422 6.43 2.611 1 98.88 203 ILE B C 1
ATOM 5242 O O . ILE B 1 203 ? 16.359 7.195 2.371 1 98.88 203 ILE B O 1
ATOM 5246 N N . ALA B 1 204 ? 14.148 6.66 2.256 1 98.75 204 ALA B N 1
ATOM 5247 C CA . ALA B 1 204 ? 13.898 7.738 1.303 1 98.75 204 ALA B CA 1
ATOM 5248 C C . ALA B 1 204 ? 12.742 8.625 1.771 1 98.75 204 ALA B C 1
ATOM 5250 O O . ALA B 1 204 ? 11.734 8.133 2.279 1 98.75 204 ALA B O 1
ATOM 5251 N N . HIS B 1 205 ? 12.938 9.906 1.769 1 98.62 205 HIS B N 1
ATOM 5252 C CA . HIS B 1 205 ? 11.844 10.867 1.869 1 98.62 205 HIS B CA 1
ATOM 5253 C C . HIS B 1 205 ? 11.336 11.266 0.488 1 98.62 205 HIS B C 1
ATOM 5255 O O . HIS B 1 205 ? 11.797 12.258 -0.085 1 98.62 205 HIS B O 1
ATOM 5261 N N . THR B 1 206 ? 10.414 10.492 -0.072 1 97.38 206 THR B N 1
ATOM 5262 C CA . THR B 1 206 ? 9.969 10.609 -1.458 1 97.38 206 THR B CA 1
ATOM 5263 C C . THR B 1 206 ? 8.453 10.461 -1.56 1 97.38 206 THR B C 1
ATOM 5265 O O . THR B 1 206 ? 7.824 9.859 -0.688 1 97.38 206 THR B O 1
ATOM 5268 N N . ALA B 1 207 ? 7.949 11.047 -2.615 1 93.06 207 ALA B N 1
ATOM 5269 C CA . ALA B 1 207 ? 6.516 10.938 -2.879 1 93.06 207 ALA B CA 1
ATOM 5270 C C . ALA B 1 207 ? 6.141 9.508 -3.273 1 93.06 207 ALA B C 1
ATOM 5272 O O . ALA B 1 207 ? 6.969 8.766 -3.807 1 93.06 207 ALA B O 1
ATOM 5273 N N . ARG B 1 208 ? 4.922 9.125 -3.139 1 94.19 208 ARG B N 1
ATOM 5274 C CA . ARG B 1 208 ? 4.418 7.773 -3.352 1 94.19 208 ARG B CA 1
ATOM 5275 C C . ARG B 1 208 ? 4.699 7.301 -4.773 1 94.19 208 ARG B C 1
ATOM 5277 O O . ARG B 1 208 ? 5.055 6.141 -4.992 1 94.19 208 ARG B O 1
ATOM 5284 N N . VAL B 1 209 ? 4.5 8.172 -5.738 1 92.56 209 VAL B N 1
ATOM 5285 C CA . VAL B 1 209 ? 4.73 7.801 -7.129 1 92.56 209 VAL B CA 1
ATOM 5286 C C . VAL B 1 209 ? 6.18 7.355 -7.312 1 92.56 209 VAL B C 1
ATOM 5288 O O . VAL B 1 209 ? 6.461 6.441 -8.094 1 92.56 209 VAL B O 1
ATOM 5291 N N . THR B 1 210 ? 7.07 8.031 -6.645 1 95.94 210 THR B N 1
ATOM 5292 C CA . THR B 1 210 ? 8.484 7.672 -6.695 1 95.94 210 THR B CA 1
ATOM 5293 C C . THR B 1 210 ? 8.734 6.363 -5.953 1 95.94 210 THR B C 1
ATOM 5295 O O . THR B 1 210 ? 9.492 5.512 -6.422 1 95.94 210 THR B O 1
ATOM 5298 N N . ASP B 1 211 ? 8.117 6.191 -4.785 1 97.56 211 ASP B N 1
ATOM 5299 C CA . ASP B 1 211 ? 8.219 4.934 -4.055 1 97.56 211 ASP B CA 1
ATOM 5300 C C . ASP B 1 211 ? 7.816 3.752 -4.934 1 97.56 211 ASP B C 1
ATOM 5302 O O . ASP B 1 211 ? 8.523 2.742 -4.988 1 97.56 211 ASP B O 1
ATOM 5306 N N . ASP B 1 212 ? 6.66 3.92 -5.57 1 94.62 212 ASP B N 1
ATOM 5307 C CA . ASP B 1 212 ? 6.137 2.863 -6.434 1 94.62 212 ASP B CA 1
ATOM 5308 C C . ASP B 1 212 ? 7.117 2.535 -7.555 1 94.62 212 ASP B C 1
ATOM 5310 O O . ASP B 1 212 ? 7.293 1.368 -7.914 1 94.62 212 ASP B O 1
ATOM 5314 N N . ALA B 1 213 ? 7.703 3.559 -8.102 1 94.44 213 ALA B N 1
ATOM 5315 C CA . ALA B 1 213 ? 8.68 3.365 -9.172 1 94.44 213 ALA B CA 1
ATOM 5316 C C . ALA B 1 213 ? 9.906 2.611 -8.672 1 94.44 213 ALA B C 1
ATOM 5318 O O . ALA B 1 213 ? 10.445 1.754 -9.375 1 94.44 213 ALA B O 1
ATOM 5319 N N . ILE B 1 214 ? 10.359 2.924 -7.5 1 97.44 214 ILE B N 1
ATOM 5320 C CA . ILE B 1 214 ? 11.508 2.262 -6.895 1 97.44 214 ILE B CA 1
ATOM 5321 C C . ILE B 1 214 ? 11.211 0.776 -6.707 1 97.44 214 ILE B C 1
ATOM 5323 O O . ILE B 1 214 ? 12.039 -0.075 -7.035 1 97.44 214 ILE B O 1
ATOM 5327 N N . VAL B 1 215 ? 10.023 0.481 -6.219 1 94.94 215 VAL B N 1
ATOM 5328 C CA . VAL B 1 215 ? 9.617 -0.895 -5.961 1 94.94 215 VAL B CA 1
ATOM 5329 C C . VAL B 1 215 ? 9.492 -1.652 -7.281 1 94.94 215 VAL B C 1
ATOM 5331 O O . VAL B 1 215 ? 9.992 -2.773 -7.41 1 94.94 215 VAL B O 1
ATOM 5334 N N . ARG B 1 216 ? 8.844 -1.053 -8.219 1 90.81 216 ARG B N 1
ATOM 5335 C CA . ARG B 1 216 ? 8.633 -1.679 -9.516 1 90.81 216 ARG B CA 1
ATOM 5336 C C . ARG B 1 216 ? 9.961 -2.01 -10.188 1 90.81 216 ARG B C 1
ATOM 5338 O O . ARG B 1 216 ? 10.094 -3.049 -10.836 1 90.81 216 ARG B O 1
ATOM 5345 N N . ALA B 1 217 ? 10.938 -1.111 -10.016 1 92.62 217 ALA B N 1
ATOM 5346 C CA . ALA B 1 217 ? 12.242 -1.275 -10.648 1 92.62 217 ALA B CA 1
ATOM 5347 C C . ALA B 1 217 ? 13.141 -2.197 -9.828 1 92.62 217 ALA B C 1
ATOM 5349 O O . ALA B 1 217 ? 14.258 -2.51 -10.234 1 92.62 217 ALA B O 1
ATOM 5350 N N . ARG B 1 218 ? 12.734 -2.611 -8.703 1 94.5 218 ARG B N 1
ATOM 5351 C CA . ARG B 1 218 ? 13.461 -3.514 -7.824 1 94.5 218 ARG B CA 1
ATOM 5352 C C . ARG B 1 218 ? 14.836 -2.951 -7.484 1 94.5 218 ARG B C 1
ATOM 5354 O O . ARG B 1 218 ? 15.844 -3.662 -7.555 1 94.5 218 ARG B O 1
ATOM 5361 N N . LEU B 1 219 ? 14.852 -1.652 -7.168 1 97.25 219 LEU B N 1
ATOM 5362 C CA . LEU B 1 219 ? 16.125 -0.976 -6.93 1 97.25 219 LEU B CA 1
ATOM 5363 C C . LEU B 1 219 ? 16.703 -1.375 -5.578 1 97.25 219 LEU B C 1
ATOM 5365 O O . LEU B 1 219 ? 17.922 -1.364 -5.398 1 97.25 219 LEU B O 1
ATOM 5369 N N . VAL B 1 220 ? 15.844 -1.712 -4.641 1 98.5 220 VAL B N 1
ATOM 5370 C CA . VAL B 1 220 ? 16.266 -2.092 -3.297 1 98.5 220 VAL B CA 1
ATOM 5371 C C . VAL B 1 220 ? 15.461 -3.301 -2.824 1 98.5 220 VAL B C 1
ATOM 5373 O O . VAL B 1 220 ? 14.461 -3.672 -3.445 1 98.5 220 VAL B O 1
ATOM 5376 N N . ASP B 1 221 ? 15.93 -3.938 -1.772 1 98.06 221 ASP B N 1
ATOM 5377 C CA . ASP B 1 221 ? 15.195 -5.043 -1.16 1 98.06 221 ASP B CA 1
ATOM 5378 C C . ASP B 1 221 ? 14.094 -4.527 -0.232 1 98.06 221 ASP B C 1
ATOM 5380 O O . ASP B 1 221 ? 12.992 -5.066 -0.21 1 98.06 221 ASP B O 1
ATOM 5384 N N . ILE B 1 222 ? 14.422 -3.514 0.548 1 98.81 222 ILE B N 1
ATOM 5385 C CA . ILE B 1 222 ? 13.469 -2.893 1.468 1 98.81 222 ILE B CA 1
ATOM 5386 C C . ILE B 1 222 ? 13.555 -1.373 1.342 1 98.81 222 ILE B C 1
ATOM 5388 O O . ILE B 1 222 ? 14.641 -0.799 1.359 1 98.81 222 ILE B O 1
ATOM 5392 N N . LEU B 1 223 ? 12.406 -0.746 1.14 1 98.94 223 LEU B N 1
ATOM 5393 C CA . LEU B 1 223 ? 12.297 0.708 1.099 1 98.94 223 LEU B CA 1
ATOM 5394 C C . LEU B 1 223 ? 11.562 1.234 2.326 1 98.94 223 LEU B C 1
ATOM 5396 O O . LEU B 1 223 ? 10.406 0.883 2.559 1 98.94 223 LEU B O 1
ATOM 5400 N N . LEU B 1 224 ? 12.227 1.981 3.146 1 98.94 224 LEU B N 1
ATOM 5401 C CA . LEU B 1 224 ? 11.633 2.736 4.246 1 98.94 224 LEU B CA 1
ATOM 5402 C C . LEU B 1 224 ? 11.391 4.188 3.84 1 98.94 224 LEU B C 1
ATOM 5404 O O . LEU B 1 224 ? 12.336 4.941 3.615 1 98.94 224 LEU B O 1
ATOM 5408 N N . SER B 1 225 ? 10.125 4.59 3.758 1 98.56 225 SER B N 1
ATOM 5409 C CA . SER B 1 225 ? 9.805 5.867 3.135 1 98.56 225 SER B CA 1
ATOM 5410 C C . SER B 1 225 ? 9.117 6.805 4.121 1 98.56 225 SER B C 1
ATOM 5412 O O . SER B 1 225 ? 8.82 6.414 5.254 1 98.56 225 SER B O 1
ATOM 5414 N N . GLY B 1 226 ? 9.023 8.078 3.787 1 97.5 226 GLY B N 1
ATOM 5415 C CA . GLY B 1 226 ? 8.25 9.133 4.43 1 97.5 226 GLY B CA 1
ATOM 5416 C C . GLY B 1 226 ? 7.656 10.125 3.445 1 97.5 226 GLY B C 1
ATOM 5417 O O . GLY B 1 226 ? 7.602 9.852 2.244 1 97.5 226 GLY B O 1
ATOM 5418 N N . HIS B 1 227 ? 7.066 11.133 3.951 1 93.94 227 HIS B N 1
ATOM 5419 C CA . HIS B 1 227 ? 6.625 12.273 3.156 1 93.94 227 HIS B CA 1
ATOM 5420 C C . HIS B 1 227 ? 5.113 12.266 2.979 1 93.94 227 HIS B C 1
ATOM 5422 O O . HIS B 1 227 ? 4.48 13.328 2.971 1 93.94 227 HIS B O 1
ATOM 5428 N N . ASP B 1 228 ? 4.48 11.133 2.816 1 91.44 228 ASP B N 1
ATOM 5429 C CA . ASP B 1 228 ? 3.1 11.07 2.344 1 91.44 228 ASP B CA 1
ATOM 5430 C C . ASP B 1 228 ? 2.117 11.062 3.512 1 91.44 228 ASP B C 1
ATOM 5432 O O . ASP B 1 228 ? 0.918 11.281 3.322 1 91.44 228 ASP B O 1
ATOM 5436 N N . HIS B 1 229 ? 2.504 10.82 4.695 1 93.06 229 HIS B N 1
ATOM 5437 C CA . HIS B 1 229 ? 1.744 10.953 5.934 1 93.06 229 HIS B CA 1
ATOM 5438 C C . HIS B 1 229 ? 0.68 9.867 6.047 1 93.06 229 HIS B C 1
ATOM 5440 O O . HIS B 1 229 ? -0.348 10.062 6.699 1 93.06 229 HIS B O 1
ATOM 5446 N N . ASP B 1 230 ? 0.721 8.742 5.344 1 94 230 ASP B N 1
ATOM 5447 C CA . ASP B 1 230 ? -0.169 7.598 5.508 1 94 230 ASP B CA 1
ATOM 5448 C C . ASP B 1 230 ? 0.613 6.348 5.898 1 94 230 ASP B C 1
ATOM 5450 O O . ASP B 1 230 ? 1.844 6.324 5.82 1 94 230 ASP B O 1
ATOM 5454 N N . LEU B 1 231 ? -0.108 5.383 6.477 1 98.12 231 LEU B N 1
ATOM 5455 C CA . LEU B 1 231 ? 0.49 4.078 6.742 1 98.12 231 LEU B CA 1
ATOM 5456 C C . LEU B 1 231 ? 0.44 3.197 5.5 1 98.12 231 LEU B C 1
ATOM 5458 O O . LEU B 1 231 ? -0.623 3.021 4.898 1 98.12 231 LEU B O 1
ATOM 5462 N N . VAL B 1 232 ? 1.539 2.67 5.133 1 98.31 232 VAL B N 1
ATOM 5463 C CA . VAL B 1 232 ? 1.61 1.712 4.035 1 98.31 232 VAL B CA 1
ATOM 5464 C C . VAL B 1 232 ? 2.596 0.598 4.383 1 98.31 232 VAL B C 1
ATOM 5466 O O . VAL B 1 232 ? 3.725 0.868 4.801 1 98.31 232 VAL B O 1
ATOM 5469 N N . VAL B 1 233 ? 2.201 -0.589 4.285 1 98.62 233 VAL B N 1
ATOM 5470 C CA . VAL B 1 233 ? 3.039 -1.784 4.301 1 98.62 233 VAL B CA 1
ATOM 5471 C C . VAL B 1 233 ? 2.768 -2.627 3.059 1 98.62 233 VAL B C 1
ATOM 5473 O O . VAL B 1 233 ? 1.626 -3.02 2.805 1 98.62 233 VAL B O 1
ATOM 5476 N N . ARG B 1 234 ? 3.779 -2.855 2.322 1 97.94 234 ARG B N 1
ATOM 5477 C CA . ARG B 1 234 ? 3.658 -3.662 1.112 1 97.94 234 ARG B CA 1
ATOM 5478 C C . ARG B 1 234 ? 4.777 -4.695 1.026 1 97.94 234 ARG B C 1
ATOM 5480 O O . ARG B 1 234 ? 5.934 -4.387 1.322 1 97.94 234 ARG B O 1
ATOM 5487 N N . ASP B 1 235 ? 4.469 -5.891 0.731 1 97.81 235 ASP B N 1
ATOM 5488 C CA . ASP B 1 235 ? 5.406 -6.977 0.469 1 97.81 235 ASP B CA 1
ATOM 5489 C C . ASP B 1 235 ? 4.934 -7.84 -0.7 1 97.81 235 ASP B C 1
ATOM 5491 O O . ASP B 1 235 ? 3.965 -8.586 -0.574 1 97.81 235 ASP B O 1
ATOM 5495 N N . ASP B 1 236 ? 5.617 -7.773 -1.777 1 91.56 236 ASP B N 1
ATOM 5496 C CA . ASP B 1 236 ? 5.223 -8.555 -2.943 1 91.56 236 ASP B CA 1
ATOM 5497 C C . ASP B 1 236 ? 6.105 -9.797 -3.098 1 91.56 236 ASP B C 1
ATOM 5499 O O . ASP B 1 236 ? 6.176 -10.383 -4.18 1 91.56 236 ASP B O 1
ATOM 5503 N N . GLY B 1 237 ? 6.879 -10.078 -2.037 1 89.06 237 GLY B N 1
ATOM 5504 C CA . GLY B 1 237 ? 7.746 -11.242 -2.045 1 89.06 237 GLY B CA 1
ATOM 5505 C C . GLY B 1 237 ? 9.148 -10.938 -2.539 1 89.06 237 GLY B C 1
ATOM 5506 O O . GLY B 1 237 ? 10.07 -11.734 -2.344 1 89.06 237 GLY B O 1
ATOM 5507 N N . GLN B 1 238 ? 9.273 -9.797 -3.188 1 88.69 238 GLN B N 1
ATOM 5508 C CA . GLN B 1 238 ? 10.578 -9.398 -3.707 1 88.69 238 GLN B CA 1
ATOM 5509 C C . GLN B 1 238 ? 11.07 -8.117 -3.045 1 88.69 238 GLN B C 1
ATOM 5511 O O . GLN B 1 238 ? 12.25 -8.008 -2.691 1 88.69 238 GLN B O 1
ATOM 5516 N N . THR B 1 239 ? 10.234 -7.16 -2.926 1 95.88 239 THR B N 1
ATOM 5517 C CA . THR B 1 239 ? 10.562 -5.871 -2.328 1 95.88 239 THR B CA 1
ATOM 5518 C C . THR B 1 239 ? 9.555 -5.504 -1.246 1 95.88 239 THR B C 1
ATOM 5520 O O . THR B 1 239 ? 8.352 -5.699 -1.422 1 95.88 239 THR B O 1
ATOM 5523 N N . VAL B 1 240 ? 10.094 -5.031 -0.154 1 98.31 240 VAL B N 1
ATOM 5524 C CA . VAL B 1 240 ? 9.258 -4.5 0.918 1 98.31 240 VAL B CA 1
ATOM 5525 C C . VAL B 1 240 ? 9.273 -2.973 0.876 1 98.31 240 VAL B C 1
ATOM 5527 O O . VAL B 1 240 ? 10.32 -2.359 0.655 1 98.31 240 VAL B O 1
ATOM 5530 N N . MET B 1 241 ? 8.086 -2.373 1.018 1 98.69 241 MET B N 1
ATOM 5531 C CA . MET B 1 241 ? 7.977 -0.922 1.15 1 98.69 241 MET B CA 1
ATOM 5532 C C . MET B 1 241 ? 7.117 -0.55 2.354 1 98.69 241 MET B C 1
ATOM 5534 O O . MET B 1 241 ? 6.027 -1.097 2.537 1 98.69 241 MET B O 1
ATOM 5538 N N . VAL B 1 242 ? 7.641 0.373 3.203 1 98.81 242 VAL B N 1
ATOM 5539 C CA . VAL B 1 242 ? 6.918 0.759 4.41 1 98.81 242 VAL B CA 1
ATOM 5540 C C . VAL B 1 242 ? 6.938 2.279 4.562 1 98.81 242 VAL B C 1
ATOM 5542 O O . VAL B 1 242 ? 7.957 2.92 4.309 1 98.81 242 VAL B O 1
ATOM 5545 N N . GLU B 1 243 ? 5.84 2.887 4.875 1 98.5 243 GLU B N 1
ATOM 5546 C CA . GLU B 1 243 ? 5.695 4.223 5.449 1 98.5 243 GLU B CA 1
ATOM 5547 C C . GLU B 1 243 ? 4.863 4.188 6.727 1 98.5 243 GLU B C 1
ATOM 5549 O O . GLU B 1 243 ? 3.873 3.455 6.809 1 98.5 243 GLU B O 1
ATOM 5554 N N . SER B 1 244 ? 5.266 4.93 7.684 1 98.38 244 SER B N 1
ATOM 5555 C CA . SER B 1 244 ? 4.711 4.746 9.016 1 98.38 244 SER B CA 1
ATOM 5556 C C . SER B 1 244 ? 3.826 5.922 9.422 1 98.38 244 SER B C 1
ATOM 5558 O O . SER B 1 244 ? 3.934 6.434 10.531 1 98.38 244 SER B O 1
ATOM 5560 N N . SER B 1 245 ? 2.996 6.34 8.508 1 97 245 SER B N 1
ATOM 5561 C CA . SER B 1 245 ? 2.064 7.43 8.781 1 97 245 SER B CA 1
ATOM 5562 C C . SER B 1 245 ? 2.803 8.703 9.18 1 97 245 SER B C 1
ATOM 5564 O O . SER B 1 245 ? 3.73 9.133 8.492 1 97 245 SER B O 1
ATOM 5566 N N . HIS B 1 246 ? 2.332 9.406 10.25 1 95.69 246 HIS B N 1
ATOM 5567 C CA . HIS B 1 246 ? 2.938 10.648 10.719 1 95.69 246 HIS B CA 1
ATOM 5568 C C . HIS B 1 246 ? 2.693 10.844 12.211 1 95.69 246 HIS B C 1
ATOM 5570 O O . HIS B 1 246 ? 1.884 10.141 12.812 1 95.69 246 HIS B O 1
ATOM 5576 N N . ASP B 1 247 ? 3.533 11.648 12.836 1 96.12 247 ASP B N 1
ATOM 5577 C CA . ASP B 1 247 ? 3.436 12.094 14.227 1 96.12 247 ASP B CA 1
ATOM 5578 C C . ASP B 1 247 ? 3.482 10.906 15.18 1 96.12 247 ASP B C 1
ATOM 5580 O O . ASP B 1 247 ? 2.857 10.93 16.25 1 96.12 247 ASP B O 1
ATOM 5584 N N . ALA B 1 248 ? 4.082 9.805 14.656 1 98.25 248 ALA B N 1
ATOM 5585 C CA . ALA B 1 248 ? 4.277 8.594 15.445 1 98.25 248 ALA B CA 1
ATOM 5586 C C . ALA B 1 248 ? 2.941 7.992 15.867 1 98.25 248 ALA B C 1
ATOM 5588 O O . ALA B 1 248 ? 2.834 7.398 16.938 1 98.25 248 ALA B O 1
ATOM 5589 N N . HIS B 1 249 ? 1.905 8.258 15.094 1 97.25 249 HIS B N 1
ATOM 5590 C CA . HIS B 1 249 ? 0.693 7.488 15.344 1 97.25 249 HIS B CA 1
ATOM 5591 C C . HIS B 1 249 ? 0.974 5.988 15.281 1 97.25 249 HIS B C 1
ATOM 5593 O O . HIS B 1 249 ? 0.457 5.227 16.109 1 97.25 249 HIS B O 1
ATOM 5599 N N . TYR B 1 250 ? 1.768 5.633 14.297 1 98.38 250 TYR B N 1
ATOM 5600 C CA . TYR B 1 250 ? 2.318 4.285 14.172 1 98.38 250 TYR B CA 1
ATOM 5601 C C . TYR B 1 250 ? 3.842 4.32 14.156 1 98.38 250 TYR B C 1
ATOM 5603 O O . TYR B 1 250 ? 4.441 5.305 13.719 1 98.38 250 TYR B O 1
ATOM 5611 N N . VAL B 1 251 ? 4.422 3.322 14.711 1 98.88 251 VAL B N 1
ATOM 5612 C CA . VAL B 1 251 ? 5.828 2.971 14.555 1 98.88 251 VAL B CA 1
ATOM 5613 C C . VAL B 1 251 ? 5.945 1.546 14.016 1 98.88 251 VAL B C 1
ATOM 5615 O O . VAL B 1 251 ? 5.488 0.595 14.656 1 98.88 251 VAL B O 1
ATOM 5618 N N . THR B 1 252 ? 6.562 1.39 12.859 1 98.88 252 THR B N 1
ATOM 5619 C CA . THR B 1 252 ? 6.461 0.114 12.156 1 98.88 252 THR B CA 1
ATOM 5620 C C . THR B 1 252 ? 7.777 -0.653 12.234 1 98.88 252 THR B C 1
ATOM 5622 O O . THR B 1 252 ? 8.836 -0.108 11.922 1 98.88 252 THR B O 1
ATOM 5625 N N . ALA B 1 253 ? 7.73 -1.867 12.641 1 98.88 253 ALA B N 1
ATOM 5626 C CA . ALA B 1 253 ? 8.875 -2.771 12.688 1 98.88 253 ALA B CA 1
ATOM 5627 C C . ALA B 1 253 ? 8.805 -3.811 11.57 1 98.88 253 ALA B C 1
ATOM 5629 O O . ALA B 1 253 ? 7.754 -4.43 11.359 1 98.88 253 ALA B O 1
ATOM 5630 N N . VAL B 1 254 ? 9.844 -3.941 10.859 1 98.75 254 VAL B N 1
ATOM 5631 C CA . VAL B 1 254 ? 10.031 -4.992 9.859 1 98.75 254 VAL B CA 1
ATOM 5632 C C . VAL B 1 254 ? 11.016 -6.031 10.383 1 98.75 254 VAL B C 1
ATOM 5634 O O . VAL B 1 254 ? 12.219 -5.766 10.477 1 98.75 254 VAL B O 1
ATOM 5637 N N . ASP B 1 255 ? 10.547 -7.195 10.719 1 98.44 255 ASP B N 1
ATOM 5638 C CA . ASP B 1 255 ? 11.406 -8.305 11.125 1 98.44 255 ASP B CA 1
ATOM 5639 C C . ASP B 1 255 ? 11.883 -9.102 9.906 1 98.44 255 ASP B C 1
ATOM 5641 O O . ASP B 1 255 ? 11.07 -9.664 9.172 1 98.44 255 ASP B O 1
ATOM 5645 N N . VAL B 1 256 ? 13.164 -9.164 9.734 1 98 256 VAL B N 1
ATOM 5646 C CA . VAL B 1 256 ? 13.758 -9.844 8.586 1 98 256 VAL B CA 1
ATOM 5647 C C . VAL B 1 256 ? 14.312 -11.195 9.023 1 98 256 VAL B C 1
ATOM 5649 O O . VAL B 1 256 ? 15.094 -11.281 9.969 1 98 256 VAL B O 1
ATOM 5652 N N . PHE B 1 257 ? 13.891 -12.211 8.359 1 95.75 257 PHE B N 1
ATOM 5653 C CA . PHE B 1 257 ? 14.391 -13.57 8.547 1 95.75 257 PHE B CA 1
ATOM 5654 C C . PHE B 1 257 ? 15.18 -14.031 7.328 1 95.75 257 PHE B C 1
ATOM 5656 O O . PHE B 1 257 ? 14.602 -14.266 6.266 1 95.75 257 PHE B O 1
ATOM 5663 N N . VAL B 1 258 ? 16.438 -14.164 7.461 1 93.69 258 VAL B N 1
ATOM 5664 C CA . VAL B 1 258 ? 17.266 -14.703 6.383 1 93.69 258 VAL B CA 1
ATOM 5665 C C . VAL B 1 258 ? 17.172 -16.219 6.363 1 93.69 258 VAL B C 1
ATOM 5667 O O . VAL B 1 258 ? 17.438 -16.891 7.371 1 93.69 258 VAL B O 1
ATOM 5670 N N . THR B 1 259 ? 16.781 -16.766 5.285 1 87.44 259 THR B N 1
ATOM 5671 C CA . THR B 1 259 ? 16.484 -18.203 5.176 1 87.44 259 THR B CA 1
ATOM 5672 C C . THR B 1 259 ? 17.562 -18.906 4.355 1 87.44 259 THR B C 1
ATOM 5674 O O . THR B 1 259 ? 17.641 -20.141 4.34 1 87.44 259 THR B O 1
ATOM 5677 N N . GLY B 1 260 ? 18.375 -18.219 3.686 1 85.19 260 GLY B N 1
ATOM 5678 C CA . GLY B 1 260 ? 19.453 -18.781 2.91 1 85.19 260 GLY B CA 1
ATOM 5679 C C . GLY B 1 260 ? 20.578 -17.797 2.635 1 85.19 260 GLY B C 1
ATOM 5680 O O . GLY B 1 260 ? 20.312 -16.641 2.311 1 85.19 260 GLY B O 1
ATOM 5681 N N . THR B 1 261 ? 21.812 -18.312 2.977 1 79.44 261 THR B N 1
ATOM 5682 C CA . THR B 1 261 ? 22.969 -17.469 2.762 1 79.44 261 THR B CA 1
ATOM 5683 C C . THR B 1 261 ? 23.906 -18.062 1.715 1 79.44 261 THR B C 1
ATOM 5685 O O . THR B 1 261 ? 23.984 -19.297 1.582 1 79.44 261 THR B O 1
ATOM 5688 N N . GLY B 1 262 ? 24.328 -17.297 0.726 1 74.75 262 GLY B N 1
ATOM 5689 C CA . GLY B 1 262 ? 25.375 -17.609 -0.231 1 74.75 262 GLY B CA 1
ATOM 5690 C C . GLY B 1 262 ? 26.297 -16.453 -0.516 1 74.75 262 GLY B C 1
ATOM 5691 O O . GLY B 1 262 ? 26.469 -15.562 0.326 1 74.75 262 GLY B O 1
ATOM 5692 N N . ASP B 1 263 ? 27.062 -16.547 -1.541 1 72.5 263 ASP B N 1
ATOM 5693 C CA . ASP B 1 263 ? 28.016 -15.492 -1.893 1 72.5 263 ASP B CA 1
ATOM 5694 C C . ASP B 1 263 ? 27.312 -14.281 -2.496 1 72.5 263 ASP B C 1
ATOM 5696 O O . ASP B 1 263 ? 27.906 -13.211 -2.619 1 72.5 263 ASP B O 1
ATOM 5700 N N . GLY B 1 264 ? 26.078 -14.414 -2.545 1 81.56 264 GLY B N 1
ATOM 5701 C CA . GLY B 1 264 ? 25.297 -13.367 -3.203 1 81.56 264 GLY B CA 1
ATOM 5702 C C . GLY B 1 264 ? 24.109 -12.914 -2.391 1 81.56 264 GLY B C 1
ATOM 5703 O O . GLY B 1 264 ? 24.156 -12.906 -1.158 1 81.56 264 GLY B O 1
ATOM 5704 N N . PRO B 1 265 ? 23.203 -12.328 -3.045 1 85.69 265 PRO B N 1
ATOM 5705 C CA . PRO B 1 265 ? 21.969 -11.906 -2.354 1 85.69 265 PRO B CA 1
ATOM 5706 C C . PRO B 1 265 ? 21.359 -13.016 -1.507 1 85.69 265 PRO B C 1
ATOM 5708 O O . PRO B 1 265 ? 21.391 -14.188 -1.897 1 85.69 265 PRO B O 1
ATOM 5711 N N . VAL B 1 266 ? 20.938 -12.617 -0.347 1 89.69 266 VAL B N 1
ATOM 5712 C CA . VAL B 1 266 ? 20.359 -13.586 0.573 1 89.69 266 VAL B CA 1
ATOM 5713 C C . VAL B 1 266 ? 18.906 -13.852 0.202 1 89.69 266 VAL B C 1
ATOM 5715 O O . VAL B 1 266 ? 18.234 -13 -0.394 1 89.69 266 VAL B O 1
ATOM 5718 N N . ARG B 1 267 ? 18.453 -15.047 0.526 1 91.56 267 ARG B N 1
ATOM 5719 C CA . ARG B 1 267 ? 17.016 -15.32 0.563 1 91.56 267 ARG B CA 1
ATOM 5720 C C . ARG B 1 267 ? 16.422 -14.922 1.909 1 91.56 267 ARG B C 1
ATOM 5722 O O . ARG B 1 267 ? 17.031 -15.164 2.957 1 91.56 267 ARG B O 1
ATOM 5729 N N . TRP B 1 268 ? 15.297 -14.234 1.892 1 93.69 268 TRP B N 1
ATOM 5730 C CA . TRP B 1 268 ? 14.75 -13.695 3.135 1 93.69 268 TRP B CA 1
ATOM 5731 C C . TRP B 1 268 ? 13.234 -13.547 3.051 1 93.69 268 TRP B C 1
ATOM 5733 O O . TRP B 1 268 ? 12.656 -13.648 1.965 1 93.69 268 TRP B O 1
ATOM 5743 N N . ARG B 1 269 ? 12.625 -13.523 4.211 1 94.12 269 ARG B N 1
ATOM 5744 C CA . ARG B 1 269 ? 11.227 -13.148 4.359 1 94.12 269 ARG B CA 1
ATOM 5745 C C . ARG B 1 269 ? 11.055 -12.086 5.441 1 94.12 269 ARG B C 1
ATOM 5747 O O . ARG B 1 269 ? 11.906 -11.945 6.32 1 94.12 269 ARG B O 1
ATOM 5754 N N . ALA B 1 270 ? 9.969 -11.359 5.344 1 96.94 270 ALA B N 1
ATOM 5755 C CA . ALA B 1 270 ? 9.711 -10.32 6.336 1 96.94 270 ALA B CA 1
ATOM 5756 C C . ALA B 1 270 ? 8.445 -10.625 7.137 1 96.94 270 ALA B C 1
ATOM 5758 O O . ALA B 1 270 ? 7.523 -11.273 6.629 1 96.94 270 ALA B O 1
ATOM 5759 N N . ALA B 1 271 ? 8.445 -10.289 8.367 1 97.5 271 ALA B N 1
ATOM 5760 C CA . ALA B 1 271 ? 7.254 -10.141 9.211 1 97.5 271 ALA B CA 1
ATOM 5761 C C . ALA B 1 271 ? 7.102 -8.703 9.695 1 97.5 271 ALA B C 1
ATOM 5763 O O . ALA B 1 271 ? 8.07 -7.938 9.703 1 97.5 271 ALA B O 1
ATOM 5764 N N . PHE B 1 272 ? 5.875 -8.32 10.055 1 98.31 272 PHE B N 1
ATOM 5765 C CA . PHE B 1 272 ? 5.605 -6.914 10.328 1 98.31 272 PHE B CA 1
ATOM 5766 C C . PHE B 1 272 ? 4.898 -6.742 11.664 1 98.31 272 PHE B C 1
ATOM 5768 O O . PHE B 1 272 ? 3.998 -7.516 12 1 98.31 272 PHE B O 1
ATOM 5775 N N . ARG B 1 273 ? 5.355 -5.824 12.414 1 97.75 273 ARG B N 1
ATOM 5776 C CA . ARG B 1 273 ? 4.68 -5.34 13.609 1 97.75 273 ARG B CA 1
ATOM 5777 C C . ARG B 1 273 ? 4.426 -3.838 13.531 1 97.75 273 ARG B C 1
ATOM 5779 O O . ARG B 1 273 ? 5.367 -3.047 13.461 1 97.75 273 ARG B O 1
ATOM 5786 N N . ILE B 1 274 ? 3.156 -3.463 13.531 1 98.56 274 ILE B N 1
ATOM 5787 C CA . ILE B 1 274 ? 2.76 -2.061 13.492 1 98.56 274 ILE B CA 1
ATOM 5788 C C . ILE B 1 274 ? 2.338 -1.606 14.891 1 98.56 274 ILE B C 1
ATOM 5790 O O . ILE B 1 274 ? 1.253 -1.956 15.359 1 98.56 274 ILE B O 1
ATOM 5794 N N . HIS B 1 275 ? 3.172 -0.834 15.516 1 98.44 275 HIS B N 1
ATOM 5795 C CA . HIS B 1 275 ? 2.859 -0.328 16.844 1 98.44 275 HIS B CA 1
ATOM 5796 C C . HIS B 1 275 ? 1.934 0.882 16.781 1 98.44 275 HIS B C 1
ATOM 5798 O O . HIS B 1 275 ? 2.309 1.925 16.234 1 98.44 275 HIS B O 1
ATOM 5804 N N . ASP B 1 276 ? 0.739 0.78 17.281 1 97.62 276 ASP B N 1
ATOM 5805 C CA . ASP B 1 276 ? -0.141 1.92 17.516 1 97.62 276 ASP B CA 1
ATOM 5806 C C . ASP B 1 276 ? 0.178 2.59 18.844 1 97.62 276 ASP B C 1
ATOM 5808 O O . ASP B 1 276 ? -0.054 2.008 19.906 1 97.62 276 ASP B O 1
ATOM 5812 N N . THR B 1 277 ? 0.57 3.775 18.766 1 97.25 277 THR B N 1
ATOM 5813 C CA . THR B 1 277 ? 1.104 4.398 19.969 1 97.25 277 THR B CA 1
ATOM 5814 C C . THR B 1 277 ? -0.019 4.727 20.953 1 97.25 277 THR B C 1
ATOM 5816 O O . THR B 1 277 ? 0.239 5.035 22.125 1 97.25 277 THR B O 1
ATOM 5819 N N . ALA B 1 278 ? -1.245 4.711 20.5 1 95.31 278 ALA B N 1
ATOM 5820 C CA . ALA B 1 278 ? -2.361 4.848 21.422 1 95.31 278 ALA B CA 1
ATOM 5821 C C . ALA B 1 278 ? -2.309 3.773 22.516 1 95.31 278 ALA B C 1
ATOM 5823 O O . ALA B 1 278 ? -2.865 3.949 23.594 1 95.31 278 ALA B O 1
ATOM 5824 N N . GLU B 1 279 ? -1.594 2.662 22.172 1 94.88 279 GLU B N 1
ATOM 5825 C CA . GLU B 1 279 ? -1.538 1.524 23.094 1 94.88 279 GLU B CA 1
ATOM 5826 C C . GLU B 1 279 ? -0.207 1.478 23.828 1 94.88 279 GLU B C 1
ATOM 5828 O O . GLU B 1 279 ? 0.127 0.468 24.453 1 94.88 279 GLU B O 1
ATOM 5833 N N . VAL B 1 280 ? 0.569 2.494 23.781 1 97.56 280 VAL B N 1
ATOM 5834 C CA . VAL B 1 280 ? 1.926 2.514 24.328 1 97.56 280 VAL B CA 1
ATOM 5835 C C . VAL B 1 280 ? 1.995 3.463 25.516 1 97.56 280 VAL B C 1
ATOM 5837 O O . VAL B 1 280 ? 1.515 4.598 25.453 1 97.56 280 VAL B O 1
ATOM 5840 N N . THR B 1 281 ? 2.48 3.006 26.641 1 97.44 281 THR B N 1
ATOM 5841 C CA . THR B 1 281 ? 2.758 3.871 27.781 1 97.44 281 THR B CA 1
ATOM 5842 C C . THR B 1 281 ? 3.949 4.781 27.484 1 97.44 281 THR B C 1
ATOM 5844 O O . THR B 1 281 ? 5.008 4.312 27.062 1 97.44 281 THR B O 1
ATOM 5847 N N . PRO B 1 282 ? 3.758 6.059 27.672 1 98.38 282 PRO B N 1
ATOM 5848 C CA . PRO B 1 282 ? 4.844 6.984 27.344 1 98.38 282 PRO B CA 1
ATOM 5849 C C . PRO B 1 282 ? 6.109 6.715 28.156 1 98.38 282 PRO B C 1
ATOM 5851 O O . PRO B 1 282 ? 6.027 6.336 29.328 1 98.38 282 PRO B O 1
ATOM 5854 N N . ASP B 1 283 ? 7.277 6.895 27.562 1 98.62 283 ASP B N 1
ATOM 5855 C CA . ASP B 1 283 ? 8.562 6.859 28.25 1 98.62 283 ASP B CA 1
ATOM 5856 C C . ASP B 1 283 ? 8.672 8.008 29.266 1 98.62 283 ASP B C 1
ATOM 5858 O O . ASP B 1 283 ? 8.602 9.18 28.891 1 98.62 283 ASP B O 1
ATOM 5862 N N . PRO B 1 284 ? 8.891 7.723 30.484 1 98.19 284 PRO B N 1
ATOM 5863 C CA . PRO B 1 284 ? 8.828 8.766 31.516 1 98.19 284 PRO B CA 1
ATOM 5864 C C . PRO B 1 284 ? 9.914 9.82 31.359 1 98.19 284 PRO B C 1
ATOM 5866 O O . PRO B 1 284 ? 9.68 11 31.625 1 98.19 284 PRO B O 1
ATOM 5869 N N . ASP B 1 285 ? 11.109 9.438 30.938 1 98.38 285 ASP B N 1
ATOM 5870 C CA . ASP B 1 285 ? 12.188 10.398 30.734 1 98.38 285 ASP B CA 1
ATOM 5871 C C . ASP B 1 285 ? 11.852 11.383 29.625 1 98.38 285 ASP B C 1
ATOM 5873 O O . ASP B 1 285 ? 12.055 12.594 29.766 1 98.38 285 ASP B O 1
ATOM 5877 N N . THR B 1 286 ? 11.383 10.844 28.547 1 98.75 286 THR B N 1
ATOM 5878 C CA . THR B 1 286 ? 11.008 11.695 27.422 1 98.75 286 THR B CA 1
ATOM 5879 C C . THR B 1 286 ? 9.828 12.586 27.781 1 98.75 286 THR B C 1
ATOM 5881 O O . THR B 1 286 ? 9.773 13.75 27.391 1 98.75 286 THR B O 1
ATOM 5884 N N . LEU B 1 287 ? 8.867 12.039 28.484 1 98.5 287 LEU B N 1
ATOM 5885 C CA . LEU B 1 287 ? 7.68 12.789 28.906 1 98.5 287 LEU B CA 1
ATOM 5886 C C . LEU B 1 287 ? 8.062 13.992 29.75 1 98.5 287 LEU B C 1
ATOM 5888 O O . LEU B 1 287 ? 7.461 15.062 29.625 1 98.5 287 LEU B O 1
ATOM 5892 N N . ALA B 1 288 ? 9.023 13.828 30.594 1 98.44 288 ALA B N 1
ATOM 5893 C CA . ALA B 1 288 ? 9.508 14.938 31.422 1 98.44 288 ALA B CA 1
ATOM 5894 C C . ALA B 1 288 ? 10.047 16.078 30.562 1 98.44 288 ALA B C 1
ATOM 5896 O O . ALA B 1 288 ? 9.812 17.25 30.844 1 98.44 288 ALA B O 1
ATOM 5897 N N . VAL B 1 289 ? 10.805 15.711 29.516 1 98.56 289 VAL B N 1
ATOM 5898 C CA . VAL B 1 289 ? 11.352 16.719 28.609 1 98.56 289 VAL B CA 1
ATOM 5899 C C . VAL B 1 289 ? 10.219 17.391 27.844 1 98.56 289 VAL B C 1
ATOM 5901 O O . VAL B 1 289 ? 10.219 18.609 27.672 1 98.56 289 VAL B O 1
ATOM 5904 N N . VAL B 1 290 ? 9.273 16.594 27.391 1 98.44 290 VAL B N 1
ATOM 5905 C CA . VAL B 1 290 ? 8.125 17.141 26.656 1 98.44 290 VAL B CA 1
ATOM 5906 C C . VAL B 1 290 ? 7.383 18.141 27.547 1 98.44 290 VAL B C 1
ATOM 5908 O O . VAL B 1 290 ? 6.98 19.219 27.078 1 98.44 290 VAL B O 1
ATOM 5911 N N . ARG B 1 291 ? 7.211 17.859 28.828 1 97.56 291 ARG B N 1
ATOM 5912 C CA . ARG B 1 291 ? 6.527 18.766 29.75 1 97.56 291 ARG B CA 1
ATOM 5913 C C . ARG B 1 291 ? 7.316 20.047 29.953 1 97.56 291 ARG B C 1
ATOM 5915 O O . ARG B 1 291 ? 6.738 21.141 29.984 1 97.56 291 ARG B O 1
ATOM 5922 N N . ARG B 1 292 ? 8.617 19.891 30.078 1 97.88 292 ARG B N 1
ATOM 5923 C CA . ARG B 1 292 ? 9.461 21.078 30.203 1 97.88 292 ARG B CA 1
ATOM 5924 C C . ARG B 1 292 ? 9.344 21.969 28.969 1 97.88 292 ARG B C 1
ATOM 5926 O O . ARG B 1 292 ? 9.156 23.172 29.078 1 97.88 292 ARG B O 1
ATOM 5933 N N . LEU B 1 293 ? 9.445 21.344 27.844 1 97.62 293 LEU B N 1
ATOM 5934 C CA . LEU B 1 293 ? 9.336 22.062 26.594 1 97.62 293 LEU B CA 1
ATOM 5935 C C . LEU B 1 293 ? 7.953 22.703 26.453 1 97.62 293 LEU B C 1
ATOM 5937 O O . LEU B 1 293 ? 7.82 23.797 25.891 1 97.62 293 LEU B O 1
ATOM 5941 N N . GLY B 1 294 ? 6.934 21.984 26.938 1 95.88 294 GLY B N 1
ATOM 5942 C CA . GLY B 1 294 ? 5.594 22.547 26.969 1 95.88 294 GLY B CA 1
ATOM 5943 C C . GLY B 1 294 ? 5.508 23.812 27.797 1 95.88 294 GLY B C 1
ATOM 5944 O O . GLY B 1 294 ? 4.812 24.766 27.422 1 95.88 294 GLY B O 1
ATOM 5945 N N . GLY B 1 295 ? 6.148 23.812 28.922 1 94.56 295 GLY B N 1
ATOM 5946 C CA . GLY B 1 295 ? 6.234 25.016 29.734 1 94.56 295 GLY B CA 1
ATOM 5947 C C . GLY B 1 295 ? 6.93 26.156 29.031 1 94.56 295 GLY B C 1
ATOM 5948 O O . GLY B 1 295 ? 6.48 27.312 29.094 1 94.56 295 GLY B O 1
ATOM 5949 N N . GLU B 1 296 ? 8.023 25.859 28.359 1 94.19 296 GLU B N 1
ATOM 5950 C CA . GLU B 1 296 ? 8.734 26.859 27.578 1 94.19 296 GLU B CA 1
ATOM 5951 C C . GLU B 1 296 ? 7.852 27.438 26.469 1 94.19 296 GLU B C 1
ATOM 5953 O O . GLU B 1 296 ? 7.852 28.641 26.219 1 94.19 296 GLU B O 1
ATOM 5958 N N . LEU B 1 297 ? 7.195 26.531 25.828 1 92.81 297 LEU B N 1
ATOM 5959 C CA . LEU B 1 297 ? 6.27 26.953 24.781 1 92.81 297 LEU B CA 1
ATOM 5960 C C . LEU B 1 297 ? 5.211 27.906 25.344 1 92.81 297 LEU B C 1
ATOM 5962 O O . LEU B 1 297 ? 4.91 28.938 24.734 1 92.81 297 LEU B O 1
ATOM 5966 N N . SER B 1 298 ? 4.664 27.562 26.484 1 92.06 298 SER B N 1
ATOM 5967 C CA . SER B 1 298 ? 3.643 28.391 27.125 1 92.06 298 SER B CA 1
ATOM 5968 C C . SER B 1 298 ? 4.168 29.781 27.406 1 92.06 298 SER B C 1
ATOM 5970 O O . SER B 1 298 ? 3.467 30.781 27.188 1 92.06 298 SER B O 1
ATOM 5972 N N . ARG B 1 299 ? 5.352 29.891 27.812 1 92.75 299 ARG B N 1
ATOM 5973 C CA . ARG B 1 299 ? 5.965 31.188 28.078 1 92.75 299 ARG B CA 1
ATOM 5974 C C . ARG B 1 299 ? 6.18 31.969 26.781 1 92.75 299 ARG B C 1
ATOM 5976 O O . ARG B 1 299 ? 5.93 33.188 26.734 1 92.75 299 ARG B O 1
ATOM 5983 N N . GLU B 1 300 ? 6.641 31.203 25.828 1 91.31 300 GLU B N 1
ATOM 5984 C CA . GLU B 1 300 ? 6.879 31.844 24.531 1 91.31 300 GLU B CA 1
ATOM 5985 C C . GLU B 1 300 ? 5.578 32.375 23.938 1 91.31 300 GLU B C 1
ATOM 5987 O O . GLU B 1 300 ? 5.582 33.406 23.234 1 91.31 300 GLU B O 1
ATOM 5992 N N . LEU B 1 301 ? 4.48 31.703 24.203 1 91.69 301 LEU B N 1
ATOM 5993 C CA . LEU B 1 301 ? 3.193 32.094 23.641 1 91.69 301 LEU B CA 1
ATOM 5994 C C . LEU B 1 301 ? 2.727 33.406 24.266 1 91.69 301 LEU B C 1
ATOM 5996 O O . LEU B 1 301 ? 1.905 34.125 23.672 1 91.69 301 LEU B O 1
ATOM 6000 N N . ASP B 1 302 ? 3.266 33.812 25.391 1 92.44 302 ASP B N 1
ATOM 6001 C CA . ASP B 1 302 ? 2.844 35.031 26.078 1 92.44 302 ASP B CA 1
ATOM 6002 C C . ASP B 1 302 ? 3.678 36.219 25.641 1 92.44 302 ASP B C 1
ATOM 6004 O O . ASP B 1 302 ? 3.4 37.344 26.031 1 92.44 302 ASP B O 1
ATOM 6008 N N . VAL B 1 303 ? 4.586 36 24.797 1 92.94 303 VAL B N 1
ATOM 6009 C CA . VAL B 1 303 ? 5.465 37.062 24.312 1 92.94 303 VAL B CA 1
ATOM 6010 C C . VAL B 1 303 ? 4.703 37.969 23.344 1 92.94 303 VAL B C 1
ATOM 6012 O O . VAL B 1 303 ? 3.951 37.5 22.5 1 92.94 303 VAL B O 1
ATOM 6015 N N . VAL B 1 304 ? 4.832 39.312 23.469 1 95.25 304 VAL B N 1
ATOM 6016 C CA . VAL B 1 304 ? 4.25 40.281 22.578 1 95.25 304 VAL B CA 1
ATOM 6017 C C . VAL B 1 304 ? 5.023 40.312 21.25 1 95.25 304 VAL B C 1
ATOM 6019 O O . VAL B 1 304 ? 6.254 40.406 21.25 1 95.25 304 VAL B O 1
ATOM 6022 N N . ILE B 1 305 ? 4.328 40.188 20.156 1 95.31 305 ILE B N 1
ATOM 6023 C CA . ILE B 1 305 ? 5.02 40.062 18.875 1 95.31 305 ILE B CA 1
ATOM 6024 C C . ILE B 1 305 ? 4.801 41.344 18.062 1 95.31 305 ILE B C 1
ATOM 6026 O O . ILE B 1 305 ? 5.441 41.531 17.031 1 95.31 305 ILE B O 1
ATOM 6030 N N . GLY B 1 306 ? 3.943 42.219 18.469 1 95.75 306 GLY B N 1
ATOM 6031 C CA . GLY B 1 306 ? 3.689 43.5 17.797 1 95.75 306 GLY B CA 1
ATOM 6032 C C . GLY B 1 306 ? 2.465 44.219 18.328 1 95.75 306 GLY B C 1
ATOM 6033 O O . GLY B 1 306 ? 1.72 43.656 19.141 1 95.75 306 GLY B O 1
ATOM 6034 N N . THR B 1 307 ? 2.426 45.469 17.875 1 95.69 307 THR B N 1
ATOM 6035 C CA . THR B 1 307 ? 1.256 46.281 18.219 1 95.69 307 THR B CA 1
ATOM 6036 C C . THR B 1 307 ? 0.46 46.625 16.969 1 95.69 307 THR B C 1
ATOM 6038 O O . THR B 1 307 ? 0.968 46.531 15.852 1 95.69 307 THR B O 1
ATOM 6041 N N . THR B 1 308 ? -0.75 46.906 17.156 1 94.56 308 THR B N 1
ATOM 6042 C CA . THR B 1 308 ? -1.583 47.312 16.031 1 94.56 308 THR B CA 1
ATOM 6043 C C . THR B 1 308 ? -1.909 48.812 16.141 1 94.56 308 THR B C 1
ATOM 6045 O O . THR B 1 308 ? -2.258 49.312 17.203 1 94.56 308 THR B O 1
ATOM 6048 N N . GLN B 1 309 ? -1.785 49.531 14.977 1 94.06 309 GLN B N 1
ATOM 6049 C CA . GLN B 1 309 ? -2.109 50.938 14.953 1 94.06 309 GLN B CA 1
ATOM 6050 C C . GLN B 1 309 ? -3.615 51.156 14.836 1 94.06 309 GLN B C 1
ATOM 6052 O O . GLN B 1 309 ? -4.141 52.156 15.344 1 94.06 309 GLN B O 1
ATOM 6057 N N . GLY B 1 310 ? -4.227 50.344 14.109 1 93 310 GLY B N 1
ATOM 6058 C CA . GLY B 1 310 ? -5.68 50.344 14.031 1 93 310 GLY B CA 1
ATOM 6059 C C . GLY B 1 310 ? -6.312 49.125 14.703 1 93 310 GLY B C 1
ATOM 6060 O O . GLY B 1 310 ? -5.617 48.188 15.086 1 93 310 GLY B O 1
ATOM 6061 N N . ALA B 1 311 ? -7.562 49.188 14.82 1 94.5 311 ALA B N 1
ATOM 6062 C CA . ALA B 1 311 ? -8.281 48.062 15.406 1 94.5 311 ALA B CA 1
ATOM 6063 C C . ALA B 1 311 ? -8.195 46.844 14.508 1 94.5 311 ALA B C 1
ATOM 6065 O O . ALA B 1 311 ? -8.227 46.969 13.281 1 94.5 311 ALA B O 1
ATOM 6066 N N . LEU B 1 312 ? -8.031 45.719 15.117 1 95.5 312 LEU B N 1
ATOM 6067 C CA . LEU B 1 312 ? -8.102 44.438 14.43 1 95.5 312 LEU B CA 1
ATOM 6068 C C . LEU B 1 312 ? -9.383 43.688 14.797 1 95.5 312 LEU B C 1
ATOM 6070 O O . LEU B 1 312 ? -9.633 43.406 15.969 1 95.5 312 LEU B O 1
ATOM 6074 N N . ASP B 1 313 ? -10.195 43.375 13.82 1 95.69 313 ASP B N 1
ATOM 6075 C CA . ASP B 1 313 ? -11.508 42.75 14.023 1 95.69 313 ASP B CA 1
ATOM 6076 C C . ASP B 1 313 ? -11.516 41.312 13.57 1 95.69 313 ASP B C 1
ATOM 6078 O O . ASP B 1 313 ? -11.438 41 12.375 1 95.69 313 ASP B O 1
ATOM 6082 N N . SER B 1 314 ? -11.578 40.406 14.539 1 96.12 314 SER B N 1
ATOM 6083 C CA . SER B 1 314 ? -11.672 38.969 14.242 1 96.12 314 SER B CA 1
ATOM 6084 C C . SER B 1 314 ? -13.031 38.406 14.625 1 96.12 314 SER B C 1
ATOM 6086 O O . SER B 1 314 ? -13.211 37.188 14.695 1 96.12 314 SER B O 1
ATOM 6088 N N . ARG B 1 315 ? -13.992 39.25 14.969 1 93.88 315 ARG B N 1
ATOM 6089 C CA . ARG B 1 315 ? -15.312 38.781 15.383 1 93.88 315 ARG B CA 1
ATOM 6090 C C . ARG B 1 315 ? -15.945 37.906 14.312 1 93.88 315 ARG B C 1
ATOM 6092 O O . ARG B 1 315 ? -15.891 38.219 13.125 1 93.88 315 ARG B O 1
ATOM 6099 N N . ILE B 1 316 ? -16.484 36.906 14.688 1 90.25 316 ILE B N 1
ATOM 6100 C CA . ILE B 1 316 ? -17.125 35.938 13.805 1 90.25 316 ILE B CA 1
ATOM 6101 C C . ILE B 1 316 ? -18.188 36.625 12.953 1 90.25 316 ILE B C 1
ATOM 6103 O O . ILE B 1 316 ? -18.328 36.344 11.766 1 90.25 316 ILE B O 1
ATOM 6107 N N . ALA B 1 317 ? -18.906 37.594 13.547 1 90.81 317 ALA B N 1
ATOM 6108 C CA . ALA B 1 317 ? -19.938 38.344 12.844 1 90.81 317 ALA B CA 1
ATOM 6109 C C . ALA B 1 317 ? -19.312 39.25 11.766 1 90.81 317 ALA B C 1
ATOM 6111 O O . ALA B 1 317 ? -20.016 39.719 10.883 1 90.81 317 ALA B O 1
ATOM 6112 N N . SER B 1 318 ? -17.969 39.406 11.797 1 93.88 318 SER B N 1
ATOM 6113 C CA . SER B 1 318 ? -17.266 40.219 10.805 1 93.88 318 SER B CA 1
ATOM 6114 C C . SER B 1 318 ? -16.562 39.344 9.773 1 93.88 318 SER B C 1
ATOM 6116 O O . SER B 1 318 ? -16.906 39.344 8.594 1 93.88 318 SER B O 1
ATOM 6118 N N . VAL B 1 319 ? -15.75 38.406 10.211 1 95.44 319 VAL B N 1
ATOM 6119 C CA . VAL B 1 319 ? -14.844 37.656 9.336 1 95.44 319 VAL B CA 1
ATOM 6120 C C . VAL B 1 319 ? -15.648 36.688 8.469 1 95.44 319 VAL B C 1
ATOM 6122 O O . VAL B 1 319 ? -15.156 36.219 7.449 1 95.44 319 VAL B O 1
ATOM 6125 N N . ARG B 1 320 ? -16.938 36.438 8.797 1 95.31 320 ARG B N 1
ATOM 6126 C CA . ARG B 1 320 ? -17.734 35.469 8.039 1 95.31 320 ARG B CA 1
ATOM 6127 C C . ARG B 1 320 ? -18.797 36.156 7.215 1 95.31 320 ARG B C 1
ATOM 6129 O O . ARG B 1 320 ? -19.641 35.531 6.578 1 95.31 320 ARG B O 1
ATOM 6136 N N . VAL B 1 321 ? -18.781 37.562 7.246 1 93.06 321 VAL B N 1
ATOM 6137 C CA . VAL B 1 321 ? -19.844 38.281 6.551 1 93.06 321 VAL B CA 1
ATOM 6138 C C . VAL B 1 321 ? -19.25 39.375 5.691 1 93.06 321 VAL B C 1
ATOM 6140 O O . VAL B 1 321 ? -19.797 39.719 4.645 1 93.06 321 VAL B O 1
ATOM 6143 N N . ARG B 1 322 ? -18.188 39.906 6.121 1 94.75 322 ARG B N 1
ATOM 6144 C CA . ARG B 1 322 ? -17.578 41.031 5.438 1 94.75 322 ARG B CA 1
ATOM 6145 C C . ARG B 1 322 ? -16.062 41.062 5.602 1 94.75 322 ARG B C 1
ATOM 6147 O O . ARG B 1 322 ? -15.516 40.219 6.344 1 94.75 322 ARG B O 1
ATOM 6154 N N . GLU B 1 323 ? -15.453 41.938 4.801 1 96.62 323 GLU B N 1
ATOM 6155 C CA . GLU B 1 323 ? -14.023 42.125 4.98 1 96.62 323 GLU B CA 1
ATOM 6156 C C . GLU B 1 323 ? -13.703 42.562 6.406 1 96.62 323 GLU B C 1
ATOM 6158 O O . GLU B 1 323 ? -14.359 43.469 6.949 1 96.62 323 GLU B O 1
ATOM 6163 N N . ALA B 1 324 ? -12.805 41.906 6.965 1 96.12 324 ALA B N 1
ATOM 6164 C CA . ALA B 1 324 ? -12.391 42.219 8.328 1 96.12 324 ALA B CA 1
ATOM 6165 C C . ALA B 1 324 ? -10.875 42.375 8.414 1 96.12 324 ALA B C 1
ATOM 6167 O O . ALA B 1 324 ? -10.125 41.688 7.73 1 96.12 324 ALA B O 1
ATOM 6168 N N . SER B 1 325 ? -10.469 43.25 9.289 1 96.25 325 SER B N 1
ATOM 6169 C CA . SER B 1 325 ? -9.062 43.625 9.375 1 96.25 325 SER B CA 1
ATOM 6170 C C . SER B 1 325 ? -8.203 42.406 9.75 1 96.25 325 SER B C 1
ATOM 6172 O O . SER B 1 325 ? -7.094 42.25 9.242 1 96.25 325 SER B O 1
ATOM 6174 N N . PHE B 1 326 ? -8.625 41.562 10.672 1 96.75 326 PHE B N 1
ATOM 6175 C CA . PHE B 1 326 ? -7.84 40.375 11.023 1 96.75 326 PHE B CA 1
ATOM 6176 C C . PHE B 1 326 ? -7.781 39.406 9.859 1 96.75 326 PHE B C 1
ATOM 6178 O O . PHE B 1 326 ? -6.766 38.75 9.648 1 96.75 326 PHE B O 1
ATOM 6185 N N . GLY B 1 327 ? -8.906 39.25 9.141 1 97.31 327 GLY B N 1
ATOM 6186 C CA . GLY B 1 327 ? -8.898 38.438 7.938 1 97.31 327 GLY B CA 1
ATOM 6187 C C . GLY B 1 327 ? -7.906 38.906 6.895 1 97.31 327 GLY B C 1
ATOM 6188 O O . GLY B 1 327 ? -7.199 38.094 6.285 1 97.31 327 GLY B O 1
ATOM 6189 N N . ASP B 1 328 ? -7.883 40.25 6.734 1 97.06 328 ASP B N 1
ATOM 6190 C CA . ASP B 1 328 ? -6.906 40.875 5.836 1 97.06 328 ASP B CA 1
ATOM 6191 C C . ASP B 1 328 ? -5.48 40.531 6.266 1 97.06 328 ASP B C 1
ATOM 6193 O O . ASP B 1 328 ? -4.629 40.219 5.426 1 97.06 328 ASP B O 1
ATOM 6197 N N . LEU B 1 329 ? -5.262 40.594 7.547 1 96.56 329 LEU B N 1
ATOM 6198 C CA . LEU B 1 329 ? -3.947 40.312 8.109 1 96.56 329 LEU B CA 1
ATOM 6199 C C . LEU B 1 329 ? -3.52 38.875 7.777 1 96.56 329 LEU B C 1
ATOM 6201 O O . LEU B 1 329 ? -2.396 38.656 7.32 1 96.56 329 LEU B O 1
ATOM 6205 N N . VAL B 1 330 ? -4.402 37.906 7.996 1 97.56 330 VAL B N 1
ATOM 6206 C CA . VAL B 1 330 ? -4.09 36.5 7.746 1 97.56 330 VAL B CA 1
ATOM 6207 C C . VAL B 1 330 ? -3.857 36.281 6.254 1 97.56 330 VAL B C 1
ATOM 6209 O O . VAL B 1 330 ? -2.908 35.594 5.859 1 97.56 330 VAL B O 1
ATOM 6212 N N . ALA B 1 331 ? -4.707 36.875 5.402 1 97.75 331 ALA B N 1
ATOM 6213 C CA . ALA B 1 331 ? -4.562 36.75 3.955 1 97.75 331 ALA B CA 1
ATOM 6214 C C . ALA B 1 331 ? -3.236 37.312 3.48 1 97.75 331 ALA B C 1
ATOM 6216 O O . ALA B 1 331 ? -2.582 36.75 2.6 1 97.75 331 ALA B O 1
ATOM 6217 N N . ASP B 1 332 ? -2.82 38.469 4.027 1 97.31 332 ASP B N 1
ATOM 6218 C CA . ASP B 1 332 ? -1.529 39.062 3.699 1 97.31 332 ASP B CA 1
ATOM 6219 C C . ASP B 1 332 ? -0.38 38.125 4.09 1 97.31 332 ASP B C 1
ATOM 6221 O O . ASP B 1 332 ? 0.559 37.938 3.312 1 97.31 332 ASP B O 1
ATOM 6225 N N . ALA B 1 333 ? -0.469 37.625 5.324 1 96.94 333 ALA B N 1
ATOM 6226 C CA . ALA B 1 333 ? 0.599 36.781 5.828 1 96.94 333 ALA B CA 1
ATOM 6227 C C . ALA B 1 333 ? 0.784 35.562 4.934 1 96.94 333 ALA B C 1
ATOM 6229 O O . ALA B 1 333 ? 1.914 35.156 4.625 1 96.94 333 ALA B O 1
ATOM 6230 N N . VAL B 1 334 ? -0.325 34.969 4.504 1 96.62 334 VAL B N 1
ATOM 6231 C CA . VAL B 1 334 ? -0.263 33.781 3.678 1 96.62 334 VAL B CA 1
ATOM 6232 C C . VAL B 1 334 ? 0.294 34.125 2.299 1 96.62 334 VAL B C 1
ATOM 6234 O O . VAL B 1 334 ? 1.12 33.375 1.752 1 96.62 334 VAL B O 1
ATOM 6237 N N . ARG B 1 335 ? -0.133 35.219 1.728 1 97.25 335 ARG B N 1
ATOM 6238 C CA . ARG B 1 335 ? 0.341 35.656 0.421 1 97.25 335 ARG B CA 1
ATOM 6239 C C . ARG B 1 335 ? 1.841 35.938 0.446 1 97.25 335 ARG B C 1
ATOM 6241 O O . ARG B 1 335 ? 2.582 35.438 -0.402 1 97.25 335 ARG B O 1
ATOM 6248 N N . VAL B 1 336 ? 2.293 36.656 1.411 1 96.12 336 VAL B N 1
ATOM 6249 C CA . VAL B 1 336 ? 3.688 37.094 1.502 1 96.12 336 VAL B CA 1
ATOM 6250 C C . VAL B 1 336 ? 4.566 35.906 1.851 1 96.12 336 VAL B C 1
ATOM 6252 O O . VAL B 1 336 ? 5.625 35.688 1.251 1 96.12 336 VAL B O 1
ATOM 6255 N N . GLY B 1 337 ? 4.113 35.094 2.756 1 93.5 337 GLY B N 1
ATOM 6256 C CA . GLY B 1 337 ? 4.887 33.938 3.229 1 93.5 337 GLY B CA 1
ATOM 6257 C C . GLY B 1 337 ? 5.133 32.906 2.154 1 93.5 337 GLY B C 1
ATOM 6258 O O . GLY B 1 337 ? 6.125 32.188 2.209 1 93.5 337 GLY B O 1
ATOM 6259 N N . THR B 1 338 ? 4.227 32.812 1.178 1 93.94 338 THR B N 1
ATOM 6260 C CA . THR B 1 338 ? 4.352 31.844 0.108 1 93.94 338 THR B CA 1
ATOM 6261 C C . THR B 1 338 ? 4.785 32.5 -1.193 1 93.94 338 THR B C 1
ATOM 6263 O O . THR B 1 338 ? 4.875 31.859 -2.234 1 93.94 338 THR B O 1
ATOM 6266 N N . GLU B 1 339 ? 4.984 33.844 -1.141 1 94.62 339 GLU B N 1
ATOM 6267 C CA . GLU B 1 339 ? 5.336 34.625 -2.312 1 94.62 339 GLU B CA 1
ATOM 6268 C C . GLU B 1 339 ? 4.309 34.469 -3.428 1 94.62 339 GLU B C 1
ATOM 6270 O O . GLU B 1 339 ? 4.672 34.312 -4.598 1 94.62 339 GLU B O 1
ATOM 6275 N N . ALA B 1 340 ? 3.102 34.375 -3.068 1 97.44 340 ALA B N 1
ATOM 6276 C CA . ALA B 1 340 ? 1.997 34.219 -4.016 1 97.44 340 ALA B CA 1
ATOM 6277 C C . ALA B 1 340 ? 1.556 35.594 -4.547 1 97.44 340 ALA B C 1
ATOM 6279 O O . ALA B 1 340 ? 1.938 36.625 -4.004 1 97.44 340 ALA B O 1
ATOM 6280 N N . GLU B 1 341 ? 0.812 35.5 -5.625 1 97.81 341 GLU B N 1
ATOM 6281 C CA . GLU B 1 341 ? 0.167 36.719 -6.141 1 97.81 341 GLU B CA 1
ATOM 6282 C C . GLU B 1 341 ? -1.08 37.062 -5.336 1 97.81 341 GLU B C 1
ATOM 6284 O O . GLU B 1 341 ? -1.384 38.25 -5.129 1 97.81 341 GLU B O 1
ATOM 6289 N N . ILE B 1 342 ? -1.761 36.062 -4.934 1 98.19 342 ILE B N 1
ATOM 6290 C CA . ILE B 1 342 ? -3.037 36.219 -4.246 1 98.19 342 ILE B CA 1
ATOM 6291 C C . ILE B 1 342 ? -3.043 35.375 -2.979 1 98.19 342 ILE B C 1
ATOM 6293 O O . ILE B 1 342 ? -2.537 34.25 -2.979 1 98.19 342 ILE B O 1
ATOM 6297 N N . GLY B 1 343 ? -3.531 35.906 -1.873 1 98.38 343 GLY B N 1
ATOM 6298 C CA . GLY B 1 343 ? -3.773 35.156 -0.644 1 98.38 343 GLY B CA 1
ATOM 6299 C C . GLY B 1 343 ? -5.246 35.031 -0.299 1 98.38 343 GLY B C 1
ATOM 6300 O O . GLY B 1 343 ? -5.988 36.031 -0.367 1 98.38 343 GLY B O 1
ATOM 6301 N N . LEU B 1 344 ? -5.703 33.812 0.014 1 98.38 344 LEU B N 1
ATOM 6302 C CA . LEU B 1 344 ? -7.082 33.531 0.403 1 98.38 344 LEU B CA 1
ATOM 6303 C C . LEU B 1 344 ? -7.145 33 1.824 1 98.38 344 LEU B C 1
ATOM 6305 O O . LEU B 1 344 ? -6.301 32.188 2.223 1 98.38 344 LEU B O 1
ATOM 6309 N N . MET B 1 345 ? -8.055 33.438 2.588 1 98 345 MET B N 1
ATOM 6310 C CA . MET B 1 345 ? -8.359 32.906 3.904 1 98 345 MET B CA 1
ATOM 6311 C C . MET B 1 345 ? -9.867 32.781 4.109 1 98 345 MET B C 1
ATOM 6313 O O . MET B 1 345 ? -10.594 33.75 3.92 1 98 345 MET B O 1
ATOM 6317 N N . ASN B 1 346 ? -10.383 31.594 4.457 1 97 346 ASN B N 1
ATOM 6318 C CA . ASN B 1 346 ? -11.797 31.438 4.777 1 97 346 ASN B CA 1
ATOM 6319 C C . ASN B 1 346 ? -12.117 31.938 6.184 1 97 346 ASN B C 1
ATOM 6321 O O . ASN B 1 346 ? -11.391 31.625 7.133 1 97 346 ASN B O 1
ATOM 6325 N N . GLY B 1 347 ? -13.195 32.656 6.281 1 95.75 347 GLY B N 1
ATOM 6326 C CA . GLY B 1 347 ? -13.602 33.219 7.566 1 95.75 347 GLY B CA 1
ATOM 6327 C C . GLY B 1 347 ? -13.789 32.156 8.641 1 95.75 347 GLY B C 1
ATOM 6328 O O . GLY B 1 347 ? -13.562 32.406 9.82 1 95.75 347 GLY B O 1
ATOM 6329 N N . GLY B 1 348 ? -14.148 30.969 8.227 1 93.5 348 GLY B N 1
ATOM 6330 C CA . GLY B 1 348 ? -14.391 29.875 9.148 1 93.5 348 GLY B CA 1
ATOM 6331 C C . GLY B 1 348 ? -13.141 29.438 9.891 1 93.5 348 GLY B C 1
ATOM 6332 O O . GLY B 1 348 ? -13.234 28.766 10.922 1 93.5 348 GLY B O 1
ATOM 6333 N N . GLY B 1 349 ? -11.938 29.75 9.398 1 93.88 349 GLY B N 1
ATOM 6334 C CA . GLY B 1 349 ? -10.68 29.359 10.016 1 93.88 349 GLY B CA 1
ATOM 6335 C C . GLY B 1 349 ? -10.219 30.297 11.102 1 93.88 349 GLY B C 1
ATOM 6336 O O . GLY B 1 349 ? -9.266 30.016 11.82 1 93.88 349 GLY B O 1
ATOM 6337 N N . ILE B 1 350 ? -10.875 31.438 11.273 1 95 350 ILE B N 1
ATOM 6338 C CA . ILE B 1 350 ? -10.562 32.438 12.289 1 95 350 ILE B CA 1
ATOM 6339 C C . ILE B 1 350 ? -11.562 32.344 13.438 1 95 350 ILE B C 1
ATOM 6341 O O . ILE B 1 350 ? -12.773 32.438 13.227 1 95 350 ILE B O 1
ATOM 6345 N N . ARG B 1 351 ? -11.07 32.188 14.711 1 90.62 351 ARG B N 1
ATOM 6346 C CA . ARG B 1 351 ? -11.984 31.703 15.742 1 90.62 351 ARG B CA 1
ATOM 6347 C C . ARG B 1 351 ? -11.914 32.594 16.984 1 90.62 351 ARG B C 1
ATOM 6349 O O . ARG B 1 351 ? -12.703 32.438 17.906 1 90.62 351 ARG B O 1
ATOM 6356 N N . GLY B 1 352 ? -11.125 33.531 17.109 1 91 352 GLY B N 1
ATOM 6357 C CA . GLY B 1 352 ? -10.914 34.344 18.312 1 91 352 GLY B CA 1
ATOM 6358 C C . GLY B 1 352 ? -12.109 35.188 18.688 1 91 352 GLY B C 1
ATOM 6359 O O . GLY B 1 352 ? -12.336 35.469 19.875 1 91 352 GLY B O 1
ATOM 6360 N N . ASP B 1 353 ? -12.883 35.625 17.719 1 94.06 353 ASP B N 1
ATOM 6361 C CA . ASP B 1 353 ? -14.102 36.406 17.906 1 94.06 353 ASP B CA 1
ATOM 6362 C C . ASP B 1 353 ? -13.844 37.594 18.828 1 94.06 353 ASP B C 1
ATOM 6364 O O . ASP B 1 353 ? -14.555 37.781 19.828 1 94.06 353 ASP B O 1
ATOM 6368 N N . ARG B 1 354 ? -12.891 38.438 18.469 1 94.88 354 ARG B N 1
ATOM 6369 C CA . ARG B 1 354 ? -12.484 39.562 19.312 1 94.88 354 ARG B CA 1
ATOM 6370 C C . ARG B 1 354 ? -12.312 40.844 18.484 1 94.88 354 ARG B C 1
ATOM 6372 O O . ARG B 1 354 ? -12.094 40.781 17.266 1 94.88 354 ARG B O 1
ATOM 6379 N N . LEU B 1 355 ? -12.531 42 19.094 1 94.69 355 LEU B N 1
ATOM 6380 C CA . LEU B 1 355 ? -12.086 43.312 18.594 1 94.69 355 LEU B CA 1
ATOM 6381 C C . LEU B 1 355 ? -10.883 43.812 19.375 1 94.69 355 LEU B C 1
ATOM 6383 O O . LEU B 1 355 ? -11 44.125 20.547 1 94.69 355 LEU B O 1
ATOM 6387 N N . TYR B 1 356 ? -9.703 43.781 18.75 1 95.94 356 TYR B N 1
ATOM 6388 C CA . TYR B 1 356 ? -8.492 44.344 19.344 1 95.94 356 TYR B CA 1
ATOM 6389 C C . TYR B 1 356 ? -8.43 45.844 19.141 1 95.94 356 TYR B C 1
ATOM 6391 O O . TYR B 1 356 ? -8.312 46.312 18 1 95.94 356 TYR B O 1
ATOM 6399 N N . PRO B 1 357 ? -8.531 46.562 20.172 1 94.75 357 PRO B N 1
ATOM 6400 C CA . PRO B 1 357 ? -8.453 48.031 19.984 1 94.75 357 PRO B CA 1
ATOM 6401 C C . PRO B 1 357 ? -7.105 48.469 19.438 1 94.75 357 PRO B C 1
ATOM 6403 O O . PRO B 1 357 ? -6.105 47.781 19.594 1 94.75 357 PRO B O 1
ATOM 6406 N N . ALA B 1 358 ? -7.168 49.688 18.766 1 94.56 358 ALA B N 1
ATOM 6407 C CA . ALA B 1 358 ? -5.906 50.281 18.344 1 94.56 358 ALA B CA 1
ATOM 6408 C C . ALA B 1 358 ? -4.934 50.375 19.516 1 94.56 358 ALA B C 1
ATOM 6410 O O . ALA B 1 358 ? -5.336 50.688 20.641 1 94.56 358 ALA B O 1
ATOM 6411 N N . GLY B 1 359 ? -3.686 50.031 19.297 1 94.19 359 GLY B N 1
ATOM 6412 C CA . GLY B 1 359 ? -2.656 50.094 20.312 1 94.19 359 GLY B CA 1
ATOM 6413 C C . GLY B 1 359 ? -2.467 48.812 21.062 1 94.19 359 GLY B C 1
ATOM 6414 O O . GLY B 1 359 ? -1.585 48.688 21.922 1 94.19 359 GLY B O 1
ATOM 6415 N N . THR B 1 360 ? -3.252 47.812 20.719 1 95.94 360 THR B N 1
ATOM 6416 C CA . THR B 1 360 ? -3.164 46.531 21.406 1 95.94 360 THR B CA 1
ATOM 6417 C C . THR B 1 360 ? -1.818 45.875 21.141 1 95.94 360 THR B C 1
ATOM 6419 O O . THR B 1 360 ? -1.334 45.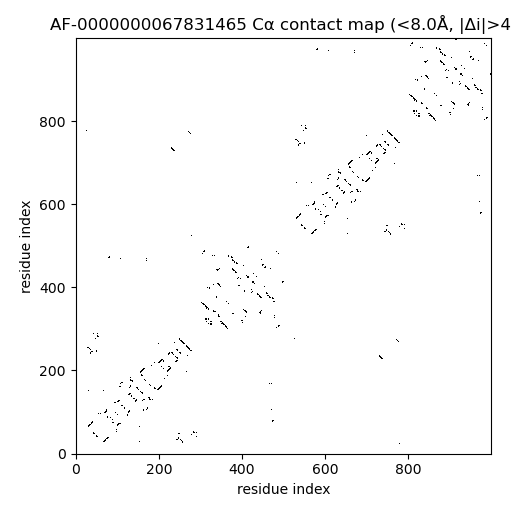875 20 1 95.94 360 THR B O 1
ATOM 6422 N N . SER B 1 361 ? -1.24 45.406 22.203 1 96.75 361 SER B N 1
ATOM 6423 C CA . SER B 1 361 ? -0.101 44.5 22.078 1 96.75 361 SER B CA 1
ATOM 6424 C C . SER B 1 361 ? -0.558 43.062 21.812 1 96.75 361 SER B C 1
ATOM 6426 O O . SER B 1 361 ? -1.249 42.469 22.625 1 96.75 361 SER B O 1
ATOM 6428 N N . LEU B 1 362 ? -0.202 42.594 20.641 1 96.69 362 LEU B N 1
ATOM 6429 C CA . LEU B 1 362 ? -0.592 41.25 20.25 1 96.69 362 LEU B CA 1
ATOM 6430 C C . LEU B 1 362 ? 0.442 40.219 20.703 1 96.69 362 LEU B C 1
ATOM 6432 O O . LEU B 1 362 ? 1.642 40.406 20.484 1 96.69 362 LEU B O 1
ATOM 6436 N N . THR B 1 363 ? -0.03 39.125 21.328 1 95.69 363 THR B N 1
ATOM 6437 C CA . THR B 1 363 ? 0.839 38.031 21.719 1 95.69 363 THR B CA 1
ATOM 6438 C C . THR B 1 363 ? 0.696 36.844 20.75 1 95.69 363 THR B C 1
ATOM 6440 O O . THR B 1 363 ? -0.229 36.812 19.938 1 95.69 363 THR B O 1
ATOM 6443 N N . ARG B 1 364 ? 1.685 35.938 20.891 1 94.88 364 ARG B N 1
ATOM 6444 C CA . ARG B 1 364 ? 1.578 34.719 20.109 1 94.88 364 ARG B CA 1
ATOM 6445 C C . ARG B 1 364 ? 0.324 33.938 20.5 1 94.88 364 ARG B C 1
ATOM 6447 O O . ARG B 1 364 ? -0.301 33.281 19.656 1 94.88 364 ARG B O 1
ATOM 6454 N N . ARG B 1 365 ? -0.023 33.906 21.734 1 92.56 365 ARG B N 1
ATOM 6455 C CA . ARG B 1 365 ? -1.213 33.219 22.234 1 92.56 365 ARG B CA 1
ATOM 6456 C C . ARG B 1 365 ? -2.477 33.781 21.578 1 92.56 365 ARG B C 1
ATOM 6458 O O . ARG B 1 365 ? -3.43 33.062 21.328 1 92.56 365 ARG B O 1
ATOM 6465 N N . ASP B 1 366 ? -2.473 35.094 21.391 1 94.62 366 ASP B N 1
ATOM 6466 C CA . ASP B 1 366 ? -3.598 35.719 20.688 1 94.62 366 ASP B CA 1
ATOM 6467 C C . ASP B 1 366 ? -3.77 35.125 19.297 1 94.62 366 ASP B C 1
ATOM 6469 O O . ASP B 1 366 ? -4.887 34.781 18.891 1 94.62 366 ASP B O 1
ATOM 6473 N N . ILE B 1 367 ? -2.682 34.969 18.625 1 95.62 367 ILE B N 1
ATOM 6474 C CA . ILE B 1 367 ? -2.721 34.469 17.25 1 95.62 367 ILE B CA 1
ATOM 6475 C C . ILE B 1 367 ? -3.143 33 17.25 1 95.62 367 ILE B C 1
ATOM 6477 O O . ILE B 1 367 ? -3.949 32.562 16.422 1 95.62 367 ILE B O 1
ATOM 6481 N N . LEU B 1 368 ? -2.625 32.219 18.141 1 92.69 368 LEU B N 1
ATOM 6482 C CA . LEU B 1 368 ? -2.994 30.812 18.219 1 92.69 368 LEU B CA 1
ATOM 6483 C C . LEU B 1 368 ? -4.473 30.656 18.547 1 92.69 368 LEU B C 1
ATOM 6485 O O . LEU B 1 368 ? -5.125 29.734 18.062 1 92.69 368 LEU B O 1
ATOM 6489 N N . SER B 1 369 ? -4.977 31.547 19.359 1 90.81 369 SER B N 1
ATOM 6490 C CA . SER B 1 369 ? -6.398 31.531 19.688 1 90.81 369 SER B CA 1
ATOM 6491 C C . SER B 1 369 ? -7.246 31.828 18.453 1 90.81 369 SER B C 1
ATOM 6493 O O . SER B 1 369 ? -8.344 31.281 18.297 1 90.81 369 SER B O 1
ATOM 6495 N N . GLU B 1 370 ? -6.707 32.625 17.625 1 94.62 370 GLU B N 1
ATOM 6496 C CA . GLU B 1 370 ? -7.406 33 16.391 1 94.62 370 GLU B CA 1
ATOM 6497 C C . GLU B 1 370 ? -7.34 31.875 15.352 1 94.62 370 GLU B C 1
ATOM 6499 O O . GLU B 1 370 ? -8.25 31.719 14.539 1 94.62 370 GLU B O 1
ATOM 6504 N N . LEU B 1 371 ? -6.23 31.109 15.383 1 95.25 371 LEU B N 1
ATOM 6505 C CA . LEU B 1 371 ? -5.961 30.094 14.367 1 95.25 371 LEU B CA 1
ATOM 6506 C C . LEU B 1 371 ? -5.633 28.75 15.023 1 95.25 371 LEU B C 1
ATOM 6508 O O . LEU B 1 371 ? -4.527 28.219 14.859 1 95.25 371 LEU B O 1
ATOM 6512 N N . PRO B 1 372 ? -6.672 28.125 15.57 1 86.62 372 PRO B N 1
ATOM 6513 C CA . PRO B 1 372 ? -6.406 27 16.453 1 86.62 372 PRO B CA 1
ATOM 6514 C C . PRO B 1 372 ? -6.301 25.672 15.711 1 86.62 372 PRO B C 1
ATOM 6516 O O . PRO B 1 372 ? -6.004 24.641 16.328 1 86.62 372 PRO B O 1
ATOM 6519 N N . PHE B 1 373 ? -6.441 25.562 14.391 1 82.5 373 PHE B N 1
ATOM 6520 C CA . PHE B 1 373 ? -6.711 24.312 13.711 1 82.5 373 PHE B CA 1
ATOM 6521 C C . PHE B 1 373 ? -5.414 23.656 13.258 1 82.5 373 PHE B C 1
ATOM 6523 O O . PHE B 1 373 ? -5.422 22.531 12.75 1 82.5 373 PHE B O 1
ATOM 6530 N N . GLY B 1 374 ? -4.266 24.391 13.375 1 87.25 374 GLY B N 1
ATOM 6531 C CA . GLY B 1 374 ? -2.998 23.797 12.969 1 87.25 374 GLY B CA 1
ATOM 6532 C C . GLY B 1 374 ? -2.861 23.672 11.461 1 87.25 374 GLY B C 1
ATOM 6533 O O . GLY B 1 374 ? -2.121 22.812 10.977 1 87.25 374 GLY B O 1
ATOM 6534 N N . ASN B 1 375 ? -3.594 24.5 10.742 1 91 375 ASN B N 1
ATOM 6535 C CA . ASN B 1 375 ? -3.512 24.469 9.289 1 91 375 ASN B CA 1
ATOM 6536 C C . ASN B 1 375 ? -2.129 24.891 8.797 1 91 375 ASN B C 1
ATOM 6538 O O . ASN B 1 375 ? -1.396 25.578 9.5 1 91 375 ASN B O 1
ATOM 6542 N N . THR B 1 376 ? -1.798 24.375 7.648 1 94.19 376 THR B N 1
ATOM 6543 C CA . THR B 1 376 ? -0.579 24.781 6.961 1 94.19 376 THR B CA 1
ATOM 6544 C C . THR B 1 376 ? -0.909 25.609 5.723 1 94.19 376 THR B C 1
ATOM 6546 O O . THR B 1 376 ? -2.041 25.578 5.234 1 94.19 376 THR B O 1
ATOM 6549 N N . THR B 1 377 ? 0.027 26.406 5.336 1 95.25 377 THR B N 1
ATOM 6550 C CA . THR B 1 377 ? -0.146 27.188 4.117 1 95.25 377 THR B CA 1
ATOM 6551 C C . THR B 1 377 ? 0.005 26.297 2.883 1 95.25 377 THR B C 1
ATOM 6553 O O . THR B 1 377 ? 0.725 25.297 2.916 1 95.25 377 THR B O 1
ATOM 6556 N N . VAL B 1 378 ? -0.761 26.641 1.854 1 96.31 378 VAL B N 1
ATOM 6557 C CA . VAL B 1 378 ? -0.641 25.953 0.572 1 96.31 378 VAL B CA 1
ATOM 6558 C C . VAL B 1 378 ? -0.463 26.969 -0.547 1 96.31 378 VAL B C 1
ATOM 6560 O O . VAL B 1 378 ? -0.751 28.156 -0.365 1 96.31 378 VAL B O 1
ATOM 6563 N N . LEU B 1 379 ? 0.095 26.562 -1.622 1 97.12 379 LEU B N 1
ATOM 6564 C CA . LEU B 1 379 ? 0.279 27.344 -2.834 1 97.12 379 LEU B CA 1
ATOM 6565 C C . LEU B 1 379 ? -0.135 26.562 -4.07 1 97.12 379 LEU B C 1
ATOM 6567 O O . LEU B 1 379 ? 0.326 25.438 -4.273 1 97.12 379 LEU B O 1
ATOM 6571 N N . VAL B 1 380 ? -1.041 27.141 -4.852 1 97.38 380 VAL B N 1
ATOM 6572 C CA . VAL B 1 380 ? -1.503 26.453 -6.051 1 97.38 380 VAL B CA 1
ATOM 6573 C C . VAL B 1 380 ? -1.387 27.375 -7.258 1 97.38 380 VAL B C 1
ATOM 6575 O O . VAL B 1 380 ? -1.428 28.609 -7.109 1 97.38 380 VAL B O 1
ATOM 6578 N N . ALA B 1 381 ? -1.111 26.797 -8.398 1 97.94 381 ALA B N 1
ATOM 6579 C CA . ALA B 1 381 ? -1.207 27.484 -9.688 1 97.94 381 ALA B CA 1
ATOM 6580 C C . ALA B 1 381 ? -2.504 27.125 -10.406 1 97.94 381 ALA B C 1
ATOM 6582 O O . ALA B 1 381 ? -2.676 25.984 -10.859 1 97.94 381 ALA B O 1
ATOM 6583 N N . ILE B 1 382 ? -3.414 28.062 -10.469 1 97.62 382 ILE B N 1
ATOM 6584 C CA . ILE B 1 382 ? -4.723 27.797 -11.055 1 97.62 382 ILE B CA 1
ATOM 6585 C C . ILE B 1 382 ? -5.062 28.875 -12.078 1 97.62 382 ILE B C 1
ATOM 6587 O O . ILE B 1 382 ? -4.508 29.984 -12.031 1 97.62 382 ILE B O 1
ATOM 6591 N N . ASP B 1 383 ? -5.926 28.5 -13.008 1 97.75 383 ASP B N 1
ATOM 6592 C CA . ASP B 1 383 ? -6.336 29.484 -14 1 97.75 383 ASP B CA 1
ATOM 6593 C C . ASP B 1 383 ? -7.375 30.438 -13.422 1 97.75 383 ASP B C 1
ATOM 6595 O O . ASP B 1 383 ? -7.93 30.188 -12.344 1 97.75 383 ASP B O 1
ATOM 6599 N N . GLY B 1 384 ? -7.531 31.562 -14.141 1 98.06 384 GLY B N 1
ATOM 6600 C CA . GLY B 1 384 ? -8.445 32.594 -13.672 1 98.06 384 GLY B CA 1
ATOM 6601 C C . GLY B 1 384 ? -9.875 32.125 -13.547 1 98.06 384 GLY B C 1
ATOM 6602 O O . GLY B 1 384 ? -10.609 32.594 -12.664 1 98.06 384 GLY B O 1
ATOM 6603 N N . ALA B 1 385 ? -10.203 31.172 -14.367 1 97.81 385 ALA B N 1
ATOM 6604 C CA . ALA B 1 385 ? -11.555 30.625 -14.273 1 97.81 385 ALA B CA 1
ATOM 6605 C C . ALA B 1 385 ? -11.758 29.875 -12.953 1 97.81 385 ALA B C 1
ATOM 6607 O O . ALA B 1 385 ? -12.805 30 -12.32 1 97.81 385 ALA B O 1
ATOM 6608 N N . THR B 1 386 ? -10.766 29.125 -12.586 1 98 386 THR B N 1
ATOM 6609 C CA . THR B 1 386 ? -10.82 28.406 -11.312 1 98 386 THR B CA 1
ATOM 6610 C C . THR B 1 386 ? -10.812 29.391 -10.141 1 98 386 THR B C 1
ATOM 6612 O O . THR B 1 386 ? -11.516 29.188 -9.156 1 98 386 THR B O 1
ATOM 6615 N N . LEU B 1 387 ? -10.031 30.438 -10.25 1 98.25 387 LEU B N 1
ATOM 6616 C CA . LEU B 1 387 ? -10 31.469 -9.211 1 98.25 387 LEU B CA 1
ATOM 6617 C C . LEU B 1 387 ? -11.359 32.156 -9.078 1 98.25 387 LEU B C 1
ATOM 6619 O O . LEU B 1 387 ? -11.82 32.406 -7.961 1 98.25 387 LEU B O 1
ATOM 6623 N N . ARG B 1 388 ? -11.984 32.375 -10.195 1 97.69 388 ARG B N 1
ATOM 6624 C CA . ARG B 1 388 ? -13.328 32.969 -10.164 1 97.69 388 ARG B CA 1
ATOM 6625 C C . ARG B 1 388 ? -14.312 32.031 -9.461 1 97.69 388 ARG B C 1
ATOM 6627 O O . ARG B 1 388 ? -15.156 32.469 -8.695 1 97.69 388 ARG B O 1
ATOM 6634 N N . GLU B 1 389 ? -14.148 30.781 -9.766 1 97.88 389 GLU B N 1
ATOM 6635 C CA . GLU B 1 389 ? -14.977 29.797 -9.086 1 97.88 389 GLU B CA 1
ATOM 6636 C C . GLU B 1 389 ? -14.789 29.859 -7.57 1 97.88 389 GLU B C 1
ATOM 6638 O O . GLU B 1 389 ? -15.758 29.781 -6.812 1 97.88 389 GLU B O 1
ATOM 6643 N N . ALA B 1 390 ? -13.547 29.984 -7.137 1 98.12 390 ALA B N 1
ATOM 6644 C CA . ALA B 1 390 ? -13.242 30.078 -5.711 1 98.12 390 ALA B CA 1
ATOM 6645 C C . ALA B 1 390 ? -13.859 31.328 -5.102 1 98.12 390 ALA B C 1
ATOM 6647 O O . ALA B 1 390 ? -14.398 31.297 -3.994 1 98.12 390 ALA B O 1
ATOM 6648 N N . LEU B 1 391 ? -13.812 32.438 -5.801 1 98.38 391 LEU B N 1
ATOM 6649 C CA . LEU B 1 391 ? -14.406 33.688 -5.336 1 98.38 391 LEU B CA 1
ATOM 6650 C C . LEU B 1 391 ? -15.914 33.562 -5.203 1 98.38 391 LEU B C 1
ATOM 6652 O O . LEU B 1 391 ? -16.484 33.938 -4.18 1 98.38 391 LEU B O 1
ATOM 6656 N N . GLU B 1 392 ? -16.469 32.969 -6.258 1 97.81 392 GLU B N 1
ATOM 6657 C CA . GLU B 1 392 ? -17.922 32.781 -6.215 1 97.81 392 GLU B CA 1
ATOM 6658 C C . GLU B 1 392 ? -18.328 31.906 -5.051 1 97.81 392 GLU B C 1
ATOM 6660 O O . GLU B 1 392 ? -19.359 32.125 -4.41 1 97.81 392 GLU B O 1
ATOM 6665 N N . ASN B 1 393 ? -17.562 30.891 -4.848 1 97.5 393 ASN B N 1
ATOM 6666 C CA . ASN B 1 393 ? -17.812 30.047 -3.691 1 97.5 393 ASN B CA 1
ATOM 6667 C C . ASN B 1 393 ? -17.734 30.828 -2.385 1 97.5 393 ASN B C 1
ATOM 6669 O O . ASN B 1 393 ? -18.578 30.672 -1.502 1 97.5 393 ASN B O 1
ATOM 6673 N N . GLY B 1 394 ? -16.781 31.656 -2.227 1 97.62 394 GLY B N 1
ATOM 6674 C CA . GLY B 1 394 ? -16.531 32.406 -1.01 1 97.62 394 GLY B CA 1
ATOM 6675 C C . GLY B 1 394 ? -17.641 33.406 -0.696 1 97.62 394 GLY B C 1
ATOM 6676 O O . GLY B 1 394 ? -17.891 33.719 0.47 1 97.62 394 GLY B O 1
ATOM 6677 N N . PHE B 1 395 ? -18.359 33.844 -1.746 1 97.31 395 PHE B N 1
ATOM 6678 C CA . PHE B 1 395 ? -19.359 34.875 -1.543 1 97.31 395 PHE B CA 1
ATOM 6679 C C . PHE B 1 395 ? -20.766 34.344 -1.823 1 97.31 395 PHE B C 1
ATOM 6681 O O . PHE B 1 395 ? -21.703 35.094 -2.016 1 97.31 395 PHE B O 1
ATOM 6688 N N . ARG B 1 396 ? -20.812 33.031 -1.847 1 95.62 396 ARG B N 1
ATOM 6689 C CA . ARG B 1 396 ? -22.078 32.375 -2.145 1 95.62 396 ARG B CA 1
ATOM 6690 C C . ARG B 1 396 ? -23.141 32.75 -1.124 1 95.62 396 ARG B C 1
ATOM 6692 O O . ARG B 1 396 ? -24.328 32.875 -1.47 1 95.62 396 ARG B O 1
ATOM 6699 N N . ASP B 1 397 ? -22.781 32.938 0.119 1 93.81 397 ASP B N 1
ATOM 6700 C CA . ASP B 1 397 ? -23.734 33.188 1.206 1 93.81 397 ASP B CA 1
ATOM 6701 C C . ASP B 1 397 ? -23.688 34.656 1.639 1 93.81 397 ASP B C 1
ATOM 6703 O O . ASP B 1 397 ? -23.938 34.969 2.803 1 93.81 397 ASP B O 1
ATOM 6707 N N . LEU B 1 398 ? -23.375 35.531 0.75 1 93.38 398 LEU B N 1
ATOM 6708 C CA . LEU B 1 398 ? -23.266 36.938 1.059 1 93.38 398 LEU B CA 1
ATOM 6709 C C . LEU B 1 398 ? -24.531 37.438 1.764 1 93.38 398 LEU B C 1
ATOM 6711 O O . LEU B 1 398 ? -25.641 37.125 1.329 1 93.38 398 LEU B O 1
ATOM 6715 N N . GLY B 1 399 ? -24.359 38.094 2.836 1 87.5 399 GLY B N 1
ATOM 6716 C CA . GLY B 1 399 ? -25.469 38.562 3.627 1 87.5 399 GLY B CA 1
ATOM 6717 C C . GLY B 1 399 ? -25.75 37.719 4.848 1 87.5 399 GLY B C 1
ATOM 6718 O O . GLY B 1 399 ? -26.469 38.125 5.758 1 87.5 399 GLY B O 1
ATOM 6719 N N . ARG B 1 400 ? -25.219 36.562 4.883 1 90.62 400 ARG B N 1
ATOM 6720 C CA . ARG B 1 400 ? -25.297 35.688 6.059 1 90.62 400 ARG B CA 1
ATOM 6721 C C . ARG B 1 400 ? -23.922 35.188 6.469 1 90.62 400 ARG B C 1
ATOM 6723 O O . ARG B 1 400 ? -23.047 35 5.621 1 90.62 400 ARG B O 1
ATOM 6730 N N . PRO B 1 401 ? -23.766 35 7.758 1 89.88 401 PRO B N 1
ATOM 6731 C CA . PRO B 1 401 ? -22.469 34.469 8.195 1 89.88 401 PRO B CA 1
ATOM 6732 C C . PRO B 1 401 ? -22.172 33.094 7.609 1 89.88 401 PRO B C 1
ATOM 6734 O O . PRO B 1 401 ? -23.047 32.219 7.617 1 89.88 401 PRO B O 1
ATOM 6737 N N . SER B 1 402 ? -21.031 32.969 7.062 1 93.81 402 SER B N 1
ATOM 6738 C CA . SER B 1 402 ? -20.625 31.703 6.449 1 93.81 402 SER B CA 1
ATOM 6739 C C . SER B 1 402 ? -19.125 31.469 6.621 1 93.81 402 SER B C 1
ATOM 6741 O O . SER B 1 402 ? -18.328 32.406 6.438 1 93.81 402 SER B O 1
ATOM 6743 N N . GLY B 1 403 ? -18.781 30.234 6.957 1 93.56 403 GLY B N 1
ATOM 6744 C CA . GLY B 1 403 ? -17.375 29.875 7.086 1 93.56 403 GLY B CA 1
ATOM 6745 C C . GLY B 1 403 ? -16.609 29.984 5.785 1 93.56 403 GLY B C 1
ATOM 6746 O O . GLY B 1 403 ? -15.391 30.172 5.789 1 93.56 403 GLY B O 1
ATOM 6747 N N . ARG B 1 404 ? -17.297 29.891 4.703 1 95.56 404 ARG B N 1
ATOM 6748 C CA . ARG B 1 404 ? -16.641 29.906 3.406 1 95.56 404 ARG B CA 1
ATOM 6749 C C . ARG B 1 404 ? -16.328 31.344 2.979 1 95.56 404 ARG B C 1
ATOM 6751 O O . ARG B 1 404 ? -15.578 31.562 2.023 1 95.56 404 ARG B O 1
ATOM 6758 N N . PHE B 1 405 ? -16.828 32.406 3.721 1 96.81 405 PHE B N 1
ATOM 6759 C CA . PHE B 1 405 ? -16.562 33.781 3.314 1 96.81 405 PHE B CA 1
ATOM 6760 C C . PHE B 1 405 ? -15.07 34.062 3.186 1 96.81 405 PHE B C 1
ATOM 6762 O O . PHE B 1 405 ? -14.297 33.719 4.082 1 96.81 405 PHE B O 1
ATOM 6769 N N . LEU B 1 406 ? -14.703 34.688 2.123 1 97.62 406 LEU B N 1
ATOM 6770 C CA . LEU B 1 406 ? -13.289 34.844 1.804 1 97.62 406 LEU B CA 1
ATOM 6771 C C . LEU B 1 406 ? -12.766 36.188 2.307 1 97.62 406 LEU B C 1
ATOM 6773 O O . LEU B 1 406 ? -13.438 37.219 2.178 1 97.62 406 LEU B O 1
ATOM 6777 N N . GLN B 1 407 ? -11.664 36.094 2.941 1 97.62 407 GLN B N 1
ATOM 6778 C CA . GLN B 1 407 ? -10.766 37.25 3.135 1 97.62 407 GLN B CA 1
ATOM 6779 C C . GLN B 1 407 ? -9.633 37.219 2.117 1 97.62 407 GLN B C 1
ATOM 6781 O O . GLN B 1 407 ? -9.109 36.156 1.782 1 97.62 407 GLN B O 1
ATOM 6786 N N . LEU B 1 408 ? -9.258 38.438 1.59 1 97.5 408 LEU B N 1
ATOM 6787 C CA . LEU B 1 408 ? -8.445 38.438 0.376 1 97.5 408 LEU B CA 1
ATOM 6788 C C . LEU B 1 408 ? -7.195 39.281 0.566 1 97.5 408 LEU B C 1
ATOM 6790 O O . LEU B 1 408 ? -7.215 40.25 1.315 1 97.5 408 LEU B O 1
ATOM 6794 N N . SER B 1 409 ? -6.168 39 -0.1 1 97.62 409 SER B N 1
ATOM 6795 C CA . SER B 1 409 ? -4.961 39.781 -0.266 1 97.62 409 SER B CA 1
ATOM 6796 C C . SER B 1 409 ? -4.461 39.75 -1.706 1 97.62 409 SER B C 1
ATOM 6798 O O . SER B 1 409 ? -4.516 38.688 -2.354 1 97.62 409 SER B O 1
ATOM 6800 N N . GLY B 1 410 ? -4.008 40.844 -2.248 1 97.06 410 GLY B N 1
ATOM 6801 C CA . GLY B 1 410 ? -3.426 40.906 -3.578 1 97.06 410 GLY B CA 1
ATOM 6802 C C . GLY B 1 410 ? -4.457 41.125 -4.672 1 97.06 410 GLY B C 1
ATOM 6803 O O . GLY B 1 410 ? -4.137 41.031 -5.859 1 97.06 410 GLY B O 1
ATOM 6804 N N . MET B 1 411 ? -5.691 41.375 -4.234 1 97.5 411 MET B N 1
ATOM 6805 C CA . MET B 1 411 ? -6.738 41.562 -5.23 1 97.5 411 MET B CA 1
ATOM 6806 C C . MET B 1 411 ? -7.879 42.406 -4.652 1 97.5 411 MET B C 1
ATOM 6808 O O . MET B 1 411 ? -7.965 42.594 -3.438 1 97.5 411 MET B O 1
ATOM 6812 N N . VAL B 1 412 ? -8.68 42.969 -5.535 1 97.5 412 VAL B N 1
ATOM 6813 C CA . VAL B 1 412 ? -9.898 43.688 -5.188 1 97.5 412 VAL B CA 1
ATOM 6814 C C . VAL B 1 412 ? -11.094 43.094 -5.918 1 97.5 412 VAL B C 1
ATOM 6816 O O . VAL B 1 412 ? -11.023 42.844 -7.125 1 97.5 412 VAL B O 1
ATOM 6819 N N . VAL B 1 413 ? -12.086 42.812 -5.137 1 98 413 VAL B N 1
ATOM 6820 C CA . VAL B 1 413 ? -13.258 42.188 -5.715 1 98 413 VAL B CA 1
ATOM 6821 C C . VAL B 1 413 ? -14.492 43.031 -5.484 1 98 413 VAL B C 1
ATOM 6823 O O . VAL B 1 413 ? -14.656 43.625 -4.406 1 98 413 VAL B O 1
ATOM 6826 N N . THR B 1 414 ? -15.297 43.219 -6.5 1 97.88 414 THR B N 1
ATOM 6827 C CA . THR B 1 414 ? -16.578 43.906 -6.395 1 97.88 414 THR B CA 1
ATOM 6828 C C . THR B 1 414 ? -17.734 42.906 -6.5 1 97.88 414 THR B C 1
ATOM 6830 O O . THR B 1 414 ? -17.781 42.125 -7.438 1 97.88 414 THR B O 1
ATOM 6833 N N . LEU B 1 415 ? -18.578 43.031 -5.551 1 97.69 415 LEU B N 1
ATOM 6834 C CA . LEU B 1 415 ? -19.672 42.062 -5.469 1 97.69 415 LEU B CA 1
ATOM 6835 C C . LEU B 1 415 ? -21.016 42.75 -5.695 1 97.69 415 LEU B C 1
ATOM 6837 O O . LEU B 1 415 ? -21.203 43.906 -5.344 1 97.69 415 LEU B O 1
ATOM 6841 N N . ASP B 1 416 ? -21.969 42 -6.262 1 97 416 ASP B N 1
ATOM 6842 C CA . ASP B 1 416 ? -23.391 42.344 -6.305 1 97 416 ASP B CA 1
ATOM 6843 C C . ASP B 1 416 ? -24.203 41.531 -5.312 1 97 416 ASP B C 1
ATOM 6845 O O . ASP B 1 416 ? -24.484 40.344 -5.562 1 97 416 ASP B O 1
ATOM 6849 N N . PRO B 1 417 ? -24.547 42.188 -4.223 1 93.75 417 PRO B N 1
ATOM 6850 C CA . PRO B 1 417 ? -25.266 41.406 -3.195 1 93.75 417 PRO B CA 1
ATOM 6851 C C . PRO B 1 417 ? -26.641 40.938 -3.654 1 93.75 417 PRO B C 1
ATOM 6853 O O . PRO B 1 417 ? -27.234 40.031 -3.037 1 93.75 417 PRO B O 1
ATOM 6856 N N . ASN B 1 418 ? -27.125 41.531 -4.758 1 93.31 418 ASN B N 1
ATOM 6857 C CA . ASN B 1 418 ? -28.469 41.156 -5.234 1 93.31 418 ASN B CA 1
ATOM 6858 C C . ASN B 1 418 ? -28.422 40.062 -6.297 1 93.31 418 ASN B C 1
ATOM 6860 O O . ASN B 1 418 ? -29.453 39.531 -6.676 1 93.31 418 ASN B O 1
ATOM 6864 N N . ALA B 1 419 ? -27.281 39.781 -6.754 1 95.62 419 ALA B N 1
ATOM 6865 C CA . ALA B 1 419 ? -27.141 38.719 -7.727 1 95.62 419 ALA B CA 1
ATOM 6866 C C . ALA B 1 419 ? -27.266 37.344 -7.047 1 95.62 419 ALA B C 1
ATOM 6868 O O . ALA B 1 419 ? -27 37.219 -5.855 1 95.62 419 ALA B O 1
ATOM 6869 N N . PRO B 1 420 ? -27.734 36.344 -7.723 1 94.88 420 PRO B N 1
ATOM 6870 C CA . PRO B 1 420 ? -27.844 35 -7.129 1 94.88 420 PRO B CA 1
ATOM 6871 C C . PRO B 1 420 ? -26.484 34.375 -6.836 1 94.88 420 PRO B C 1
ATOM 6873 O O . PRO B 1 420 ? -25.469 34.75 -7.445 1 94.88 420 PRO B O 1
ATOM 6876 N N . PRO B 1 421 ? -26.484 33.438 -5.93 1 94.25 421 PRO B N 1
ATOM 6877 C CA . PRO B 1 421 ? -25.234 32.719 -5.668 1 94.25 421 PRO B CA 1
ATOM 6878 C C . PRO B 1 421 ? -24.594 32.188 -6.938 1 94.25 421 PRO B C 1
ATOM 6880 O O . PRO B 1 421 ? -25.281 31.656 -7.809 1 94.25 421 PRO B O 1
ATOM 6883 N N . GLY B 1 422 ? -23.312 32.344 -7.113 1 94.38 422 GLY B N 1
ATOM 6884 C CA . GLY B 1 422 ? -22.562 31.891 -8.273 1 94.38 422 GLY B CA 1
ATOM 6885 C C . GLY B 1 422 ? -22.375 32.969 -9.328 1 94.38 422 GLY B C 1
ATOM 6886 O O . GLY B 1 422 ? -21.625 32.75 -10.281 1 94.38 422 GLY B O 1
ATOM 6887 N N . ARG B 1 423 ? -22.984 34.094 -9.117 1 94.5 423 ARG B N 1
ATOM 6888 C CA . ARG B 1 423 ? -22.875 35.188 -10.078 1 94.5 423 ARG B CA 1
ATOM 6889 C C . ARG B 1 423 ? -22.688 36.531 -9.367 1 94.5 423 ARG B C 1
ATOM 6891 O O . ARG B 1 423 ? -23.062 37.594 -9.898 1 94.5 423 ARG B O 1
ATOM 6898 N N . ARG B 1 424 ? -22.094 36.531 -8.203 1 96.62 424 ARG B N 1
ATOM 6899 C CA . ARG B 1 424 ? -22.047 37.719 -7.383 1 96.62 424 ARG B CA 1
ATOM 6900 C C . ARG B 1 424 ? -20.781 38.531 -7.688 1 96.62 424 ARG B C 1
ATOM 6902 O O . ARG B 1 424 ? -20.734 39.719 -7.387 1 96.62 424 ARG B O 1
ATOM 6909 N N . VAL B 1 425 ? -19.766 37.906 -8.219 1 97.94 425 VAL B N 1
ATOM 6910 C CA . VAL B 1 425 ? -18.516 38.594 -8.516 1 97.94 425 VAL B CA 1
ATOM 6911 C C . VAL B 1 425 ? -18.672 39.438 -9.789 1 97.94 425 VAL B C 1
ATOM 6913 O O . VAL B 1 425 ? -18.672 38.875 -10.891 1 97.94 425 VAL B O 1
ATOM 6916 N N . VAL B 1 426 ? -18.719 40.688 -9.609 1 96.88 426 VAL B N 1
ATOM 6917 C CA . VAL B 1 426 ? -18.891 41.594 -10.734 1 96.88 426 VAL B CA 1
ATOM 6918 C C . VAL B 1 426 ? -17.531 41.844 -11.391 1 96.88 426 VAL B C 1
ATOM 6920 O O . VAL B 1 426 ? -17.438 41.875 -12.625 1 96.88 426 VAL B O 1
ATOM 6923 N N . SER B 1 427 ? -16.625 42.125 -10.547 1 96.44 427 SER B N 1
ATOM 6924 C CA . SER B 1 427 ? -15.266 42.344 -11.039 1 96.44 427 SER B CA 1
ATOM 6925 C C . SER B 1 427 ? -14.227 41.938 -10 1 96.44 427 SER B C 1
ATOM 6927 O O . SER B 1 427 ? -14.531 41.875 -8.805 1 96.44 427 SER B O 1
ATOM 6929 N N . ALA B 1 428 ? -13.086 41.562 -10.516 1 97.81 428 ALA B N 1
ATOM 6930 C CA . ALA B 1 428 ? -11.898 41.25 -9.711 1 97.81 428 ALA B CA 1
ATOM 6931 C C . ALA B 1 428 ? -10.633 41.781 -10.391 1 97.81 428 ALA B C 1
ATOM 6933 O O . ALA B 1 428 ? -10.461 41.594 -11.602 1 97.81 428 ALA B O 1
ATOM 6934 N N . THR B 1 429 ? -9.859 42.438 -9.633 1 97.31 429 THR B N 1
ATOM 6935 C CA . THR B 1 429 ? -8.609 42.969 -10.18 1 97.31 429 THR B CA 1
ATOM 6936 C C . THR B 1 429 ? -7.418 42.5 -9.359 1 97.31 429 THR B C 1
ATOM 6938 O O . THR B 1 429 ? -7.504 42.406 -8.133 1 97.31 429 THR B O 1
ATOM 6941 N N . ILE B 1 430 ? -6.375 42.188 -10.008 1 96.5 430 ILE B N 1
ATOM 6942 C CA . ILE B 1 430 ? -5.09 41.844 -9.422 1 96.5 430 ILE B CA 1
ATOM 6943 C C . ILE B 1 430 ? -4.027 42.844 -9.844 1 96.5 430 ILE B C 1
ATOM 6945 O O . ILE B 1 430 ? -3.699 42.969 -11.023 1 96.5 430 ILE B O 1
ATOM 6949 N N . ASP B 1 431 ? -3.533 43.594 -8.922 1 91.25 431 ASP B N 1
ATOM 6950 C CA . ASP B 1 431 ? -2.6 44.688 -9.203 1 91.25 431 ASP B CA 1
ATOM 6951 C C . ASP B 1 431 ? -3.162 45.656 -10.258 1 91.25 431 ASP B C 1
ATOM 6953 O O . ASP B 1 431 ? -2.467 46 -11.211 1 91.25 431 ASP B O 1
ATOM 6957 N N . GLY B 1 432 ? -4.406 45.781 -10.141 1 92 432 GLY B N 1
ATOM 6958 C CA . GLY B 1 432 ? -5.051 46.75 -11.008 1 92 432 GLY B CA 1
ATOM 6959 C C . GLY B 1 432 ? -5.551 46.156 -12.305 1 92 432 GLY B C 1
ATOM 6960 O O . GLY B 1 432 ? -6.359 46.781 -13.008 1 92 432 GLY B O 1
ATOM 6961 N N . ALA B 1 433 ? -5.07 45.062 -12.688 1 96.69 433 ALA B N 1
ATOM 6962 C CA . ALA B 1 433 ? -5.48 44.375 -13.922 1 96.69 433 ALA B CA 1
ATOM 6963 C C . ALA B 1 433 ? -6.664 43.469 -13.68 1 96.69 433 ALA B C 1
ATOM 6965 O O . ALA B 1 433 ? -6.727 42.781 -12.656 1 96.69 433 ALA B O 1
ATOM 6966 N N . PRO B 1 434 ? -7.547 43.438 -14.617 1 97.44 434 PRO B N 1
ATOM 6967 C CA . PRO B 1 434 ? -8.703 42.562 -14.453 1 97.44 434 PRO B CA 1
ATOM 6968 C C . PRO B 1 434 ? -8.328 41.094 -14.445 1 97.44 434 PRO B C 1
ATOM 6970 O O . PRO B 1 434 ? -7.398 40.688 -15.141 1 97.44 434 PRO B O 1
ATOM 6973 N N . LEU B 1 435 ? -9.086 40.344 -13.68 1 97.75 435 LEU B N 1
ATOM 6974 C CA . LEU B 1 435 ? -8.93 38.875 -13.656 1 97.75 435 LEU B CA 1
ATOM 6975 C C . LEU B 1 435 ? -9.109 38.281 -15.055 1 97.75 435 LEU B C 1
ATOM 6977 O O . LEU B 1 435 ? -10.102 38.594 -15.727 1 97.75 435 LEU B O 1
ATOM 6981 N N . ASP B 1 436 ? -8.094 37.531 -15.516 1 97.69 436 ASP B N 1
ATOM 6982 C CA . ASP B 1 436 ? -8.109 36.844 -16.797 1 97.69 436 ASP B CA 1
ATOM 6983 C C . ASP B 1 436 ? -8.375 35.344 -16.594 1 97.69 436 ASP B C 1
ATOM 6985 O O . ASP B 1 436 ? -7.551 34.625 -16.031 1 97.69 436 ASP B O 1
ATOM 6989 N N . ASP B 1 437 ? -9.438 34.875 -17.188 1 96.94 437 ASP B N 1
ATOM 6990 C CA . ASP B 1 437 ? -9.906 33.5 -16.953 1 96.94 437 ASP B CA 1
ATOM 6991 C C . ASP B 1 437 ? -8.891 32.5 -17.469 1 96.94 437 ASP B C 1
ATOM 6993 O O . ASP B 1 437 ? -8.844 31.359 -16.984 1 96.94 437 ASP B O 1
ATOM 6997 N N . ALA B 1 438 ? -8.078 32.875 -18.359 1 96.88 438 ALA B N 1
ATOM 6998 C CA . ALA B 1 438 ? -7.176 31.922 -19.016 1 96.88 438 ALA B CA 1
ATOM 6999 C C . ALA B 1 438 ? -5.777 32 -18.391 1 96.88 438 ALA B C 1
ATOM 7001 O O . ALA B 1 438 ? -4.965 31.094 -18.594 1 96.88 438 ALA B O 1
ATOM 7002 N N . ARG B 1 439 ? -5.5 33.062 -17.672 1 97.06 439 ARG B N 1
ATOM 7003 C CA . ARG B 1 439 ? -4.18 33.25 -17.078 1 97.06 439 ARG B CA 1
ATOM 7004 C C . ARG B 1 439 ? -4.008 32.344 -15.852 1 97.06 439 ARG B C 1
ATOM 7006 O O . ARG B 1 439 ? -4.957 32.125 -15.102 1 97.06 439 ARG B O 1
ATOM 7013 N N . ILE B 1 440 ? -2.748 31.891 -15.68 1 98.06 440 ILE B N 1
ATOM 7014 C CA . ILE B 1 440 ? -2.418 31.109 -14.492 1 98.06 440 ILE B CA 1
ATOM 7015 C C . ILE B 1 440 ? -1.96 32.031 -13.367 1 98.06 440 ILE B C 1
ATOM 7017 O O . ILE B 1 440 ? -1.099 32.875 -13.578 1 98.06 440 ILE B O 1
ATOM 7021 N N . TYR B 1 441 ? -2.59 31.891 -12.211 1 98.12 441 TYR B N 1
ATOM 7022 C CA . TYR B 1 441 ? -2.242 32.688 -11.031 1 98.12 441 TYR B CA 1
ATOM 7023 C C . TYR B 1 441 ? -1.676 31.797 -9.93 1 98.12 441 TYR B C 1
ATOM 7025 O O . TYR B 1 441 ? -2.104 30.656 -9.766 1 98.12 441 TYR B O 1
ATOM 7033 N N . ARG B 1 442 ? -0.677 32.312 -9.164 1 98.19 442 ARG B N 1
ATOM 7034 C CA . ARG B 1 442 ? -0.211 31.688 -7.926 1 98.19 442 ARG B CA 1
ATOM 7035 C C . ARG B 1 442 ? -1.047 32.156 -6.734 1 98.19 442 ARG B C 1
ATOM 7037 O O . ARG B 1 442 ? -1.004 33.312 -6.348 1 98.19 442 ARG B O 1
ATOM 7044 N N . VAL B 1 443 ? -1.805 31.234 -6.215 1 98.31 443 VAL B N 1
ATOM 7045 C CA . VAL B 1 443 ? -2.779 31.531 -5.172 1 98.31 443 VAL B CA 1
ATOM 7046 C C . VAL B 1 443 ? -2.434 30.766 -3.9 1 98.31 443 VAL B C 1
ATOM 7048 O O . VAL B 1 443 ? -2.275 29.547 -3.934 1 98.31 443 VAL B O 1
ATOM 7051 N N . ALA B 1 444 ? -2.256 31.5 -2.801 1 98.31 444 ALA B N 1
ATOM 7052 C CA . ALA B 1 444 ? -1.992 30.891 -1.502 1 98.31 444 ALA B CA 1
ATOM 7053 C C . ALA B 1 444 ? -3.273 30.766 -0.683 1 98.31 444 ALA B C 1
ATOM 7055 O O . ALA B 1 444 ? -4.168 31.609 -0.792 1 98.31 444 ALA B O 1
ATOM 7056 N N . ALA B 1 445 ? -3.379 29.719 0.099 1 97.81 445 ALA B N 1
ATOM 7057 C CA . ALA B 1 445 ? -4.492 29.453 1.008 1 97.81 445 ALA B CA 1
ATOM 7058 C C . ALA B 1 445 ? -4.059 28.531 2.148 1 97.81 445 ALA B C 1
ATOM 7060 O O . ALA B 1 445 ? -2.9 28.562 2.572 1 97.81 445 ALA B O 1
ATOM 7061 N N . ASN B 1 446 ? -4.984 27.906 2.795 1 95.69 446 ASN B N 1
ATOM 7062 C CA . ASN B 1 446 ? -4.645 26.922 3.816 1 95.69 446 ASN B CA 1
ATOM 7063 C C . ASN B 1 446 ? -5.047 25.516 3.395 1 95.69 446 ASN B C 1
ATOM 7065 O O . ASN B 1 446 ? -5.812 25.328 2.445 1 95.69 446 ASN B O 1
ATOM 7069 N N . ASP B 1 447 ? -4.465 24.5 4.125 1 94.5 447 ASP B N 1
ATOM 7070 C CA . ASP B 1 447 ? -4.594 23.109 3.699 1 94.5 447 ASP B CA 1
ATOM 7071 C C . ASP B 1 447 ? -6.023 22.609 3.885 1 94.5 447 ASP B C 1
ATOM 7073 O O . ASP B 1 447 ? -6.477 21.719 3.158 1 94.5 447 ASP B O 1
ATOM 7077 N N . PHE B 1 448 ? -6.789 23.125 4.812 1 92.06 448 PHE B N 1
ATOM 7078 C CA . PHE B 1 448 ? -8.195 22.781 4.961 1 92.06 448 PHE B CA 1
ATOM 7079 C C . PHE B 1 448 ? -8.969 23.109 3.689 1 92.06 448 PHE B C 1
ATOM 7081 O O . PHE B 1 448 ? -9.734 22.281 3.189 1 92.06 448 PHE B O 1
ATOM 7088 N N . MET B 1 449 ? -8.727 24.312 3.088 1 93.81 449 MET B N 1
ATOM 7089 C CA . MET B 1 449 ? -9.375 24.75 1.853 1 93.81 449 MET B CA 1
ATOM 7090 C C . MET B 1 449 ? -8.938 23.875 0.679 1 93.81 449 MET B C 1
ATOM 7092 O O . MET B 1 449 ? -9.773 23.438 -0.119 1 93.81 449 MET B O 1
ATOM 7096 N N . LEU B 1 450 ? -7.719 23.594 0.612 1 94.94 450 LEU B N 1
ATOM 7097 C CA . LEU B 1 450 ? -7.184 22.781 -0.476 1 94.94 450 LEU B CA 1
ATOM 7098 C C . LEU B 1 450 ? -7.848 21.406 -0.503 1 94.94 450 LEU B C 1
ATOM 7100 O O . LEU B 1 450 ? -8.094 20.859 -1.578 1 94.94 450 LEU B O 1
ATOM 7104 N N . ARG B 1 451 ? -8.133 20.938 0.668 1 89.44 451 ARG B N 1
ATOM 7105 C CA . ARG B 1 451 ? -8.734 19.609 0.751 1 89.44 451 ARG B CA 1
ATOM 7106 C C . ARG B 1 451 ? -10.242 19.672 0.566 1 89.44 451 ARG B C 1
ATOM 7108 O O . ARG B 1 451 ? -10.945 18.672 0.796 1 89.44 451 ARG B O 1
ATOM 7115 N N . GLY B 1 452 ? -10.719 20.828 0.293 1 88.88 452 GLY B N 1
ATOM 7116 C CA . GLY B 1 452 ? -12.125 20.969 -0.04 1 88.88 452 GLY B CA 1
ATOM 7117 C C . GLY B 1 452 ? -12.953 21.562 1.088 1 88.88 452 GLY B C 1
ATOM 7118 O O . GLY B 1 452 ? -14.172 21.672 0.98 1 88.88 452 GLY B O 1
ATOM 7119 N N . GLY B 1 453 ? -12.289 21.828 2.209 1 87.12 453 GLY B N 1
ATOM 7120 C CA . GLY B 1 453 ? -13.016 22.469 3.293 1 87.12 453 GLY B CA 1
ATOM 7121 C C . GLY B 1 453 ? -13.797 23.703 2.85 1 87.12 453 GLY B C 1
ATOM 7122 O O . GLY B 1 453 ? -13.297 24.5 2.051 1 87.12 453 GLY B O 1
ATOM 7123 N N . ASN B 1 454 ? -15.023 23.844 3.346 1 91.12 454 ASN B N 1
ATOM 7124 C CA . ASN B 1 454 ? -15.93 24.938 2.986 1 91.12 454 ASN B CA 1
ATOM 7125 C C . ASN B 1 454 ? -16.156 25 1.478 1 91.12 454 ASN B C 1
ATOM 7127 O O . ASN B 1 454 ? -16.234 26.094 0.904 1 91.12 454 ASN B O 1
ATOM 7131 N N . ASP B 1 455 ? -16.016 23.844 0.76 1 90.06 455 ASP B N 1
ATOM 7132 C CA . ASP B 1 455 ? -16.297 23.656 -0.66 1 90.06 455 ASP B CA 1
ATOM 7133 C C . ASP B 1 455 ? -15.242 24.344 -1.526 1 90.06 455 ASP B C 1
ATOM 7135 O O . ASP B 1 455 ? -15.562 24.875 -2.59 1 90.06 455 ASP B O 1
ATOM 7139 N N . TYR B 1 456 ? -14.016 24.406 -1.092 1 95.56 456 TYR B N 1
ATOM 7140 C CA . TYR B 1 456 ? -12.945 25.031 -1.865 1 95.56 456 TYR B CA 1
ATOM 7141 C C . TYR B 1 456 ? -12.117 23.984 -2.604 1 95.56 456 TYR B C 1
ATOM 7143 O O . TYR B 1 456 ? -10.984 24.25 -3.006 1 95.56 456 TYR B O 1
ATOM 7151 N N . GLY B 1 457 ? -12.656 22.875 -2.887 1 91.5 457 GLY B N 1
ATOM 7152 C CA . GLY B 1 457 ? -11.961 21.781 -3.547 1 91.5 457 GLY B CA 1
ATOM 7153 C C . GLY B 1 457 ? -11.414 22.156 -4.91 1 91.5 457 GLY B C 1
ATOM 7154 O O . GLY B 1 457 ? -10.469 21.531 -5.398 1 91.5 457 GLY B O 1
ATOM 7155 N N . MET B 1 458 ? -11.969 23.219 -5.516 1 94.38 458 MET B N 1
ATOM 7156 C CA . MET B 1 458 ? -11.523 23.641 -6.84 1 94.38 458 MET B CA 1
ATOM 7157 C C . MET B 1 458 ? -10.07 24.094 -6.809 1 94.38 458 MET B C 1
ATOM 7159 O O . MET B 1 458 ? -9.406 24.141 -7.844 1 94.38 458 MET B O 1
ATOM 7163 N N . LEU B 1 459 ? -9.555 24.469 -5.617 1 95.38 459 LEU B N 1
ATOM 7164 C CA . LEU B 1 459 ? -8.172 24.922 -5.504 1 95.38 459 LEU B CA 1
ATOM 7165 C C . LEU B 1 459 ? -7.207 23.797 -5.891 1 95.38 459 LEU B C 1
ATOM 7167 O O . LEU B 1 459 ? -6.055 24.062 -6.23 1 95.38 459 LEU B O 1
ATOM 7171 N N . ALA B 1 460 ? -7.707 22.625 -5.863 1 93.06 460 ALA B N 1
ATOM 7172 C CA . ALA B 1 460 ? -6.855 21.469 -6.168 1 93.06 460 ALA B CA 1
ATOM 7173 C C . ALA B 1 460 ? -6.883 21.156 -7.66 1 93.06 460 ALA B C 1
ATOM 7175 O O . ALA B 1 460 ? -6.145 20.281 -8.125 1 93.06 460 ALA B O 1
ATOM 7176 N N . LYS B 1 461 ? -7.719 21.828 -8.516 1 91.62 461 LYS B N 1
ATOM 7177 C CA . LYS B 1 461 ? -7.863 21.547 -9.938 1 91.62 461 LYS B CA 1
ATOM 7178 C C . LYS B 1 461 ? -6.594 21.922 -10.703 1 91.62 461 LYS B C 1
ATOM 7180 O O . LYS B 1 461 ? -6.305 21.359 -11.758 1 91.62 461 LYS B O 1
ATOM 7185 N N . GLY B 1 462 ? -5.797 22.859 -10.156 1 91.38 462 GLY B N 1
ATOM 7186 C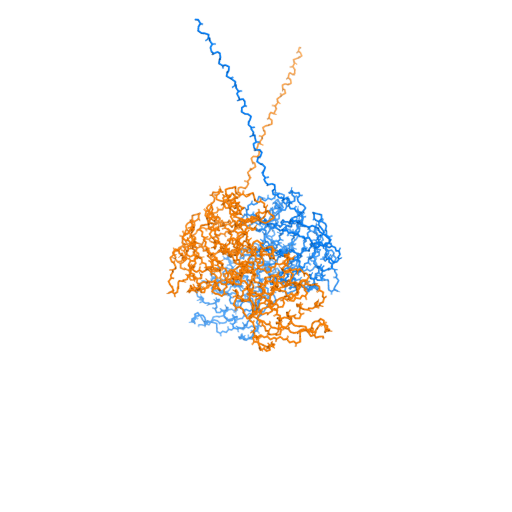 CA . GLY B 1 462 ? -4.562 23.25 -10.805 1 91.38 462 GLY B CA 1
ATOM 7187 C C . GLY B 1 462 ? -3.344 22.516 -10.297 1 91.38 462 GLY B C 1
ATOM 7188 O O . GLY B 1 462 ? -3.445 21.344 -9.898 1 91.38 462 GLY B O 1
ATOM 7189 N N . HIS B 1 463 ? -2.266 23.094 -10.531 1 94.06 463 HIS B N 1
ATOM 7190 C CA . HIS B 1 463 ? -1.019 22.5 -10.055 1 94.06 463 HIS B CA 1
ATOM 7191 C C . HIS B 1 463 ? -0.74 22.891 -8.609 1 94.06 463 HIS B C 1
ATOM 7193 O O . HIS B 1 463 ? -0.616 24.078 -8.289 1 94.06 463 HIS B O 1
ATOM 7199 N N . VAL B 1 464 ? -0.668 21.906 -7.734 1 93.31 464 VAL B N 1
ATOM 7200 C CA . VAL B 1 464 ? -0.326 22.172 -6.34 1 93.31 464 VAL B CA 1
ATOM 7201 C C . VAL B 1 464 ? 1.188 22.312 -6.195 1 93.31 464 VAL B C 1
ATOM 7203 O O . VAL B 1 464 ? 1.926 21.328 -6.316 1 93.31 464 VAL B O 1
ATOM 7206 N N . LEU B 1 465 ? 1.618 23.5 -5.957 1 91.75 465 LEU B N 1
ATOM 7207 C CA . LEU B 1 465 ? 3.039 23.812 -5.844 1 91.75 465 LEU B CA 1
ATOM 7208 C C . LEU B 1 465 ? 3.551 23.516 -4.441 1 91.75 465 LEU B C 1
ATOM 7210 O O . LEU B 1 465 ? 4.633 22.938 -4.281 1 91.75 465 LEU B O 1
ATOM 7214 N N . ILE B 1 466 ? 2.822 23.938 -3.412 1 91 466 ILE B N 1
ATOM 7215 C CA . ILE B 1 466 ? 3.023 23.594 -2.008 1 91 466 ILE B CA 1
ATOM 7216 C C . ILE B 1 466 ? 1.756 22.969 -1.447 1 91 466 ILE B C 1
ATOM 7218 O O . ILE B 1 466 ? 0.722 23.625 -1.321 1 91 466 ILE B O 1
ATOM 7222 N N . GLY B 1 467 ? 1.912 21.672 -1.111 1 91 467 GLY B N 1
ATOM 7223 C CA . GLY B 1 467 ? 0.767 20.953 -0.569 1 91 467 GLY B CA 1
ATOM 7224 C C . GLY B 1 467 ? 0.661 21.062 0.941 1 91 467 GLY B C 1
ATOM 7225 O O . GLY B 1 467 ? 1.508 21.672 1.588 1 91 467 GLY B O 1
ATOM 7226 N N . GLY B 1 468 ? -0.444 20.422 1.421 1 88.12 468 GLY B N 1
ATOM 7227 C CA . GLY B 1 468 ? -0.703 20.5 2.85 1 88.12 468 GLY B CA 1
ATOM 7228 C C . GLY B 1 468 ? 0.417 19.906 3.689 1 88.12 468 GLY B C 1
ATOM 7229 O O . GLY B 1 468 ? 0.715 20.406 4.773 1 88.12 468 GLY B O 1
ATOM 7230 N N . THR B 1 469 ? 1.062 18.953 3.16 1 86.06 469 THR B N 1
ATOM 7231 C CA . THR B 1 469 ? 2.121 18.281 3.9 1 86.06 469 THR B CA 1
ATOM 7232 C C . THR B 1 469 ? 3.436 19.047 3.791 1 86.06 469 THR B C 1
ATOM 7234 O O . THR B 1 469 ? 4.371 18.797 4.555 1 86.06 469 THR B O 1
ATOM 7237 N N . ASP B 1 470 ? 3.484 19.984 2.896 1 87.62 470 ASP B N 1
ATOM 7238 C CA . ASP B 1 470 ? 4.738 20.656 2.588 1 87.62 470 ASP B CA 1
ATOM 7239 C C . ASP B 1 470 ? 4.754 22.078 3.164 1 87.62 470 ASP B C 1
ATOM 7241 O O . ASP B 1 470 ? 5.812 22.703 3.258 1 87.62 470 ASP B O 1
ATOM 7245 N N . GLY B 1 471 ? 3.619 22.562 3.564 1 89.88 471 GLY B N 1
ATOM 7246 C CA . GLY B 1 471 ? 3.52 23.953 3.98 1 89.88 471 GLY B CA 1
ATOM 7247 C C . GLY B 1 471 ? 3.939 24.172 5.422 1 89.88 471 GLY B C 1
ATOM 7248 O O . GLY B 1 471 ? 4.125 23.219 6.176 1 89.88 471 GLY B O 1
ATOM 7249 N N . ARG B 1 472 ? 4.156 25.453 5.723 1 89.69 472 ARG B N 1
ATOM 7250 C CA . ARG B 1 472 ? 4.453 25.875 7.09 1 89.69 472 ARG B CA 1
ATOM 7251 C C . ARG B 1 472 ? 3.17 26.125 7.871 1 89.69 472 ARG B C 1
ATOM 7253 O O . ARG B 1 472 ? 2.096 26.281 7.285 1 89.69 472 ARG B O 1
ATOM 7260 N N . LEU B 1 473 ? 3.334 26.109 9.172 1 92.38 473 LEU B N 1
ATOM 7261 C CA . LEU B 1 473 ? 2.172 26.344 10.023 1 92.38 473 LEU B CA 1
ATOM 7262 C C . LEU B 1 473 ? 1.607 27.75 9.797 1 92.38 473 LEU B C 1
ATOM 7264 O O . LEU B 1 473 ? 2.344 28.734 9.852 1 92.38 473 LEU B O 1
ATOM 7268 N N . LEU B 1 474 ? 0.342 27.828 9.562 1 94.75 474 LEU B N 1
ATOM 7269 C CA . LEU B 1 474 ? -0.336 29.094 9.258 1 94.75 474 LEU B CA 1
ATOM 7270 C C . LEU B 1 474 ? -0.15 30.094 10.391 1 94.75 474 LEU B C 1
ATOM 7272 O O . LEU B 1 474 ? 0.197 31.25 10.148 1 94.75 474 LEU B O 1
ATOM 7276 N N . ALA B 1 475 ? -0.338 29.672 11.609 1 94.25 475 ALA B N 1
ATOM 7277 C CA . ALA B 1 475 ? -0.195 30.547 12.758 1 94.25 475 ALA B CA 1
ATOM 7278 C C . ALA B 1 475 ? 1.209 31.141 12.82 1 94.25 475 ALA B C 1
ATOM 7280 O O . ALA B 1 475 ? 1.372 32.344 13.086 1 94.25 475 ALA B O 1
ATOM 7281 N N . ASN B 1 476 ? 2.18 30.344 12.578 1 93.75 476 ASN B N 1
ATOM 7282 C CA . ASN B 1 476 ? 3.561 30.812 12.602 1 93.75 476 ASN B CA 1
ATOM 7283 C C . ASN B 1 476 ? 3.811 31.859 11.516 1 93.75 476 ASN B C 1
ATOM 7285 O O . ASN B 1 476 ? 4.551 32.812 11.734 1 93.75 476 ASN B O 1
ATOM 7289 N N . GLU B 1 477 ? 3.221 31.656 10.367 1 94.56 477 GLU B N 1
ATOM 7290 C CA . GLU B 1 477 ? 3.369 32.625 9.281 1 94.56 477 GLU B CA 1
ATOM 7291 C C . GLU B 1 477 ? 2.764 33.969 9.648 1 94.56 477 GLU B C 1
ATOM 7293 O O . GLU B 1 477 ? 3.326 35 9.328 1 94.56 477 GLU B O 1
ATOM 7298 N N . VAL B 1 478 ? 1.629 33.938 10.297 1 96.44 478 VAL B N 1
ATOM 7299 C CA . VAL B 1 478 ? 0.975 35.156 10.711 1 96.44 478 VAL B CA 1
ATOM 7300 C C . VAL B 1 478 ? 1.812 35.844 11.789 1 96.44 478 VAL B C 1
ATOM 7302 O O . VAL B 1 478 ? 2.01 37.062 11.742 1 96.44 478 VAL B O 1
ATOM 7305 N N . MET B 1 479 ? 2.289 35.062 12.75 1 95.38 479 MET B N 1
ATOM 7306 C CA . MET B 1 479 ? 3.139 35.625 13.797 1 95.38 479 MET B CA 1
ATOM 7307 C C . MET B 1 479 ? 4.379 36.281 13.203 1 95.38 479 MET B C 1
ATOM 7309 O O . MET B 1 479 ? 4.762 37.375 13.609 1 95.38 479 MET B O 1
ATOM 7313 N N . ALA B 1 480 ? 5.004 35.625 12.266 1 94.69 480 ALA B N 1
ATOM 7314 C CA . ALA B 1 480 ? 6.191 36.156 11.609 1 94.69 480 ALA B CA 1
ATOM 7315 C C . ALA B 1 480 ? 5.867 37.438 10.859 1 94.69 480 ALA B C 1
ATOM 7317 O O . ALA B 1 480 ? 6.652 38.406 10.867 1 94.69 480 ALA B O 1
ATOM 7318 N N . TYR B 1 481 ? 4.77 37.5 10.203 1 96.56 481 TYR B N 1
ATOM 7319 C CA . TYR B 1 481 ? 4.332 38.688 9.477 1 96.56 481 TYR B CA 1
ATOM 7320 C C . TYR B 1 481 ? 4.152 39.875 10.422 1 96.56 481 TYR B C 1
ATOM 7322 O O . TYR B 1 481 ? 4.59 40.969 10.125 1 96.56 481 TYR B O 1
ATOM 7330 N N . ILE B 1 482 ? 3.473 39.625 11.523 1 96.38 482 ILE B N 1
ATOM 7331 C CA . ILE B 1 482 ? 3.227 40.688 12.516 1 96.38 482 ILE B CA 1
ATOM 7332 C C . ILE B 1 482 ? 4.555 41.219 13.023 1 96.38 482 ILE B C 1
ATOM 7334 O O . ILE B 1 482 ? 4.75 42.438 13.07 1 96.38 482 ILE B O 1
ATOM 7338 N N . ARG B 1 483 ? 5.457 40.344 13.344 1 95.19 483 ARG B N 1
ATOM 7339 C CA . ARG B 1 483 ? 6.75 40.75 13.867 1 95.19 483 ARG B CA 1
ATOM 7340 C C . ARG B 1 483 ? 7.48 41.656 12.859 1 95.19 483 ARG B C 1
ATOM 7342 O O . ARG B 1 483 ? 8.125 42.625 13.242 1 95.19 483 ARG B O 1
ATOM 7349 N N . THR B 1 484 ? 7.418 41.312 11.625 1 95.56 484 THR B N 1
ATOM 7350 C CA . THR B 1 484 ? 8.133 42 10.562 1 95.56 484 THR B CA 1
ATOM 7351 C C . THR B 1 484 ? 7.484 43.344 10.258 1 95.56 484 THR B C 1
ATOM 7353 O O . THR B 1 484 ? 8.156 44.281 9.828 1 95.56 484 THR B O 1
ATOM 7356 N N . HIS B 1 485 ? 6.223 43.562 10.562 1 94.44 485 HIS B N 1
ATOM 7357 C CA . HIS B 1 485 ? 5.496 44.719 10.094 1 94.44 485 HIS B CA 1
ATOM 7358 C C . HIS B 1 485 ? 4.961 45.562 11.266 1 94.44 485 HIS B C 1
ATOM 7360 O O . HIS B 1 485 ? 4.195 46.5 11.062 1 94.44 485 HIS B O 1
ATOM 7366 N N . ALA B 1 486 ? 5.293 45.156 12.391 1 91.88 486 ALA B N 1
ATOM 7367 C CA . ALA B 1 486 ? 4.832 45.875 13.555 1 91.88 486 ALA B CA 1
ATOM 7368 C C . ALA B 1 486 ? 5.465 47.281 13.609 1 91.88 486 ALA B C 1
ATOM 7370 O O . ALA B 1 486 ? 6.645 47.438 13.297 1 91.88 486 ALA B O 1
ATOM 7371 N N . PRO B 1 487 ? 4.863 48.25 14.109 1 93.44 487 PRO B N 1
ATOM 7372 C CA . PRO B 1 487 ? 3.436 48.219 14.43 1 93.44 487 PRO B CA 1
ATOM 7373 C C . PRO B 1 487 ? 2.559 48.031 13.195 1 93.44 487 PRO B C 1
ATOM 7375 O O . PRO B 1 487 ? 2.807 48.625 12.156 1 93.44 487 PRO B O 1
ATOM 7378 N N . LEU B 1 488 ? 1.602 47.156 13.25 1 94.38 488 LEU B N 1
ATOM 7379 C CA . LEU B 1 488 ? 0.7 46.875 12.133 1 94.38 488 LEU B CA 1
ATOM 7380 C C . LEU B 1 488 ? -0.097 48.125 11.766 1 94.38 488 LEU B C 1
ATOM 7382 O O . LEU B 1 488 ? -0.744 48.719 12.617 1 94.38 488 LEU B O 1
ATOM 7386 N N . PRO B 1 489 ? -0.056 48.438 10.531 1 88.69 489 PRO B N 1
ATOM 7387 C CA . PRO B 1 489 ? -0.832 49.625 10.125 1 88.69 489 PRO B CA 1
ATOM 7388 C C . PRO B 1 489 ? -2.338 49.375 10.172 1 88.69 489 PRO B C 1
ATOM 7390 O O . PRO B 1 489 ? -2.783 48.219 10.094 1 88.69 489 PRO B O 1
ATOM 7393 N N . ALA B 1 490 ? -3.027 50.469 10.359 1 82.56 490 ALA B N 1
ATOM 7394 C CA . ALA B 1 490 ? -4.484 50.375 10.281 1 82.56 490 ALA B CA 1
ATOM 7395 C C . ALA B 1 490 ? -4.934 49.938 8.891 1 82.56 490 ALA B C 1
ATOM 7397 O O . ALA B 1 490 ? -4.441 50.469 7.883 1 82.56 490 ALA B O 1
ATOM 7398 N N . GLU B 1 491 ? -5.691 48.875 8.914 1 78.56 491 GLU B N 1
ATOM 7399 C CA . GLU B 1 491 ? -6.219 48.406 7.629 1 78.56 491 GLU B CA 1
ATOM 7400 C C . GLU B 1 491 ? -7.352 49.312 7.145 1 78.56 491 GLU B C 1
ATOM 7402 O O . GLU B 1 491 ? -8.227 49.688 7.93 1 78.56 491 GLU B O 1
ATOM 7407 N N . THR B 1 492 ? -7.215 49.688 5.934 1 72.56 492 THR B N 1
ATOM 7408 C CA . THR B 1 492 ? -8.195 50.625 5.375 1 72.56 492 THR B CA 1
ATOM 7409 C C . THR B 1 492 ? -9.336 49.875 4.711 1 72.56 492 THR B C 1
ATOM 7411 O O . THR B 1 492 ? -10.406 50.438 4.477 1 72.56 492 THR B O 1
ATOM 7414 N N . GLY B 1 493 ? -9.242 48.625 4.488 1 84.81 493 GLY B N 1
ATOM 7415 C CA . GLY B 1 493 ? -10.242 47.875 3.77 1 84.81 493 GLY B CA 1
ATOM 7416 C C . GLY B 1 493 ? -10.25 48.156 2.277 1 84.81 493 GLY B C 1
ATOM 7417 O O . GLY B 1 493 ? -9.227 48.531 1.706 1 84.81 493 GLY B O 1
ATOM 7418 N N . GLY B 1 494 ? -11.336 47.719 1.657 1 92.56 494 GLY B N 1
ATOM 7419 C CA . GLY B 1 494 ? -11.562 48.031 0.257 1 92.56 494 GLY B CA 1
ATOM 7420 C C . GLY B 1 494 ? -11.227 46.906 -0.678 1 92.56 494 GLY B C 1
ATOM 7421 O O . GLY B 1 494 ? -11.359 47.031 -1.897 1 92.56 494 GLY B O 1
ATOM 7422 N N . ARG B 1 495 ? -10.797 45.844 -0.149 1 96.31 495 ARG B N 1
ATOM 7423 C CA . ARG B 1 495 ? -10.469 44.688 -0.986 1 96.31 495 ARG B CA 1
ATOM 7424 C C . ARG B 1 495 ? -11.727 43.969 -1.478 1 96.31 495 ARG B C 1
ATOM 7426 O O . ARG B 1 495 ? -11.719 43.344 -2.527 1 96.31 495 ARG B O 1
ATOM 7433 N N . ILE B 1 496 ? -12.75 44.125 -0.658 1 97.12 496 ILE B N 1
ATOM 7434 C CA . ILE B 1 496 ? -14.062 43.625 -1.024 1 97.12 496 ILE B CA 1
ATOM 7435 C C . ILE B 1 496 ? -15.078 44.75 -1.071 1 97.12 496 ILE B C 1
ATOM 7437 O O . ILE B 1 496 ? -15.367 45.375 -0.047 1 97.12 496 ILE B O 1
ATOM 7441 N N . ARG B 1 497 ? -15.594 45 -2.205 1 96.25 497 ARG B N 1
ATOM 7442 C CA . ARG B 1 497 ? -16.531 46.094 -2.416 1 96.25 497 ARG B CA 1
ATOM 7443 C C . ARG B 1 497 ? -17.906 45.594 -2.818 1 96.25 497 ARG B C 1
ATOM 7445 O O . ARG B 1 497 ? -18.016 44.625 -3.564 1 96.25 497 ARG B O 1
ATOM 7452 N N . LEU B 1 498 ? -18.906 46.25 -2.295 1 95 498 LEU B N 1
ATOM 7453 C CA . LEU B 1 498 ? -20.281 45.875 -2.631 1 95 498 LEU B CA 1
ATOM 7454 C C . LEU B 1 498 ? -20.938 46.969 -3.498 1 95 498 LEU B C 1
ATOM 7456 O O . LEU B 1 498 ? -20.781 48.156 -3.238 1 95 498 LEU B O 1
ATOM 7460 N N . LEU B 1 499 ? -21.5 46.531 -4.453 1 93.19 499 LEU B N 1
ATOM 7461 C CA . LEU B 1 499 ? -22.344 47.438 -5.203 1 93.19 499 LEU B CA 1
ATOM 7462 C C . LEU B 1 499 ? -23.547 47.875 -4.375 1 93.19 499 LEU B C 1
ATOM 7464 O O . LEU B 1 499 ? -24 47.156 -3.496 1 93.19 499 LEU B O 1
ATOM 7468 N N . PRO B 1 500 ? -24.047 49.156 -4.73 1 87.69 500 PRO B N 1
ATOM 7469 C CA . PRO B 1 500 ? -25.203 49.625 -3.979 1 87.69 500 PRO B CA 1
ATOM 7470 C C . PRO B 1 500 ? -26.453 48.781 -4.215 1 87.69 500 PRO B C 1
ATOM 7472 O O . PRO B 1 500 ? -26.625 48.219 -5.297 1 87.69 500 PRO B O 1
#